Protein AF-0000000072988242 (afdb_homodimer)

pLDDT: mean 78.88, std 23.85, range [18.67, 98.5]

Foldseek 3Di:
DDLVVVCVVLAQLLCNVLFFPLVVLVVLLVVLLVVVVVVVVVVVVVVVVVVVVVPPPDDPPPPPPPVPCPPDPPPPDPDPHCPFPLNVVVVPPDPSVVVSVVSVVVSLVSNLVVLVVLVVVLVVVLVVLVVLLVVLVVVVVVCVVVVHDLQDQPQDVVGDDGFGSLLQVVLSLVQLLLSLVSLVNSVSSLVSRLVSLQVSQVVSCVSNVHRCNVRVNVVSCPRCSNVPCVSVVSNVVSLVSQCVRPVVNDNVVSVVVSDADDPPDDCVVLLVLLVVLLVLLVVLQVLLVVLLPDPVLCVVDVCSVLVVLLLLLQLLVLVLQLLVLVLLVVCVVLVQPVCFQLVPDSRDDDHSSNSSNLSSNLSSLSSVLSSCLSVVVVPPVPHSLCSSVVSVVVVCCQLVPCDPPPPNVVSVVVVVLVVCLLVQLQFQDASNNLLVLVLVLLSLSSQLSNQSVVQCVVVPNPPCVPRPPSLQDQSRLVRSLSSLVSNLSNLVSVCVLQVDCVSVLVNVLSVLVSVLSNLSSVCSNDPDPVSVVVNVVSLVVSLVSVLCCLACQQLVFQDPPEPQPRGHPDDSDDNVLVVVLSVLLSCLSVCVVVVVVPDPDDPSVSSSVNSNSSSVNSSSSSNRNSVVVSVVSSVVSPSTDRRQNDDQFFQALPPDDPPDPPPDDDDDDPDDDDDDPSPHRNSPASPDDPSCPPSPPDPDPPPPPDPDRSRPPGRPVNSVVSVVVSVVVVVVVVVVVVVVVVVVPPVDDPDDD/DDLVVVCVVLAQLLCNVLFFPLVVLVVLLVVLLVVVVVVVVVVVVVVVVVVVVVPPPDDPPPPPPPVPCPPDPPPPDPDDDDPFPLNVVVVPPDPSVVVSVVSVVVSLVSNLVVLVVLVVVLVVVLVVLVVLLVVLVVVVVVCVVVVPDLQDQPQDVVGDDGFGSLLQVVLSLVQLLLSLVSLVNSVSSLVSRLVSLQVSQVVSCVSNVHRCNVRVNVVSCPRCSNVPCVSVVSNVVSLVSQCVRPVVNDNVVSVVVSDADDPPDDCVVLLVLLVVLLVLLVVLQVLLVVLLPDPVLCVVDVCSVLVVLLLLLQLLVLVLQLLVLVLLVVCVVLVQPVCFQLVPDSRDDDHSSNSSNLSSNLSSLSSVLSSCLSVVVVPPVPHSLCSSVVSVVVVCCQLVPCDPPPPNVVSVVVVVLVVCLLVQLQFQDASNNLLVLVLVLLSLSSQLSNQSVVQCVVVPNPPCVPRVPSLQDQSNLVRSLSSLVSNLSNLVSVCVLQVDCVSVLVNVLSVLVSVLSNLSSVCSNDPDPVSVVVNVVSLVVNLVSVLCCLACQQLVFQDPPEPQPRGHPDDSDDNVLVVVLSVLLSCLSVCVVVVVVPDPDDPSVSSSVNSNSSSVNSSSSSNRNSVVVSNVSSVVSPSTDRRQNDDQFFQDPPPDDPPDPPPPVDDDDPDDDDDDPSPHRNSPASDDDPSCPPSPPDPDPPPPPDPDRSPPPGRPVNSVVSVVVSVVVVVVVVVVVVVVVVVVPVVDDPDDD

Structure (mmCIF, N/CA/C/O backbone):
data_AF-0000000072988242-model_v1
#
loop_
_entity.id
_entity.type
_entity.pdbx_description
1 polymer 'Uncharacterized protein'
#
loop_
_atom_site.group_PDB
_atom_site.id
_atom_site.type_symbol
_atom_site.label_atom_id
_atom_site.label_alt_id
_atom_site.label_comp_id
_atom_site.label_asym_id
_atom_site.label_entity_id
_atom_site.label_seq_id
_atom_site.pdbx_PDB_ins_code
_atom_site.Cartn_x
_atom_site.Cartn_y
_atom_site.Cartn_z
_atom_site.occupancy
_atom_site.B_iso_or_equiv
_atom_site.auth_seq_id
_atom_site.auth_comp_id
_atom_site.auth_asym_id
_atom_site.auth_atom_id
_atom_site.pdbx_PDB_model_num
ATOM 1 N N . MET A 1 1 ? 1.608 21.25 -2.795 1 57.22 1 MET A N 1
ATOM 2 C CA . MET A 1 1 ? 0.292 21.047 -3.393 1 57.22 1 MET A CA 1
ATOM 3 C C . MET A 1 1 ? -0.436 22.375 -3.588 1 57.22 1 MET A C 1
ATOM 5 O O . MET A 1 1 ? -0.33 23.266 -2.752 1 57.22 1 MET A O 1
ATOM 9 N N . LYS A 1 2 ? -0.959 22.516 -4.77 1 78.75 2 LYS A N 1
ATOM 10 C CA . LYS A 1 2 ? -1.773 23.688 -5.098 1 78.75 2 LYS A CA 1
ATOM 11 C C . LYS A 1 2 ? -3.023 23.75 -4.227 1 78.75 2 LYS A C 1
ATOM 13 O O . LYS A 1 2 ? -3.586 22.719 -3.863 1 78.75 2 LYS A O 1
ATOM 18 N N . PHE A 1 3 ? -3.381 24.859 -3.732 1 85.25 3 PHE A N 1
ATOM 19 C CA . PHE A 1 3 ? -4.5 25.031 -2.812 1 85.25 3 PHE A CA 1
ATOM 20 C C . PHE A 1 3 ? -5.797 24.547 -3.443 1 85.25 3 PHE A C 1
ATOM 22 O O . PHE A 1 3 ? -6.676 24.031 -2.75 1 85.25 3 PHE A O 1
ATOM 29 N N . SER A 1 4 ? -5.91 24.734 -4.727 1 85.81 4 SER A N 1
ATOM 30 C CA . SER A 1 4 ? -7.125 24.281 -5.387 1 85.81 4 SER A CA 1
ATOM 31 C C . SER A 1 4 ? -7.324 22.781 -5.188 1 85.81 4 SER A C 1
ATOM 33 O O . SER A 1 4 ? -8.438 22.312 -4.926 1 85.81 4 SER A O 1
ATOM 35 N N . LYS A 1 5 ? -6.242 22.062 -5.312 1 83.62 5 LYS A N 1
ATOM 36 C CA . LYS A 1 5 ? -6.309 20.625 -5.109 1 83.62 5 LYS A CA 1
ATOM 37 C C . LYS A 1 5 ? -6.531 20.281 -3.639 1 83.62 5 LYS A C 1
ATOM 39 O O . LYS A 1 5 ? -7.266 19.344 -3.316 1 83.62 5 LYS A O 1
ATOM 44 N N . TYR A 1 6 ? -5.93 21.078 -2.824 1 85.19 6 TYR A N 1
ATOM 45 C CA . TYR A 1 6 ? -6.113 20.891 -1.39 1 85.19 6 TYR A CA 1
ATOM 46 C C . TYR A 1 6 ? -7.566 21.125 -0.994 1 85.19 6 TYR A C 1
ATOM 48 O O . TYR A 1 6 ? -8.148 20.344 -0.234 1 85.19 6 TYR A O 1
ATOM 56 N N . LEU A 1 7 ? -8.156 22.156 -1.538 1 88.5 7 LEU A N 1
ATOM 57 C CA . LEU A 1 7 ? -9.555 22.484 -1.27 1 88.5 7 LEU A CA 1
ATOM 58 C C . LEU A 1 7 ? -10.469 21.359 -1.752 1 88.5 7 LEU A C 1
ATOM 60 O O . LEU A 1 7 ? -11.406 20.984 -1.05 1 88.5 7 LEU A O 1
ATOM 64 N N . GLU A 1 8 ? -10.133 20.875 -2.822 1 84.19 8 GLU A N 1
ATOM 65 C CA . GLU A 1 8 ? -10.938 19.797 -3.381 1 84.19 8 GLU A CA 1
ATOM 66 C C . GLU A 1 8 ? -10.82 18.531 -2.537 1 84.19 8 GLU A C 1
ATOM 68 O O . GLU A 1 8 ? -11.805 17.812 -2.328 1 84.19 8 GLU A O 1
ATOM 73 N N . ASN A 1 9 ? -9.656 18.312 -2.021 1 83.31 9 ASN A N 1
ATOM 74 C CA . ASN A 1 9 ? -9.414 17.094 -1.259 1 83.31 9 ASN A CA 1
ATOM 75 C C . ASN A 1 9 ? -10 17.188 0.149 1 83.31 9 ASN A C 1
ATOM 77 O O . ASN A 1 9 ? -10.445 16.188 0.712 1 83.31 9 ASN A O 1
ATOM 81 N N . GLN A 1 10 ? -10.094 18.375 0.664 1 84.75 10 GLN A N 1
ATOM 82 C CA . GLN A 1 10 ? -10.492 18.531 2.057 1 84.75 10 GLN A CA 1
ATOM 83 C C . GLN A 1 10 ? -11.961 18.938 2.164 1 84.75 10 GLN A C 1
ATOM 85 O O . GLN A 1 10 ? -12.547 18.906 3.25 1 84.75 10 GLN A O 1
ATOM 90 N N . SER A 1 11 ? -12.547 19.266 1.084 1 89.69 11 SER A N 1
ATOM 91 C CA . SER A 1 11 ? -13.938 19.719 1.104 1 89.69 11 SER A CA 1
ATOM 92 C C . SER A 1 11 ? -14.891 18.531 1.247 1 89.69 11 SER A C 1
ATOM 94 O O . SER A 1 11 ? -14.547 17.406 0.884 1 89.69 11 SER A O 1
ATOM 96 N N . VAL A 1 12 ? -15.961 18.812 1.873 1 89.06 12 VAL A N 1
ATOM 97 C CA . VAL A 1 12 ? -17.047 17.828 1.927 1 89.06 12 VAL A CA 1
ATOM 98 C C . VAL A 1 12 ? -17.641 17.656 0.535 1 89.06 12 VAL A C 1
ATOM 100 O O . VAL A 1 12 ? -18.125 18.609 -0.074 1 89.06 12 VAL A O 1
ATOM 103 N N . PRO A 1 13 ? -17.625 16.531 0.07 1 87 13 PRO A N 1
ATOM 104 C CA . PRO A 1 13 ? -18.016 16.312 -1.321 1 87 13 PRO A CA 1
ATOM 105 C C . PRO A 1 13 ? -19.453 16.781 -1.604 1 87 13 PRO A C 1
ATOM 107 O O . PRO A 1 13 ? -19.719 17.328 -2.68 1 87 13 PRO A O 1
ATOM 110 N N . GLU A 1 14 ? -20.297 16.656 -0.698 1 88.69 14 GLU A N 1
ATOM 111 C CA . GLU A 1 14 ? -21.703 17.016 -0.905 1 88.69 14 GLU A CA 1
ATOM 112 C C . GLU A 1 14 ? -21.906 18.516 -0.912 1 88.69 14 GLU A C 1
ATOM 114 O O . GLU A 1 14 ? -22.922 19.016 -1.4 1 88.69 14 GLU A O 1
ATOM 119 N N . TRP A 1 15 ? -20.922 19.25 -0.344 1 90.06 15 TRP A N 1
ATOM 120 C CA . TRP A 1 15 ? -21.031 20.703 -0.226 1 90.06 15 TRP A CA 1
ATOM 121 C C . TRP A 1 15 ? -20.125 21.391 -1.23 1 90.06 15 TRP A C 1
ATOM 123 O O . TRP A 1 15 ? -19.859 22.594 -1.11 1 90.06 15 TRP A O 1
ATOM 133 N N . ARG A 1 16 ? -19.656 20.766 -2.172 1 86.88 16 ARG A N 1
ATOM 134 C CA . ARG A 1 16 ? -18.609 21.266 -3.059 1 86.88 16 ARG A CA 1
ATOM 135 C C . ARG A 1 16 ? -19.047 22.562 -3.738 1 86.88 16 ARG A C 1
ATOM 137 O O . ARG A 1 16 ? -18.25 23.5 -3.867 1 86.88 16 ARG A O 1
ATOM 144 N N . LYS A 1 17 ? -20.328 22.672 -4.098 1 86.38 17 LYS A N 1
ATOM 145 C CA . LYS A 1 17 ? -20.844 23.844 -4.805 1 86.38 17 LYS A CA 1
ATOM 146 C C . LYS A 1 17 ? -20.938 25.047 -3.871 1 86.38 17 LYS A C 1
ATOM 148 O O . LYS A 1 17 ? -20.969 26.188 -4.328 1 86.38 17 LYS A O 1
ATOM 153 N N . ALA A 1 18 ? -20.938 24.75 -2.6 1 91.62 18 ALA A N 1
ATOM 154 C CA . ALA A 1 18 ? -21.125 25.812 -1.631 1 91.62 18 ALA A CA 1
ATOM 155 C C . ALA A 1 18 ? -19.797 26.406 -1.191 1 91.62 18 ALA A C 1
ATOM 157 O O . ALA A 1 18 ? -19.75 27.484 -0.584 1 91.62 18 ALA A O 1
ATOM 158 N N . TYR A 1 19 ? -18.688 25.766 -1.553 1 93.06 19 TYR A N 1
ATOM 159 C CA . TYR A 1 19 ? -17.359 26.281 -1.204 1 93.06 19 TYR A CA 1
ATOM 160 C C . TYR A 1 19 ? -16.938 27.406 -2.137 1 93.06 19 TYR A C 1
ATOM 162 O O . TYR A 1 19 ? -17.578 27.625 -3.176 1 93.06 19 TYR A O 1
ATOM 170 N N . ILE A 1 20 ? -15.875 28.047 -1.722 1 92.94 20 ILE A N 1
ATOM 171 C CA . ILE A 1 20 ? -15.32 29.141 -2.518 1 92.94 20 ILE A CA 1
ATOM 172 C C . ILE A 1 20 ? -14.867 28.609 -3.875 1 92.94 20 ILE A C 1
ATOM 174 O O . ILE A 1 20 ? -14.258 27.547 -3.959 1 92.94 20 ILE A O 1
ATOM 178 N N . CYS A 1 21 ? -15.328 29.25 -4.91 1 91.62 21 CYS A N 1
ATOM 179 C CA . CYS A 1 21 ? -14.883 28.875 -6.246 1 91.62 21 CYS A CA 1
ATOM 180 C C . CYS A 1 21 ? -13.484 29.406 -6.527 1 91.62 21 CYS A C 1
ATOM 182 O O . CYS A 1 21 ? -13.312 30.328 -7.332 1 91.62 21 CYS A O 1
ATOM 184 N N . TYR A 1 22 ? -12.531 28.797 -5.977 1 92.19 22 TYR A N 1
ATOM 185 C CA . TYR A 1 22 ? -11.148 29.25 -6.035 1 92.19 22 TYR A CA 1
ATOM 186 C C . TYR A 1 22 ? -10.633 29.25 -7.469 1 92.19 22 TYR A C 1
ATOM 188 O O . TYR A 1 22 ? -9.922 30.172 -7.879 1 92.19 22 TYR A O 1
ATOM 196 N N . LYS A 1 23 ? -11.023 28.312 -8.328 1 88.31 23 LYS A N 1
ATOM 197 C CA . LYS A 1 23 ? -10.594 28.219 -9.719 1 88.31 23 LYS A CA 1
ATOM 198 C C . LYS A 1 23 ? -11.156 29.391 -10.539 1 88.31 23 LYS A C 1
ATOM 200 O O . LYS A 1 23 ? -10.461 29.938 -11.391 1 88.31 23 LYS A O 1
ATOM 205 N N . GLY A 1 24 ? -12.391 29.672 -10.234 1 90.31 24 GLY A N 1
ATOM 206 C CA . GLY A 1 24 ? -13 30.812 -10.906 1 90.31 24 GLY A CA 1
ATOM 207 C C . GLY A 1 24 ? -12.344 32.125 -10.555 1 90.31 24 GLY A C 1
ATOM 208 O O . GLY A 1 24 ? -12.133 32.969 -11.43 1 90.31 24 GLY A O 1
ATOM 209 N N . LEU A 1 25 ? -12.023 32.281 -9.32 1 92.69 25 LEU A N 1
ATOM 210 C CA . LEU A 1 25 ? -11.375 33.5 -8.859 1 92.69 25 LEU A CA 1
ATOM 211 C C . LEU A 1 25 ? -9.961 33.594 -9.414 1 92.69 25 LEU A C 1
ATOM 213 O O . LEU A 1 25 ? -9.492 34.719 -9.719 1 92.69 25 LEU A O 1
ATOM 217 N N . LYS A 1 26 ? -9.297 32.5 -9.562 1 91.62 26 LYS A N 1
ATOM 218 C CA . LYS A 1 26 ? -7.969 32.469 -10.156 1 91.62 26 LYS A CA 1
ATOM 219 C C . LYS A 1 26 ? -8.016 32.906 -11.625 1 91.62 26 LYS A C 1
ATOM 221 O O . LYS A 1 26 ? -7.098 33.562 -12.109 1 91.62 26 LYS A O 1
ATOM 226 N N . ARG A 1 27 ? -9.07 32.562 -12.312 1 91.31 27 ARG A N 1
ATOM 227 C CA . ARG A 1 27 ? -9.258 32.969 -13.695 1 91.31 27 ARG A CA 1
ATOM 228 C C . ARG A 1 27 ? -9.453 34.5 -13.781 1 91.31 27 ARG A C 1
ATOM 230 O O . ARG A 1 27 ? -8.922 35.156 -14.688 1 91.31 27 ARG A O 1
ATOM 237 N N . ASP A 1 28 ? -10.188 34.969 -12.867 1 92.12 28 ASP A N 1
ATOM 238 C CA . ASP A 1 28 ? -10.391 36.406 -12.812 1 92.12 28 ASP A CA 1
ATOM 239 C C . ASP A 1 28 ? -9.078 37.125 -12.516 1 92.12 28 ASP A C 1
ATOM 241 O O . ASP A 1 28 ? -8.836 38.219 -13.047 1 92.12 28 ASP A O 1
ATOM 245 N N . LEU A 1 29 ? -8.289 36.531 -11.734 1 91.75 29 LEU A N 1
ATOM 246 C CA . LEU A 1 29 ? -7.004 37.125 -11.383 1 91.75 29 LEU A CA 1
ATOM 247 C C . LEU A 1 29 ? -6.066 37.156 -12.586 1 91.75 29 LEU A C 1
ATOM 249 O O . LEU A 1 29 ? -5.258 38.062 -12.734 1 91.75 29 LEU A O 1
ATOM 253 N N . LYS A 1 30 ? -6.164 36.156 -13.414 1 90.94 30 LYS A N 1
ATOM 254 C CA . LYS A 1 30 ? -5.363 36.125 -14.633 1 90.94 30 LYS A CA 1
ATOM 255 C C . LYS A 1 30 ? -5.766 37.25 -15.57 1 90.94 30 LYS A C 1
ATOM 257 O O . LYS A 1 30 ? -4.922 37.812 -16.281 1 90.94 30 LYS A O 1
ATOM 262 N N . ALA A 1 31 ? -7.043 37.562 -15.531 1 89.75 31 ALA A N 1
ATOM 263 C CA . ALA A 1 31 ? -7.516 38.719 -16.312 1 89.75 31 ALA A CA 1
ATOM 264 C C . ALA A 1 31 ? -6.922 40 -15.797 1 89.75 31 ALA A C 1
ATOM 266 O O . ALA A 1 31 ? -6.586 40.906 -16.578 1 89.75 31 ALA A O 1
ATOM 267 N N . VAL A 1 32 ? -6.789 40.094 -14.531 1 88.69 32 VAL A N 1
ATOM 268 C CA . VAL A 1 32 ? -6.176 41.281 -13.914 1 88.69 32 VAL A CA 1
ATOM 269 C C . VAL A 1 32 ? -4.699 41.344 -14.289 1 88.69 32 VAL A C 1
ATOM 271 O O . VAL A 1 32 ? -4.18 42.406 -14.594 1 88.69 32 VAL A O 1
ATOM 274 N N . GLU A 1 33 ? -4.102 40.219 -14.336 1 88.94 33 GLU A N 1
ATOM 275 C CA . GLU A 1 33 ? -2.686 40.156 -14.688 1 88.94 33 GLU A CA 1
ATOM 276 C C . GLU A 1 33 ? -2.457 40.562 -16.141 1 88.94 33 GLU A C 1
ATOM 278 O O . GLU A 1 33 ? -1.506 41.281 -16.453 1 88.94 33 GLU A O 1
ATOM 283 N N . ARG A 1 34 ? -3.33 40.156 -17.016 1 87.31 34 ARG A N 1
ATOM 284 C CA . ARG A 1 34 ? -3.232 40.5 -18.438 1 87.31 34 ARG A CA 1
ATOM 285 C C . ARG A 1 34 ? -3.412 42 -18.656 1 87.31 34 ARG A C 1
ATOM 287 O O . ARG A 1 34 ? -2.717 42.594 -19.484 1 87.31 34 ARG A O 1
ATOM 294 N N . PHE A 1 35 ? -4.32 42.531 -17.984 1 84.88 35 PHE A N 1
ATOM 295 C CA . PHE A 1 35 ? -4.578 43.938 -18.094 1 84.88 35 PHE A CA 1
ATOM 296 C C . PHE A 1 35 ? -3.377 44.75 -17.625 1 84.88 35 PHE A C 1
ATOM 298 O O . PHE A 1 35 ? -2.996 45.75 -18.25 1 84.88 35 PHE A O 1
ATOM 305 N N . ARG A 1 36 ? -2.805 44.406 -16.578 1 81.75 36 ARG A N 1
ATOM 306 C CA . ARG A 1 36 ? -1.639 45.094 -16.047 1 81.75 36 ARG A CA 1
ATOM 307 C C . ARG A 1 36 ? -0.452 45 -17 1 81.75 36 ARG A C 1
ATOM 309 O O . ARG A 1 36 ? 0.237 46 -17.25 1 81.75 36 ARG A O 1
ATOM 316 N N . LYS A 1 37 ? -0.226 43.875 -17.531 1 81.25 37 LYS A N 1
ATOM 317 C CA . LYS A 1 37 ? 0.879 43.656 -18.453 1 81.25 37 LYS A CA 1
ATOM 318 C C . LYS A 1 37 ? 0.671 44.438 -19.75 1 81.25 37 LYS A C 1
ATOM 320 O O . LYS A 1 37 ? 1.627 44.969 -20.312 1 81.25 37 LYS A O 1
ATOM 325 N N . SER A 1 38 ? -0.571 44.562 -20.156 1 80.81 38 SER A N 1
ATOM 326 C CA . SER A 1 38 ? -0.881 45.344 -21.359 1 80.81 38 SER A CA 1
ATOM 327 C C . SER A 1 38 ? -0.641 46.844 -21.125 1 80.81 38 SER A C 1
ATOM 329 O O . SER A 1 38 ? -0.149 47.531 -22.016 1 80.81 38 SER A O 1
ATOM 331 N N . LYS A 1 39 ? -0.926 47.312 -19.984 1 75.31 39 LYS A N 1
ATOM 332 C CA . LYS A 1 39 ? -0.702 48.719 -19.641 1 75.31 39 LYS A CA 1
ATOM 333 C C . LYS A 1 39 ? 0.789 49.031 -19.547 1 75.31 39 LYS A C 1
ATOM 335 O O . LYS A 1 39 ? 1.235 50.094 -19.984 1 75.31 39 LYS A O 1
ATOM 340 N N . GLU A 1 40 ? 1.433 48.094 -18.984 1 74.31 40 GLU A N 1
ATOM 341 C CA . GLU A 1 40 ? 2.877 48.25 -18.859 1 74.31 40 GLU A CA 1
ATOM 342 C C . GLU A 1 40 ? 3.549 48.25 -20.234 1 74.31 40 GLU A C 1
ATOM 344 O O . GLU A 1 40 ? 4.473 49.031 -20.484 1 74.31 40 GLU A O 1
ATOM 349 N N . ARG A 1 41 ? 3.037 47.469 -21.109 1 71 41 ARG A N 1
ATOM 350 C CA . ARG A 1 41 ? 3.576 47.438 -22.469 1 71 41 ARG A CA 1
ATOM 351 C C . ARG A 1 41 ? 3.262 48.719 -23.234 1 71 41 ARG A C 1
ATOM 353 O O . ARG A 1 41 ? 4.113 49.219 -23.953 1 71 41 ARG A O 1
ATOM 360 N N . LYS A 1 42 ? 2.1 49.188 -23.109 1 72.19 42 LYS A N 1
ATOM 361 C CA . LYS A 1 42 ? 1.728 50.438 -23.781 1 72.19 42 LYS A CA 1
ATOM 362 C C . LYS A 1 42 ? 2.551 51.625 -23.25 1 72.19 42 LYS A C 1
ATOM 364 O O . LYS A 1 42 ? 3.004 52.469 -24.031 1 72.19 42 LYS A O 1
ATOM 369 N N . ALA A 1 43 ? 2.791 51.594 -21.938 1 67 43 ALA A N 1
ATOM 370 C CA . ALA A 1 43 ? 3.619 52.656 -21.328 1 67 43 ALA A CA 1
ATOM 371 C C . ALA A 1 43 ? 5.062 52.562 -21.812 1 67 43 ALA A C 1
ATOM 373 O O . ALA A 1 43 ? 5.691 53.562 -22.109 1 67 43 ALA A O 1
ATOM 374 N N . ALA A 1 44 ? 5.508 51.406 -22.047 1 67.94 44 ALA A N 1
ATOM 375 C CA . ALA A 1 44 ? 6.863 51.188 -22.547 1 67.94 44 ALA A CA 1
ATOM 376 C C . ALA A 1 44 ? 6.992 51.594 -24 1 67.94 44 ALA A C 1
ATOM 378 O O . ALA A 1 44 ? 7.992 52.188 -24.406 1 67.94 44 ALA A O 1
ATOM 379 N N . SER A 1 45 ? 5.973 51.406 -24.734 1 70.06 45 SER A N 1
ATOM 380 C CA . SER A 1 45 ? 5.973 51.812 -26.141 1 70.06 45 SER A CA 1
ATOM 381 C C . SER A 1 45 ? 5.918 53.312 -26.297 1 70.06 45 SER A C 1
ATOM 383 O O . SER A 1 45 ? 6.586 53.906 -27.156 1 70.06 45 SER A O 1
ATOM 385 N N . TYR A 1 46 ? 5.207 53.906 -25.422 1 64.81 46 TYR A N 1
ATOM 386 C CA . TYR A 1 46 ? 5.129 55.344 -25.438 1 64.81 46 TYR A CA 1
ATOM 387 C C . TYR A 1 46 ? 6.469 55.969 -25.062 1 64.81 46 TYR A C 1
ATOM 389 O O . TYR A 1 46 ? 6.906 56.938 -25.688 1 64.81 46 TYR A O 1
ATOM 397 N N . LEU A 1 47 ? 7.098 55.344 -24.141 1 63.62 47 LEU A N 1
ATOM 398 C CA . LEU A 1 47 ? 8.406 55.844 -23.703 1 63.62 47 LEU A CA 1
ATOM 399 C C . LEU A 1 47 ? 9.445 55.625 -24.812 1 63.62 47 LEU A C 1
ATOM 401 O O . LEU A 1 47 ? 10.281 56.5 -25.047 1 63.62 47 LEU A O 1
ATOM 405 N N . GLU A 1 48 ? 9.328 54.656 -25.531 1 65.44 48 GLU A N 1
ATOM 406 C CA . GLU A 1 48 ? 10.227 54.406 -26.641 1 65.44 48 GLU A CA 1
ATOM 407 C C . GLU A 1 48 ? 9.984 55.375 -27.797 1 65.44 48 GLU A C 1
ATOM 409 O O . GLU A 1 48 ? 10.938 55.875 -28.391 1 65.44 48 GLU A O 1
ATOM 414 N N . HIS A 1 49 ? 8.805 55.688 -28.094 1 65.12 49 HIS A N 1
ATOM 415 C CA . HIS A 1 49 ? 8.477 56.656 -29.125 1 65.12 49 HIS A CA 1
ATOM 416 C C . HIS A 1 49 ? 8.906 58.062 -28.734 1 65.12 49 HIS A C 1
ATOM 418 O O . HIS A 1 49 ? 9.375 58.844 -29.578 1 65.12 49 HIS A O 1
ATOM 424 N N . TYR A 1 50 ? 8.789 58.344 -27.5 1 55.22 50 TYR A N 1
ATOM 425 C CA . TYR A 1 50 ? 9.203 59.625 -26.984 1 55.22 50 TYR A CA 1
ATOM 426 C C . TYR A 1 50 ? 10.711 59.812 -27.094 1 55.22 50 TYR A C 1
ATOM 428 O O . TYR A 1 50 ? 11.188 60.875 -27.547 1 55.22 50 TYR A O 1
ATOM 436 N N . PHE A 1 51 ? 11.43 58.875 -26.875 1 60.5 51 PHE A N 1
ATOM 437 C CA . PHE A 1 51 ? 12.883 58.969 -26.938 1 60.5 51 PHE A CA 1
ATOM 438 C C . PHE A 1 51 ? 13.359 59 -28.391 1 60.5 51 PHE A C 1
ATOM 440 O O . PHE A 1 51 ? 14.359 59.656 -28.703 1 60.5 51 PHE A O 1
ATOM 447 N N . GLN A 1 52 ? 12.711 58.5 -29.234 1 59.09 52 GLN A N 1
ATOM 448 C CA . GLN A 1 52 ? 13.07 58.562 -30.641 1 59.09 52 GLN A CA 1
ATOM 449 C C . GLN A 1 52 ? 12.766 59.938 -31.234 1 59.09 52 GLN A C 1
ATOM 451 O O . GLN A 1 52 ? 13.516 60.406 -32.094 1 59.09 52 GLN A O 1
ATOM 456 N N . ASN A 1 53 ? 11.75 60.5 -30.875 1 53.94 53 ASN A N 1
ATOM 457 C CA . ASN A 1 53 ? 11.391 61.812 -31.391 1 53.94 53 ASN A CA 1
ATOM 458 C C . ASN A 1 53 ? 12.195 62.938 -30.734 1 53.94 53 ASN A C 1
ATOM 460 O O . ASN A 1 53 ? 12.062 64.125 -31.078 1 53.94 53 ASN A O 1
ATOM 464 N N . LEU A 1 54 ? 12.766 62.688 -29.609 1 49.91 54 LEU A N 1
ATOM 465 C CA . LEU A 1 54 ? 13.625 63.688 -29.031 1 49.91 54 LEU A CA 1
ATOM 466 C C . LEU A 1 54 ? 14.773 64.062 -29.969 1 49.91 54 LEU A C 1
ATOM 468 O O . LEU A 1 54 ? 15.375 65.125 -29.859 1 49.91 54 LEU A O 1
ATOM 472 N N . ASN A 1 55 ? 15.352 63.25 -30.938 1 43.84 55 ASN A N 1
ATOM 473 C CA . ASN A 1 55 ? 16.438 63.688 -31.812 1 43.84 55 ASN A CA 1
ATOM 474 C C . ASN A 1 55 ? 15.945 64.625 -32.906 1 43.84 55 ASN A C 1
ATOM 476 O O . ASN A 1 55 ? 16.719 65.062 -33.75 1 43.84 55 ASN A O 1
ATOM 480 N N . GLN A 1 56 ? 14.766 64.688 -33.344 1 42.75 56 GLN A N 1
ATOM 481 C CA . GLN A 1 56 ? 14.43 65.688 -34.344 1 42.75 56 GLN A CA 1
ATOM 482 C C . GLN A 1 56 ? 14.133 67.062 -33.656 1 42.75 56 GLN A C 1
ATOM 484 O O . GLN A 1 56 ? 13.547 67.062 -32.562 1 42.75 56 GLN A O 1
ATOM 489 N N . PRO A 1 57 ? 14.93 68.312 -34.094 1 38.75 57 PRO A N 1
ATOM 490 C CA . PRO A 1 57 ? 15.016 69.562 -33.438 1 38.75 57 PRO A CA 1
ATOM 491 C C . PRO A 1 57 ? 13.641 70.188 -33.125 1 38.75 57 PRO A C 1
ATOM 493 O O . PRO A 1 57 ? 13.555 71.312 -32.625 1 38.75 57 PRO A O 1
ATOM 496 N N . SER A 1 58 ? 12.594 69.938 -34.031 1 36.91 58 SER A N 1
ATOM 497 C CA . SER A 1 58 ? 11.5 70.938 -34 1 36.91 58 SER A CA 1
ATOM 498 C C . SER A 1 58 ? 10.906 71 -32.594 1 36.91 58 SER A C 1
ATOM 500 O O . SER A 1 58 ? 10.984 70.062 -31.812 1 36.91 58 SER A O 1
ATOM 502 N N . HIS A 1 59 ? 10.398 72.375 -32.156 1 35.5 59 HIS A N 1
ATOM 503 C CA . HIS A 1 59 ? 9.953 73.125 -30.984 1 35.5 59 HIS A CA 1
ATOM 504 C C . HIS A 1 59 ? 8.75 72.438 -30.344 1 35.5 59 HIS A C 1
ATOM 506 O O . HIS A 1 59 ? 8.125 73 -29.438 1 35.5 59 HIS A O 1
ATOM 512 N N . VAL A 1 60 ? 7.984 71.625 -31.078 1 34.28 60 VAL A N 1
ATOM 513 C CA . VAL A 1 60 ? 6.598 71.625 -30.625 1 34.28 60 VAL A CA 1
ATOM 514 C C . VAL A 1 60 ? 6.543 71.188 -29.156 1 34.28 60 VAL A C 1
ATOM 516 O O . VAL A 1 60 ? 7.121 70.188 -28.766 1 34.28 60 VAL A O 1
ATOM 519 N N . PRO A 1 61 ? 6.234 72.312 -28.234 1 31.62 61 PRO A N 1
ATOM 520 C CA . PRO A 1 61 ? 6.09 72.062 -26.797 1 31.62 61 PRO A CA 1
ATOM 521 C C . PRO A 1 61 ? 5.121 70.938 -26.469 1 31.62 61 PRO A C 1
ATOM 523 O O . PRO A 1 61 ? 3.963 71 -26.891 1 31.62 61 PRO A O 1
ATOM 526 N N . PHE A 1 62 ? 5.352 69.812 -26.766 1 30.05 62 PHE A N 1
ATOM 527 C CA . PHE A 1 62 ? 4.387 68.75 -26.469 1 30.05 62 PHE A CA 1
ATOM 528 C C . PHE A 1 62 ? 3.984 68.812 -25 1 30.05 62 PHE A C 1
ATOM 530 O O . PHE A 1 62 ? 4.699 68.25 -24.141 1 30.05 62 PHE A O 1
ATOM 537 N N . ILE A 1 63 ? 3.684 70.125 -24.438 1 28.64 63 ILE A N 1
ATOM 538 C CA . ILE A 1 63 ? 3.139 70.062 -23.078 1 28.64 63 ILE A CA 1
ATOM 539 C C . ILE A 1 63 ? 1.88 69.188 -23.078 1 28.64 63 ILE A C 1
ATOM 541 O O . ILE A 1 63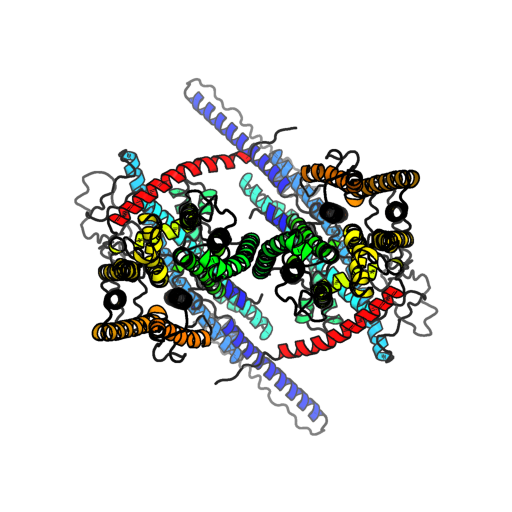 ? 0.814 69.625 -23.516 1 28.64 63 ILE A O 1
ATOM 545 N N . HIS A 1 64 ? 1.661 68.25 -23.906 1 25.28 64 HIS A N 1
ATOM 546 C CA . HIS A 1 64 ? 0.352 67.625 -23.656 1 25.28 64 HIS A CA 1
ATOM 547 C C . HIS A 1 64 ? 0.063 67.562 -22.156 1 25.28 64 HIS A C 1
ATOM 549 O O . HIS A 1 64 ? 0.967 67.25 -21.375 1 25.28 64 HIS A O 1
ATOM 555 N N . HIS A 1 65 ? -1.045 68.312 -21.703 1 26.05 65 HIS A N 1
ATOM 556 C CA . HIS A 1 65 ? -1.914 68.312 -20.531 1 26.05 65 HIS A CA 1
ATOM 557 C C . HIS A 1 65 ? -2.166 66.938 -20.016 1 26.05 65 HIS A C 1
ATOM 559 O O . HIS A 1 65 ? -2.891 66.125 -20.625 1 26.05 65 HIS A O 1
ATOM 565 N N . PHE A 1 66 ? -1.229 66.188 -19.609 1 25.84 66 PHE A N 1
ATOM 566 C CA . PHE A 1 66 ? -1.7 65.188 -18.703 1 25.84 66 PHE A CA 1
ATOM 567 C C . PHE A 1 66 ? -2.623 65.75 -17.641 1 25.84 66 PHE A C 1
ATOM 569 O O . PHE A 1 66 ? -2.182 66.5 -16.781 1 25.84 66 PHE A O 1
ATOM 576 N N . ASP A 1 67 ? -3.828 66.375 -18.078 1 24.72 67 ASP A N 1
ATOM 577 C CA . ASP A 1 67 ? -4.898 66.75 -17.156 1 24.72 67 ASP A CA 1
ATOM 578 C C . ASP A 1 67 ? -5.016 65.75 -16.016 1 24.72 67 ASP A C 1
ATOM 580 O O . ASP A 1 67 ? -5.41 64.562 -16.234 1 24.72 67 ASP A O 1
ATOM 584 N N . GLN A 1 68 ? -4.09 65.688 -15.18 1 27.55 68 GLN A N 1
ATOM 585 C CA . GLN A 1 68 ? -4.273 65.125 -13.844 1 27.55 68 GLN A CA 1
ATOM 586 C C . GLN A 1 68 ? -5.449 65.812 -13.133 1 27.55 68 GLN A C 1
ATOM 588 O O . GLN A 1 68 ? -5.258 66.688 -12.305 1 27.55 68 GLN A O 1
ATOM 593 N N . SER A 1 69 ? -6.5 66.375 -13.852 1 25.95 69 SER A N 1
ATOM 594 C CA . SER A 1 69 ? -7.574 66.938 -13.039 1 25.95 69 SER A CA 1
ATOM 595 C C . SER A 1 69 ? -7.941 66 -11.883 1 25.95 69 SER A C 1
ATOM 597 O O . SER A 1 69 ? -8.547 64.938 -12.094 1 25.95 69 SER A O 1
ATOM 599 N N . THR A 1 70 ? -7.086 65.75 -11.008 1 26.86 70 THR A N 1
ATOM 600 C CA . THR A 1 70 ? -7.48 65.312 -9.688 1 26.86 70 THR A CA 1
ATOM 601 C C . THR A 1 70 ? -8.484 66.25 -9.047 1 26.86 70 THR A C 1
ATOM 603 O O . THR A 1 70 ? -8.117 67.312 -8.57 1 26.86 70 THR A O 1
ATOM 606 N N . SER A 1 71 ? -9.602 66.625 -9.766 1 25.95 71 SER A N 1
ATOM 607 C CA . SER A 1 71 ? -10.609 67.375 -9.039 1 25.95 71 SER A CA 1
ATOM 608 C C . SER A 1 71 ? -10.75 66.938 -7.605 1 25.95 71 SER A C 1
ATOM 610 O O . SER A 1 71 ? -10.672 65.688 -7.348 1 25.95 71 SER A O 1
ATOM 612 N N . ARG A 1 72 ? -10.477 67.812 -6.688 1 28.84 72 ARG A N 1
ATOM 613 C CA . ARG A 1 72 ? -10.703 67.75 -5.246 1 28.84 72 ARG A CA 1
ATOM 614 C C . ARG A 1 72 ? -12.117 67.25 -4.945 1 28.84 72 ARG A C 1
ATOM 616 O O . ARG A 1 72 ? -13.086 67.75 -5.508 1 28.84 72 ARG A O 1
ATOM 623 N N . PRO A 1 73 ? -12.367 66.062 -4.562 1 28.69 73 PRO A N 1
ATOM 624 C CA . PRO A 1 73 ? -13.719 65.688 -4.164 1 28.69 73 PRO A CA 1
ATOM 625 C C . PRO A 1 73 ? -14.406 66.688 -3.303 1 28.69 73 PRO A C 1
ATOM 627 O O . PRO A 1 73 ? -13.75 67.375 -2.518 1 28.69 73 PRO A O 1
ATOM 630 N N . GLY A 1 74 ? -15.352 67.562 -3.873 1 25.12 74 GLY A N 1
ATOM 631 C CA . GLY A 1 74 ? -16.266 68.375 -3.078 1 25.12 74 GLY A CA 1
ATOM 632 C C . GLY A 1 74 ? -16.625 67.75 -1.749 1 25.12 74 GLY A C 1
ATOM 633 O O . GLY A 1 74 ? -16.359 66.562 -1.534 1 25.12 74 GLY A O 1
ATOM 634 N N . SER A 1 75 ? -17.047 68.625 -0.779 1 26.92 75 SER A N 1
ATOM 635 C CA . SER A 1 75 ? -17.453 68.375 0.599 1 26.92 75 SER A CA 1
ATOM 636 C C . SER A 1 75 ? -18.5 67.312 0.674 1 26.92 75 SER A C 1
ATOM 638 O O . SER A 1 75 ? -19.641 67.5 0.25 1 26.92 75 SER A O 1
ATOM 640 N N . LEU A 1 76 ? -18.297 66.188 0.108 1 27.09 76 LEU A N 1
ATOM 641 C CA . LEU A 1 76 ? -19.312 65.188 0.35 1 27.09 76 LEU A CA 1
ATOM 642 C C . LEU A 1 76 ? -19.797 65.25 1.792 1 27.09 76 LEU A C 1
ATOM 644 O O . LEU A 1 76 ? -19 65.25 2.725 1 27.09 76 LEU A O 1
ATOM 648 N N . GLN A 1 77 ? -20.969 65.812 2.021 1 26.36 77 GLN A N 1
ATOM 649 C CA . GLN A 1 77 ? -21.781 65.875 3.227 1 26.36 77 GLN A CA 1
ATOM 650 C C . GLN A 1 77 ? -21.641 64.562 4 1 26.36 77 GLN A C 1
ATOM 652 O O . GLN A 1 77 ? -21.391 63.5 3.408 1 26.36 77 GLN A O 1
ATOM 657 N N . SER A 1 78 ? -21.484 64.625 5.387 1 29.72 78 SER A N 1
ATOM 658 C CA . SER A 1 78 ? -21.188 63.719 6.512 1 29.72 78 SER A CA 1
ATOM 659 C C . SER A 1 78 ? -22.031 62.438 6.457 1 29.72 78 SER A C 1
ATOM 661 O O . SER A 1 78 ? -21.922 61.594 7.328 1 29.72 78 SER A O 1
ATOM 663 N N . ASP A 1 79 ? -23.219 62.594 5.938 1 29.64 79 ASP A N 1
ATOM 664 C CA . ASP A 1 79 ? -24.062 61.562 6.531 1 29.64 79 ASP A CA 1
ATOM 665 C C . ASP A 1 79 ? -23.484 60.156 6.293 1 29.64 79 ASP A C 1
ATOM 667 O O . ASP A 1 79 ? -23.359 59.375 7.227 1 29.64 79 ASP A O 1
ATOM 671 N N . LYS A 1 80 ? -24.125 59.438 5.297 1 37.59 80 LYS A N 1
ATOM 672 C CA . LYS A 1 80 ? -24.016 58 5.203 1 37.59 80 LYS A CA 1
ATOM 673 C C . LYS A 1 80 ? -22.594 57.562 4.82 1 37.59 80 LYS A C 1
ATOM 675 O O . LYS A 1 80 ? -22.203 57.688 3.656 1 37.59 80 LYS A O 1
ATOM 680 N N . MET A 1 81 ? -21.594 57.719 5.637 1 33.34 81 MET A N 1
ATOM 681 C CA . MET A 1 81 ? -20.172 57.781 5.969 1 33.34 81 MET A CA 1
ATOM 682 C C . MET A 1 81 ? -19.391 56.719 5.211 1 33.34 81 MET A C 1
ATOM 684 O O . MET A 1 81 ? -18.344 57.031 4.605 1 33.34 81 MET A O 1
ATOM 688 N N . SER A 1 82 ? -19.078 55.5 5.91 1 35.41 82 SER A N 1
ATOM 689 C CA . SER A 1 82 ? -17.922 54.594 5.852 1 35.41 82 SER A CA 1
ATOM 690 C C . SER A 1 82 ? -17.797 53.938 4.477 1 35.41 82 SER A C 1
ATOM 692 O O . SER A 1 82 ? -18.391 52.875 4.23 1 35.41 82 SER A O 1
ATOM 694 N N . LEU A 1 83 ? -18.047 54.469 3.459 1 43.62 83 LEU A N 1
ATOM 695 C CA . LEU A 1 83 ? -17.547 53.781 2.27 1 43.62 83 LEU A CA 1
ATOM 696 C C . LEU A 1 83 ? -16.141 53.219 2.51 1 43.62 83 LEU A C 1
ATOM 698 O O . LEU A 1 83 ? -15.219 53.969 2.846 1 43.62 83 LEU A O 1
ATOM 702 N N . SER A 1 84 ? -16 51.906 2.834 1 59.22 84 SER A N 1
ATOM 703 C CA . SER A 1 84 ? -14.773 51.188 3.186 1 59.22 84 SER A CA 1
ATOM 704 C C . SER A 1 84 ? -13.617 51.594 2.283 1 59.22 84 SER A C 1
ATOM 706 O O . SER A 1 84 ? -13.836 52.094 1.173 1 59.22 84 SER A O 1
ATOM 708 N N . VAL A 1 85 ? -12.477 52.156 2.811 1 67.06 85 VAL A N 1
ATOM 709 C CA . VAL A 1 85 ? -11.188 52.406 2.176 1 67.06 85 VAL A CA 1
ATOM 710 C C . VAL A 1 85 ? -11.055 51.562 0.918 1 67.06 85 VAL A C 1
ATOM 712 O O . VAL A 1 85 ? -10.57 52.031 -0.113 1 67.06 85 VAL A O 1
ATOM 715 N N . LEU A 1 86 ? -11.727 50.625 0.879 1 77.44 86 LEU A N 1
ATOM 716 C CA . LEU A 1 86 ? -11.617 49.688 -0.248 1 77.44 86 LEU A CA 1
ATOM 717 C C . LEU A 1 86 ? -12.438 50.188 -1.434 1 77.44 86 LEU A C 1
ATOM 719 O O . LEU A 1 86 ? -11.992 50.094 -2.58 1 77.44 86 LEU A O 1
ATOM 723 N N . ASP A 1 87 ? -13.602 50.781 -1.216 1 76.25 87 ASP A N 1
ATOM 724 C CA . ASP A 1 87 ? -14.469 51.281 -2.287 1 76.25 87 ASP A CA 1
ATOM 725 C C . ASP A 1 87 ? -13.852 52.469 -3 1 76.25 87 ASP A C 1
ATOM 727 O O . ASP A 1 87 ? -13.969 52.594 -4.219 1 76.25 87 ASP A O 1
ATOM 731 N N . LYS A 1 88 ? -13.148 53.219 -2.197 1 72.12 88 LYS A N 1
ATOM 732 C CA . LYS A 1 88 ? -12.484 54.375 -2.766 1 72.12 88 LYS A CA 1
ATOM 733 C C . LYS A 1 88 ? -11.336 53.969 -3.686 1 72.12 88 LYS A C 1
ATOM 735 O O . LYS A 1 88 ? -11.172 54.531 -4.766 1 72.12 88 LYS A O 1
ATOM 740 N N . VAL A 1 89 ? -10.688 53 -3.205 1 77.38 89 VAL A N 1
ATOM 741 C CA . VAL A 1 89 ? -9.539 52.531 -3.98 1 77.38 89 VAL A CA 1
ATOM 742 C C . VAL A 1 89 ? -10.016 51.812 -5.23 1 77.38 89 VAL A C 1
ATOM 744 O O . VAL A 1 89 ? -9.422 51.938 -6.301 1 77.38 89 VAL A O 1
ATOM 747 N N . LEU A 1 90 ? -11.133 51.188 -5.172 1 79.69 90 LEU A N 1
ATOM 748 C CA . LEU A 1 90 ? -11.641 50.375 -6.281 1 79.69 90 LEU A CA 1
ATOM 749 C C . LEU A 1 90 ? -12.242 51.281 -7.363 1 79.69 90 LEU A C 1
ATOM 751 O O . LEU A 1 90 ? -12.312 50.875 -8.531 1 79.69 90 LEU A O 1
ATOM 755 N N . TYR A 1 91 ? -12.602 52.438 -6.922 1 73.81 91 TYR A N 1
ATOM 756 C CA . TYR A 1 91 ? -13.133 53.375 -7.887 1 73.81 91 TYR A CA 1
ATOM 757 C C . TYR A 1 91 ? -12.078 53.781 -8.914 1 73.81 91 TYR A C 1
ATOM 759 O O . TYR A 1 91 ? -12.383 53.969 -10.094 1 73.81 91 TYR A O 1
ATOM 767 N N . TYR A 1 92 ? -10.852 53.781 -8.492 1 72.69 92 TYR A N 1
ATOM 768 C CA . TYR A 1 92 ? -9.75 54.156 -9.375 1 72.69 92 TYR A CA 1
ATOM 769 C C . TYR A 1 92 ? -9.086 52.906 -9.977 1 72.69 92 TYR A C 1
ATOM 771 O O . TYR A 1 92 ? -8.195 53.031 -10.82 1 72.69 92 TYR A O 1
ATOM 779 N N . ALA A 1 93 ? -9.617 51.812 -9.594 1 80.38 93 ALA A N 1
ATOM 780 C CA . ALA A 1 93 ? -8.984 50.594 -10.062 1 80.38 93 ALA A CA 1
ATOM 781 C C . ALA A 1 93 ? -9.484 50.188 -11.453 1 80.38 93 ALA A C 1
ATOM 783 O O . ALA A 1 93 ? -10.422 50.812 -11.969 1 80.38 93 ALA A O 1
ATOM 784 N N . SER A 1 94 ? -8.883 49.344 -12.148 1 81.75 94 SER A N 1
ATOM 785 C CA . SER A 1 94 ? -9.227 48.875 -13.484 1 81.75 94 SER A CA 1
ATOM 786 C C . SER A 1 94 ? -10.523 48.094 -13.477 1 81.75 94 SER A C 1
ATOM 788 O O . SER A 1 94 ? -10.969 47.625 -12.422 1 81.75 94 SER A O 1
ATOM 790 N N . SER A 1 95 ? -11.172 48.031 -14.578 1 85.75 95 SER A N 1
ATOM 791 C CA . SER A 1 95 ? -12.422 47.281 -14.719 1 85.75 95 SER A CA 1
ATOM 792 C C . SER A 1 95 ? -12.242 45.812 -14.328 1 85.75 95 SER A C 1
ATOM 794 O O . SER A 1 95 ? -13.133 45.219 -13.734 1 85.75 95 SER A O 1
ATOM 796 N N . SER A 1 96 ? -11.07 45.25 -14.625 1 89.06 96 SER A N 1
ATOM 797 C CA . SER A 1 96 ? -10.789 43.844 -14.289 1 89.06 96 SER A CA 1
ATOM 798 C C . SER A 1 96 ? -10.648 43.656 -12.781 1 89.06 96 SER A C 1
ATOM 800 O O . SER A 1 96 ? -11.07 42.656 -12.234 1 89.06 96 SER A O 1
ATOM 802 N N . GLU A 1 97 ? -10.109 44.594 -12.156 1 89.44 97 GLU A N 1
ATOM 803 C CA . GLU A 1 97 ? -9.984 44.531 -10.703 1 89.44 97 GLU A CA 1
ATOM 804 C C . GLU A 1 97 ? -11.352 44.656 -10.031 1 89.44 97 GLU A C 1
ATOM 806 O O . GLU A 1 97 ? -11.633 43.969 -9.062 1 89.44 97 GLU A O 1
ATOM 811 N N . ARG A 1 98 ? -12.148 45.531 -10.594 1 88.81 98 ARG A N 1
ATOM 812 C CA . ARG A 1 98 ? -13.492 45.688 -10.055 1 88.81 98 ARG A CA 1
ATOM 813 C C . ARG A 1 98 ? -14.312 44.406 -10.219 1 88.81 98 ARG A C 1
ATOM 815 O O . ARG A 1 98 ? -15.062 44.031 -9.32 1 88.81 98 ARG A O 1
ATOM 822 N N . GLN A 1 99 ? -14.117 43.844 -11.305 1 90.12 99 GLN A N 1
ATOM 823 C CA . GLN A 1 99 ? -14.812 42.594 -11.555 1 90.12 99 GLN A CA 1
ATOM 824 C C . GLN A 1 99 ? -14.367 41.5 -10.586 1 90.12 99 GLN A C 1
ATOM 826 O O . GLN A 1 99 ? -15.18 40.688 -10.133 1 90.12 99 GLN A O 1
ATOM 831 N N . PHE A 1 100 ? -13.109 41.5 -10.273 1 92.88 100 PHE A N 1
ATOM 832 C CA . PHE A 1 100 ? -12.57 40.531 -9.32 1 92.88 100 PHE A CA 1
ATOM 833 C C . PHE A 1 100 ? -13.211 40.719 -7.945 1 92.88 100 PHE A C 1
ATOM 835 O O . PHE A 1 100 ? -13.633 39.719 -7.32 1 92.88 100 PHE A O 1
ATOM 842 N N . PHE A 1 101 ? -13.328 41.844 -7.52 1 91.94 101 PHE A N 1
ATOM 843 C CA . PHE A 1 101 ? -13.875 42.094 -6.191 1 91.94 101 PHE A CA 1
ATOM 844 C C . PHE A 1 101 ? -15.383 41.906 -6.176 1 91.94 101 PHE A C 1
ATOM 846 O O . PHE A 1 101 ? -15.953 41.531 -5.152 1 91.94 101 PHE A O 1
ATOM 853 N N . GLU A 1 102 ? -16.016 42.125 -7.297 1 91.25 102 GLU A N 1
ATOM 854 C CA . GLU A 1 102 ? -17.422 41.781 -7.402 1 91.25 102 GLU A CA 1
ATOM 855 C C . GLU A 1 102 ? -17.641 40.281 -7.277 1 91.25 102 GLU A C 1
ATOM 857 O O . GLU A 1 102 ? -18.609 39.844 -6.637 1 91.25 102 GLU A O 1
ATOM 862 N N . SER A 1 103 ? -16.766 39.562 -7.914 1 93.56 103 SER A N 1
ATOM 863 C CA . SER A 1 103 ? -16.828 38.125 -7.809 1 93.56 103 SER A CA 1
ATOM 864 C C . SER A 1 103 ? -16.562 37.656 -6.383 1 93.56 103 SER A C 1
ATOM 866 O O . SER A 1 103 ? -17.172 36.688 -5.914 1 93.56 103 SER A O 1
ATOM 868 N N . LEU A 1 104 ? -15.688 38.281 -5.695 1 93.69 104 LEU A N 1
ATOM 869 C CA . LEU A 1 104 ? -15.398 37.969 -4.305 1 93.69 104 LEU A CA 1
ATOM 870 C C . LEU A 1 104 ? -16.609 38.219 -3.418 1 93.69 104 LEU A C 1
ATOM 872 O O . LEU A 1 104 ? -16.906 37.438 -2.529 1 93.69 104 LEU A O 1
ATOM 876 N N . ASP A 1 105 ? -17.266 39.312 -3.678 1 92.31 105 ASP A N 1
ATOM 877 C CA . ASP A 1 105 ? -18.469 39.625 -2.904 1 92.31 105 ASP A CA 1
ATOM 878 C C . ASP A 1 105 ? -19.578 38.625 -3.139 1 92.31 105 ASP A C 1
ATOM 880 O O . ASP A 1 105 ? -20.297 38.25 -2.209 1 92.31 105 ASP A O 1
ATOM 884 N N . PHE A 1 106 ? -19.641 38.25 -4.348 1 93.12 106 PHE A N 1
ATOM 885 C CA . PHE A 1 106 ? -20.641 37.219 -4.68 1 93.12 106 PHE A CA 1
ATOM 886 C C . PHE A 1 106 ? -20.359 35.938 -3.936 1 93.12 106 PHE A C 1
ATOM 888 O O . PHE A 1 106 ? -21.281 35.312 -3.379 1 93.12 106 PHE A O 1
ATOM 895 N N . GLU A 1 107 ? -19.125 35.531 -3.949 1 94.31 107 GLU A N 1
ATOM 896 C CA . GLU A 1 107 ? -18.734 34.312 -3.246 1 94.31 107 GLU A CA 1
ATOM 897 C C . GLU A 1 107 ? -18.938 34.469 -1.739 1 94.31 107 GLU A C 1
ATOM 899 O O . GLU A 1 107 ? -19.344 33.531 -1.065 1 94.31 107 GLU A O 1
ATOM 904 N N . LEU A 1 108 ? -18.609 35.562 -1.229 1 94.06 108 LEU A N 1
ATOM 905 C CA . LEU A 1 108 ? -18.75 35.812 0.199 1 94.06 108 LEU A CA 1
ATOM 906 C C . LEU A 1 108 ? -20.219 35.719 0.623 1 94.06 108 LEU A C 1
ATOM 908 O O . LEU A 1 108 ? -20.531 35.125 1.664 1 94.06 108 LEU A O 1
ATOM 912 N N . ASP A 1 109 ? -21.094 36.188 -0.183 1 92.31 109 ASP A N 1
ATOM 913 C CA . ASP A 1 109 ? -22.516 36.156 0.11 1 92.31 109 ASP A CA 1
ATOM 914 C C . ASP A 1 109 ? -23.047 34.719 0.023 1 92.31 109 ASP A C 1
ATOM 916 O O . ASP A 1 109 ? -23.859 34.281 0.85 1 92.31 109 ASP A O 1
ATOM 920 N N . LYS A 1 110 ? -22.641 34.094 -0.932 1 94 110 LYS A N 1
ATOM 921 C CA . LYS A 1 110 ? -23.031 32.688 -1.111 1 94 110 LYS A CA 1
ATOM 922 C C . LYS A 1 110 ? -22.625 31.844 0.095 1 94 110 LYS A C 1
ATOM 924 O O . LYS A 1 110 ? -23.438 31.078 0.614 1 94 110 LYS A O 1
ATOM 929 N N . ILE A 1 111 ? -21.391 32.031 0.528 1 94.94 111 ILE A N 1
ATOM 930 C CA . ILE A 1 111 ? -20.844 31.266 1.645 1 94.94 111 ILE A CA 1
ATOM 931 C C . ILE A 1 111 ? -21.578 31.656 2.934 1 94.94 111 ILE A C 1
ATOM 933 O O . ILE A 1 111 ? -21.906 30.781 3.75 1 94.94 111 ILE A O 1
ATOM 937 N N . ALA A 1 112 ? -21.844 32.906 3.121 1 93.31 112 ALA A N 1
ATOM 938 C CA . ALA A 1 112 ? -22.516 33.375 4.316 1 93.31 112 ALA A CA 1
ATOM 939 C C . ALA A 1 112 ? -23.938 32.812 4.402 1 93.31 112 ALA A C 1
ATOM 941 O O . ALA A 1 112 ? -24.391 32.406 5.477 1 93.31 112 ALA A O 1
ATOM 942 N N . LYS A 1 113 ? -24.594 32.781 3.291 1 93.19 113 LYS A N 1
ATOM 943 C CA . LYS A 1 113 ? -25.953 32.281 3.256 1 93.19 113 LYS A CA 1
ATOM 944 C C . LYS A 1 113 ? -25.984 30.781 3.578 1 93.19 113 LYS A C 1
ATOM 946 O O . LYS A 1 113 ? -26.828 30.328 4.359 1 93.19 113 LYS A O 1
ATOM 951 N N . PHE A 1 114 ? -25.141 30.094 3.006 1 94.25 114 PHE A N 1
ATOM 952 C CA . PHE A 1 114 ? -25.078 28.656 3.236 1 94.25 114 PHE A CA 1
ATOM 953 C C . PHE A 1 114 ? -24.734 28.359 4.691 1 94.25 114 PHE A C 1
ATOM 955 O O . PHE A 1 114 ? -25.359 27.484 5.312 1 94.25 114 PHE A O 1
ATOM 962 N N . TYR A 1 115 ? -23.719 29.016 5.164 1 94.38 115 TYR A N 1
ATOM 963 C CA . TYR A 1 115 ? -23.297 28.812 6.547 1 94.38 115 TYR A CA 1
ATOM 964 C C . TYR A 1 115 ? -24.438 29.125 7.512 1 94.38 115 TYR A C 1
ATOM 966 O O . TYR A 1 115 ? -24.672 28.359 8.453 1 94.38 115 TYR A O 1
ATOM 974 N N . ASP A 1 116 ? -25.141 30.156 7.27 1 92.12 116 ASP A N 1
ATOM 975 C CA . ASP A 1 116 ? -26.234 30.562 8.133 1 92.12 116 ASP A CA 1
ATOM 976 C C . ASP A 1 116 ? -27.359 29.531 8.117 1 92.12 116 ASP A C 1
ATOM 978 O O . ASP A 1 116 ? -27.953 29.234 9.156 1 92.12 116 ASP A O 1
ATOM 982 N N . GLU A 1 117 ? -27.594 29.109 6.992 1 92.69 117 GLU A N 1
ATOM 983 C CA . GLU A 1 117 ? -28.625 28.078 6.867 1 92.69 117 GLU A CA 1
ATOM 984 C C . GLU A 1 117 ? -28.25 26.828 7.637 1 92.69 117 GLU A C 1
ATOM 986 O O . GLU A 1 117 ? -29.062 26.266 8.375 1 92.69 117 GLU A O 1
ATOM 991 N N . LYS A 1 118 ? -27.062 26.391 7.473 1 93.06 118 LYS A N 1
ATOM 992 C CA . LYS A 1 118 ? -26.609 25.172 8.125 1 93.06 118 LYS A CA 1
ATOM 993 C C . LYS A 1 118 ? -26.484 25.359 9.633 1 93.06 118 LYS A C 1
ATOM 995 O O . LYS A 1 118 ? -26.75 24.438 10.406 1 93.06 118 LYS A O 1
ATOM 1000 N N . GLU A 1 119 ? -26.062 26.5 10.039 1 93.44 119 GLU A N 1
ATOM 1001 C CA . GLU A 1 119 ? -25.969 26.781 11.469 1 93.44 119 GLU A CA 1
ATOM 1002 C C . GLU A 1 119 ? -27.344 26.812 12.125 1 93.44 119 GLU A C 1
ATOM 1004 O O . GLU A 1 119 ? -27.516 26.344 13.25 1 93.44 119 GLU A O 1
ATOM 1009 N N . THR A 1 120 ? -28.281 27.406 11.445 1 91.38 120 THR A N 1
ATOM 1010 C CA . THR A 1 120 ? -29.641 27.453 11.969 1 91.38 120 THR A CA 1
ATOM 1011 C C . THR A 1 120 ? -30.203 26.031 12.109 1 91.38 120 THR A C 1
ATOM 1013 O O . THR A 1 120 ? -30.844 25.719 13.117 1 91.38 120 THR A O 1
ATOM 1016 N N . ASP A 1 121 ? -29.969 25.328 11.133 1 90.94 121 ASP A N 1
ATOM 1017 C CA . ASP A 1 121 ? -30.375 23.922 11.211 1 90.94 121 ASP A CA 1
ATOM 1018 C C . ASP A 1 121 ? -29.719 23.219 12.383 1 90.94 121 ASP A C 1
ATOM 1020 O O . ASP A 1 121 ? -30.344 22.406 13.062 1 90.94 121 ASP A O 1
ATOM 1024 N N . ALA A 1 122 ? -28.469 23.469 12.602 1 92.75 122 ALA A N 1
ATOM 1025 C CA . ALA A 1 122 ? -27.703 22.844 13.688 1 92.75 122 ALA A CA 1
ATOM 1026 C C . ALA A 1 122 ? -28.25 23.281 15.047 1 92.75 122 ALA A C 1
ATOM 1028 O O . ALA A 1 122 ? -28.312 22.469 15.977 1 92.75 122 ALA A O 1
ATOM 1029 N N . LYS A 1 123 ? -28.656 24.5 15.148 1 92.38 123 LYS A N 1
ATOM 1030 C CA . LYS A 1 123 ? -29.219 25 16.391 1 92.38 123 LYS A CA 1
ATOM 1031 C C . LYS A 1 123 ? -30.547 24.312 16.719 1 92.38 123 LYS A C 1
ATOM 1033 O O . LYS A 1 123 ? -30.781 23.922 17.859 1 92.38 123 LYS A O 1
ATOM 1038 N N . LEU A 1 124 ? -31.312 24.141 15.688 1 89.38 124 LEU A N 1
ATOM 1039 C CA . LEU A 1 124 ? -32.594 23.469 15.867 1 89.38 124 LEU A CA 1
ATOM 1040 C C . LEU A 1 124 ? -32.406 22.016 16.266 1 89.38 124 LEU A C 1
ATOM 1042 O O . LEU A 1 124 ? -33.094 21.5 17.125 1 89.38 124 LEU A O 1
ATOM 1046 N N . LYS A 1 125 ? -31.453 21.438 15.68 1 90.44 125 LYS A N 1
ATOM 1047 C CA . LYS A 1 125 ? -31.188 20.047 15.984 1 90.44 125 LYS A CA 1
ATOM 1048 C C . LYS A 1 125 ? -30.641 19.891 17.406 1 90.44 125 LYS A C 1
ATOM 1050 O O . LYS A 1 125 ? -30.953 18.906 18.094 1 90.44 125 LYS A O 1
ATOM 1055 N N . LEU A 1 126 ? -29.797 20.781 17.797 1 92.69 126 LEU A N 1
ATOM 1056 C CA . LEU A 1 126 ? -29.234 20.719 19.156 1 92.69 126 LEU A CA 1
ATOM 1057 C C . LEU A 1 126 ? -30.344 20.844 20.188 1 92.69 126 LEU A C 1
ATOM 1059 O O . LEU A 1 126 ? -30.344 20.125 21.203 1 92.69 126 LEU A O 1
ATOM 1063 N N . GLU A 1 127 ? -31.281 21.703 19.953 1 89.19 127 GLU A N 1
ATOM 1064 C CA . GLU A 1 127 ? -32.375 21.875 20.875 1 89.19 127 GLU A CA 1
ATOM 1065 C C . GLU A 1 127 ? -33.25 20.625 20.953 1 89.19 127 GLU A C 1
ATOM 1067 O O . GLU A 1 127 ? -33.688 20.234 22.031 1 89.19 127 GLU A O 1
ATOM 1072 N N . ALA A 1 128 ? -33.438 20.078 19.828 1 88.31 128 ALA A N 1
ATOM 1073 C CA . ALA A 1 128 ? -34.188 18.828 19.797 1 88.31 128 ALA A CA 1
ATOM 1074 C C . ALA A 1 128 ? -33.469 17.734 20.547 1 88.31 128 ALA A C 1
ATOM 1076 O O . ALA A 1 128 ? -34.094 16.953 21.281 1 88.31 128 ALA A O 1
ATOM 1077 N N . LEU A 1 129 ? -32.188 17.656 20.391 1 91.25 129 LEU A N 1
ATOM 1078 C CA . LEU A 1 129 ? -31.375 16.625 21.047 1 91.25 129 LEU A CA 1
ATOM 1079 C C . LEU A 1 129 ? -31.359 16.844 22.547 1 91.25 129 LEU A C 1
ATOM 1081 O O . LEU A 1 129 ? -31.406 15.875 23.312 1 91.25 129 LEU A O 1
ATOM 1085 N N . LYS A 1 130 ? -31.312 18.031 22.953 1 88.75 130 LYS A N 1
ATOM 1086 C CA . LYS A 1 130 ? -31.312 18.359 24.375 1 88.75 130 LYS A CA 1
ATOM 1087 C C . LYS A 1 130 ? -32.625 17.922 25.031 1 88.75 130 LYS A C 1
ATOM 1089 O O . LYS A 1 130 ? -32.594 17.328 26.109 1 88.75 130 LYS A O 1
ATOM 1094 N N . THR A 1 131 ? -33.656 18.172 24.328 1 86.5 131 THR A N 1
ATOM 1095 C CA . THR A 1 131 ? -34.969 17.781 24.844 1 86.5 131 THR A CA 1
ATOM 1096 C C . THR A 1 131 ? -35.094 16.266 24.953 1 86.5 131 THR A C 1
ATOM 1098 O O . THR A 1 131 ? -35.594 15.75 25.938 1 86.5 131 THR A O 1
ATOM 1101 N N . GLN A 1 132 ? -34.625 15.703 23.938 1 87.94 132 GLN A N 1
ATOM 1102 C CA . GLN A 1 132 ? -34.688 14.242 23.922 1 87.94 132 GLN A CA 1
ATOM 1103 C C . GLN A 1 132 ? -33.781 13.648 25.016 1 87.94 132 GLN A C 1
ATOM 1105 O O . GLN A 1 132 ? -34.156 12.648 25.641 1 87.94 132 GLN A O 1
ATOM 1110 N N . MET A 1 133 ? -32.688 14.188 25.25 1 87.81 133 MET A N 1
ATOM 1111 C CA . MET A 1 133 ? -31.75 13.695 26.25 1 87.81 133 MET A CA 1
ATOM 1112 C C . MET A 1 133 ? -32.312 13.891 27.656 1 87.81 133 MET A C 1
ATOM 1114 O O . MET A 1 133 ? -32.094 13.047 28.531 1 87.81 133 MET A O 1
ATOM 1118 N N . GLN A 1 134 ? -33.031 14.875 27.828 1 83.44 134 GLN A N 1
ATOM 1119 C CA . GLN A 1 134 ? -33.656 15.109 29.125 1 83.44 134 GLN A CA 1
ATOM 1120 C C . GLN A 1 134 ? -34.75 14.07 29.391 1 83.44 134 GLN A C 1
ATOM 1122 O O . GLN A 1 134 ? -34.906 13.602 30.516 1 83.44 134 GLN A O 1
ATOM 1127 N N . PHE A 1 135 ? -35.406 13.773 28.281 1 81.75 135 PHE A N 1
ATOM 1128 C CA . PHE A 1 135 ? -36.469 12.75 28.406 1 81.75 135 PHE A CA 1
ATOM 1129 C C . PHE A 1 135 ? -35.844 11.414 28.812 1 81.75 135 PHE A C 1
ATOM 1131 O O . PHE A 1 135 ? -36.406 10.727 29.672 1 81.75 135 PHE A O 1
ATOM 1138 N N . ILE A 1 136 ? -34.844 11.125 28.219 1 82.81 136 ILE A N 1
ATOM 1139 C CA . ILE A 1 136 ? -34.188 9.836 28.484 1 82.81 136 ILE A CA 1
ATOM 1140 C C . ILE A 1 136 ? -33.625 9.836 29.906 1 82.81 136 ILE A C 1
ATOM 1142 O O . ILE A 1 136 ? -33.656 8.812 30.594 1 82.81 136 ILE A O 1
ATOM 1146 N N . ALA A 1 137 ? -33.062 10.922 30.312 1 81.06 137 ALA A N 1
ATOM 1147 C CA . ALA A 1 137 ? -32.531 11.023 31.656 1 81.06 137 ALA A CA 1
ATOM 1148 C C . ALA A 1 137 ? -33.625 10.875 32.688 1 81.06 137 ALA A C 1
ATOM 1150 O O . ALA A 1 137 ? -33.438 10.195 33.719 1 81.06 137 ALA A O 1
ATOM 1151 N N . GLU A 1 138 ? -34.75 11.383 32.469 1 79 138 GLU A N 1
ATOM 1152 C CA . GLU A 1 138 ? -35.906 11.289 33.375 1 79 138 GLU A CA 1
ATOM 1153 C C . GLU A 1 138 ? -36.469 9.867 33.406 1 79 138 GLU A C 1
ATOM 1155 O O . GLU A 1 138 ? -36.812 9.359 34.469 1 79 138 GLU A O 1
ATOM 1160 N N . MET A 1 139 ? -36.5 9.375 32.281 1 77.44 139 MET A N 1
ATOM 1161 C CA . MET A 1 139 ? -36.969 8 32.188 1 77.44 139 MET A CA 1
ATOM 1162 C C . MET A 1 139 ? -36.031 7.055 32.938 1 77.44 139 MET A C 1
ATOM 1164 O O . MET A 1 139 ? -36.5 6.117 33.594 1 77.44 139 MET A O 1
ATOM 1168 N N . GLY A 1 140 ? -34.844 7.258 32.75 1 77.44 140 GLY A N 1
ATOM 1169 C CA . GLY A 1 140 ? -33.875 6.445 33.469 1 77.44 140 GLY A CA 1
ATOM 1170 C C . GLY A 1 140 ? -34 6.555 34.969 1 77.44 140 GLY A C 1
ATOM 1171 O O . GLY A 1 140 ? -33.875 5.551 35.688 1 77.44 140 GLY A O 1
ATOM 1172 N N . ARG A 1 141 ? -34.312 7.68 35.438 1 75.5 141 ARG A N 1
ATOM 1173 C CA . ARG A 1 141 ? -34.5 7.906 36.875 1 75.5 141 ARG A CA 1
ATOM 1174 C C . ARG A 1 141 ? -35.75 7.215 37.375 1 75.5 141 ARG A C 1
ATOM 1176 O O . ARG A 1 141 ? -35.781 6.629 38.469 1 75.5 141 ARG A O 1
ATOM 1183 N N . GLN A 1 142 ? -36.75 7.312 36.562 1 74.75 142 GLN A N 1
ATOM 1184 C CA . GLN A 1 142 ? -38 6.672 36.906 1 74.75 142 GLN A CA 1
ATOM 1185 C C . GLN A 1 142 ? -37.844 5.156 37 1 74.75 142 GLN A C 1
ATOM 1187 O O . GLN A 1 142 ? -38.406 4.508 37.875 1 74.75 142 GLN A O 1
ATOM 1192 N N . LEU A 1 143 ? -37.094 4.68 36.062 1 75.88 143 LEU A N 1
ATOM 1193 C CA . LEU A 1 143 ? -36.875 3.24 36.031 1 75.88 143 LEU A CA 1
ATOM 1194 C C . LEU A 1 143 ? -36.094 2.803 37.25 1 75.88 143 LEU A C 1
ATOM 1196 O O . LEU A 1 143 ? -36.344 1.738 37.812 1 75.88 143 LEU A O 1
ATOM 1200 N N . LEU A 1 144 ? -35.156 3.564 37.625 1 69.38 144 LEU A N 1
ATOM 1201 C CA . LEU A 1 144 ? -34.344 3.268 38.812 1 69.38 144 LEU A CA 1
ATOM 1202 C C . LEU A 1 144 ? -35.219 3.316 40.062 1 69.38 144 LEU A C 1
ATOM 1204 O O . LEU A 1 144 ? -35.062 2.5 40.969 1 69.38 144 LEU A O 1
ATOM 1208 N N . ASP A 1 145 ? -36.219 4.16 40.156 1 66.25 145 ASP A N 1
ATOM 1209 C CA . ASP A 1 145 ? -37.062 4.34 41.312 1 66.25 145 ASP A CA 1
ATOM 1210 C C . ASP A 1 145 ? -38.094 3.219 41.406 1 66.25 145 ASP A C 1
ATOM 1212 O O . ASP A 1 145 ? -38.438 2.744 42.5 1 66.25 145 ASP A O 1
ATOM 1216 N N . THR A 1 146 ? -38.625 2.881 40.281 1 65.44 146 THR A N 1
ATOM 1217 C CA . THR A 1 146 ? -39.688 1.884 40.312 1 65.44 146 THR A CA 1
ATOM 1218 C C . THR A 1 146 ? -39.094 0.473 40.25 1 65.44 146 THR A C 1
ATOM 1220 O O . THR A 1 146 ? -39.812 -0.503 40.531 1 65.44 146 THR A O 1
ATOM 1223 N N . GLY A 1 147 ? -37.812 0.299 40.312 1 61.16 147 GLY A N 1
ATOM 1224 C CA . GLY A 1 147 ? -37.188 -1.004 40.281 1 61.16 147 GLY A CA 1
ATOM 1225 C C . GLY A 1 147 ? -37.5 -1.787 39 1 61.16 147 GLY A C 1
ATOM 1226 O O . GLY A 1 147 ? -37.375 -3.014 39 1 61.16 147 GLY A O 1
ATOM 1227 N N . GLN A 1 148 ? -38.188 -1.219 38.094 1 55.44 148 GLN A N 1
ATOM 1228 C CA . GLN A 1 148 ? -38.625 -1.948 36.906 1 55.44 148 GLN A CA 1
ATOM 1229 C C . GLN A 1 148 ? -37.469 -2.123 35.906 1 55.44 148 GLN A C 1
ATOM 1231 O O . GLN A 1 148 ? -36.562 -1.319 35.875 1 55.44 148 GLN A O 1
ATOM 1236 N N . ASP A 1 149 ? -37.438 -3.24 35.281 1 54.09 149 ASP A N 1
ATOM 1237 C CA . ASP A 1 149 ? -36.375 -3.701 34.375 1 54.09 149 ASP A CA 1
ATOM 1238 C C . ASP A 1 149 ? -36.281 -2.781 33.156 1 54.09 149 ASP A C 1
ATOM 1240 O O . ASP A 1 149 ? -37.25 -2.191 32.719 1 54.09 149 ASP A O 1
ATOM 1244 N N . GLN A 1 150 ? -35.125 -2.252 32.875 1 54.28 150 GLN A N 1
ATOM 1245 C CA . GLN A 1 150 ? -34.656 -1.426 31.781 1 54.28 150 GLN A CA 1
ATOM 1246 C C . GLN A 1 150 ? -35.406 -1.752 30.484 1 54.28 150 GLN A C 1
ATOM 1248 O O . GLN A 1 150 ? -35.312 -1 29.5 1 54.28 150 GLN A O 1
ATOM 1253 N N . TYR A 1 151 ? -36.188 -2.941 30.625 1 50.78 151 TYR A N 1
ATOM 1254 C CA . TYR A 1 151 ? -36.844 -3.498 29.469 1 50.78 151 TYR A CA 1
ATOM 1255 C C . TYR A 1 151 ? -38.281 -2.988 29.359 1 50.78 151 TYR A C 1
ATOM 1257 O O . TYR A 1 151 ? -39.031 -3.412 28.484 1 50.78 151 TYR A O 1
ATOM 1265 N N . GLN A 1 152 ? -38.719 -2.215 30.344 1 51 152 GLN A N 1
ATOM 1266 C CA . GLN A 1 152 ? -40.125 -1.841 30.328 1 51 152 GLN A CA 1
ATOM 1267 C C . GLN A 1 152 ? -40.406 -0.831 29.219 1 51 152 GLN A C 1
ATOM 1269 O O . GLN A 1 152 ? -39.656 0.113 29.016 1 51 152 GLN A O 1
ATOM 1274 N N . TRP A 1 153 ? -41.312 -1.277 28.266 1 49.38 153 TRP A N 1
ATOM 1275 C CA . TRP A 1 153 ? -41.875 -0.571 27.125 1 49.38 153 TRP A CA 1
ATOM 1276 C C . TRP A 1 153 ? -42.625 0.692 27.562 1 49.38 153 TRP A C 1
ATOM 1278 O O . TRP A 1 153 ? -43.375 0.666 28.516 1 49.38 153 TRP A O 1
ATOM 1288 N N . PHE A 1 154 ? -42 1.719 27.625 1 48.44 154 PHE A N 1
ATOM 1289 C CA . PHE A 1 154 ? -42.656 2.957 28.031 1 48.44 154 PHE A CA 1
ATOM 1290 C C . PHE A 1 154 ? -43.75 3.35 27.016 1 48.44 154 PHE A C 1
ATOM 1292 O O . PHE A 1 154 ? -43.5 3.291 25.812 1 48.44 154 PHE A O 1
ATOM 1299 N N . LYS A 1 155 ? -44.969 3.125 27.484 1 44.78 155 LYS A N 1
ATOM 1300 C CA . LYS A 1 155 ? -46.156 3.537 26.719 1 44.78 155 LYS A CA 1
ATOM 1301 C C . LYS A 1 155 ? -46.125 5.035 26.438 1 44.78 155 LYS A C 1
ATOM 1303 O O . LYS A 1 155 ? -45.875 5.84 27.328 1 44.78 155 LYS A O 1
ATOM 1308 N N . TYR A 1 156 ? -45.781 5.332 25.266 1 44.34 156 TYR A N 1
ATOM 1309 C CA . TYR A 1 156 ? -46.062 6.73 24.953 1 44.34 156 TYR A CA 1
ATOM 1310 C C . TYR A 1 156 ? -47.5 7.105 25.328 1 44.34 156 TYR A C 1
ATOM 1312 O O . TYR A 1 156 ? -48.375 6.242 25.391 1 44.34 156 TYR A O 1
ATOM 1320 N N . GLN A 1 157 ? -47.75 8.141 25.969 1 36.91 157 GLN A N 1
ATOM 1321 C CA . GLN A 1 157 ? -49.125 8.555 26.297 1 36.91 157 GLN A CA 1
ATOM 1322 C C . GLN A 1 157 ? -50.125 8.102 25.234 1 36.91 157 GLN A C 1
ATOM 1324 O O . GLN A 1 157 ? -51.281 7.797 25.531 1 36.91 157 GLN A O 1
ATOM 1329 N N . ASN A 1 158 ? -49.844 8.523 23.891 1 37.34 158 ASN A N 1
ATOM 1330 C CA . ASN A 1 158 ? -50.938 8.32 22.938 1 37.34 158 ASN A CA 1
ATOM 1331 C C . ASN A 1 158 ? -51 6.871 22.469 1 37.34 158 ASN A C 1
ATOM 1333 O O . ASN A 1 158 ? -51.594 6.586 21.422 1 37.34 158 ASN A O 1
ATOM 1337 N N . GLY A 1 159 ? -50.625 5.844 23.094 1 37.78 159 GLY A N 1
ATOM 1338 C CA . GLY A 1 159 ? -50.875 4.434 22.844 1 37.78 159 GLY A CA 1
ATOM 1339 C C . GLY A 1 159 ? -49.719 3.748 22.125 1 37.78 159 GLY A C 1
ATOM 1340 O O . GLY A 1 159 ? -49.438 2.582 22.391 1 37.78 159 GLY A O 1
ATOM 1341 N N . GLU A 1 160 ? -49.375 3.957 20.719 1 40.22 160 GLU A N 1
ATOM 1342 C CA . GLU A 1 160 ? -48.812 2.998 19.766 1 40.22 160 GLU A CA 1
ATOM 1343 C C . GLU A 1 160 ? -47.344 2.748 20.016 1 40.22 160 GLU A C 1
ATOM 1345 O O . GLU A 1 160 ? -46.875 1.608 19.938 1 40.22 160 GLU A O 1
ATOM 1350 N N . GLN A 1 161 ? -46.375 3.678 19.641 1 47.91 161 GLN A N 1
ATOM 1351 C CA . GLN A 1 161 ? -45.031 3.248 19.312 1 47.91 161 GLN A CA 1
ATOM 1352 C C . GLN A 1 161 ? -44.188 2.99 20.578 1 47.91 161 GLN A C 1
ATOM 1354 O O . GLN A 1 161 ? -44.031 3.883 21.406 1 47.91 161 GLN A O 1
ATOM 1359 N N . ARG A 1 162 ? -44.062 1.792 20.969 1 53.22 162 ARG A N 1
ATOM 1360 C CA . ARG A 1 162 ? -43.375 1.27 22.141 1 53.22 162 ARG A CA 1
ATOM 1361 C C . ARG A 1 162 ? -41.875 1.207 21.891 1 53.22 162 ARG A C 1
ATOM 1363 O O . ARG A 1 162 ? -41.406 0.535 20.969 1 53.22 162 ARG A O 1
ATOM 1370 N N . ILE A 1 163 ? -41 2.348 22.094 1 66 163 ILE A N 1
ATOM 1371 C CA . ILE A 1 163 ? -39.562 2.135 22 1 66 163 ILE A CA 1
ATOM 1372 C C . ILE A 1 163 ? -39 1.855 23.391 1 66 163 ILE A C 1
ATOM 1374 O O . ILE A 1 163 ? -39.406 2.471 24.375 1 66 163 ILE A O 1
ATOM 1378 N N . SER A 1 164 ? -38.219 0.778 23.578 1 72.69 164 SER A N 1
ATOM 1379 C CA . SER A 1 164 ? -37.562 0.459 24.844 1 72.69 164 SER A CA 1
ATOM 1380 C C . SER A 1 164 ? -36.531 1.504 25.219 1 72.69 164 SER A C 1
ATOM 1382 O O . SER A 1 164 ? -36 2.207 24.344 1 72.69 164 SER A O 1
ATOM 1384 N N . TYR A 1 165 ? -36.344 1.696 26.469 1 77 165 TYR A N 1
ATOM 1385 C CA . TYR A 1 165 ? -35.375 2.646 26.984 1 77 165 TYR A CA 1
ATOM 1386 C C . TYR A 1 165 ? -34 2.391 26.391 1 77 165 TYR A C 1
ATOM 1388 O O . TYR A 1 165 ? -33.312 3.326 25.953 1 77 165 TYR A O 1
ATOM 1396 N N . ALA A 1 166 ? -33.656 1.18 26.312 1 76.19 166 ALA A N 1
ATOM 1397 C CA . ALA A 1 166 ? -32.312 0.821 25.828 1 76.19 166 ALA A CA 1
ATOM 1398 C C . ALA A 1 166 ? -32.156 1.191 24.359 1 76.19 166 ALA A C 1
ATOM 1400 O O . ALA A 1 166 ? -31.109 1.708 23.953 1 76.19 166 ALA A O 1
ATOM 1401 N N . VAL A 1 167 ? -33.125 0.951 23.641 1 77.94 167 VAL A N 1
ATOM 1402 C CA . VAL A 1 167 ? -33.094 1.256 22.219 1 77.94 167 VAL A CA 1
ATOM 1403 C C . VAL A 1 167 ? -33.094 2.77 22.016 1 77.94 167 VAL A C 1
ATOM 1405 O O . VAL A 1 167 ? -32.375 3.293 21.172 1 77.94 167 VAL A O 1
ATOM 1408 N N . ALA A 1 168 ? -33.875 3.371 22.781 1 79.62 168 ALA A N 1
ATOM 1409 C CA . ALA A 1 168 ? -33.938 4.828 22.688 1 79.62 168 ALA A CA 1
ATOM 1410 C C . ALA A 1 168 ? -32.594 5.473 23.031 1 79.62 168 ALA A C 1
ATOM 1412 O O . ALA A 1 168 ? -32.156 6.391 22.344 1 79.62 168 ALA A O 1
ATOM 1413 N N . ARG A 1 169 ? -32.062 4.941 24.047 1 84.38 169 ARG A N 1
ATOM 1414 C CA . ARG A 1 169 ? -30.766 5.473 24.484 1 84.38 169 ARG A CA 1
ATOM 1415 C C . ARG A 1 169 ? -29.688 5.23 23.438 1 84.38 169 ARG A C 1
ATOM 1417 O O . ARG A 1 169 ? -28.875 6.117 23.156 1 84.38 169 ARG A O 1
ATOM 1424 N N . SER A 1 170 ? -29.719 4.121 22.859 1 84 170 SER A N 1
ATOM 1425 C CA . SER A 1 170 ? -28.734 3.791 21.828 1 84 170 SER A CA 1
ATOM 1426 C C . SER A 1 170 ? -28.922 4.656 20.594 1 84 170 SER A C 1
ATOM 1428 O O . SER A 1 170 ? -27.938 5.109 19.984 1 84 170 SER A O 1
ATOM 1430 N N . ARG A 1 171 ? -30.078 4.852 20.281 1 84.44 171 ARG A N 1
ATOM 1431 C CA . ARG A 1 171 ? -30.391 5.688 19.125 1 84.44 171 ARG A CA 1
ATOM 1432 C C . ARG A 1 171 ? -29.953 7.129 19.359 1 84.44 171 ARG A C 1
ATOM 1434 O O . ARG A 1 171 ? -29.438 7.785 18.453 1 84.44 171 ARG A O 1
ATOM 1441 N N . LEU A 1 172 ? -30.188 7.543 20.5 1 86.62 172 LEU A N 1
ATOM 1442 C CA . LEU A 1 172 ? -29.797 8.906 20.844 1 86.62 172 LEU A CA 1
ATOM 1443 C C . LEU A 1 172 ? -28.281 9.062 20.859 1 86.62 172 LEU A C 1
ATOM 1445 O O . LEU A 1 172 ? -27.75 10.102 20.453 1 86.62 172 LEU A O 1
ATOM 1449 N N . LYS A 1 173 ? -27.641 8.047 21.328 1 88.06 173 LYS A N 1
ATOM 1450 C CA . LYS A 1 173 ? -26.188 8.055 21.328 1 88.06 173 LYS A CA 1
ATOM 1451 C C . LYS A 1 173 ? -25.641 8.172 19.906 1 88.06 173 LYS A C 1
ATOM 1453 O O . LYS A 1 173 ? -24.75 8.969 19.641 1 88.06 173 LYS A O 1
ATOM 1458 N N . LYS A 1 174 ? -26.234 7.492 18.984 1 87.31 174 LYS A N 1
ATOM 1459 C CA . LYS A 1 174 ? -25.828 7.543 17.578 1 87.31 174 LYS A CA 1
ATOM 1460 C C . LYS A 1 174 ? -26.141 8.898 16.969 1 87.31 174 LYS A C 1
ATOM 1462 O O . LYS A 1 174 ? -25.359 9.43 16.188 1 87.31 174 LYS A O 1
ATOM 1467 N N . ALA A 1 175 ? -27.203 9.391 17.375 1 87.69 175 ALA A N 1
ATOM 1468 C CA . ALA A 1 175 ? -27.656 10.664 16.812 1 87.69 175 ALA A CA 1
ATOM 1469 C C . ALA A 1 175 ? -26.734 11.805 17.234 1 87.69 175 ALA A C 1
ATOM 1471 O O . ALA A 1 175 ? -26.375 12.656 16.422 1 87.69 175 ALA A O 1
ATOM 1472 N N . ILE A 1 176 ? -26.375 11.773 18.469 1 89.81 176 ILE A N 1
ATOM 1473 C CA . ILE A 1 176 ? -25.531 12.852 18.984 1 89.81 176 ILE A CA 1
ATOM 1474 C C . ILE A 1 176 ? -24.125 12.742 18.375 1 89.81 176 ILE A C 1
ATOM 1476 O O . ILE A 1 176 ? -23.484 13.758 18.109 1 89.81 176 ILE A O 1
ATOM 1480 N N . THR A 1 177 ? -23.719 11.578 18.188 1 88.62 177 THR A N 1
ATOM 1481 C CA . THR A 1 177 ? -22.406 11.383 17.578 1 88.62 177 THR A CA 1
ATOM 1482 C C . THR A 1 177 ? -22.406 11.891 16.125 1 88.62 177 THR A C 1
ATOM 1484 O O . THR A 1 177 ? -21.453 12.555 15.703 1 88.62 177 THR A O 1
ATOM 1487 N N . GLU A 1 178 ? -23.422 11.609 15.422 1 88.25 178 GLU A N 1
ATOM 1488 C CA . GLU A 1 178 ? -23.531 12.094 14.047 1 88.25 178 GLU A CA 1
ATOM 1489 C C . GLU A 1 178 ? -23.703 13.609 14 1 88.25 178 GLU A C 1
ATOM 1491 O O . GLU A 1 178 ? -23.203 14.266 13.086 1 88.25 178 GLU A O 1
ATOM 1496 N N . TYR A 1 179 ? -24.422 14.094 14.984 1 91 179 TYR A N 1
ATOM 1497 C CA . TYR A 1 179 ? -24.594 15.539 15.094 1 91 179 TYR A CA 1
ATOM 1498 C C . TYR A 1 179 ? -23.25 16.234 15.328 1 91 179 TYR A C 1
ATOM 1500 O O . TYR A 1 179 ? -22.953 17.234 14.68 1 91 179 TYR A O 1
ATOM 1508 N N . TYR A 1 180 ? -22.5 15.641 16.203 1 91.75 180 TYR A N 1
ATOM 1509 C CA . TYR A 1 180 ? -21.188 16.203 16.469 1 91.75 180 TYR A CA 1
ATOM 1510 C C . TYR A 1 180 ? -20.312 16.172 15.219 1 91.75 180 TYR A C 1
ATOM 1512 O O . TYR A 1 180 ? -19.578 17.125 14.953 1 91.75 180 TYR A O 1
ATOM 1520 N N . ARG A 1 181 ? -20.391 15.164 14.516 1 89.19 181 ARG A N 1
ATOM 1521 C CA . ARG A 1 181 ? -19.656 15.055 13.266 1 89.19 181 ARG A CA 1
ATOM 1522 C C . ARG A 1 181 ? -20.078 16.141 12.281 1 89.19 181 ARG A C 1
ATOM 1524 O O . ARG A 1 181 ? -19.25 16.703 11.578 1 89.19 181 ARG A O 1
ATOM 1531 N N . SER A 1 182 ? -21.328 16.406 12.234 1 90.62 182 SER A N 1
ATOM 1532 C CA . SER A 1 182 ? -21.859 17.453 11.352 1 90.62 182 SER A CA 1
ATOM 1533 C C . SER A 1 182 ? -21.297 18.812 11.727 1 90.62 182 SER A C 1
ATOM 1535 O O . SER A 1 182 ? -21.031 19.641 10.844 1 90.62 182 SER A O 1
ATOM 1537 N N . LEU A 1 183 ? -21.156 19.031 13.008 1 93 183 LEU A N 1
ATOM 1538 C CA . LEU A 1 183 ? -20.547 20.281 13.461 1 93 183 LEU A CA 1
ATOM 1539 C C . LEU A 1 183 ? -19.094 20.375 13.023 1 93 183 LEU A C 1
ATOM 1541 O O . LEU A 1 183 ? -18.609 21.469 12.68 1 93 183 LEU A O 1
ATOM 1545 N N . GLY A 1 184 ? -18.516 19.234 13.031 1 90.44 184 GLY A N 1
ATOM 1546 C CA . GLY A 1 184 ? -17.141 19.203 12.547 1 90.44 184 GLY A CA 1
ATOM 1547 C C . GLY A 1 184 ? -17.016 19.562 11.078 1 90.44 184 GLY A C 1
ATOM 1548 O O . GLY A 1 184 ? -16.078 20.266 10.688 1 90.44 184 GLY A O 1
ATOM 1549 N N . PHE A 1 185 ? -17.938 19.156 10.297 1 91.69 185 PHE A N 1
ATOM 1550 C CA . PHE A 1 185 ? -17.969 19.5 8.875 1 91.69 185 PHE A CA 1
ATOM 1551 C C . PHE A 1 185 ? -18.156 21 8.695 1 91.69 185 PHE A C 1
ATOM 1553 O O . PHE A 1 185 ? -17.5 21.609 7.848 1 91.69 185 PHE A O 1
ATOM 1560 N N . LEU A 1 186 ? -19 21.5 9.461 1 93 186 LEU A N 1
ATOM 1561 C CA . LEU A 1 186 ? -19.281 22.938 9.359 1 93 186 LEU A CA 1
ATOM 1562 C C . LEU A 1 186 ? -18.062 23.75 9.773 1 93 186 LEU A C 1
ATOM 1564 O O . LEU A 1 186 ? -17.781 24.797 9.172 1 93 186 LEU A O 1
ATOM 1568 N N . LYS A 1 187 ? -17.406 23.281 10.773 1 93 187 LYS A N 1
ATOM 1569 C CA . LYS A 1 187 ? -16.188 23.969 11.203 1 93 187 LYS A CA 1
ATOM 1570 C C . LYS A 1 187 ? -15.117 23.922 10.117 1 93 187 LYS A C 1
ATOM 1572 O O . LYS A 1 187 ? -14.469 24.938 9.844 1 93 187 LYS A O 1
ATOM 1577 N N . SER A 1 188 ? -14.977 22.781 9.57 1 91.62 188 SER A N 1
ATOM 1578 C CA . SER A 1 188 ? -14.031 22.656 8.469 1 91.62 188 SER A CA 1
ATOM 1579 C C . SER A 1 188 ? -14.43 23.531 7.293 1 91.62 188 SER A C 1
ATOM 1581 O O . SER A 1 188 ? -13.562 24.094 6.613 1 91.62 188 SER A O 1
ATOM 1583 N N . TYR A 1 189 ? -15.727 23.641 7.016 1 94.19 189 TYR A N 1
ATOM 1584 C CA . TYR A 1 189 ? -16.234 24.516 5.965 1 94.19 189 TYR A CA 1
ATOM 1585 C C . TYR A 1 189 ? -15.844 25.969 6.211 1 94.19 189 TYR A C 1
ATOM 1587 O O . TYR A 1 189 ? -15.406 26.656 5.293 1 94.19 189 TYR A O 1
ATOM 1595 N N . GLN A 1 190 ? -15.922 26.344 7.422 1 93.88 190 GLN A N 1
ATOM 1596 C CA . GLN A 1 190 ? -15.57 27.703 7.828 1 93.88 190 GLN A CA 1
ATOM 1597 C C . GLN A 1 190 ? -14.07 27.953 7.641 1 93.88 190 GLN A C 1
ATOM 1599 O O . GLN A 1 190 ? -13.68 28.938 7.02 1 93.88 190 GLN A O 1
ATOM 1604 N N . GLU A 1 191 ? -13.312 27.062 8.125 1 92.88 191 GLU A N 1
ATOM 1605 C CA . GLU A 1 191 ? -11.859 27.219 8.094 1 92.88 191 GLU A CA 1
ATOM 1606 C C . GLU A 1 191 ? -11.336 27.188 6.66 1 92.88 191 GLU A C 1
ATOM 1608 O O . GLU A 1 191 ? -10.469 27.984 6.297 1 92.88 191 GLU A O 1
ATOM 1613 N N . LEU A 1 192 ? -11.852 26.328 5.883 1 93.94 192 LEU A N 1
ATOM 1614 C CA . LEU A 1 192 ? -11.375 26.172 4.516 1 93.94 192 LEU A CA 1
ATOM 1615 C C . LEU A 1 192 ? -11.734 27.391 3.67 1 93.94 192 LEU A C 1
ATOM 1617 O O . LEU A 1 192 ? -10.93 27.859 2.859 1 93.94 192 LEU A O 1
ATOM 1621 N N . ASN A 1 193 ? -12.898 27.844 3.848 1 93.81 193 ASN A N 1
ATOM 1622 C CA . ASN A 1 193 ? -13.305 29.016 3.092 1 93.81 193 ASN A CA 1
ATOM 1623 C C . ASN A 1 193 ? -12.523 30.25 3.518 1 93.81 193 ASN A C 1
ATOM 1625 O O . ASN A 1 193 ? -12.141 31.062 2.678 1 93.81 193 ASN A O 1
ATOM 1629 N N . GLU A 1 194 ? -12.32 30.406 4.809 1 93.88 194 GLU A N 1
ATOM 1630 C CA . GLU A 1 194 ? -11.516 31.531 5.285 1 93.88 194 GLU A CA 1
ATOM 1631 C C . GLU A 1 194 ? -10.102 31.469 4.711 1 93.88 194 GLU A C 1
ATOM 1633 O O . GLU A 1 194 ? -9.578 32.5 4.246 1 93.88 194 GLU A O 1
ATOM 1638 N N . THR A 1 195 ? -9.57 30.281 4.773 1 93.62 195 THR A N 1
ATOM 1639 C CA . THR A 1 195 ? -8.234 30.094 4.215 1 93.62 195 THR A CA 1
ATOM 1640 C C . THR A 1 195 ? -8.234 30.375 2.713 1 93.62 195 THR A C 1
ATOM 1642 O O . THR A 1 195 ? -7.258 30.891 2.174 1 93.62 195 THR A O 1
ATOM 1645 N N . GLY A 1 196 ? -9.297 30.016 2.037 1 93.69 196 GLY A N 1
ATOM 1646 C CA . GLY A 1 196 ? -9.414 30.297 0.616 1 93.69 196 GLY A CA 1
ATOM 1647 C C . GLY A 1 196 ? -9.383 31.781 0.297 1 93.69 196 GLY A C 1
ATOM 1648 O O . GLY A 1 196 ? -8.695 32.219 -0.633 1 93.69 196 GLY A O 1
ATOM 1649 N N . PHE A 1 197 ? -10.055 32.562 1.096 1 93.94 197 PHE A N 1
ATOM 1650 C CA . PHE A 1 197 ? -10.062 34.031 0.916 1 93.94 197 PHE A CA 1
ATOM 1651 C C . PHE A 1 197 ? -8.68 34.594 1.176 1 93.94 197 PHE A C 1
ATOM 1653 O O . PHE A 1 197 ? -8.211 35.469 0.423 1 93.94 197 PHE A O 1
ATOM 1660 N N . ARG A 1 198 ? -8.07 34.094 2.184 1 92.44 198 ARG A N 1
ATOM 1661 C CA . ARG A 1 198 ? -6.734 34.594 2.525 1 92.44 198 ARG A CA 1
ATOM 1662 C C . ARG A 1 198 ? -5.742 34.281 1.406 1 92.44 198 ARG A C 1
ATOM 1664 O O . ARG A 1 198 ? -4.934 35.156 1.045 1 92.44 198 ARG A O 1
ATOM 1671 N N . LYS A 1 199 ? -5.836 33.125 0.912 1 93.19 199 LYS A N 1
ATOM 1672 C CA . LYS A 1 199 ? -4.879 32.719 -0.102 1 93.19 199 LYS A CA 1
ATOM 1673 C C . LYS A 1 199 ? -5.117 33.406 -1.427 1 93.19 199 LYS A C 1
ATOM 1675 O O . LYS A 1 199 ? -4.168 33.844 -2.098 1 93.19 199 LYS A O 1
ATOM 1680 N N . ILE A 1 200 ? -6.383 33.594 -1.803 1 92.94 200 ILE A N 1
ATOM 1681 C CA . ILE A 1 200 ? -6.688 34.219 -3.082 1 92.94 200 ILE A CA 1
ATOM 1682 C C . ILE A 1 200 ? -6.359 35.719 -3.016 1 92.94 200 ILE A C 1
ATOM 1684 O O . ILE A 1 200 ? -5.914 36.312 -4.004 1 92.94 200 ILE A O 1
ATOM 1688 N N . LEU A 1 201 ? -6.504 36.344 -1.869 1 92.81 201 LEU A N 1
ATOM 1689 C CA . LEU A 1 201 ? -6.199 37.75 -1.694 1 92.81 201 LEU A CA 1
ATOM 1690 C C . LEU A 1 201 ? -4.691 37.969 -1.65 1 92.81 201 LEU A C 1
ATOM 1692 O O . LEU A 1 201 ? -4.199 39 -2.146 1 92.81 201 LEU A O 1
ATOM 1696 N N . LYS A 1 202 ? -4.027 37.062 -1.036 1 91 202 LYS A N 1
ATOM 1697 C CA . LYS A 1 202 ? -2.568 37.125 -1.066 1 91 202 LYS A CA 1
ATOM 1698 C C . LYS A 1 202 ? -2.045 37.062 -2.498 1 91 202 LYS A C 1
ATOM 1700 O O . LYS A 1 202 ? -1.094 37.75 -2.852 1 91 202 LYS A O 1
ATOM 1705 N N . LYS A 1 203 ? -2.68 36.281 -3.324 1 91 203 LYS A N 1
ATOM 1706 C CA . LYS A 1 203 ? -2.305 36.188 -4.73 1 91 203 LYS A CA 1
ATOM 1707 C C . LYS A 1 203 ? -2.637 37.438 -5.492 1 91 203 LYS A C 1
ATOM 1709 O O . LYS A 1 203 ? -1.924 37.812 -6.426 1 91 203 LYS A O 1
ATOM 1714 N N . PHE A 1 204 ? -3.709 38.031 -5.148 1 91.62 204 PHE A N 1
ATOM 1715 C CA . PHE A 1 204 ? -4.094 39.281 -5.75 1 91.62 204 PHE A CA 1
ATOM 1716 C C . PHE A 1 204 ? -3.055 40.375 -5.457 1 91.62 204 PHE A C 1
ATOM 1718 O O . PHE A 1 204 ? -2.672 41.125 -6.348 1 91.62 204 PHE A O 1
ATOM 1725 N N . ASP A 1 205 ? -2.609 40.375 -4.191 1 90.5 205 ASP A N 1
ATOM 1726 C CA . ASP A 1 205 ? -1.607 41.375 -3.805 1 90.5 205 ASP A CA 1
ATOM 1727 C C . ASP A 1 205 ? -0.339 41.219 -4.641 1 90.5 205 ASP A C 1
ATOM 1729 O O . ASP A 1 205 ? 0.277 42.219 -5.02 1 90.5 205 ASP A O 1
ATOM 1733 N N . LYS A 1 206 ? -0.042 40.031 -4.922 1 86.06 206 LYS A N 1
ATOM 1734 C CA . LYS A 1 206 ? 1.169 39.75 -5.691 1 86.06 206 LYS A CA 1
ATOM 1735 C C . LYS A 1 206 ? 0.993 40.156 -7.156 1 86.06 206 LYS A C 1
ATOM 1737 O O . LYS A 1 206 ? 1.908 40.688 -7.77 1 86.06 206 LYS A O 1
ATOM 1742 N N . VAL A 1 207 ? -0.139 39.938 -7.691 1 86.88 207 VAL A N 1
ATOM 1743 C CA . VAL A 1 207 ? -0.398 40.156 -9.109 1 86.88 207 VAL A CA 1
ATOM 1744 C C . VAL A 1 207 ? -0.718 41.625 -9.367 1 86.88 207 VAL A C 1
ATOM 1746 O O . VAL A 1 207 ? -0.259 42.188 -10.359 1 86.88 207 VAL A O 1
ATOM 1749 N N . ALA A 1 208 ? -1.528 42.219 -8.562 1 84.06 208 ALA A N 1
ATOM 1750 C CA . ALA A 1 208 ? -1.987 43.594 -8.766 1 84.06 208 ALA A CA 1
ATOM 1751 C C . ALA A 1 208 ? -0.934 44.594 -8.305 1 84.06 208 ALA A C 1
ATOM 1753 O O . ALA A 1 208 ? -0.924 45.75 -8.75 1 84.06 208 ALA A O 1
ATOM 1754 N N . GLY A 1 209 ? -0.035 44.25 -7.391 1 78.38 209 GLY A N 1
ATOM 1755 C CA . GLY A 1 209 ? 1.044 45.125 -6.961 1 78.38 209 GLY A CA 1
ATOM 1756 C C . GLY A 1 209 ? 0.654 46.062 -5.812 1 78.38 209 GLY A C 1
ATOM 1757 O O . GLY A 1 209 ? 1.383 47 -5.484 1 78.38 209 GLY A O 1
ATOM 1758 N N . TRP A 1 210 ? -0.658 46 -5.438 1 78.38 210 TRP A N 1
ATOM 1759 C CA . TRP A 1 210 ? -1.061 46.75 -4.254 1 78.38 210 TRP A CA 1
ATOM 1760 C C . TRP A 1 210 ? -1.765 45.844 -3.248 1 78.38 210 TRP A C 1
ATOM 1762 O O . TRP A 1 210 ? -2.287 44.812 -3.611 1 78.38 210 TRP A O 1
ATOM 1772 N N . LYS A 1 211 ? -1.704 46.188 -1.972 1 83.25 211 LYS A N 1
ATOM 1773 C CA . LYS A 1 211 ? -2.158 45.344 -0.877 1 83.25 211 LYS A CA 1
ATOM 1774 C C . LYS A 1 211 ? -3.633 45.594 -0.566 1 83.25 211 LYS A C 1
ATOM 1776 O O . LYS A 1 211 ? -3.969 46.5 0.2 1 83.25 211 LYS A O 1
ATOM 1781 N N . ALA A 1 212 ? -4.473 44.812 -1.075 1 87.12 212 ALA A N 1
ATOM 1782 C CA . ALA A 1 212 ? -5.906 44.875 -0.793 1 87.12 212 ALA A CA 1
ATOM 1783 C C . ALA A 1 212 ? -6.301 43.812 0.238 1 87.12 212 ALA A C 1
ATOM 1785 O O . ALA A 1 212 ? -7.379 43.875 0.826 1 87.12 212 ALA A O 1
ATOM 1786 N N . SER A 1 213 ? -5.414 42.906 0.542 1 89.19 213 SER A N 1
ATOM 1787 C CA . SER A 1 213 ? -5.711 41.75 1.354 1 89.19 213 SER A CA 1
ATOM 1788 C C . SER A 1 213 ? -6.16 42.125 2.758 1 89.19 213 SER A C 1
ATOM 1790 O O . SER A 1 213 ? -7.215 41.719 3.225 1 89.19 213 SER A O 1
ATOM 1792 N N . PRO A 1 214 ? -5.445 43.062 3.445 1 86.5 214 PRO A N 1
ATOM 1793 C CA . PRO A 1 214 ? -5.895 43.406 4.801 1 86.5 214 PRO A CA 1
ATOM 1794 C C . PRO A 1 214 ? -7.234 44.125 4.812 1 86.5 214 PRO A C 1
ATOM 1796 O O . PRO A 1 214 ? -8.031 43.969 5.734 1 86.5 214 PRO A O 1
ATOM 1799 N N . LEU A 1 215 ? -7.496 44.906 3.777 1 85.38 215 LEU A N 1
ATOM 1800 C CA . LEU A 1 215 ? -8.734 45.688 3.705 1 85.38 215 LEU A CA 1
ATOM 1801 C C . LEU A 1 215 ? -9.93 44.75 3.479 1 85.38 215 LEU A C 1
ATOM 1803 O O . LEU A 1 215 ? -10.961 44.906 4.152 1 85.38 215 LEU A O 1
ATOM 1807 N N . TYR A 1 216 ? -9.742 43.906 2.592 1 90.69 216 TYR A N 1
ATOM 1808 C CA . TYR A 1 216 ? -10.867 43.031 2.289 1 90.69 216 TYR A CA 1
ATOM 1809 C C . TYR A 1 216 ? -11.031 41.969 3.357 1 90.69 216 TYR A C 1
ATOM 1811 O O . TYR A 1 216 ? -12.148 41.5 3.631 1 90.69 216 TYR A O 1
ATOM 1819 N N . MET A 1 217 ? -9.992 41.531 3.916 1 90.94 217 MET A N 1
ATOM 1820 C CA . MET A 1 217 ? -10.094 40.5 4.969 1 90.94 217 MET A CA 1
ATOM 1821 C C . MET A 1 217 ? -10.844 41.062 6.176 1 90.94 217 MET A C 1
ATOM 1823 O O . MET A 1 217 ? -11.508 40.312 6.895 1 90.94 217 MET A O 1
ATOM 1827 N N . LYS A 1 218 ? -10.766 42.25 6.41 1 87.06 218 LYS A N 1
ATOM 1828 C CA . LYS A 1 218 ? -11.547 42.875 7.473 1 87.06 218 LYS A CA 1
ATOM 1829 C C . LYS A 1 218 ? -13.047 42.75 7.195 1 87.06 218 LYS A C 1
ATOM 1831 O O . LYS A 1 218 ? -13.844 42.594 8.125 1 87.06 218 LYS A O 1
ATOM 1836 N N . VAL A 1 219 ? -13.32 42.844 5.895 1 88.06 219 VAL A N 1
ATOM 1837 C CA . VAL A 1 219 ? -14.711 42.688 5.492 1 88.06 219 VAL A CA 1
ATOM 1838 C C . VAL A 1 219 ? -15.148 41.219 5.75 1 88.06 219 VAL A C 1
ATOM 1840 O O . VAL A 1 219 ? -16.234 41 6.273 1 88.06 219 VAL A O 1
ATOM 1843 N N . VAL A 1 220 ? -14.297 40.344 5.395 1 91.62 220 VAL A N 1
ATOM 1844 C CA . VAL A 1 220 ? -14.586 38.938 5.59 1 91.62 220 VAL A CA 1
ATOM 1845 C C . VAL A 1 220 ? -14.742 38.656 7.078 1 91.62 220 VAL A C 1
ATOM 1847 O O . VAL A 1 220 ? -15.672 37.938 7.48 1 91.62 220 VAL A O 1
ATOM 1850 N N . GLU A 1 221 ? -13.875 39.156 7.902 1 89.88 221 GLU A N 1
ATOM 1851 C CA . GLU A 1 221 ? -13.852 38.906 9.336 1 89.88 221 GLU A CA 1
ATOM 1852 C C . GLU A 1 221 ? -15.039 39.531 10.039 1 89.88 221 GLU A C 1
ATOM 1854 O O . GLU A 1 221 ? -15.406 39.125 11.148 1 89.88 221 GLU A O 1
ATOM 1859 N N . SER A 1 222 ? -15.641 40.469 9.406 1 87.5 222 SER A N 1
ATOM 1860 C CA . SER A 1 222 ? -16.797 41.156 10 1 87.5 222 SER A CA 1
ATOM 1861 C C . SER A 1 222 ? -18.062 40.344 9.789 1 87.5 222 SER A C 1
ATOM 1863 O O . SER A 1 222 ? -19.078 40.562 10.477 1 87.5 222 SER A O 1
ATOM 1865 N N . HIS A 1 223 ? -18 39.438 8.922 1 90.62 223 HIS A N 1
ATOM 1866 C CA . HIS A 1 223 ? -19.172 38.594 8.688 1 90.62 223 HIS A CA 1
ATOM 1867 C C . HIS A 1 223 ? -19.391 37.625 9.852 1 90.62 223 HIS A C 1
ATOM 1869 O O . HIS A 1 223 ? -18.438 37.188 10.492 1 90.62 223 HIS A O 1
ATOM 1875 N N . TYR A 1 224 ? -20.594 37.25 10.039 1 88.56 224 TYR A N 1
ATOM 1876 C CA . TYR A 1 224 ? -21.031 36.406 11.156 1 88.56 224 TYR A CA 1
ATOM 1877 C C . TYR A 1 224 ? -20.375 35.031 11.109 1 88.56 224 TYR A C 1
ATOM 1879 O O . TYR A 1 224 ? -19.969 34.5 12.148 1 88.56 224 TYR A O 1
ATOM 1887 N N . TRP A 1 225 ? -20.203 34.5 9.938 1 89.69 225 TRP A N 1
ATOM 1888 C CA . TRP A 1 225 ? -19.75 33.125 9.82 1 89.69 225 TRP A CA 1
ATOM 1889 C C . TRP A 1 225 ? -18.281 33 10.211 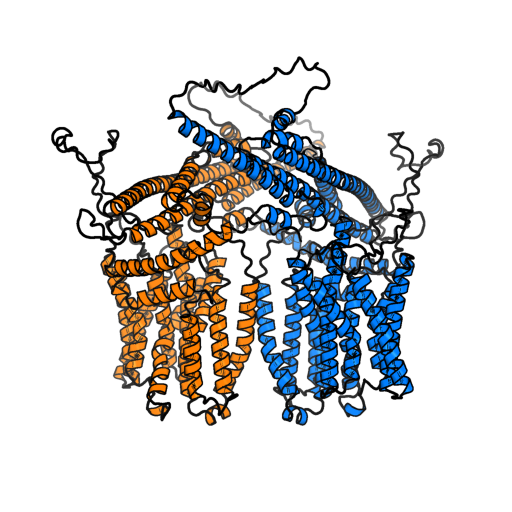1 89.69 225 TRP A C 1
ATOM 1891 O O . TRP A 1 225 ? -17.797 31.891 10.523 1 89.69 225 TRP A O 1
ATOM 1901 N N . VAL A 1 226 ? -17.578 34.062 10.227 1 89.56 226 VAL A N 1
ATOM 1902 C CA . VAL A 1 226 ? -16.172 34.031 10.609 1 89.56 226 VAL A CA 1
ATOM 1903 C C . VAL A 1 226 ? -16.016 34.406 12.078 1 89.56 226 VAL A C 1
ATOM 1905 O O . VAL A 1 226 ? -15.242 33.781 12.812 1 89.56 226 VAL A O 1
ATOM 1908 N N . ASN A 1 227 ? -16.75 35.281 12.578 1 86.38 227 ASN A N 1
ATOM 1909 C CA . ASN A 1 227 ? -16.547 35.875 13.898 1 86.38 227 ASN A CA 1
ATOM 1910 C C . ASN A 1 227 ? -17.391 35.188 14.961 1 86.38 227 ASN A C 1
ATOM 1912 O O . ASN A 1 227 ? -17.109 35.312 16.156 1 86.38 227 ASN A O 1
ATOM 1916 N N . SER A 1 228 ? -18.375 34.5 14.531 1 87.12 228 SER A N 1
ATOM 1917 C CA . SER A 1 228 ? -19.266 33.906 15.516 1 87.12 228 SER A CA 1
ATOM 1918 C C . SER A 1 228 ? -18.609 32.719 16.234 1 87.12 228 SER A C 1
ATOM 1920 O O . SER A 1 228 ? -17.859 31.969 15.625 1 87.12 228 SER A O 1
ATOM 1922 N N . ASN A 1 229 ? -18.812 32.656 17.547 1 90.12 229 ASN A N 1
ATOM 1923 C CA . ASN A 1 229 ? -18.312 31.547 18.344 1 90.12 229 ASN A CA 1
ATOM 1924 C C . ASN A 1 229 ? -19.438 30.562 18.703 1 90.12 229 ASN A C 1
ATOM 1926 O O . ASN A 1 229 ? -19.266 29.719 19.578 1 90.12 229 ASN A O 1
ATOM 1930 N N . ASP A 1 230 ? -20.516 30.734 18 1 91.25 230 ASP A N 1
ATOM 1931 C CA . ASP A 1 230 ? -21.672 29.891 18.281 1 91.25 230 ASP A CA 1
ATOM 1932 C C . ASP A 1 230 ? -21.375 28.438 17.953 1 91.25 230 ASP A C 1
ATOM 1934 O O . ASP A 1 230 ? -21.812 27.531 18.672 1 91.25 230 ASP A O 1
ATOM 1938 N N . LEU A 1 231 ? -20.703 28.266 16.906 1 94 231 LEU A N 1
ATOM 1939 C CA . LEU A 1 231 ? -20.359 26.906 16.5 1 94 231 LEU A CA 1
ATOM 1940 C C . LEU A 1 231 ? -19.5 26.219 17.562 1 94 231 LEU A C 1
ATOM 1942 O O . LEU A 1 231 ? -19.75 25.062 17.906 1 94 231 LEU A O 1
ATOM 1946 N N . ASN A 1 232 ? -18.562 26.906 18.078 1 92.62 232 ASN A N 1
ATOM 1947 C CA . ASN A 1 232 ? -17.703 26.359 19.125 1 92.62 232 ASN A CA 1
ATOM 1948 C C . ASN A 1 232 ? -18.5 26.094 20.406 1 92.62 232 ASN A C 1
ATOM 1950 O O . ASN A 1 232 ? -18.25 25.094 21.109 1 92.62 232 ASN A O 1
ATOM 1954 N N . ARG A 1 233 ? -19.359 26.906 20.641 1 91.75 233 ARG A N 1
ATOM 1955 C CA . ARG A 1 233 ? -20.203 26.719 21.812 1 91.75 233 ARG A CA 1
ATOM 1956 C C . ARG A 1 233 ? -21.078 25.484 21.672 1 91.75 233 ARG A C 1
ATOM 1958 O O . ARG A 1 233 ? -21.219 24.703 22.609 1 91.75 233 ARG A O 1
ATOM 1965 N N . MET A 1 234 ? -21.672 25.391 20.531 1 94.81 234 MET A N 1
ATOM 1966 C CA . MET A 1 234 ? -22.5 24.219 20.266 1 94.81 234 MET A CA 1
ATOM 1967 C C . MET A 1 234 ? -21.672 22.938 20.375 1 94.81 234 MET A C 1
ATOM 1969 O O . MET A 1 234 ? -22.141 21.938 20.906 1 94.81 234 MET A O 1
ATOM 1973 N N . MET A 1 235 ? -20.484 22.984 19.875 1 94.25 235 MET A N 1
ATOM 1974 C CA . MET A 1 235 ? -19.609 21.812 19.953 1 94.25 235 MET A CA 1
ATOM 1975 C C . MET A 1 235 ? -19.266 21.469 21.406 1 94.25 235 MET A C 1
ATOM 1977 O O . MET A 1 235 ? -19.328 20.312 21.797 1 94.25 235 MET A O 1
ATOM 1981 N N . HIS A 1 236 ? -19 22.469 22.156 1 92.38 236 HIS A N 1
ATOM 1982 C CA . HIS A 1 236 ? -18.672 22.266 23.562 1 92.38 236 HIS A CA 1
ATOM 1983 C C . HIS A 1 236 ? -19.891 21.75 24.344 1 92.38 236 HIS A C 1
ATOM 1985 O O . HIS A 1 236 ? -19.75 20.875 25.203 1 92.38 236 HIS A O 1
ATOM 1991 N N . GLU A 1 237 ? -20.969 22.312 24 1 92.44 237 GLU A N 1
ATOM 1992 C CA . GLU A 1 237 ? -22.203 21.859 24.656 1 92.44 237 GLU A CA 1
ATOM 1993 C C . GLU A 1 237 ? -22.5 20.406 24.328 1 92.44 237 GLU A C 1
ATOM 1995 O O . GLU A 1 237 ? -22.938 19.641 25.188 1 92.44 237 GLU A O 1
ATOM 2000 N N . THR A 1 238 ? -22.312 20.094 23.141 1 93.5 238 THR A N 1
ATOM 2001 C CA . THR A 1 238 ? -22.531 18.734 22.703 1 93.5 238 THR A CA 1
ATOM 2002 C C . THR A 1 238 ? -21.562 17.781 23.391 1 93.5 238 THR A C 1
ATOM 2004 O O . THR A 1 238 ? -21.953 16.672 23.797 1 93.5 238 THR A O 1
ATOM 2007 N N . GLU A 1 239 ? -20.328 18.156 23.469 1 93.06 239 GLU A N 1
ATOM 2008 C CA . GLU A 1 239 ? -19.344 17.359 24.172 1 93.06 239 GLU A CA 1
ATOM 2009 C C . GLU A 1 239 ? -19.734 17.141 25.625 1 93.06 239 GLU A C 1
ATOM 2011 O O . GLU A 1 239 ? -19.656 16.016 26.141 1 93.06 239 GLU A O 1
ATOM 2016 N N . THR A 1 240 ? -20.219 18.156 26.219 1 90.38 240 THR A N 1
ATOM 2017 C CA . THR A 1 240 ? -20.609 18.094 27.609 1 90.38 240 THR A CA 1
ATOM 2018 C C . THR A 1 240 ? -21.812 17.172 27.781 1 90.38 240 THR A C 1
ATOM 2020 O O . THR A 1 240 ? -21.875 16.375 28.719 1 90.38 240 THR A O 1
ATOM 2023 N N . LEU A 1 241 ? -22.75 17.359 26.938 1 90.12 241 LEU A N 1
ATOM 2024 C CA . LEU A 1 241 ? -23.953 16.516 26.969 1 90.12 241 LEU A CA 1
ATOM 2025 C C . LEU A 1 241 ? -23.578 15.039 26.812 1 90.12 241 LEU A C 1
ATOM 2027 O O . LEU A 1 241 ? -24.078 14.188 27.562 1 90.12 241 LEU A O 1
ATOM 2031 N N . TYR A 1 242 ? -22.734 14.758 25.906 1 91.56 242 TYR A N 1
ATOM 2032 C CA . TYR A 1 242 ? -22.328 13.383 25.641 1 91.56 242 TYR A CA 1
ATOM 2033 C C . TYR A 1 242 ? -21.531 12.812 26.812 1 91.56 242 TYR A C 1
ATOM 2035 O O . TYR A 1 242 ? -21.766 11.664 27.219 1 91.56 242 TYR A O 1
ATOM 2043 N N . ILE A 1 243 ? -20.594 13.523 27.375 1 90.69 243 ILE A N 1
ATOM 2044 C CA . ILE A 1 243 ? -19.734 13.07 28.469 1 90.69 243 ILE A CA 1
ATOM 2045 C C . ILE A 1 243 ? -20.562 12.805 29.719 1 90.69 243 ILE A C 1
ATOM 2047 O O . ILE A 1 243 ? -20.359 11.805 30.406 1 90.69 243 ILE A O 1
ATOM 2051 N N . ASN A 1 244 ? -21.547 13.578 29.922 1 85.56 244 ASN A N 1
ATOM 2052 C CA . ASN A 1 244 ? -22.375 13.445 31.125 1 85.56 244 ASN A CA 1
ATOM 2053 C C . ASN A 1 244 ? -23.359 12.281 31 1 85.56 244 ASN A C 1
ATOM 2055 O O . ASN A 1 244 ? -23.547 11.531 31.969 1 85.56 244 ASN A O 1
ATOM 2059 N N . GLU A 1 245 ? -23.875 12.141 29.906 1 85 245 GLU A N 1
ATOM 2060 C CA . GLU A 1 245 ? -24.953 11.164 29.75 1 85 245 GLU A CA 1
ATOM 2061 C C . GLU A 1 245 ? -24.391 9.789 29.375 1 85 245 GLU A C 1
ATOM 2063 O O . GLU A 1 245 ? -24.906 8.766 29.828 1 85 245 GLU A O 1
ATOM 2068 N N . PHE A 1 246 ? -23.328 9.766 28.547 1 87.31 246 PHE A N 1
ATOM 2069 C CA . PHE A 1 246 ? -22.938 8.484 27.969 1 87.31 246 PHE A CA 1
ATOM 2070 C C . PHE A 1 246 ? -21.562 8.062 28.469 1 87.31 246 PHE A C 1
ATOM 2072 O O . PHE A 1 246 ? -21.141 6.922 28.25 1 87.31 246 PHE A O 1
ATOM 2079 N N . ALA A 1 247 ? -20.797 8.953 29.031 1 87.81 247 ALA A N 1
ATOM 2080 C CA . ALA A 1 247 ? -19.453 8.594 29.5 1 87.81 247 ALA A CA 1
ATOM 2081 C C . ALA A 1 247 ? -19.328 8.797 31 1 87.81 247 ALA A C 1
ATOM 2083 O O . ALA A 1 247 ? -18.219 8.859 31.531 1 87.81 247 ALA A O 1
ATOM 2084 N N . ASP A 1 248 ? -20.328 8.945 31.75 1 83.56 248 ASP A N 1
ATOM 2085 C CA . ASP A 1 248 ? -20.359 9.055 33.219 1 83.56 248 ASP A CA 1
ATOM 2086 C C . ASP A 1 248 ? -19.391 10.125 33.688 1 83.56 248 ASP A C 1
ATOM 2088 O O . ASP A 1 248 ? -18.672 9.914 34.688 1 83.56 248 ASP A O 1
ATOM 2092 N N . GLY A 1 249 ? -19.141 11.086 32.812 1 82.5 249 GLY A N 1
ATOM 2093 C CA . GLY A 1 249 ? -18.328 12.203 33.219 1 82.5 249 GLY A CA 1
ATOM 2094 C C . GLY A 1 249 ? -16.859 12.047 32.844 1 82.5 249 GLY A C 1
ATOM 2095 O O . GLY A 1 249 ? -16.062 12.961 33.062 1 82.5 249 GLY A O 1
ATOM 2096 N N . HIS A 1 250 ? -16.547 10.945 32.281 1 84.25 250 HIS A N 1
ATOM 2097 C CA . HIS A 1 250 ? -15.172 10.742 31.875 1 84.25 250 HIS A CA 1
ATOM 2098 C C . HIS A 1 250 ? -14.898 11.398 30.516 1 84.25 250 HIS A C 1
ATOM 2100 O O . HIS A 1 250 ? -15.312 10.883 29.484 1 84.25 250 HIS A O 1
ATOM 2106 N N . ARG A 1 251 ? -14.219 12.383 30.484 1 83.12 251 ARG A N 1
ATOM 2107 C CA . ARG A 1 251 ? -14.016 13.211 29.297 1 83.12 251 ARG A CA 1
ATOM 2108 C C . ARG A 1 251 ? -13.227 12.461 28.234 1 83.12 251 ARG A C 1
ATOM 2110 O O . ARG A 1 251 ? -13.578 12.492 27.047 1 83.12 251 ARG A O 1
ATOM 2117 N N . ARG A 1 252 ? -12.156 11.836 28.641 1 80.44 252 ARG A N 1
ATOM 2118 C CA . ARG A 1 252 ? -11.297 11.156 27.672 1 80.44 252 ARG A CA 1
ATOM 2119 C C . ARG A 1 252 ? -12.055 10.055 26.938 1 80.44 252 ARG A C 1
ATOM 2121 O O . ARG A 1 252 ? -11.961 9.922 25.719 1 80.44 252 ARG A O 1
ATOM 2128 N N . ARG A 1 253 ? -12.719 9.422 27.703 1 82.44 253 ARG A N 1
ATOM 2129 C CA . ARG A 1 253 ? -13.5 8.336 27.125 1 82.44 253 ARG A CA 1
ATOM 2130 C C . ARG A 1 253 ? -14.586 8.867 26.203 1 82.44 253 ARG A C 1
ATOM 2132 O O . ARG A 1 253 ? -14.82 8.312 25.125 1 82.44 253 ARG A O 1
ATOM 2139 N N . GLY A 1 254 ? -15.203 9.883 26.641 1 85.56 254 GLY A N 1
ATOM 2140 C CA . GLY A 1 254 ? -16.266 10.477 25.844 1 85.56 254 GLY A CA 1
ATOM 2141 C C . GLY A 1 254 ? -15.758 11.07 24.547 1 85.56 254 GLY A C 1
ATOM 2142 O O . GLY A 1 254 ? -16.344 10.828 23.484 1 85.56 254 GLY A O 1
ATOM 2143 N N . MET A 1 255 ? -14.625 11.664 24.641 1 86.19 255 MET A N 1
ATOM 2144 C CA . MET A 1 255 ? -14.086 12.328 23.453 1 86.19 255 MET A CA 1
ATOM 2145 C C . MET A 1 255 ? -13.562 11.305 22.453 1 86.19 255 MET A C 1
ATOM 2147 O O . MET A 1 255 ? -13.656 11.516 21.25 1 86.19 255 MET A O 1
ATOM 2151 N N . SER A 1 256 ? -12.992 10.266 22.906 1 81.62 256 SER A N 1
ATOM 2152 C CA . SER A 1 256 ? -12.477 9.234 22.016 1 81.62 256 SER A CA 1
ATOM 2153 C C . SER A 1 256 ? -13.594 8.602 21.203 1 81.62 256 SER A C 1
ATOM 2155 O O . SER A 1 256 ? -13.375 8.195 20.062 1 81.62 256 SER A O 1
ATOM 2157 N N . LYS A 1 257 ? -14.703 8.641 21.812 1 80.94 257 LYS A N 1
ATOM 2158 C CA . LYS A 1 257 ? -15.844 8.047 21.109 1 80.94 257 LYS A CA 1
ATOM 2159 C C . LYS A 1 257 ? -16.516 9.062 20.188 1 80.94 257 LYS A C 1
ATOM 2161 O O . LYS A 1 257 ? -17.062 8.688 19.156 1 80.94 257 LYS A O 1
ATOM 2166 N N . LEU A 1 258 ? -16.422 10.258 20.625 1 84.12 258 LEU A N 1
ATOM 2167 C CA . LEU A 1 258 ? -17.094 11.312 19.859 1 84.12 258 LEU A CA 1
ATOM 2168 C C . LEU A 1 258 ? -16.281 11.695 18.641 1 84.12 258 LEU A C 1
ATOM 2170 O O . LEU A 1 258 ? -16.859 11.984 17.578 1 84.12 258 LEU A O 1
ATOM 2174 N N . ARG A 1 259 ? -14.977 11.617 18.781 1 78.69 259 ARG A N 1
ATOM 2175 C CA . ARG A 1 259 ? -14.125 12.023 17.672 1 78.69 259 ARG A CA 1
ATOM 2176 C C . ARG A 1 259 ? -13.914 10.867 16.688 1 78.69 259 ARG A C 1
ATOM 2178 O O . ARG A 1 259 ? -13.773 9.711 17.109 1 78.69 259 ARG A O 1
ATOM 2185 N N . ALA A 1 260 ? -14.07 11.211 15.367 1 70.31 260 ALA A N 1
ATOM 2186 C CA . ALA A 1 260 ? -13.805 10.203 14.344 1 70.31 260 ALA A CA 1
ATOM 2187 C C . ALA A 1 260 ? -12.32 9.844 14.305 1 70.31 260 ALA A C 1
ATOM 2189 O O . ALA A 1 260 ? -11.461 10.711 14.469 1 70.31 260 ALA A O 1
ATOM 2190 N N . PRO A 1 261 ? -12.016 8.547 14.352 1 64.69 261 PRO A N 1
ATOM 2191 C CA . PRO A 1 261 ? -10.609 8.141 14.312 1 64.69 261 PRO A CA 1
ATOM 2192 C C . PRO A 1 261 ? -9.859 8.688 13.102 1 64.69 261 PRO A C 1
ATOM 2194 O O . PRO A 1 261 ? -10.461 8.859 12.031 1 64.69 261 PRO A O 1
ATOM 2197 N N . GLU A 1 262 ? -8.664 9.219 13.312 1 62.91 262 GLU A N 1
ATOM 2198 C CA . GLU A 1 262 ? -7.844 9.758 12.234 1 62.91 262 GLU A CA 1
ATOM 2199 C C . GLU A 1 262 ? -7.438 8.656 11.25 1 62.91 262 GLU A C 1
ATOM 2201 O O . GLU A 1 262 ? -7.145 7.531 11.656 1 62.91 262 GLU A O 1
ATOM 2206 N N . PRO A 1 263 ? -7.688 8.977 9.914 1 60.28 263 PRO A N 1
ATOM 2207 C CA . PRO A 1 263 ? -7.441 7.98 8.875 1 60.28 263 PRO A CA 1
ATOM 2208 C C . PRO A 1 263 ? -5.961 7.641 8.719 1 60.28 263 PRO A C 1
ATOM 2210 O O . PRO A 1 263 ? -5.574 6.957 7.766 1 60.28 263 PRO A O 1
ATOM 2213 N N . ASN A 1 264 ? -4.996 7.938 9.586 1 61.69 264 ASN A N 1
ATOM 2214 C CA . ASN A 1 264 ? -3.602 7.82 9.18 1 61.69 264 ASN A CA 1
ATOM 2215 C C . ASN A 1 264 ? -3.143 6.367 9.148 1 61.69 264 ASN A C 1
ATOM 2217 O O . ASN A 1 264 ? -1.985 6.07 9.453 1 61.69 264 ASN A O 1
ATOM 2221 N N . LYS A 1 265 ? -4.098 5.488 8.531 1 69.56 265 LYS A N 1
ATOM 2222 C CA . LYS A 1 265 ? -3.607 4.113 8.57 1 69.56 265 LYS A CA 1
ATOM 2223 C C . LYS A 1 265 ? -2.895 3.744 7.277 1 69.56 265 LYS A C 1
ATOM 2225 O O . LYS A 1 265 ? -3.248 4.238 6.203 1 69.56 265 LYS A O 1
ATOM 2230 N N . ASN A 1 266 ? -1.68 3.146 7.402 1 81.12 266 ASN A N 1
ATOM 2231 C CA . ASN A 1 266 ? -0.924 2.527 6.316 1 81.12 266 ASN A CA 1
ATOM 2232 C C . ASN A 1 266 ? -1.515 1.178 5.922 1 81.12 266 ASN A C 1
ATOM 2234 O O . ASN A 1 266 ? -1.689 0.3 6.77 1 81.12 266 ASN A O 1
ATOM 2238 N N . TYR A 1 267 ? -2.047 1.044 4.602 1 89.12 267 TYR A N 1
ATOM 2239 C CA . TYR A 1 267 ? -2.699 -0.178 4.145 1 89.12 267 TYR A CA 1
ATOM 2240 C C . TYR A 1 267 ? -1.781 -0.974 3.225 1 89.12 267 TYR A C 1
ATOM 2242 O O . TYR A 1 267 ? -2.244 -1.831 2.467 1 89.12 267 TYR A O 1
ATOM 2250 N N . ASN A 1 268 ? -0.458 -0.705 3.307 1 90.06 268 ASN A N 1
ATOM 2251 C CA . ASN A 1 268 ? 0.489 -1.376 2.422 1 90.06 268 ASN A CA 1
ATOM 2252 C C . ASN A 1 268 ? 0.576 -2.869 2.723 1 90.06 268 ASN A C 1
ATOM 2254 O O . ASN A 1 268 ? 0.669 -3.688 1.807 1 90.06 268 ASN A O 1
ATOM 2258 N N . SER A 1 269 ? 0.551 -3.227 3.963 1 91.94 269 SER A N 1
ATOM 2259 C CA . SER A 1 269 ? 0.641 -4.637 4.324 1 91.94 269 SER A CA 1
ATOM 2260 C C . SER A 1 269 ? -0.572 -5.414 3.822 1 91.94 269 SER A C 1
ATOM 2262 O O . SER A 1 269 ? -0.433 -6.516 3.285 1 91.94 269 SER A O 1
ATOM 2264 N N . THR A 1 270 ? -1.725 -4.836 3.969 1 94 270 THR A N 1
ATOM 2265 C CA . THR A 1 270 ? -2.949 -5.469 3.496 1 94 270 THR A CA 1
ATOM 2266 C C . THR A 1 270 ? -2.951 -5.578 1.974 1 94 270 THR A C 1
ATOM 2268 O O . THR A 1 270 ? -3.322 -6.613 1.42 1 94 270 THR A O 1
ATOM 2271 N N . THR A 1 271 ? -2.531 -4.559 1.349 1 95.31 271 THR A N 1
ATOM 2272 C CA . THR A 1 271 ? -2.475 -4.551 -0.109 1 95.31 271 THR A CA 1
ATOM 2273 C C . THR A 1 271 ? -1.492 -5.602 -0.617 1 95.31 271 THR A C 1
ATOM 2275 O O . THR A 1 271 ? -1.739 -6.25 -1.635 1 95.31 271 THR A O 1
ATOM 2278 N N . LEU A 1 272 ? -0.409 -5.777 0.084 1 95.94 272 LEU A N 1
ATOM 2279 C CA . LEU A 1 272 ? 0.563 -6.809 -0.271 1 95.94 272 LEU A CA 1
ATOM 2280 C C . LEU A 1 272 ? -0.051 -8.195 -0.157 1 95.94 272 LEU A C 1
ATOM 2282 O O . LEU A 1 272 ? 0.129 -9.039 -1.044 1 95.94 272 LEU A O 1
ATOM 2286 N N . ARG A 1 273 ? -0.748 -8.461 0.888 1 96.88 273 ARG A N 1
ATOM 2287 C CA . ARG A 1 273 ? -1.38 -9.766 1.082 1 96.88 273 ARG A CA 1
ATOM 2288 C C . ARG A 1 273 ? -2.4 -10.047 -0.015 1 96.88 273 ARG A C 1
ATOM 2290 O O . ARG A 1 273 ? -2.469 -11.164 -0.536 1 96.88 273 ARG A O 1
ATOM 2297 N N . VAL A 1 274 ? -3.164 -9.023 -0.324 1 97.62 274 VAL A N 1
ATOM 2298 C CA . VAL A 1 274 ? -4.145 -9.172 -1.396 1 97.62 274 VAL A CA 1
ATOM 2299 C C . VAL A 1 274 ? -3.434 -9.539 -2.699 1 97.62 274 VAL A C 1
ATOM 2301 O O . VAL A 1 274 ? -3.863 -10.445 -3.416 1 97.62 274 VAL A O 1
ATOM 2304 N N . GLY A 1 275 ? -2.33 -8.852 -2.92 1 97.69 275 GLY A N 1
ATOM 2305 C CA . GLY A 1 275 ? -1.577 -9.141 -4.129 1 97.69 275 GLY A CA 1
ATOM 2306 C C . GLY A 1 275 ? -1.03 -10.555 -4.164 1 97.69 275 GLY A C 1
ATOM 2307 O O . GLY A 1 275 ? -1.14 -11.242 -5.18 1 97.69 275 GLY A O 1
ATOM 2308 N N . ILE A 1 276 ? -0.479 -11.031 -3.104 1 97.75 276 ILE A N 1
ATOM 2309 C CA . ILE A 1 276 ? 0.099 -12.367 -3.029 1 97.75 276 ILE A CA 1
ATOM 2310 C C . ILE A 1 276 ? -0.997 -13.414 -3.213 1 97.75 276 ILE A C 1
ATOM 2312 O O . ILE A 1 276 ? -0.83 -14.375 -3.973 1 97.75 276 ILE A O 1
ATOM 2316 N N . LEU A 1 277 ? -2.113 -13.188 -2.572 1 98.12 277 LEU A N 1
ATOM 2317 C CA . LEU A 1 277 ? -3.227 -14.133 -2.658 1 98.12 277 LEU A CA 1
ATOM 2318 C C . LEU A 1 277 ? -3.756 -14.219 -4.086 1 98.12 277 LEU A C 1
ATOM 2320 O O . LEU A 1 277 ? -3.941 -15.312 -4.617 1 98.12 277 LEU A O 1
ATOM 2324 N N . LEU A 1 278 ? -3.945 -13.117 -4.703 1 97.81 278 LEU A N 1
ATOM 2325 C CA . LEU A 1 278 ? -4.43 -13.094 -6.082 1 97.81 278 LEU A CA 1
ATOM 2326 C C . LEU A 1 278 ? -3.398 -13.703 -7.027 1 97.81 278 LEU A C 1
ATOM 2328 O O . LEU A 1 278 ? -3.756 -14.422 -7.965 1 97.81 278 LEU A O 1
ATOM 2332 N N . GLY A 1 279 ? -2.115 -13.375 -6.734 1 97.81 279 GLY A N 1
ATOM 2333 C CA . GLY A 1 279 ? -1.057 -13.922 -7.566 1 97.81 279 GLY A CA 1
ATOM 2334 C C . GLY A 1 279 ? -0.998 -15.438 -7.539 1 97.81 279 GLY A C 1
ATOM 2335 O O . GLY A 1 279 ? -0.878 -16.078 -8.586 1 97.81 279 GLY A O 1
ATOM 2336 N N . ILE A 1 280 ? -1.14 -16.016 -6.391 1 97.69 280 ILE A N 1
ATOM 2337 C CA . ILE A 1 280 ? -1.104 -17.469 -6.254 1 97.69 280 ILE A CA 1
ATOM 2338 C C . ILE A 1 280 ? -2.314 -18.094 -6.953 1 97.69 280 ILE A C 1
ATOM 2340 O O . ILE A 1 280 ? -2.219 -19.172 -7.535 1 97.69 280 ILE A O 1
ATOM 2344 N N . THR A 1 281 ? -3.42 -17.344 -6.957 1 97.75 281 THR A N 1
ATOM 2345 C CA . THR A 1 281 ? -4.695 -17.844 -7.461 1 97.75 281 THR A CA 1
ATOM 2346 C C . THR A 1 281 ? -4.668 -17.953 -8.984 1 97.75 281 THR A C 1
ATOM 2348 O O . THR A 1 281 ? -5.266 -18.859 -9.562 1 97.75 281 THR A O 1
ATOM 2351 N N . ILE A 1 282 ? -3.938 -17.156 -9.641 1 95.88 282 ILE A N 1
ATOM 2352 C CA . ILE A 1 282 ? -3.98 -17.078 -11.102 1 95.88 282 ILE A CA 1
ATOM 2353 C C . ILE A 1 282 ? -3.451 -18.359 -11.711 1 95.88 282 ILE A C 1
ATOM 2355 O O . ILE A 1 282 ? -4.16 -19.031 -12.469 1 95.88 282 ILE A O 1
ATOM 2359 N N . PRO A 1 283 ? -2.264 -18.859 -11.352 1 94.44 283 PRO A N 1
ATOM 2360 C CA . PRO A 1 283 ? -1.798 -20.109 -11.945 1 94.44 283 PRO A CA 1
ATOM 2361 C C . PRO A 1 283 ? -2.629 -21.312 -11.508 1 94.44 283 PRO A C 1
ATOM 2363 O O . PRO A 1 283 ? -2.834 -22.234 -12.289 1 94.44 283 PRO A O 1
ATOM 2366 N N . LEU A 1 284 ? -3.123 -21.266 -10.312 1 95.19 284 LEU A N 1
ATOM 2367 C CA . LEU A 1 284 ? -3.955 -22.359 -9.836 1 95.19 284 LEU A CA 1
ATOM 2368 C C . LEU A 1 284 ? -5.262 -22.438 -10.625 1 95.19 284 LEU A C 1
ATOM 2370 O O . LEU A 1 284 ? -5.707 -23.531 -10.992 1 95.19 284 LEU A O 1
ATOM 2374 N N . PHE A 1 285 ? -5.82 -21.328 -10.875 1 96 285 PHE A N 1
ATOM 2375 C CA . PHE A 1 285 ? -7.062 -21.266 -11.633 1 96 285 PHE A CA 1
ATOM 2376 C C . PHE A 1 285 ? -6.848 -21.719 -13.07 1 96 285 PHE A C 1
ATOM 2378 O O . PHE A 1 285 ? -7.66 -22.469 -13.609 1 96 285 PHE A O 1
ATOM 2385 N N . ILE A 1 286 ? -5.73 -21.297 -13.625 1 92.88 286 ILE A N 1
ATOM 2386 C CA . ILE A 1 286 ? -5.414 -21.672 -15 1 92.88 286 ILE A CA 1
ATOM 2387 C C . ILE A 1 286 ? -5.195 -23.188 -15.086 1 92.88 286 ILE A C 1
ATOM 2389 O O . ILE A 1 286 ? -5.73 -23.844 -15.977 1 92.88 286 ILE A O 1
ATOM 2393 N N . GLN A 1 287 ? -4.516 -23.75 -14.133 1 92.25 287 GLN A N 1
ATOM 2394 C CA . GLN A 1 287 ? -4.234 -25.172 -14.133 1 92.25 287 GLN A CA 1
ATOM 2395 C C . GLN A 1 287 ? -5.504 -25.984 -13.875 1 92.25 287 GLN A C 1
ATOM 2397 O O . GLN A 1 287 ? -5.723 -27.016 -14.508 1 92.25 287 GLN A O 1
ATOM 2402 N N . ALA A 1 288 ? -6.309 -25.453 -12.977 1 94.25 288 ALA A N 1
ATOM 2403 C CA . ALA A 1 288 ? -7.562 -26.156 -12.688 1 94.25 288 ALA A CA 1
ATOM 2404 C C . ALA A 1 288 ? -8.484 -26.141 -13.906 1 94.25 288 ALA A C 1
ATOM 2406 O O . ALA A 1 288 ? -9.117 -27.141 -14.227 1 94.25 288 ALA A O 1
ATOM 2407 N N . SER A 1 289 ? -8.547 -25.047 -14.617 1 91.81 289 SER A N 1
ATOM 2408 C CA . SER A 1 289 ? -9.367 -24.938 -15.812 1 91.81 289 SER A CA 1
ATOM 2409 C C . SER A 1 289 ? -8.844 -25.844 -16.938 1 91.81 289 SER A C 1
ATOM 2411 O O . SER A 1 289 ? -9.617 -26.453 -17.656 1 91.81 289 SER A O 1
ATOM 2413 N N . TYR A 1 290 ? -7.527 -25.953 -16.969 1 91 290 TYR A N 1
ATOM 2414 C CA . TYR A 1 290 ? -6.914 -26.828 -17.969 1 91 290 TYR A CA 1
ATOM 2415 C C . TYR A 1 290 ? -7.258 -28.281 -17.688 1 91 290 TYR A C 1
ATOM 2417 O O . TYR A 1 290 ? -7.629 -29.031 -18.609 1 91 290 TYR A O 1
ATOM 2425 N N . LEU A 1 291 ? -7.199 -28.656 -16.469 1 92.94 291 LEU A N 1
ATOM 2426 C CA . LEU A 1 291 ? -7.5 -30.031 -16.078 1 92.94 291 LEU A CA 1
ATOM 2427 C C . LEU A 1 291 ? -8.977 -30.344 -16.297 1 92.94 291 LEU A C 1
ATOM 2429 O O . LEU A 1 291 ? -9.328 -31.469 -16.656 1 92.94 291 LEU A O 1
ATOM 2433 N N . ALA A 1 292 ? -9.805 -29.344 -16.125 1 91.38 292 ALA A N 1
ATOM 2434 C CA . ALA A 1 292 ? -11.242 -29.516 -16.297 1 91.38 292 ALA A CA 1
ATOM 2435 C C . ALA A 1 292 ? -11.594 -29.766 -17.766 1 91.38 292 ALA A C 1
ATOM 2437 O O . ALA A 1 292 ? -12.586 -30.422 -18.062 1 91.38 292 ALA A O 1
ATOM 2438 N N . MET A 1 293 ? -10.719 -29.328 -18.656 1 89.31 293 MET A N 1
ATOM 2439 C CA . MET A 1 293 ? -10.992 -29.453 -20.078 1 89.31 293 MET A CA 1
ATOM 2440 C C . MET A 1 293 ? -10.203 -30.594 -20.688 1 89.31 293 MET A C 1
ATOM 2442 O O . MET A 1 293 ? -10.406 -30.953 -21.844 1 89.31 293 MET A O 1
ATOM 2446 N N . ASP A 1 294 ? -9.344 -31.203 -19.922 1 90.75 294 ASP A N 1
ATOM 2447 C CA . ASP A 1 294 ? -8.508 -32.312 -20.406 1 90.75 294 ASP A CA 1
ATOM 2448 C C . ASP A 1 294 ? -9.32 -33.594 -20.578 1 90.75 294 ASP A C 1
ATOM 2450 O O . ASP A 1 294 ? -9.977 -34.031 -19.641 1 90.75 294 ASP A O 1
ATOM 2454 N N . PRO A 1 295 ? -9.266 -34.219 -21.734 1 91.31 295 PRO A N 1
ATOM 2455 C CA . PRO A 1 295 ? -10.031 -35.438 -22 1 91.31 295 PRO A CA 1
ATOM 2456 C C . PRO A 1 295 ? -9.641 -36.594 -21.078 1 91.31 295 PRO A C 1
ATOM 2458 O O . PRO A 1 295 ? -10.492 -37.406 -20.688 1 91.31 295 PRO A O 1
ATOM 2461 N N . GLN A 1 296 ? -8.383 -36.562 -20.703 1 92.12 296 GLN A N 1
ATOM 2462 C CA . GLN A 1 296 ? -7.938 -37.656 -19.828 1 92.12 296 GLN A CA 1
ATOM 2463 C C . GLN A 1 296 ? -8.57 -37.531 -18.438 1 92.12 296 GLN A C 1
ATOM 2465 O O . GLN A 1 296 ? -8.969 -38.531 -17.844 1 92.12 296 GLN A O 1
ATOM 2470 N N . THR A 1 297 ? -8.711 -36.312 -18 1 92.62 297 THR A N 1
ATOM 2471 C CA . THR A 1 297 ? -9.328 -36.062 -16.703 1 92.62 297 THR A CA 1
ATOM 2472 C C . THR A 1 297 ? -10.828 -36.375 -16.75 1 92.62 297 THR A C 1
ATOM 2474 O O . THR A 1 297 ? -11.383 -36.906 -15.805 1 92.62 297 THR A O 1
ATOM 2477 N N . ILE A 1 298 ? -11.492 -36.125 -17.859 1 90.12 298 ILE A N 1
ATOM 2478 C CA . ILE A 1 298 ? -12.922 -36.344 -18.047 1 90.12 298 ILE A CA 1
ATOM 2479 C C . ILE A 1 298 ? -13.227 -37.844 -17.969 1 90.12 298 ILE A C 1
ATOM 2481 O O . ILE A 1 298 ? -14.25 -38.25 -17.406 1 90.12 298 ILE A O 1
ATOM 2485 N N . ILE A 1 299 ? -12.266 -38.625 -18.5 1 91.81 299 ILE A N 1
ATOM 2486 C CA . ILE A 1 299 ? -12.445 -40.062 -18.5 1 91.81 299 ILE A CA 1
ATOM 2487 C C . ILE A 1 299 ? -12.234 -40.594 -17.078 1 91.81 299 ILE A C 1
ATOM 2489 O O . ILE A 1 299 ? -12.969 -41.469 -16.625 1 91.81 299 ILE A O 1
ATOM 2493 N N . GLN A 1 300 ? -11.336 -40 -16.359 1 92.19 300 GLN A N 1
ATOM 2494 C CA . GLN A 1 300 ? -10.969 -40.5 -15.047 1 92.19 300 GLN A CA 1
ATOM 2495 C C . GLN A 1 300 ? -12 -40.094 -13.992 1 92.19 300 GLN A C 1
ATOM 2497 O O . GLN A 1 300 ? -12.195 -40.812 -13 1 92.19 300 GLN A O 1
ATOM 2502 N N . LEU A 1 301 ? -12.617 -38.969 -14.234 1 92.75 301 LEU A N 1
ATOM 2503 C CA . LEU A 1 301 ? -13.609 -38.438 -13.297 1 92.75 301 LEU A CA 1
ATOM 2504 C C . LEU A 1 301 ? -14.984 -38.344 -13.953 1 92.75 301 LEU A C 1
ATOM 2506 O O . LEU A 1 301 ? -15.328 -37.312 -14.539 1 92.75 301 LEU A O 1
ATOM 2510 N N . PRO A 1 302 ? -15.773 -39.312 -13.773 1 88.75 302 PRO A N 1
ATOM 2511 C CA . PRO A 1 302 ? -17.062 -39.344 -14.477 1 88.75 302 PRO A CA 1
ATOM 2512 C C . PRO A 1 302 ? -18.016 -38.25 -14.055 1 88.75 302 PRO A C 1
ATOM 2514 O O . PRO A 1 302 ? -18.859 -37.812 -14.836 1 88.75 302 PRO A O 1
ATOM 2517 N N . ASN A 1 303 ? -17.922 -37.719 -12.82 1 91.31 303 ASN A N 1
ATOM 2518 C CA . ASN A 1 303 ? -18.828 -36.688 -12.32 1 91.31 303 ASN A CA 1
ATOM 2519 C C . ASN A 1 303 ? -18.219 -35.312 -12.43 1 91.31 303 ASN A C 1
ATOM 2521 O O . ASN A 1 303 ? -18.656 -34.375 -11.758 1 91.31 303 ASN A O 1
ATOM 2525 N N . LEU A 1 304 ? -17.219 -35.188 -13.242 1 91.06 304 LEU A N 1
ATOM 2526 C CA . LEU A 1 304 ? -16.484 -33.938 -13.383 1 91.06 304 LEU A CA 1
ATOM 2527 C C . LEU A 1 304 ? -17.422 -32.781 -13.812 1 91.06 304 LEU A C 1
ATOM 2529 O O . LEU A 1 304 ? -17.266 -31.656 -13.367 1 91.06 304 LEU A O 1
ATOM 2533 N N . TYR A 1 305 ? -18.375 -33.125 -14.609 1 87.75 305 TYR A N 1
ATOM 2534 C CA . TYR A 1 305 ? -19.312 -32.125 -15.117 1 87.75 305 TYR A CA 1
ATOM 2535 C C . TYR A 1 305 ? -20.125 -31.5 -13.984 1 87.75 305 TYR A C 1
ATOM 2537 O O . TYR A 1 305 ? -20.219 -30.281 -13.883 1 87.75 305 TYR A O 1
ATOM 2545 N N . ILE A 1 306 ? -20.641 -32.25 -13.172 1 91.12 306 ILE A N 1
ATOM 2546 C CA . ILE A 1 306 ? -21.453 -31.781 -12.055 1 91.12 306 ILE A CA 1
ATOM 2547 C C . ILE A 1 306 ? -20.578 -31.031 -11.07 1 91.12 306 ILE A C 1
ATOM 2549 O O . ILE A 1 306 ? -20.969 -29.984 -10.555 1 91.12 306 ILE A O 1
ATOM 2553 N N . ASN A 1 307 ? -19.359 -31.531 -10.875 1 93.56 307 ASN A N 1
ATOM 2554 C CA . ASN A 1 307 ? -18.422 -30.828 -9.992 1 93.56 307 ASN A CA 1
ATOM 2555 C C . ASN A 1 307 ? -18.109 -29.422 -10.508 1 93.56 307 ASN A C 1
ATOM 2557 O O . ASN A 1 307 ? -18.109 -28.469 -9.727 1 93.56 307 ASN A O 1
ATOM 2561 N N . THR A 1 308 ? -17.891 -29.359 -11.773 1 92.81 308 THR A N 1
ATOM 2562 C CA . THR A 1 308 ? -17.547 -28.062 -12.359 1 92.81 308 THR A CA 1
ATOM 2563 C C . THR A 1 308 ? -18.719 -27.094 -12.211 1 92.81 308 THR A C 1
ATOM 2565 O O . THR A 1 308 ? -18.5 -25.906 -11.961 1 92.81 308 THR A O 1
ATOM 2568 N N . GLN A 1 309 ? -19.938 -27.531 -12.328 1 91.75 309 GLN A N 1
ATOM 2569 C CA . GLN A 1 309 ? -21.109 -26.688 -12.164 1 91.75 309 GLN A CA 1
ATOM 2570 C C . GLN A 1 309 ? -21.234 -26.203 -10.719 1 91.75 309 GLN A C 1
ATOM 2572 O O . GLN A 1 309 ? -21.562 -25.031 -10.477 1 91.75 309 GLN A O 1
ATOM 2577 N N . ILE A 1 310 ? -20.969 -27.094 -9.883 1 95.12 310 ILE A N 1
ATOM 2578 C CA . ILE A 1 310 ? -21.047 -26.734 -8.469 1 95.12 310 ILE A CA 1
ATOM 2579 C C . ILE A 1 310 ? -19.969 -25.703 -8.141 1 95.12 310 ILE A C 1
ATOM 2581 O O . ILE A 1 310 ? -20.234 -24.703 -7.473 1 95.12 310 ILE A O 1
ATOM 2585 N N . TYR A 1 311 ? -18.75 -25.969 -8.594 1 96.75 311 TYR A N 1
ATOM 2586 C CA . TYR A 1 311 ? -17.656 -25.031 -8.344 1 96.75 311 TYR A CA 1
ATOM 2587 C C . TYR A 1 311 ? -17.969 -23.672 -8.953 1 96.75 311 TYR A C 1
ATOM 2589 O O . TYR A 1 311 ? -17.688 -22.625 -8.344 1 96.75 311 TYR A O 1
ATOM 2597 N N . ALA A 1 312 ? -18.531 -23.641 -10.117 1 95.69 312 ALA A N 1
ATOM 2598 C CA . ALA A 1 312 ? -18.891 -22.391 -10.766 1 95.69 312 ALA A CA 1
ATOM 2599 C C . ALA A 1 312 ? -19.938 -21.625 -9.953 1 95.69 312 ALA A C 1
ATOM 2601 O O . ALA A 1 312 ? -19.891 -20.406 -9.867 1 95.69 312 ALA A O 1
ATOM 2602 N N . SER A 1 313 ? -20.859 -22.344 -9.398 1 96.38 313 SER A N 1
ATOM 2603 C CA . SER A 1 313 ? -21.891 -21.75 -8.547 1 96.38 313 SER A CA 1
ATOM 2604 C C . SER A 1 313 ? -21.281 -21.031 -7.359 1 96.38 313 SER A C 1
ATOM 2606 O O . SER A 1 313 ? -21.688 -19.922 -7.02 1 96.38 313 SER A O 1
ATOM 2608 N N . PHE A 1 314 ? -20.234 -21.609 -6.793 1 97.44 314 PHE A N 1
ATOM 2609 C CA . PHE A 1 314 ? -19.578 -21.031 -5.621 1 97.44 314 PHE A CA 1
ATOM 2610 C C . PHE A 1 314 ? -18.625 -19.906 -6.023 1 97.44 314 PHE A C 1
ATOM 2612 O O . PHE A 1 314 ? -18.438 -18.953 -5.281 1 97.44 314 PHE A O 1
ATOM 2619 N N . LEU A 1 315 ? -18.016 -19.938 -7.141 1 97.12 315 LEU A N 1
ATOM 2620 C CA . LEU A 1 315 ? -16.953 -19.031 -7.566 1 97.12 315 LEU A CA 1
ATOM 2621 C C . LEU A 1 315 ? -17.531 -17.703 -8.031 1 97.12 315 LEU A C 1
ATOM 2623 O O . LEU A 1 315 ? -16.922 -16.641 -7.832 1 97.12 315 LEU A O 1
ATOM 2627 N N . LEU A 1 316 ? -18.656 -17.688 -8.594 1 97.44 316 LEU A N 1
ATOM 2628 C CA . LEU A 1 316 ? -19.203 -16.5 -9.227 1 97.44 316 LEU A CA 1
ATOM 2629 C C . LEU A 1 316 ? -19.453 -15.398 -8.195 1 97.44 316 LEU A C 1
ATOM 2631 O O . LEU A 1 316 ? -19.031 -14.258 -8.398 1 97.44 316 LEU A O 1
ATOM 2635 N N . PRO A 1 317 ? -20.109 -15.703 -7.059 1 97.62 317 PRO A N 1
ATOM 2636 C CA . PRO A 1 317 ? -20.281 -14.641 -6.062 1 97.62 317 PRO A CA 1
ATOM 2637 C C . PRO A 1 317 ? -18.953 -14.086 -5.551 1 97.62 317 PRO A C 1
ATOM 2639 O O . PRO A 1 317 ? -18.859 -12.898 -5.238 1 97.62 317 PRO A O 1
ATOM 2642 N N . ILE A 1 318 ? -17.984 -14.938 -5.473 1 98.12 318 ILE A N 1
ATOM 2643 C CA . ILE A 1 318 ? -16.672 -14.516 -4.996 1 98.12 318 ILE A CA 1
ATOM 2644 C C . ILE A 1 318 ? -16.016 -13.578 -6.02 1 98.12 318 ILE A C 1
ATOM 2646 O O . ILE A 1 318 ? -15.516 -12.516 -5.664 1 98.12 318 ILE A O 1
ATOM 2650 N N . LEU A 1 319 ? -16.094 -13.945 -7.242 1 97.88 319 LEU A N 1
ATOM 2651 C CA . LEU A 1 319 ? -15.578 -13.102 -8.312 1 97.88 319 LEU A CA 1
ATOM 2652 C C . LEU A 1 319 ? -16.328 -11.781 -8.375 1 97.88 319 LEU A C 1
ATOM 2654 O O . LEU A 1 319 ? -15.727 -10.734 -8.625 1 97.88 319 LEU A O 1
ATOM 2658 N N . PHE A 1 320 ? -17.594 -11.883 -8.172 1 98.12 320 PHE A N 1
ATOM 2659 C CA . PHE A 1 320 ? -18.438 -10.688 -8.156 1 98.12 320 PHE A CA 1
ATOM 2660 C C . PHE A 1 320 ? -17.984 -9.734 -7.047 1 98.12 320 PHE A C 1
ATOM 2662 O O . PHE A 1 320 ? -17.906 -8.523 -7.254 1 98.12 320 PHE A O 1
ATOM 2669 N N . CYS A 1 321 ? -17.672 -10.281 -5.898 1 97.44 321 CYS A N 1
ATOM 2670 C CA . CYS A 1 321 ? -17.188 -9.477 -4.785 1 97.44 321 CYS A CA 1
ATOM 2671 C C . CYS A 1 321 ? -15.867 -8.805 -5.125 1 97.44 321 CYS A C 1
ATOM 2673 O O . CYS A 1 321 ? -15.617 -7.664 -4.738 1 97.44 321 CYS A O 1
ATOM 2675 N N . LEU A 1 322 ? -15.023 -9.492 -5.773 1 97.56 322 LEU A N 1
ATOM 2676 C CA . LEU A 1 322 ? -13.773 -8.898 -6.211 1 97.56 322 LEU A CA 1
ATOM 2677 C C . LEU A 1 322 ? -14.023 -7.77 -7.207 1 97.56 322 LEU A C 1
ATOM 2679 O O . LEU A 1 322 ? -13.328 -6.746 -7.188 1 97.56 322 LEU A O 1
ATOM 2683 N N . GLY A 1 323 ? -14.992 -7.992 -8.094 1 97.69 323 GLY A N 1
ATOM 2684 C CA . GLY A 1 323 ? -15.398 -6.902 -8.969 1 97.69 323 GLY A CA 1
ATOM 2685 C C . GLY A 1 323 ? -15.93 -5.695 -8.219 1 97.69 323 GLY A C 1
ATOM 2686 O O . GLY A 1 323 ? -15.664 -4.555 -8.609 1 97.69 323 GLY A O 1
ATOM 2687 N N . PHE A 1 324 ? -16.625 -5.973 -7.148 1 97.69 324 PHE A N 1
ATOM 2688 C CA . PHE A 1 324 ? -17.156 -4.898 -6.32 1 97.69 324 PHE A CA 1
ATOM 2689 C C . PHE A 1 324 ? -16.047 -4.09 -5.688 1 97.69 324 PHE A C 1
ATOM 2691 O O . PHE A 1 324 ? -16.188 -2.885 -5.461 1 97.69 324 PHE A O 1
ATOM 2698 N N . SER A 1 325 ? -14.914 -4.711 -5.41 1 97.06 325 SER A N 1
ATOM 2699 C CA . SER A 1 325 ? -13.758 -3.998 -4.887 1 97.06 325 SER A CA 1
ATOM 2700 C C . SER A 1 325 ? -13.273 -2.936 -5.863 1 97.06 325 SER A C 1
ATOM 2702 O O . SER A 1 325 ? -12.82 -1.865 -5.453 1 97.06 325 SER A O 1
ATOM 2704 N N . ILE A 1 326 ? -13.367 -3.197 -7.086 1 96.75 326 ILE A N 1
ATOM 2705 C CA . ILE A 1 326 ? -12.984 -2.223 -8.102 1 96.75 326 ILE A CA 1
ATOM 2706 C C . ILE A 1 326 ? -13.93 -1.025 -8.055 1 96.75 326 ILE A C 1
ATOM 2708 O O . ILE A 1 326 ? -13.5 0.12 -8.219 1 96.75 326 ILE A O 1
ATOM 2712 N N . ASN A 1 327 ? -15.18 -1.271 -7.816 1 98.12 327 ASN A N 1
ATOM 2713 C CA . ASN A 1 327 ? -16.125 -0.175 -7.625 1 98.12 327 ASN A CA 1
ATOM 2714 C C . ASN A 1 327 ? -15.695 0.744 -6.484 1 98.12 327 ASN A C 1
ATOM 2716 O O . ASN A 1 327 ? -15.711 1.968 -6.629 1 98.12 327 ASN A O 1
ATOM 2720 N N . LEU A 1 328 ? -15.312 0.136 -5.418 1 97.31 328 LEU A N 1
ATOM 2721 C CA . LEU A 1 328 ? -14.914 0.91 -4.246 1 97.31 328 LEU A CA 1
ATOM 2722 C C . LEU A 1 328 ? -13.703 1.777 -4.555 1 97.31 328 LEU A C 1
ATOM 2724 O O . LEU A 1 328 ? -13.633 2.936 -4.137 1 97.31 328 LEU A O 1
ATOM 2728 N N . ILE A 1 329 ? -12.773 1.218 -5.27 1 95.75 329 ILE A N 1
ATOM 2729 C CA . ILE A 1 329 ? -11.562 1.946 -5.621 1 95.75 329 ILE A CA 1
ATOM 2730 C C . ILE A 1 329 ? -11.922 3.148 -6.492 1 95.75 329 ILE A C 1
ATOM 2732 O O . ILE A 1 329 ? -11.445 4.262 -6.25 1 95.75 329 ILE A O 1
ATOM 2736 N N . VAL A 1 330 ? -12.781 2.957 -7.438 1 96.5 330 VAL A N 1
ATOM 2737 C CA . VAL A 1 330 ? -13.148 4.02 -8.367 1 96.5 330 VAL A CA 1
ATOM 2738 C C . VAL A 1 330 ? -13.961 5.09 -7.645 1 96.5 330 VAL A C 1
ATOM 2740 O O . VAL A 1 330 ? -13.742 6.285 -7.848 1 96.5 330 VAL A O 1
ATOM 2743 N N . TRP A 1 331 ? -14.891 4.672 -6.809 1 96.5 331 TRP A N 1
ATOM 2744 C CA . TRP A 1 331 ? -15.68 5.629 -6.043 1 96.5 331 TRP A CA 1
ATOM 2745 C C . TRP A 1 331 ? -14.789 6.477 -5.141 1 96.5 331 TRP A C 1
ATOM 2747 O O . TRP A 1 331 ? -14.992 7.684 -5.008 1 96.5 331 TRP A O 1
ATOM 2757 N N . HIS A 1 332 ? -13.797 5.855 -4.594 1 92.56 332 HIS A N 1
ATOM 2758 C CA . HIS A 1 332 ? -12.867 6.598 -3.748 1 92.56 332 HIS A CA 1
ATOM 2759 C C . HIS A 1 332 ? -12.047 7.59 -4.566 1 92.56 332 HIS A C 1
ATOM 2761 O O . HIS A 1 332 ? -11.867 8.742 -4.156 1 92.56 332 HIS A O 1
ATOM 2767 N N . ARG A 1 333 ? -11.578 7.129 -5.629 1 91.12 333 ARG A N 1
ATOM 2768 C CA . ARG A 1 333 ? -10.742 7.965 -6.48 1 91.12 333 ARG A CA 1
ATOM 2769 C C . ARG A 1 333 ? -11.508 9.188 -6.973 1 91.12 333 ARG A C 1
ATOM 2771 O O . ARG A 1 333 ? -10.938 10.281 -7.074 1 91.12 333 ARG A O 1
ATOM 2778 N N . PHE A 1 334 ? -12.766 9.031 -7.254 1 92.69 334 PHE A N 1
ATOM 2779 C CA . PHE A 1 334 ? -13.555 10.133 -7.789 1 92.69 334 PHE A CA 1
ATOM 2780 C C . PHE A 1 334 ? -14.32 10.844 -6.68 1 92.69 334 PHE A C 1
ATOM 2782 O O . PHE A 1 334 ? -15.195 11.672 -6.953 1 92.69 334 PHE A O 1
ATOM 2789 N N . ARG A 1 335 ? -14.102 10.445 -5.422 1 91 335 ARG A N 1
ATOM 2790 C CA . ARG A 1 335 ? -14.625 11.094 -4.227 1 91 335 ARG A CA 1
ATOM 2791 C C . ARG A 1 335 ? -16.141 10.977 -4.156 1 91 335 ARG A C 1
ATOM 2793 O O . ARG A 1 335 ? -16.828 11.953 -3.848 1 91 335 ARG A O 1
ATOM 2800 N N . ILE A 1 336 ? -16.594 9.867 -4.598 1 93.62 336 ILE A N 1
ATOM 2801 C CA . ILE A 1 336 ? -18 9.508 -4.355 1 93.62 336 ILE A CA 1
ATOM 2802 C C . ILE A 1 336 ? -18.141 8.906 -2.955 1 93.62 336 ILE A C 1
ATOM 2804 O O . ILE A 1 336 ? -17.484 7.918 -2.627 1 93.62 336 ILE A O 1
ATOM 2808 N N . ASN A 1 337 ? -18.906 9.484 -2.111 1 91.31 337 ASN A N 1
ATOM 2809 C CA . ASN A 1 337 ? -19 9.094 -0.708 1 91.31 337 ASN A CA 1
ATOM 2810 C C . ASN A 1 337 ? -19.906 7.879 -0.524 1 91.31 337 ASN A C 1
ATOM 2812 O O . ASN A 1 337 ? -21 7.992 0.019 1 91.31 337 ASN A O 1
ATOM 2816 N N . TYR A 1 338 ? -19.375 6.73 -0.889 1 93.56 338 TYR A N 1
ATOM 2817 C CA . TYR A 1 338 ? -20.156 5.504 -0.783 1 93.56 338 TYR A CA 1
ATOM 2818 C C . TYR A 1 338 ? -20.422 5.148 0.676 1 93.56 338 TYR A C 1
ATOM 2820 O O . TYR A 1 338 ? -21.406 4.461 0.987 1 93.56 338 TYR A O 1
ATOM 2828 N N . LYS A 1 339 ? -19.641 5.621 1.607 1 90.25 339 LYS A N 1
ATOM 2829 C CA . LYS A 1 339 ? -19.828 5.328 3.027 1 90.25 339 LYS A CA 1
ATOM 2830 C C . LYS A 1 339 ? -21.109 5.953 3.557 1 90.25 339 LYS A C 1
ATOM 2832 O O . LYS A 1 339 ? -21.812 5.348 4.371 1 90.25 339 LYS A O 1
ATOM 2837 N N . LEU A 1 340 ? -21.328 7.129 3.111 1 88.75 340 LEU A N 1
ATOM 2838 C CA . LEU A 1 340 ? -22.562 7.805 3.502 1 88.75 340 LEU A CA 1
ATOM 2839 C C . LEU A 1 340 ? -23.781 7.152 2.84 1 88.75 340 LEU A C 1
ATOM 2841 O O . LEU A 1 340 ? -24.797 6.941 3.486 1 88.75 340 LEU A O 1
ATOM 2845 N N . ILE A 1 341 ? -23.609 6.805 1.576 1 91.44 341 ILE A N 1
ATOM 2846 C CA . ILE A 1 341 ? -24.719 6.281 0.791 1 91.44 341 ILE A CA 1
ATOM 2847 C C . ILE A 1 341 ? -25.156 4.934 1.354 1 91.44 341 ILE A C 1
ATOM 2849 O O . ILE A 1 341 ? -26.359 4.668 1.48 1 91.44 341 ILE A O 1
ATOM 2853 N N . PHE A 1 342 ? -24.188 4.148 1.741 1 91.75 342 PHE A N 1
ATOM 2854 C CA . PHE A 1 342 ? -24.5 2.844 2.307 1 91.75 342 PHE A CA 1
ATOM 2855 C C . PHE A 1 342 ? -24.734 2.947 3.809 1 91.75 342 PHE A C 1
ATOM 2857 O O . PHE A 1 342 ? -25 1.943 4.469 1 91.75 342 PHE A O 1
ATOM 2864 N N . GLU A 1 343 ? -24.594 4.176 4.328 1 86.94 343 GLU A N 1
ATOM 2865 C CA . GLU A 1 343 ? -24.797 4.453 5.75 1 86.94 343 GLU A CA 1
ATOM 2866 C C . GLU A 1 343 ? -23.906 3.568 6.621 1 86.94 343 GLU A C 1
ATOM 2868 O O . GLU A 1 343 ? -24.391 2.949 7.574 1 86.94 343 GLU A O 1
ATOM 2873 N N . LEU A 1 344 ? -22.703 3.498 6.25 1 87.88 344 LEU A N 1
ATOM 2874 C CA . LEU A 1 344 ? -21.75 2.723 7.031 1 87.88 344 LEU A CA 1
ATOM 2875 C C . LEU A 1 344 ? -21.359 3.461 8.305 1 87.88 344 LEU A C 1
ATOM 2877 O O . LEU A 1 344 ? -21.469 4.688 8.383 1 87.88 344 LEU A O 1
ATOM 2881 N N . ASN A 1 345 ? -20.984 2.699 9.266 1 82.25 345 ASN A N 1
ATOM 2882 C CA . ASN A 1 345 ? -20.484 3.307 10.5 1 82.25 345 ASN A CA 1
ATOM 2883 C C . ASN A 1 345 ? -19.172 4.051 10.266 1 82.25 345 ASN A C 1
ATOM 2885 O O . ASN A 1 345 ? -18.203 3.463 9.789 1 82.25 345 ASN A O 1
ATOM 2889 N N . SER A 1 346 ? -19.203 5.25 10.531 1 77.75 346 SER A N 1
ATOM 2890 C CA . SER A 1 346 ? -18.047 6.098 10.266 1 77.75 346 SER A CA 1
ATOM 2891 C C . SER A 1 346 ? -16.844 5.688 11.117 1 77.75 346 SER A C 1
ATOM 2893 O O . SER A 1 346 ? -15.703 5.969 10.758 1 77.75 346 SER A O 1
ATOM 2895 N N . ARG A 1 347 ? -17.078 5.035 12.117 1 77.38 347 ARG A N 1
ATOM 2896 C CA . ARG A 1 347 ? -16 4.703 13.039 1 77.38 347 ARG A CA 1
ATOM 2897 C C . ARG A 1 347 ? -15.461 3.301 12.773 1 77.38 347 ARG A C 1
ATOM 2899 O O . ARG A 1 347 ? -14.32 2.992 13.117 1 77.38 347 ARG A O 1
ATOM 2906 N N . ASP A 1 348 ? -16.312 2.512 12.242 1 80.5 348 ASP A N 1
ATOM 2907 C CA . ASP A 1 348 ? -15.914 1.136 11.961 1 80.5 348 ASP A CA 1
ATOM 2908 C C . ASP A 1 348 ? -16.359 0.709 10.562 1 80.5 348 ASP A C 1
ATOM 2910 O O . ASP A 1 348 ? -17.484 0.251 10.367 1 80.5 348 ASP A O 1
ATOM 2914 N N . ASN A 1 349 ? -15.562 0.953 9.672 1 86.06 349 ASN A N 1
ATOM 2915 C CA . ASN A 1 349 ? -15.836 0.529 8.305 1 86.06 349 ASN A CA 1
ATOM 2916 C C . ASN A 1 349 ? -14.57 0.067 7.594 1 86.06 349 ASN A C 1
ATOM 2918 O O . ASN A 1 349 ? -13.461 0.456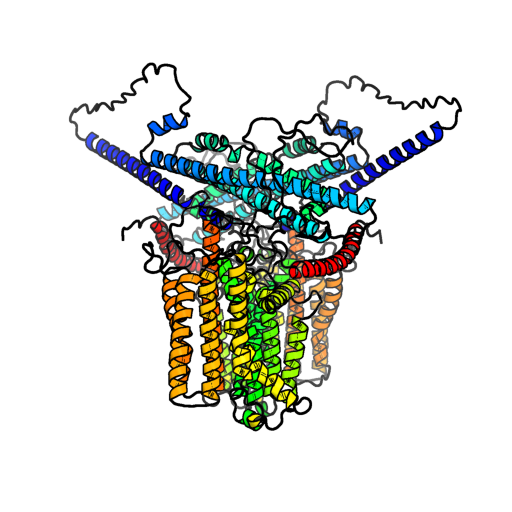 7.973 1 86.06 349 ASN A O 1
ATOM 2922 N N . LEU A 1 350 ? -14.758 -0.756 6.699 1 89 350 LEU A N 1
ATOM 2923 C CA . LEU A 1 350 ? -13.641 -1.277 5.922 1 89 350 LEU A CA 1
ATOM 2924 C C . LEU A 1 350 ? -13.156 -0.249 4.906 1 89 350 LEU A C 1
ATOM 2926 O O . LEU A 1 350 ? -13.969 0.392 4.23 1 89 350 LEU A O 1
ATOM 2930 N N . ASP A 1 351 ? -11.828 -0.108 4.898 1 90.19 351 ASP A N 1
ATOM 2931 C CA . ASP A 1 351 ? -11.258 0.722 3.842 1 90.19 351 ASP A CA 1
ATOM 2932 C C . ASP A 1 351 ? -11.305 0.007 2.494 1 90.19 351 ASP A C 1
ATOM 2934 O O . ASP A 1 351 ? -11.406 -1.221 2.439 1 90.19 351 ASP A O 1
ATOM 2938 N N . TYR A 1 352 ? -11.328 0.747 1.411 1 92 352 TYR A N 1
ATOM 2939 C CA . TYR A 1 352 ? -11.438 0.162 0.078 1 92 352 TYR A CA 1
ATOM 2940 C C . TYR A 1 352 ? -10.25 -0.748 -0.214 1 92 352 TYR A C 1
ATOM 2942 O O . TYR A 1 352 ? -10.352 -1.663 -1.035 1 92 352 TYR A O 1
ATOM 2950 N N . HIS A 1 353 ? -9.102 -0.612 0.474 1 91.12 353 HIS A N 1
ATOM 2951 C CA . HIS A 1 353 ? -7.938 -1.47 0.291 1 91.12 353 HIS A CA 1
ATOM 2952 C C . HIS A 1 353 ? -8.141 -2.826 0.956 1 91.12 353 HIS A C 1
ATOM 2954 O O . HIS A 1 353 ? -7.555 -3.826 0.532 1 91.12 353 HIS A O 1
ATOM 2960 N N . GLN A 1 354 ? -8.938 -2.824 1.946 1 93.62 354 GLN A N 1
ATOM 2961 C CA . GLN A 1 354 ? -9.094 -4.02 2.771 1 93.62 354 GLN A CA 1
ATOM 2962 C C . GLN A 1 354 ? -10.172 -4.938 2.213 1 93.62 354 GLN A C 1
ATOM 2964 O O . GLN A 1 354 ? -10.172 -6.141 2.482 1 93.62 354 GLN A O 1
ATOM 2969 N N . PHE A 1 355 ? -11.133 -4.41 1.507 1 96.06 355 PHE A N 1
ATOM 2970 C CA . PHE A 1 355 ? -12.312 -5.156 1.092 1 96.06 355 PHE A CA 1
ATOM 2971 C C . PHE A 1 355 ? -11.922 -6.379 0.268 1 96.06 355 PHE A C 1
ATOM 2973 O O . PHE A 1 355 ? -12.5 -7.457 0.433 1 96.06 355 PHE A O 1
ATOM 2980 N N . ALA A 1 356 ? -10.891 -6.258 -0.536 1 96.88 356 ALA A N 1
ATOM 2981 C CA . ALA A 1 356 ? -10.523 -7.305 -1.488 1 96.88 356 ALA A CA 1
ATOM 2982 C C . ALA A 1 356 ? -9.859 -8.484 -0.782 1 96.88 356 ALA A C 1
ATOM 2984 O O . ALA A 1 356 ? -9.711 -9.562 -1.364 1 96.88 356 ALA A O 1
ATOM 2985 N N . GLU A 1 357 ? -9.461 -8.344 0.439 1 97.06 357 GLU A N 1
ATOM 2986 C CA . GLU A 1 357 ? -8.672 -9.367 1.12 1 97.06 357 GLU A CA 1
ATOM 2987 C C . GLU A 1 357 ? -9.492 -10.633 1.351 1 97.06 357 GLU A C 1
ATOM 2989 O O . GLU A 1 357 ? -9.055 -11.734 1.008 1 97.06 357 GLU A O 1
ATOM 2994 N N . LEU A 1 358 ? -10.688 -10.484 1.89 1 97.31 358 LEU A N 1
ATOM 2995 C CA . LEU A 1 358 ? -11.508 -11.656 2.197 1 97.31 358 LEU A CA 1
ATOM 2996 C C . LEU A 1 358 ? -11.914 -12.383 0.921 1 97.31 358 LEU A C 1
ATOM 2998 O O . LEU A 1 358 ? -11.75 -13.602 0.814 1 97.31 358 LEU A O 1
ATOM 3002 N N . PRO A 1 359 ? -12.484 -11.688 -0.1 1 97.75 359 PRO A N 1
ATOM 3003 C CA . PRO A 1 359 ? -12.805 -12.398 -1.338 1 97.75 359 PRO A CA 1
ATOM 3004 C C . PRO A 1 359 ? -11.586 -13.07 -1.967 1 97.75 359 PRO A C 1
ATOM 3006 O O . PRO A 1 359 ? -11.719 -14.133 -2.584 1 97.75 359 PRO A O 1
ATOM 3009 N N . SER A 1 360 ? -10.414 -12.492 -1.852 1 98.25 360 SER A N 1
ATOM 3010 C CA . SER A 1 360 ? -9.203 -13.102 -2.396 1 98.25 360 SER A CA 1
ATOM 3011 C C . SER A 1 360 ? -8.867 -14.398 -1.661 1 98.25 360 SER A C 1
ATOM 3013 O O . SER A 1 360 ? -8.43 -15.375 -2.277 1 98.25 360 SER A O 1
ATOM 3015 N N . ILE A 1 361 ? -9.023 -14.414 -0.374 1 98.19 361 ILE A N 1
ATOM 3016 C CA . ILE A 1 361 ? -8.789 -15.617 0.415 1 98.19 361 ILE A CA 1
ATOM 3017 C C . ILE A 1 361 ? -9.766 -16.719 -0.01 1 98.19 361 ILE A C 1
ATOM 3019 O O . ILE A 1 361 ? -9.367 -17.859 -0.241 1 98.19 361 ILE A O 1
ATOM 3023 N N . LEU A 1 362 ? -11.023 -16.344 -0.139 1 98.5 362 LEU A N 1
ATOM 3024 C CA . LEU A 1 362 ? -12.047 -17.312 -0.532 1 98.5 362 LEU A CA 1
ATOM 3025 C C . LEU A 1 362 ? -11.781 -17.844 -1.931 1 98.5 362 LEU A C 1
ATOM 3027 O O . LEU A 1 362 ? -11.977 -19.031 -2.189 1 98.5 362 LEU A O 1
ATOM 3031 N N . LEU A 1 363 ? -11.352 -16.953 -2.797 1 98.44 363 LEU A N 1
ATOM 3032 C CA . LEU A 1 363 ? -11.047 -17.375 -4.16 1 98.44 363 LEU A CA 1
ATOM 3033 C C . LEU A 1 363 ? -9.867 -18.344 -4.184 1 98.44 363 LEU A C 1
ATOM 3035 O O . LEU A 1 363 ? -9.898 -19.344 -4.898 1 98.44 363 LEU A O 1
ATOM 3039 N N . LEU A 1 364 ? -8.828 -18.031 -3.42 1 98.31 364 LEU A N 1
ATOM 3040 C CA . LEU A 1 364 ? -7.66 -18.906 -3.352 1 98.31 364 LEU A CA 1
ATOM 3041 C C . LEU A 1 364 ? -8.031 -20.281 -2.832 1 98.31 364 LEU A C 1
ATOM 3043 O O . LEU A 1 364 ? -7.641 -21.297 -3.414 1 98.31 364 LEU A O 1
ATOM 3047 N N . ILE A 1 365 ? -8.797 -20.312 -1.791 1 98.25 365 ILE A N 1
ATOM 3048 C CA . ILE A 1 365 ? -9.219 -21.578 -1.204 1 98.25 365 ILE A CA 1
ATOM 3049 C C . ILE A 1 365 ? -10.023 -22.391 -2.229 1 98.25 365 ILE A C 1
ATOM 3051 O O . ILE A 1 365 ? -9.805 -23.594 -2.395 1 98.25 365 ILE A O 1
ATOM 3055 N N . SER A 1 366 ? -10.945 -21.734 -2.928 1 98.31 366 SER A N 1
ATOM 3056 C CA . SER A 1 366 ? -11.773 -22.391 -3.932 1 98.31 366 SER A CA 1
ATOM 3057 C C . SER A 1 366 ? -10.922 -22.969 -5.055 1 98.31 366 SER A C 1
ATOM 3059 O O . SER A 1 366 ? -11.109 -24.125 -5.453 1 98.31 366 SER A O 1
ATOM 3061 N N . CYS A 1 367 ? -9.953 -22.219 -5.492 1 97.44 367 CYS A N 1
ATOM 3062 C CA . CYS A 1 367 ? -9.109 -22.672 -6.59 1 97.44 367 CYS A CA 1
ATOM 3063 C C . CYS A 1 367 ? -8.172 -23.781 -6.133 1 97.44 367 CYS A C 1
ATOM 3065 O O . CYS A 1 367 ? -7.867 -24.703 -6.895 1 97.44 367 CYS A O 1
ATOM 3067 N N . CYS A 1 368 ? -7.691 -23.719 -4.902 1 96.62 368 CYS A N 1
ATOM 3068 C CA . CYS A 1 368 ? -6.859 -24.781 -4.352 1 96.62 368 CYS A CA 1
ATOM 3069 C C . CYS A 1 368 ? -7.621 -26.109 -4.293 1 96.62 368 CYS A C 1
ATOM 3071 O O . CYS A 1 368 ? -7.113 -27.141 -4.727 1 96.62 368 CYS A O 1
ATOM 3073 N N . ILE A 1 369 ? -8.867 -26.094 -3.848 1 97.44 369 ILE A N 1
ATOM 3074 C CA . ILE A 1 369 ? -9.68 -27.297 -3.717 1 97.44 369 ILE A CA 1
ATOM 3075 C C . ILE A 1 369 ? -10.016 -27.844 -5.102 1 97.44 369 ILE A C 1
ATOM 3077 O O . ILE A 1 369 ? -9.945 -29.047 -5.324 1 97.44 369 ILE A O 1
ATOM 3081 N N . MET A 1 370 ? -10.359 -26.984 -6.023 1 96.75 370 MET A N 1
ATOM 3082 C CA . MET A 1 370 ? -10.625 -27.391 -7.398 1 96.75 370 MET A CA 1
ATOM 3083 C C . MET A 1 370 ? -9.406 -28.094 -8.008 1 96.75 370 MET A C 1
ATOM 3085 O O . MET A 1 370 ? -9.531 -29.141 -8.633 1 96.75 370 MET A O 1
ATOM 3089 N N . TYR A 1 371 ? -8.234 -27.5 -7.758 1 95.38 371 TYR A N 1
ATOM 3090 C CA . TYR A 1 371 ? -7.004 -28.062 -8.297 1 95.38 371 TYR A CA 1
ATOM 3091 C C . TYR A 1 371 ? -6.715 -29.422 -7.695 1 95.38 371 TYR A C 1
ATOM 3093 O O . TYR A 1 371 ? -6.375 -30.375 -8.414 1 95.38 371 TYR A O 1
ATOM 3101 N N . ILE A 1 372 ? -6.898 -29.562 -6.434 1 95.38 372 ILE A N 1
ATOM 3102 C CA . ILE A 1 372 ? -6.645 -30.828 -5.762 1 95.38 372 ILE A CA 1
ATOM 3103 C C . ILE A 1 372 ? -7.625 -31.891 -6.266 1 95.38 372 ILE A C 1
ATOM 3105 O O . ILE A 1 372 ? -7.246 -33.031 -6.492 1 95.38 372 ILE A O 1
ATOM 3109 N N . ASP A 1 373 ? -8.867 -31.5 -6.492 1 96.31 373 ASP A N 1
ATOM 3110 C CA . ASP A 1 373 ? -9.914 -32.406 -6.973 1 96.31 373 ASP A CA 1
ATOM 3111 C C . ASP A 1 373 ? -9.609 -32.875 -8.391 1 96.31 373 ASP A C 1
ATOM 3113 O O . ASP A 1 373 ? -9.484 -34.094 -8.625 1 96.31 373 ASP A O 1
ATOM 3117 N N . PHE A 1 374 ? -9.312 -31.969 -9.234 1 95.44 374 PHE A N 1
ATOM 3118 C CA . PHE A 1 374 ? -9.156 -32.281 -10.641 1 95.44 374 PHE A CA 1
ATOM 3119 C C . PHE A 1 374 ? -7.824 -33 -10.898 1 95.44 374 PHE A C 1
ATOM 3121 O O . PHE A 1 374 ? -7.703 -33.781 -11.828 1 95.44 374 PHE A O 1
ATOM 3128 N N . SER A 1 375 ? -6.762 -32.688 -10.094 1 91.75 375 SER A N 1
ATOM 3129 C CA . SER A 1 375 ? -5.461 -33.344 -10.258 1 91.75 375 SER A CA 1
ATOM 3130 C C . SER A 1 375 ? -5.438 -34.719 -9.586 1 91.75 375 SER A C 1
ATOM 3132 O O . SER A 1 375 ? -4.5 -35.5 -9.789 1 91.75 375 SER A O 1
ATOM 3134 N N . GLN A 1 376 ? -6.469 -35 -8.836 1 92.88 376 GLN A N 1
ATOM 3135 C CA . GLN A 1 376 ? -6.578 -36.281 -8.141 1 92.88 376 GLN A CA 1
ATOM 3136 C C . GLN A 1 376 ? -5.348 -36.531 -7.273 1 92.88 376 GLN A C 1
ATOM 3138 O O . GLN A 1 376 ? -4.824 -37.656 -7.25 1 92.88 376 GLN A O 1
ATOM 3143 N N . LEU A 1 377 ? -4.789 -35.5 -6.684 1 86.5 377 LEU A N 1
ATOM 3144 C CA . LEU A 1 377 ? -3.578 -35.562 -5.875 1 86.5 377 LEU A CA 1
ATOM 3145 C C . LEU A 1 377 ? -3.771 -36.5 -4.684 1 86.5 377 LEU A C 1
ATOM 3147 O O . LEU A 1 377 ? -2.846 -37.188 -4.289 1 86.5 377 LEU A O 1
ATOM 3151 N N . THR A 1 378 ? -4.977 -36.531 -4.137 1 88.5 378 THR A N 1
ATOM 3152 C CA . THR A 1 378 ? -5.219 -37.312 -2.922 1 88.5 378 THR A CA 1
ATOM 3153 C C . THR A 1 378 ? -6.062 -38.531 -3.225 1 88.5 378 THR A C 1
ATOM 3155 O O . THR A 1 378 ? -6.57 -39.188 -2.309 1 88.5 378 THR A O 1
ATOM 3158 N N . ALA A 1 379 ? -6.27 -38.812 -4.52 1 84.94 379 ALA A N 1
ATOM 3159 C CA . ALA A 1 379 ? -7.016 -40.031 -4.895 1 84.94 379 ALA A CA 1
ATOM 3160 C C . ALA A 1 379 ? -6.23 -41.281 -4.547 1 84.94 379 ALA A C 1
ATOM 3162 O O . ALA A 1 379 ? -5.008 -41.312 -4.699 1 84.94 379 ALA A O 1
ATOM 3163 N N . PRO A 1 380 ? -6.84 -42.25 -3.93 1 87.38 380 PRO A N 1
ATOM 3164 C CA . PRO A 1 380 ? -8.266 -42.5 -3.727 1 87.38 380 PRO A CA 1
ATOM 3165 C C . PRO A 1 380 ? -8.727 -42.219 -2.305 1 87.38 380 PRO A C 1
ATOM 3167 O O . PRO A 1 380 ? -9.883 -42.469 -1.964 1 87.38 380 PRO A O 1
ATOM 3170 N N . THR A 1 381 ? -7.734 -41.688 -1.515 1 91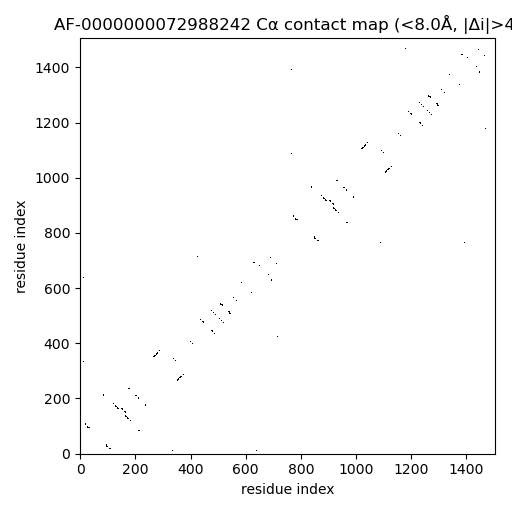.44 381 THR A N 1
ATOM 3171 C CA . THR A 1 381 ? -8.062 -41.438 -0.114 1 91.44 381 THR A CA 1
ATOM 3172 C C . THR A 1 381 ? -9.281 -40.531 0.006 1 91.44 381 THR A C 1
ATOM 3174 O O . THR A 1 381 ? -10.227 -40.844 0.733 1 91.44 381 THR A O 1
ATOM 3177 N N . ILE A 1 382 ? -9.305 -39.5 -0.723 1 94.81 382 ILE A N 1
ATOM 3178 C CA . ILE A 1 382 ? -10.453 -38.594 -0.767 1 94.81 382 ILE A CA 1
ATOM 3179 C C . ILE A 1 382 ? -11.023 -38.562 -2.18 1 94.81 382 ILE A C 1
ATOM 3181 O O . ILE A 1 382 ? -10.383 -38.062 -3.109 1 94.81 382 ILE A O 1
ATOM 3185 N N . PRO A 1 383 ? -12.203 -39.188 -2.252 1 93.44 383 PRO A N 1
ATOM 3186 C CA . PRO A 1 383 ? -12.797 -39.188 -3.59 1 93.44 383 PRO A CA 1
ATOM 3187 C C . PRO A 1 383 ? -13.219 -37.812 -4.074 1 93.44 383 PRO A C 1
ATOM 3189 O O . PRO A 1 383 ? -13.422 -36.906 -3.262 1 93.44 383 PRO A O 1
ATOM 3192 N N . SER A 1 384 ? -13.305 -37.562 -5.316 1 95 384 SER A N 1
ATOM 3193 C CA . SER A 1 384 ? -13.648 -36.312 -5.961 1 95 384 SER A CA 1
ATOM 3194 C C . SER A 1 384 ? -15.008 -35.812 -5.488 1 95 384 SER A C 1
ATOM 3196 O O . SER A 1 384 ? -15.227 -34.594 -5.395 1 95 384 SER A O 1
ATOM 3198 N N . GLU A 1 385 ? -15.914 -36.656 -5.109 1 94.06 385 GLU A N 1
ATOM 3199 C CA . GLU A 1 385 ? -17.297 -36.344 -4.73 1 94.06 385 GLU A CA 1
ATOM 3200 C C . GLU A 1 385 ? -17.344 -35.625 -3.396 1 94.06 385 GLU A C 1
ATOM 3202 O O . GLU A 1 385 ? -18.344 -34.969 -3.078 1 94.06 385 GLU A O 1
ATOM 3207 N N . LEU A 1 386 ? -16.281 -35.688 -2.68 1 95.94 386 LEU A N 1
ATOM 3208 C CA . LEU A 1 386 ? -16.297 -35.062 -1.349 1 95.94 386 LEU A CA 1
ATOM 3209 C C . LEU A 1 386 ? -15.781 -33.656 -1.395 1 95.94 386 LEU A C 1
ATOM 3211 O O . LEU A 1 386 ? -16.016 -32.875 -0.465 1 95.94 386 LEU A O 1
ATOM 3215 N N . TYR A 1 387 ? -15.086 -33.219 -2.393 1 96.56 387 TYR A N 1
ATOM 3216 C CA . TYR A 1 387 ? -14.398 -31.938 -2.438 1 96.56 387 TYR A CA 1
ATOM 3217 C C . TYR A 1 387 ? -15.398 -30.797 -2.496 1 96.56 387 TYR A C 1
ATOM 3219 O O . TYR A 1 387 ? -15.211 -29.766 -1.833 1 96.56 387 TYR A O 1
ATOM 3227 N N . PRO A 1 388 ? -16.484 -30.875 -3.264 1 96.88 388 PRO A N 1
ATOM 3228 C CA . PRO A 1 388 ? -17.453 -29.781 -3.209 1 96.88 388 PRO A CA 1
ATOM 3229 C C . PRO A 1 388 ? -18.031 -29.562 -1.809 1 96.88 388 PRO A C 1
ATOM 3231 O O . PRO A 1 388 ? -18.266 -28.438 -1.399 1 96.88 388 PRO A O 1
ATOM 3234 N N . LEU A 1 389 ? -18.234 -30.641 -1.17 1 97.06 389 LEU A N 1
ATOM 3235 C CA . LEU A 1 389 ? -18.734 -30.547 0.199 1 97.06 389 LEU A CA 1
ATOM 3236 C C . LEU A 1 389 ? -17.688 -29.891 1.104 1 97.06 389 LEU A C 1
ATOM 3238 O O . LEU A 1 389 ? -18.031 -29.047 1.937 1 97.06 389 LEU A O 1
ATOM 3242 N N . ILE A 1 390 ? -16.438 -30.297 0.971 1 97.56 390 ILE A N 1
ATOM 3243 C CA . ILE A 1 390 ? -15.352 -29.703 1.747 1 97.56 390 ILE A CA 1
ATOM 3244 C C . ILE A 1 390 ? -15.289 -28.203 1.488 1 97.56 390 ILE A C 1
ATOM 3246 O O . ILE A 1 390 ? -15.156 -27.406 2.424 1 97.56 390 ILE A O 1
ATOM 3250 N N . LEU A 1 391 ? -15.367 -27.844 0.244 1 98 391 LEU A N 1
ATOM 3251 C CA . LEU A 1 391 ? -15.336 -26.438 -0.119 1 98 391 LEU A CA 1
ATOM 3252 C C . LEU A 1 391 ? -16.484 -25.672 0.535 1 98 391 LEU A C 1
ATOM 3254 O O . LEU A 1 391 ? -16.281 -24.609 1.124 1 98 391 LEU A O 1
ATOM 3258 N N . PHE A 1 392 ? -17.672 -26.219 0.449 1 97.5 392 PHE A N 1
ATOM 3259 C CA . PHE A 1 392 ? -18.859 -25.609 1.025 1 97.5 392 PHE A CA 1
ATOM 3260 C C . PHE A 1 392 ? -18.672 -25.375 2.521 1 97.5 392 PHE A C 1
ATOM 3262 O O . PHE A 1 392 ? -18.969 -24.297 3.033 1 97.5 392 PHE A O 1
ATOM 3269 N N . ILE A 1 393 ? -18.188 -26.359 3.191 1 97.69 393 ILE A N 1
ATOM 3270 C CA . ILE A 1 393 ? -18.031 -26.297 4.641 1 97.69 393 ILE A CA 1
ATOM 3271 C C . ILE A 1 393 ? -17 -25.234 4.996 1 97.69 393 ILE A C 1
ATOM 3273 O O . ILE A 1 393 ? -17.203 -24.453 5.922 1 97.69 393 ILE A O 1
ATOM 3277 N N . ILE A 1 394 ? -15.898 -25.172 4.27 1 97.94 394 ILE A N 1
ATOM 3278 C CA . ILE A 1 394 ? -14.844 -24.203 4.555 1 97.94 394 ILE A CA 1
ATOM 3279 C C . ILE A 1 394 ? -15.352 -22.781 4.312 1 97.94 394 ILE A C 1
ATOM 3281 O O . ILE A 1 394 ? -15.141 -21.891 5.137 1 97.94 394 ILE A O 1
ATOM 3285 N N . LEU A 1 395 ? -16.031 -22.562 3.195 1 97.75 395 LEU A N 1
ATOM 3286 C CA . LEU A 1 395 ? -16.562 -21.234 2.879 1 97.75 395 LEU A CA 1
ATOM 3287 C C . LEU A 1 395 ? -17.578 -20.797 3.926 1 97.75 395 LEU A C 1
ATOM 3289 O O . LEU A 1 395 ? -17.547 -19.656 4.383 1 97.75 395 LEU A O 1
ATOM 3293 N N . ALA A 1 396 ? -18.453 -21.734 4.305 1 96.75 396 ALA A N 1
ATOM 3294 C CA . ALA A 1 396 ? -19.469 -21.422 5.312 1 96.75 396 ALA A CA 1
ATOM 3295 C C . ALA A 1 396 ? -18.828 -21.125 6.664 1 96.75 396 ALA A C 1
ATOM 3297 O O . ALA A 1 396 ? -19.25 -20.219 7.371 1 96.75 396 ALA A O 1
ATOM 3298 N N . ALA A 1 397 ? -17.812 -21.875 6.992 1 97.19 397 ALA A N 1
ATOM 3299 C CA . ALA A 1 397 ? -17.125 -21.672 8.258 1 97.19 397 ALA A CA 1
ATOM 3300 C C . ALA A 1 397 ? -16.469 -20.297 8.328 1 97.19 397 ALA A C 1
ATOM 3302 O O . ALA A 1 397 ? -16.5 -19.641 9.367 1 97.19 397 ALA A O 1
ATOM 3303 N N . ILE A 1 398 ? -15.938 -19.828 7.25 1 97.19 398 ILE A N 1
ATOM 3304 C CA . ILE A 1 398 ? -15.273 -18.531 7.219 1 97.19 398 ILE A CA 1
ATOM 3305 C C . ILE A 1 398 ? -16.312 -17.406 7.277 1 97.19 398 ILE A C 1
ATOM 3307 O O . ILE A 1 398 ? -16.172 -16.469 8.062 1 97.19 398 ILE A O 1
ATOM 3311 N N . MET A 1 399 ? -17.375 -17.484 6.566 1 96.44 399 MET A N 1
ATOM 3312 C CA . MET A 1 399 ? -18.359 -16.422 6.461 1 96.44 399 MET A CA 1
ATOM 3313 C C . MET A 1 399 ? -19.203 -16.328 7.738 1 96.44 399 MET A C 1
ATOM 3315 O O . MET A 1 399 ? -19.641 -15.234 8.117 1 96.44 399 MET A O 1
ATOM 3319 N N . LEU A 1 400 ? -19.359 -17.469 8.43 1 95.62 400 LEU A N 1
ATOM 3320 C CA . LEU A 1 400 ? -20.219 -17.484 9.609 1 95.62 400 LEU A CA 1
ATOM 3321 C C . LEU A 1 400 ? -19.391 -17.531 10.883 1 95.62 400 LEU A C 1
ATOM 3323 O O . LEU A 1 400 ? -19.922 -17.703 11.984 1 95.62 400 LEU A O 1
ATOM 3327 N N . CYS A 1 401 ? -18.078 -17.359 10.766 1 94.5 401 CYS A N 1
ATOM 3328 C CA . CYS A 1 401 ? -17.188 -17.406 11.922 1 94.5 401 CYS A CA 1
ATOM 3329 C C . CYS A 1 401 ? -17.531 -16.297 12.914 1 94.5 401 CYS A C 1
ATOM 3331 O O . CYS A 1 401 ? -17.531 -15.117 12.562 1 94.5 401 CYS A O 1
ATOM 3333 N N . PRO A 1 402 ? -17.766 -16.562 14.188 1 92.38 402 PRO A N 1
ATOM 3334 C CA . PRO A 1 402 ? -18.188 -15.57 15.172 1 92.38 402 PRO A CA 1
ATOM 3335 C C . PRO A 1 402 ? -17.016 -14.82 15.797 1 92.38 402 PRO A C 1
ATOM 3337 O O . PRO A 1 402 ? -17.219 -13.805 16.469 1 92.38 402 PRO A O 1
ATOM 3340 N N . PHE A 1 403 ? -15.781 -15.273 15.461 1 92.69 403 PHE A N 1
ATOM 3341 C CA . PHE A 1 403 ? -14.609 -14.656 16.062 1 92.69 403 PHE A CA 1
ATOM 3342 C C . PHE A 1 403 ? -14.18 -13.43 15.258 1 92.69 403 PHE A C 1
ATOM 3344 O O . PHE A 1 403 ? -14.531 -13.289 14.086 1 92.69 403 PHE A O 1
ATOM 3351 N N . ASN A 1 404 ? -13.555 -12.508 15.945 1 91.12 404 ASN A N 1
ATOM 3352 C CA . ASN A 1 404 ? -13.133 -11.266 15.32 1 91.12 404 ASN A CA 1
ATOM 3353 C C . ASN A 1 404 ? -11.945 -11.484 14.383 1 91.12 404 ASN A C 1
ATOM 3355 O O . ASN A 1 404 ? -10.867 -10.93 14.594 1 91.12 404 ASN A O 1
ATOM 3359 N N . VAL A 1 405 ? -12.211 -12.43 13.523 1 92.44 405 VAL A N 1
ATOM 3360 C CA . VAL A 1 405 ? -11.25 -12.695 12.461 1 92.44 405 VAL A CA 1
ATOM 3361 C C . VAL A 1 405 ? -11.906 -12.477 11.094 1 92.44 405 VAL A C 1
ATOM 3363 O O . VAL A 1 405 ? -13.133 -12.547 10.977 1 92.44 405 VAL A O 1
ATOM 3366 N N . PHE A 1 406 ? -11.211 -12.039 10.125 1 93.56 406 PHE A N 1
ATOM 3367 C CA . PHE A 1 406 ? -11.672 -11.875 8.758 1 93.56 406 PHE A CA 1
ATOM 3368 C C . PHE A 1 406 ? -12.734 -10.781 8.672 1 93.56 406 PHE A C 1
ATOM 3370 O O . PHE A 1 406 ? -13.781 -10.969 8.047 1 93.56 406 PHE A O 1
ATOM 3377 N N . TYR A 1 407 ? -12.555 -9.781 9.367 1 93.75 407 TYR A N 1
ATOM 3378 C CA . TYR A 1 407 ? -13.398 -8.594 9.273 1 93.75 407 TYR A CA 1
ATOM 3379 C C . TYR A 1 407 ? -14.828 -8.906 9.688 1 93.75 407 TYR A C 1
ATOM 3381 O O . TYR A 1 407 ? -15.758 -8.734 8.898 1 93.75 407 TYR A O 1
ATOM 3389 N N . LEU A 1 408 ? -15.023 -9.273 10.852 1 93.69 408 LEU A N 1
ATOM 3390 C CA . LEU A 1 408 ? -16.297 -9.711 11.422 1 93.69 408 LEU A CA 1
ATOM 3391 C C . LEU A 1 408 ? -17.375 -8.656 11.203 1 93.69 408 LEU A C 1
ATOM 3393 O O . LEU A 1 408 ? -18.516 -8.992 10.852 1 93.69 408 LEU A O 1
ATOM 3397 N N . SER A 1 409 ? -17.047 -7.387 11.391 1 91.25 409 SER A N 1
ATOM 3398 C CA . SER A 1 409 ? -18.031 -6.324 11.25 1 91.25 409 SER A CA 1
ATOM 3399 C C . SER A 1 409 ? -18.609 -6.277 9.844 1 91.25 409 SER A C 1
ATOM 3401 O O . SER A 1 409 ? -19.812 -6.098 9.664 1 91.25 409 SER A O 1
ATOM 3403 N N . ALA A 1 410 ? -17.781 -6.484 8.867 1 93.5 410 ALA A N 1
ATOM 3404 C CA . ALA A 1 410 ? -18.234 -6.469 7.48 1 93.5 410 ALA A CA 1
ATOM 3405 C C . ALA A 1 410 ? -19.078 -7.707 7.164 1 93.5 410 ALA A C 1
ATOM 3407 O O . ALA A 1 410 ? -20.078 -7.621 6.457 1 93.5 410 ALA A O 1
ATOM 3408 N N . ARG A 1 411 ? -18.672 -8.859 7.664 1 95 411 ARG A N 1
ATOM 3409 C CA . ARG A 1 411 ? -19.438 -10.086 7.453 1 95 411 ARG A CA 1
ATOM 3410 C C . ARG A 1 411 ? -20.812 -9.992 8.102 1 95 411 ARG A C 1
ATOM 3412 O O . ARG A 1 411 ? -21.812 -10.422 7.52 1 95 411 ARG A O 1
ATOM 3419 N N . ARG A 1 412 ? -20.797 -9.391 9.227 1 93.12 412 ARG A N 1
ATOM 3420 C CA . ARG A 1 412 ? -22.078 -9.211 9.922 1 93.12 412 ARG A CA 1
ATOM 3421 C C . ARG A 1 412 ? -22.984 -8.25 9.156 1 93.12 412 ARG A C 1
ATOM 3423 O O . ARG A 1 412 ? -24.188 -8.461 9.07 1 93.12 412 ARG A O 1
ATOM 3430 N N . TRP A 1 413 ? -22.375 -7.176 8.68 1 93.19 413 TRP A N 1
ATOM 3431 C CA . TRP A 1 413 ? -23.141 -6.23 7.871 1 93.19 413 TRP A CA 1
ATOM 3432 C C . TRP A 1 413 ? -23.812 -6.934 6.695 1 93.19 413 TRP A C 1
ATOM 3434 O O . TRP A 1 413 ? -24.984 -6.715 6.422 1 93.19 413 TRP A O 1
ATOM 3444 N N . LEU A 1 414 ? -23.141 -7.828 6.008 1 94.94 414 LEU A N 1
ATOM 3445 C CA . LEU A 1 414 ? -23.672 -8.562 4.863 1 94.94 414 LEU A CA 1
ATOM 3446 C C . LEU A 1 414 ? -24.75 -9.547 5.309 1 94.94 414 LEU A C 1
ATOM 3448 O O . LEU A 1 414 ? -25.797 -9.656 4.672 1 94.94 414 LEU A O 1
ATOM 3452 N N . GLY A 1 415 ? -24.469 -10.258 6.438 1 94.62 415 GLY A N 1
ATOM 3453 C CA . GLY A 1 415 ? -25.438 -11.211 6.957 1 94.62 415 GLY A CA 1
ATOM 3454 C C . GLY A 1 415 ? -26.766 -10.562 7.344 1 94.62 415 GLY A C 1
ATOM 3455 O O . GLY A 1 415 ? -27.828 -11.078 7.016 1 94.62 415 GLY A O 1
ATOM 3456 N N . ILE A 1 416 ? -26.703 -9.438 7.941 1 92.69 416 ILE A N 1
ATOM 3457 C CA . ILE A 1 416 ? -27.891 -8.711 8.359 1 92.69 416 ILE A CA 1
ATOM 3458 C C . ILE A 1 416 ? -28.656 -8.211 7.129 1 92.69 416 ILE A C 1
ATOM 3460 O O . ILE A 1 416 ? -29.875 -8.328 7.059 1 92.69 416 ILE A O 1
ATOM 3464 N N . THR A 1 417 ? -27.938 -7.73 6.211 1 94.56 417 THR A N 1
ATOM 3465 C CA . THR A 1 417 ? -28.562 -7.234 4.988 1 94.56 417 THR A CA 1
ATOM 3466 C C . THR A 1 417 ? -29.281 -8.359 4.254 1 94.56 417 THR A C 1
ATOM 3468 O O . THR A 1 417 ? -30.422 -8.195 3.809 1 94.56 417 THR A O 1
ATOM 3471 N N . LEU A 1 418 ? -28.672 -9.484 4.18 1 96 418 LEU A N 1
ATOM 3472 C CA . LEU A 1 418 ? -29.297 -10.625 3.525 1 96 418 LEU A CA 1
ATOM 3473 C C . LEU A 1 418 ? -30.531 -11.086 4.293 1 96 418 LEU A C 1
ATOM 3475 O O . LEU A 1 418 ? -31.531 -11.445 3.689 1 96 418 LEU A O 1
ATOM 3479 N N . GLY A 1 419 ? -30.375 -11.055 5.617 1 94.94 419 GLY A N 1
ATOM 3480 C CA . GLY A 1 419 ? -31.547 -11.375 6.43 1 94.94 419 GLY A CA 1
ATOM 3481 C C . GLY A 1 419 ? -32.688 -10.43 6.211 1 94.94 419 GLY A C 1
ATOM 3482 O O . GLY A 1 419 ? -33.844 -10.859 6.094 1 94.94 419 GLY A O 1
ATOM 3483 N N . ARG A 1 420 ? -32.406 -9.18 6.027 1 93.44 420 ARG A N 1
ATOM 3484 C CA . ARG A 1 420 ? -33.406 -8.164 5.777 1 93.44 420 ARG A CA 1
ATOM 3485 C C . ARG A 1 420 ? -34.031 -8.344 4.398 1 93.44 420 ARG A C 1
ATOM 3487 O O . ARG A 1 420 ? -35.219 -8.062 4.211 1 93.44 420 ARG A O 1
ATOM 3494 N N . ILE A 1 421 ? -33.312 -8.836 3.486 1 96.06 421 ILE A N 1
ATOM 3495 C CA . ILE A 1 421 ? -33.812 -9.062 2.135 1 96.06 421 ILE A CA 1
ATOM 3496 C C . ILE A 1 421 ? -34.75 -10.258 2.129 1 96.06 421 ILE A C 1
ATOM 3498 O O . ILE A 1 421 ? -35.844 -10.211 1.514 1 96.06 421 ILE A O 1
ATOM 3502 N N . ILE A 1 422 ? -34.375 -11.281 2.865 1 95.06 422 ILE A N 1
ATOM 3503 C CA . ILE A 1 422 ? -35.219 -12.477 2.936 1 95.06 422 ILE A CA 1
ATOM 3504 C C . ILE A 1 422 ? -36.562 -12.141 3.604 1 95.06 422 ILE A C 1
ATOM 3506 O O . ILE A 1 422 ? -37.594 -12.641 3.193 1 95.06 422 ILE A O 1
ATOM 3510 N N . LEU A 1 423 ? -36.438 -11.141 4.504 1 93.69 423 LEU A N 1
ATOM 3511 C CA . LEU A 1 423 ? -37.656 -10.711 5.203 1 93.69 423 LEU A CA 1
ATOM 3512 C C . LEU A 1 423 ? -38.062 -9.32 4.746 1 93.69 423 LEU A C 1
ATOM 3514 O O . LEU A 1 423 ? -38.406 -8.461 5.566 1 93.69 423 LEU A O 1
ATOM 3518 N N . SER A 1 424 ? -38.062 -8.977 3.543 1 88.44 424 SER A N 1
ATOM 3519 C CA . SER A 1 424 ? -38.188 -7.656 2.934 1 88.44 424 SER A CA 1
ATOM 3520 C C . SER A 1 424 ? -39.531 -7.023 3.281 1 88.44 424 SER A C 1
ATOM 3522 O O . SER A 1 424 ? -39.625 -5.801 3.416 1 88.44 424 SER A O 1
ATOM 3524 N N . TYR A 1 425 ? -40.625 -7.707 3.398 1 87.56 425 TYR A N 1
ATOM 3525 C CA . TYR A 1 425 ? -41.906 -7.094 3.645 1 87.56 425 TYR A CA 1
ATOM 3526 C C . TYR A 1 425 ? -42.062 -6.672 5.102 1 87.56 425 TYR A C 1
ATOM 3528 O O . TYR A 1 425 ? -42.781 -5.73 5.418 1 87.56 425 TYR A O 1
ATOM 3536 N N . CYS A 1 426 ? -41.188 -7.137 5.914 1 87.62 426 CYS A N 1
ATOM 3537 C CA . CYS A 1 426 ? -41.344 -6.953 7.352 1 87.62 426 CYS A CA 1
ATOM 3538 C C . CYS A 1 426 ? -40.594 -5.719 7.828 1 87.62 426 CYS A C 1
ATOM 3540 O O . CYS A 1 426 ? -40.875 -5.195 8.906 1 87.62 426 CYS A O 1
ATOM 3542 N N . PHE A 1 427 ? -39.688 -5.199 7.062 1 83.56 427 PHE A N 1
ATOM 3543 C CA . PHE A 1 427 ? -38.875 -4.074 7.48 1 83.56 427 PHE A CA 1
ATOM 3544 C C . PHE A 1 427 ? -38.906 -2.951 6.453 1 83.56 427 PHE A C 1
ATOM 3546 O O . PHE A 1 427 ? -39.125 -3.199 5.262 1 83.56 427 PHE A O 1
ATOM 3553 N N . PRO A 1 428 ? -38.781 -1.718 6.984 1 86.06 428 PRO A N 1
ATOM 3554 C CA . PRO A 1 428 ? -38.594 -0.655 5.996 1 86.06 428 PRO A CA 1
ATOM 3555 C C . PRO A 1 428 ? -37.344 -0.837 5.164 1 86.06 428 PRO A C 1
ATOM 3557 O O . PRO A 1 428 ? -36.312 -1.29 5.688 1 86.06 428 PRO A O 1
ATOM 3560 N N . VAL A 1 429 ? -37.469 -0.497 3.973 1 91.06 429 VAL A N 1
ATOM 3561 C CA . VAL A 1 429 ? -36.375 -0.797 3.037 1 91.06 429 VAL A CA 1
ATOM 3562 C C . VAL A 1 429 ? -35.344 0.338 3.047 1 91.06 429 VAL A C 1
ATOM 3564 O O . VAL A 1 429 ? -35.719 1.51 2.922 1 91.06 429 VAL A O 1
ATOM 3567 N N . GLU A 1 430 ? -34.156 -0.007 3.281 1 89.19 430 GLU A N 1
ATOM 3568 C CA . GLU A 1 430 ? -33.031 0.932 3.225 1 89.19 430 GLU A CA 1
ATOM 3569 C C . GLU A 1 430 ? -32.281 0.82 1.898 1 89.19 430 GLU A C 1
ATOM 3571 O O . GLU A 1 430 ? -32.469 -0.138 1.147 1 89.19 430 GLU A O 1
ATOM 3576 N N . PHE A 1 431 ? -31.453 1.765 1.577 1 90.69 431 PHE A N 1
ATOM 3577 C CA . PHE A 1 431 ? -30.703 1.773 0.326 1 90.69 431 PHE A CA 1
ATOM 3578 C C . PHE A 1 431 ? -29.844 0.521 0.201 1 90.69 431 PHE A C 1
ATOM 3580 O O . PHE A 1 431 ? -29.781 -0.088 -0.868 1 90.69 431 PHE A O 1
ATOM 3587 N N . ARG A 1 432 ? -29.203 0.159 1.267 1 91.88 432 ARG A N 1
ATOM 3588 C CA . ARG A 1 432 ? -28.344 -1.017 1.231 1 91.88 432 ARG A CA 1
ATOM 3589 C C . ARG A 1 432 ? -29.141 -2.27 0.875 1 91.88 432 ARG A C 1
ATOM 3591 O O . ARG A 1 432 ? -28.641 -3.15 0.173 1 91.88 432 ARG A O 1
ATOM 3598 N N . ASP A 1 433 ? -30.438 -2.381 1.293 1 93.94 433 ASP A N 1
ATOM 3599 C CA . ASP A 1 433 ? -31.266 -3.559 1.061 1 93.94 433 ASP A CA 1
ATOM 3600 C C . ASP A 1 433 ? -31.594 -3.719 -0.424 1 93.94 433 ASP A C 1
ATOM 3602 O O . ASP A 1 433 ? -31.375 -4.789 -0.997 1 93.94 433 ASP A O 1
ATOM 3606 N N . PHE A 1 434 ? -32.062 -2.646 -0.935 1 93.19 434 PHE A N 1
ATOM 3607 C CA . PHE A 1 434 ? -32.5 -2.834 -2.322 1 93.19 434 PHE A CA 1
ATOM 3608 C C . PHE A 1 434 ? -31.266 -2.902 -3.238 1 93.19 434 PHE A C 1
ATOM 3610 O O . PHE A 1 434 ? -31.297 -3.574 -4.273 1 93.19 434 PHE A O 1
ATOM 3617 N N . PHE A 1 435 ? -30.141 -2.191 -2.924 1 95.94 435 PHE A N 1
ATOM 3618 C CA . PHE A 1 435 ? -28.922 -2.258 -3.729 1 95.94 435 PHE A CA 1
ATOM 3619 C C . PHE A 1 435 ? -28.375 -3.68 -3.764 1 95.94 435 PHE A C 1
ATOM 3621 O O . PHE A 1 435 ? -28.078 -4.211 -4.836 1 95.94 435 PHE A O 1
ATOM 3628 N N . VAL A 1 436 ? -28.25 -4.336 -2.619 1 97.06 436 VAL A N 1
ATOM 3629 C CA . VAL A 1 436 ? -27.734 -5.695 -2.537 1 97.06 436 VAL A CA 1
ATOM 3630 C C . VAL A 1 436 ? -28.719 -6.664 -3.188 1 97.06 436 VAL A C 1
ATOM 3632 O O . VAL A 1 436 ? -28.312 -7.645 -3.818 1 97.06 436 VAL A O 1
ATOM 3635 N N . ALA A 1 437 ? -29.984 -6.387 -3.002 1 97.31 437 ALA A N 1
ATOM 3636 C CA . ALA A 1 437 ? -30.984 -7.215 -3.676 1 97.31 437 ALA A CA 1
ATOM 3637 C C . ALA A 1 437 ? -30.828 -7.141 -5.191 1 97.31 437 ALA A C 1
ATOM 3639 O O . ALA A 1 437 ? -31 -8.141 -5.891 1 97.31 437 ALA A O 1
ATOM 3640 N N . ASP A 1 438 ? -30.547 -5.992 -5.656 1 96.81 438 ASP A N 1
ATOM 3641 C CA . ASP A 1 438 ? -30.266 -5.84 -7.082 1 96.81 438 ASP A CA 1
ATOM 3642 C C . ASP A 1 438 ? -29.031 -6.625 -7.492 1 96.81 438 ASP A C 1
ATOM 3644 O O . ASP A 1 438 ? -28.969 -7.18 -8.594 1 96.81 438 ASP A O 1
ATOM 3648 N N . GLU A 1 439 ? -28.016 -6.637 -6.625 1 97.75 439 GLU A N 1
ATOM 3649 C CA . GLU A 1 439 ? -26.828 -7.441 -6.902 1 97.75 439 GLU A CA 1
ATOM 3650 C C . GLU A 1 439 ? -27.172 -8.93 -6.988 1 97.75 439 GLU A C 1
ATOM 3652 O O . GLU A 1 439 ? -26.609 -9.648 -7.812 1 97.75 439 GLU A O 1
ATOM 3657 N N . LEU A 1 440 ? -28.078 -9.336 -6.133 1 97.75 440 LEU A N 1
ATOM 3658 C CA . LEU A 1 440 ? -28.469 -10.734 -6.117 1 97.75 440 LEU A CA 1
ATOM 3659 C C . LEU A 1 440 ? -29.156 -11.125 -7.422 1 97.75 440 LEU A C 1
ATOM 3661 O O . LEU A 1 440 ? -29.062 -12.273 -7.863 1 97.75 440 LEU A O 1
ATOM 3665 N N . ASN A 1 441 ? -29.844 -10.172 -8.086 1 97.25 441 ASN A N 1
ATOM 3666 C CA . ASN A 1 441 ? -30.469 -10.438 -9.383 1 97.25 441 ASN A CA 1
ATOM 3667 C C . ASN A 1 441 ? -29.438 -10.867 -10.414 1 97.25 441 ASN A C 1
ATOM 3669 O O . ASN A 1 441 ? -29.734 -11.695 -11.281 1 97.25 441 ASN A O 1
ATOM 3673 N N . SER A 1 442 ? -28.266 -10.352 -10.297 1 97.12 442 SER A N 1
ATOM 3674 C CA . SER A 1 442 ? -27.203 -10.695 -11.234 1 97.12 442 SER A CA 1
ATOM 3675 C C . SER A 1 442 ? -26.484 -11.977 -10.812 1 97.12 442 SER A C 1
ATOM 3677 O O . SER A 1 442 ? -25.641 -12.484 -11.539 1 97.12 442 SER A O 1
ATOM 3679 N N . LEU A 1 443 ? -26.797 -12.508 -9.664 1 97.44 443 LEU A N 1
ATOM 3680 C CA . LEU A 1 443 ? -26.219 -13.758 -9.18 1 97.44 443 LEU A CA 1
ATOM 3681 C C . LEU A 1 443 ? -27.25 -14.883 -9.234 1 97.44 443 LEU A C 1
ATOM 3683 O O . LEU A 1 443 ? -27.141 -15.875 -8.508 1 97.44 443 LEU A O 1
ATOM 3687 N N . SER A 1 444 ? -28.266 -14.734 -10.086 1 95.88 444 SER A N 1
ATOM 3688 C CA . SER A 1 444 ? -29.312 -15.742 -10.234 1 95.88 444 SER A CA 1
ATOM 3689 C C . SER A 1 444 ? -28.734 -17.078 -10.664 1 95.88 444 SER A C 1
ATOM 3691 O O . SER A 1 444 ? -29.234 -18.141 -10.25 1 95.88 444 SER A O 1
ATOM 3693 N N . TYR A 1 445 ? -27.688 -17.031 -11.477 1 94.75 445 TYR A N 1
ATOM 3694 C CA . TYR A 1 445 ? -27.016 -18.25 -11.914 1 94.75 445 TYR A CA 1
ATOM 3695 C C . TYR A 1 445 ? -26.531 -19.062 -10.719 1 94.75 445 TYR A C 1
ATOM 3697 O O . TYR A 1 445 ? -26.797 -20.266 -10.633 1 94.75 445 TYR A O 1
ATOM 3705 N N . SER A 1 446 ? -25.875 -18.391 -9.812 1 96.81 446 SER A N 1
ATOM 3706 C CA . SER A 1 446 ? -25.344 -19.078 -8.641 1 96.81 446 SER A CA 1
ATOM 3707 C C . SER A 1 446 ? -26.453 -19.594 -7.738 1 96.81 446 SER A C 1
ATOM 3709 O O . SER A 1 446 ? -26.328 -20.656 -7.137 1 96.81 446 SER A O 1
ATOM 3711 N N . ILE A 1 447 ? -27.531 -18.922 -7.703 1 96.69 447 ILE A N 1
ATOM 3712 C CA . ILE A 1 447 ? -28.641 -19.281 -6.812 1 96.69 447 ILE A CA 1
ATOM 3713 C C . ILE A 1 447 ? -29.328 -20.547 -7.316 1 96.69 447 ILE A C 1
ATOM 3715 O O . ILE A 1 447 ? -29.578 -21.469 -6.543 1 96.69 447 ILE A O 1
ATOM 3719 N N . TRP A 1 448 ? -29.578 -20.641 -8.617 1 95.06 448 TRP A N 1
ATOM 3720 C CA . TRP A 1 448 ? -30.297 -21.828 -9.055 1 95.06 448 TRP A CA 1
ATOM 3721 C C . TRP A 1 448 ? -29.359 -23.016 -9.25 1 95.06 448 TRP A C 1
ATOM 3723 O O . TRP A 1 448 ? -29.75 -24.172 -9.039 1 95.06 448 TRP A O 1
ATOM 3733 N N . THR A 1 449 ? -28.078 -22.797 -9.586 1 95.06 449 THR A N 1
ATOM 3734 C CA . THR A 1 449 ? -27.141 -23.891 -9.82 1 95.06 449 THR A CA 1
ATOM 3735 C C . THR A 1 449 ? -26.719 -24.531 -8.508 1 95.06 449 THR A C 1
ATOM 3737 O O . THR A 1 449 ? -26.141 -25.625 -8.5 1 95.06 449 THR A O 1
ATOM 3740 N N . ILE A 1 450 ? -27 -23.875 -7.406 1 95.06 450 ILE A N 1
ATOM 3741 C CA . ILE A 1 450 ? -26.719 -24.5 -6.113 1 95.06 450 ILE A CA 1
ATOM 3742 C C . ILE A 1 450 ? -27.547 -25.766 -5.945 1 95.06 450 ILE A C 1
ATOM 3744 O O . ILE A 1 450 ? -27.203 -26.625 -5.141 1 95.06 450 ILE A O 1
ATOM 3748 N N . SER A 1 451 ? -28.609 -25.953 -6.773 1 95.19 451 SER A N 1
ATOM 3749 C CA . SER A 1 451 ? -29.469 -27.125 -6.734 1 95.19 451 SER A CA 1
ATOM 3750 C C . SER A 1 451 ? -28.703 -28.391 -7.152 1 95.19 451 SER A C 1
ATOM 3752 O O . SER A 1 451 ? -29.016 -29.484 -6.691 1 95.19 451 SER A O 1
ATOM 3754 N N . TYR A 1 452 ? -27.688 -28.203 -8.023 1 94.44 452 TYR A N 1
ATOM 3755 C CA . TYR A 1 452 ? -26.844 -29.344 -8.391 1 94.44 452 TYR A CA 1
ATOM 3756 C C . TYR A 1 452 ? -26.156 -29.922 -7.16 1 94.44 452 TYR A C 1
ATOM 3758 O O . TYR A 1 452 ? -26.031 -31.141 -7.035 1 94.44 452 TYR A O 1
ATOM 3766 N N . PHE A 1 453 ? -25.703 -29.062 -6.285 1 95.5 453 PHE A N 1
ATOM 3767 C CA . PHE A 1 453 ? -25.016 -29.453 -5.062 1 95.5 453 PHE A CA 1
ATOM 3768 C C . PHE A 1 453 ? -25.922 -30.297 -4.176 1 95.5 453 PHE A C 1
ATOM 3770 O O . PHE A 1 453 ? -25.562 -31.406 -3.785 1 95.5 453 PHE A O 1
ATOM 3777 N N . PHE A 1 454 ? -27.141 -29.859 -3.953 1 94.81 454 PHE A N 1
ATOM 3778 C CA . PHE A 1 454 ? -28.062 -30.562 -3.074 1 94.81 454 PHE A CA 1
ATOM 3779 C C . PHE A 1 454 ? -28.578 -31.844 -3.738 1 94.81 454 PHE A C 1
ATOM 3781 O O . PHE A 1 454 ? -28.75 -32.875 -3.076 1 94.81 454 PHE A O 1
ATOM 3788 N N . CYS A 1 455 ? -28.75 -31.828 -5.051 1 95.06 455 CYS A N 1
ATOM 3789 C CA . CYS A 1 455 ? -29.219 -33 -5.781 1 95.06 455 CYS A CA 1
ATOM 3790 C C . CYS A 1 455 ? -28.156 -34.094 -5.77 1 95.06 455 CYS A C 1
ATOM 3792 O O . CYS A 1 455 ? -28.453 -35.25 -5.52 1 95.06 455 CYS A O 1
ATOM 3794 N N . ALA A 1 456 ? -26.922 -33.719 -6.043 1 95.12 456 ALA A N 1
ATOM 3795 C CA . ALA A 1 456 ? -25.844 -34.688 -6.109 1 95.12 456 ALA A CA 1
ATOM 3796 C C . ALA A 1 456 ? -25.672 -35.438 -4.789 1 95.12 456 ALA A C 1
ATOM 3798 O O . ALA A 1 456 ? -25.531 -36.656 -4.77 1 95.12 456 ALA A O 1
ATOM 3799 N N . TYR A 1 457 ? -25.766 -34.75 -3.729 1 95.38 457 TYR A N 1
ATOM 3800 C CA . TYR A 1 457 ? -25.547 -35.375 -2.432 1 95.38 457 TYR A CA 1
ATOM 3801 C C . TYR A 1 457 ? -26.797 -36.125 -1.977 1 95.38 457 TYR A C 1
ATOM 3803 O O . TYR A 1 457 ? -26.703 -37.125 -1.285 1 95.38 457 TYR A O 1
ATOM 3811 N N . SER A 1 458 ? -27.969 -35.656 -2.389 1 94.44 458 SER A N 1
ATOM 3812 C CA . SER A 1 458 ? -29.203 -36.375 -2.072 1 94.44 458 SER A CA 1
ATOM 3813 C C . SER A 1 458 ? -29.266 -37.719 -2.801 1 94.44 458 SER A C 1
ATOM 3815 O O . SER A 1 458 ? -29.75 -38.688 -2.252 1 94.44 458 SER A O 1
ATOM 3817 N N . LYS A 1 459 ? -28.688 -37.75 -4.016 1 94.06 459 LYS A N 1
ATOM 3818 C CA . LYS A 1 459 ? -28.719 -38.969 -4.824 1 94.06 459 LYS A CA 1
ATOM 3819 C C . LYS A 1 459 ? -27.453 -39.781 -4.617 1 94.06 459 LYS A C 1
ATOM 3821 O O . LYS A 1 459 ? -27.188 -40.719 -5.371 1 94.06 459 LYS A O 1
ATOM 3826 N N . HIS A 1 460 ? -26.594 -39.406 -3.68 1 93.56 460 HIS A N 1
ATOM 3827 C CA . HIS A 1 460 ? -25.375 -40.125 -3.301 1 93.56 460 HIS A CA 1
ATOM 3828 C C . HIS A 1 460 ? -24.453 -40.312 -4.5 1 93.56 460 HIS A C 1
ATOM 3830 O O . HIS A 1 460 ? -23.844 -41.375 -4.668 1 93.56 460 HIS A O 1
ATOM 3836 N N . TRP A 1 461 ? -24.516 -39.312 -5.453 1 92.5 461 TRP A N 1
ATOM 3837 C CA . TRP A 1 461 ? -23.609 -39.188 -6.598 1 92.5 461 TRP A CA 1
ATOM 3838 C C . TRP A 1 461 ? -23.797 -40.375 -7.559 1 92.5 461 TRP A C 1
ATOM 3840 O O . TRP A 1 461 ? -22.844 -40.781 -8.211 1 92.5 461 TRP A O 1
ATOM 3850 N N . SER A 1 462 ? -24.984 -40.906 -7.574 1 90.19 462 SER A N 1
ATOM 3851 C CA . SER A 1 462 ? -25.297 -42 -8.484 1 90.19 462 SER A CA 1
ATOM 3852 C C . SER A 1 462 ? -26.141 -41.531 -9.656 1 90.19 462 SER A C 1
ATOM 3854 O O . SER A 1 462 ? -27.141 -40.844 -9.469 1 90.19 462 SER A O 1
ATOM 3856 N N . ASN A 1 463 ? -25.797 -41.906 -10.891 1 87.81 463 ASN A N 1
ATOM 3857 C CA . ASN A 1 463 ? -26.531 -41.625 -12.117 1 87.81 463 ASN A CA 1
ATOM 3858 C C . ASN A 1 463 ? -26.969 -40.156 -12.188 1 87.81 463 ASN A C 1
ATOM 3860 O O . ASN A 1 463 ? -28.156 -39.875 -12.398 1 87.81 463 ASN A O 1
ATOM 3864 N N . LEU A 1 464 ? -26.062 -39.344 -12.039 1 89.06 464 LEU A N 1
ATOM 3865 C CA . LEU A 1 464 ? -26.375 -37.938 -11.867 1 89.06 464 LEU A CA 1
ATOM 3866 C C . LEU A 1 464 ? -26.812 -37.312 -13.188 1 89.06 464 LEU A C 1
ATOM 3868 O O . LEU A 1 464 ? -27.562 -36.344 -13.203 1 89.06 464 LEU A O 1
ATOM 3872 N N . GLN A 1 465 ? -26.328 -37.844 -14.281 1 82.12 465 GLN A N 1
ATOM 3873 C CA . GLN A 1 465 ? -26.703 -37.281 -15.586 1 82.12 465 GLN A CA 1
ATOM 3874 C C . GLN A 1 465 ? -28.203 -37.375 -15.82 1 82.12 465 GLN A C 1
ATOM 3876 O O . GLN A 1 465 ? -28.797 -36.469 -16.422 1 82.12 465 GLN A O 1
ATOM 3881 N N . VAL A 1 466 ? -28.734 -38.375 -15.227 1 82.62 466 VAL A N 1
ATOM 3882 C CA . VAL A 1 466 ? -30.172 -38.594 -15.422 1 82.62 466 VAL A CA 1
ATOM 3883 C C . VAL A 1 466 ? -30.953 -38 -14.25 1 82.62 466 VAL A C 1
ATOM 3885 O O . VAL A 1 466 ? -31.938 -37.281 -14.445 1 82.62 466 VAL A O 1
ATOM 3888 N N . SER A 1 467 ? -30.484 -38.156 -13.102 1 87.94 467 SER A N 1
ATOM 3889 C CA . SER A 1 467 ? -31.234 -37.781 -11.898 1 87.94 467 SER A CA 1
ATOM 3890 C C . SER A 1 467 ? -31.047 -36.312 -11.547 1 87.94 467 SER A C 1
ATOM 3892 O O . SER A 1 467 ? -31.906 -35.719 -10.914 1 87.94 467 SER A O 1
ATOM 3894 N N . CYS A 1 468 ? -29.969 -35.719 -11.945 1 90.56 468 CYS A N 1
ATOM 3895 C CA . CYS A 1 468 ? -29.688 -34.375 -11.523 1 90.56 468 CYS A CA 1
ATOM 3896 C C . CYS A 1 468 ? -29.531 -33.438 -12.727 1 90.56 468 CYS A C 1
ATOM 3898 O O . CYS A 1 468 ? -28.594 -32.656 -12.805 1 90.56 468 CYS A O 1
ATOM 3900 N N . ASN A 1 469 ? -30.375 -33.562 -13.648 1 88.56 469 ASN A N 1
ATOM 3901 C CA . ASN A 1 469 ? -30.5 -32.594 -14.719 1 88.56 469 ASN A CA 1
ATOM 3902 C C . ASN A 1 469 ? -31.422 -31.438 -14.32 1 88.56 469 ASN A C 1
ATOM 3904 O O . ASN A 1 469 ? -32.562 -31.344 -14.797 1 88.56 469 ASN A O 1
ATOM 3908 N N . MET A 1 470 ? -30.938 -30.547 -13.633 1 88.44 470 MET A N 1
ATOM 3909 C CA . MET A 1 470 ? -31.703 -29.531 -12.914 1 88.44 470 MET A CA 1
ATOM 3910 C C . MET A 1 470 ? -32.406 -28.578 -13.883 1 88.44 470 MET A C 1
ATOM 3912 O O . MET A 1 470 ? -33.406 -27.953 -13.539 1 88.44 470 MET A O 1
ATOM 3916 N N . THR A 1 471 ? -31.891 -28.453 -15.094 1 87.12 471 THR A N 1
ATOM 3917 C CA . THR A 1 471 ? -32.469 -27.547 -16.078 1 87.12 471 THR A CA 1
ATOM 3918 C C . THR A 1 471 ? -33.875 -28.047 -16.516 1 87.12 471 THR A C 1
ATOM 3920 O O . THR A 1 471 ? -34.656 -27.281 -17.062 1 87.12 471 THR A O 1
ATOM 3923 N N . GLN A 1 472 ? -34.125 -29.297 -16.203 1 89.88 472 GLN A N 1
ATOM 3924 C CA . GLN A 1 472 ? -35.375 -29.875 -16.656 1 89.88 472 GLN A CA 1
ATOM 3925 C C . GLN A 1 472 ? -36.406 -29.938 -15.523 1 89.88 472 GLN A C 1
ATOM 3927 O O . GLN A 1 472 ? -37.469 -30.531 -15.68 1 89.88 472 GLN A O 1
ATOM 3932 N N . PHE A 1 473 ? -36.062 -29.281 -14.383 1 91.69 473 PHE A N 1
ATOM 3933 C CA . PHE A 1 473 ? -36.969 -29.266 -13.242 1 91.69 473 PHE A CA 1
ATOM 3934 C C . PHE A 1 473 ? -37.406 -27.844 -12.93 1 91.69 473 PHE A C 1
ATOM 3936 O O . PHE A 1 473 ? -36.688 -26.891 -13.195 1 91.69 473 PHE A O 1
ATOM 3943 N N . TRP A 1 474 ? -38.562 -27.688 -12.305 1 94 474 TRP A N 1
ATOM 3944 C CA . TRP A 1 474 ? -39.156 -26.391 -11.961 1 94 474 TRP A CA 1
ATOM 3945 C C . TRP A 1 474 ? -38.344 -25.703 -10.852 1 94 474 TRP A C 1
ATOM 3947 O O . TRP A 1 474 ? -38.406 -24.484 -10.68 1 94 474 TRP A O 1
ATOM 3957 N N . ILE A 1 475 ? -37.562 -26.422 -10.188 1 94.44 475 ILE A N 1
ATOM 3958 C CA . ILE A 1 475 ? -36.812 -25.859 -9.07 1 94.44 475 ILE A CA 1
ATOM 3959 C C . ILE A 1 475 ? -35.844 -24.812 -9.578 1 94.44 475 ILE A C 1
ATOM 3961 O O . ILE A 1 475 ? -35.594 -23.812 -8.898 1 94.44 475 ILE A O 1
ATOM 3965 N N . SER A 1 476 ? -35.312 -25.047 -10.75 1 94.38 476 SER A N 1
ATOM 3966 C CA . SER A 1 476 ? -34.312 -24.141 -11.305 1 94.38 476 SER A CA 1
ATOM 3967 C C . SER A 1 476 ? -34.906 -22.766 -11.57 1 94.38 476 SER A C 1
ATOM 3969 O O . SER A 1 476 ? -34.438 -21.75 -11.055 1 94.38 476 SER A O 1
ATOM 3971 N N . PRO A 1 477 ? -36.031 -22.625 -12.312 1 96 477 PRO A N 1
ATOM 3972 C CA . PRO A 1 477 ? -36.594 -21.297 -12.539 1 96 477 PRO A CA 1
ATOM 3973 C C . PRO A 1 477 ? -37.188 -20.688 -11.266 1 96 477 PRO A C 1
ATOM 3975 O O . PRO A 1 477 ? -37.188 -19.469 -11.102 1 96 477 PRO A O 1
ATOM 3978 N N . ILE A 1 478 ? -37.625 -21.438 -10.367 1 97.12 478 ILE A N 1
ATOM 3979 C CA . ILE A 1 478 ? -38.156 -20.922 -9.109 1 97.12 478 ILE A CA 1
ATOM 3980 C C . ILE A 1 478 ? -37.062 -20.297 -8.297 1 97.12 478 ILE A C 1
ATOM 3982 O O . ILE A 1 478 ? -37.188 -19.172 -7.801 1 97.12 478 ILE A O 1
ATOM 3986 N N . LEU A 1 479 ? -35.938 -20.984 -8.188 1 97.12 479 LEU A N 1
ATOM 3987 C CA . LEU A 1 479 ? -34.812 -20.438 -7.461 1 97.12 479 LEU A CA 1
ATOM 3988 C C . LEU A 1 479 ? -34.25 -19.203 -8.156 1 97.12 479 LEU A C 1
ATOM 3990 O O . LEU A 1 479 ? -33.875 -18.234 -7.5 1 97.12 479 LEU A O 1
ATOM 3994 N N . ALA A 1 480 ? -34.25 -19.25 -9.461 1 96.94 480 ALA A N 1
ATOM 3995 C CA . ALA A 1 480 ? -33.75 -18.125 -10.242 1 96.94 480 ALA A CA 1
ATOM 3996 C C . ALA A 1 480 ? -34.625 -16.906 -10.07 1 96.94 480 ALA A C 1
ATOM 3998 O O . ALA A 1 480 ? -34.219 -15.773 -10.312 1 96.94 480 ALA A O 1
ATOM 3999 N N . SER A 1 481 ? -35.875 -17.078 -9.672 1 97.69 481 SER A N 1
ATOM 4000 C CA . SER A 1 481 ? -36.844 -15.977 -9.531 1 97.69 481 SER A CA 1
ATOM 4001 C C . SER A 1 481 ? -36.844 -15.422 -8.109 1 97.69 481 SER A C 1
ATOM 4003 O O . SER A 1 481 ? -37.531 -14.43 -7.832 1 97.69 481 SER A O 1
ATOM 4005 N N . LEU A 1 482 ? -36.062 -15.922 -7.266 1 97.38 482 LEU A N 1
ATOM 4006 C CA . LEU A 1 482 ? -36.062 -15.484 -5.875 1 97.38 482 LEU A CA 1
ATOM 4007 C C . LEU A 1 482 ? -35.594 -14.039 -5.754 1 97.38 482 LEU A C 1
ATOM 4009 O O . LEU A 1 482 ? -36.25 -13.219 -5.109 1 97.38 482 LEU A O 1
ATOM 4013 N N . PRO A 1 483 ? -34.469 -13.695 -6.379 1 97.31 483 PRO A N 1
ATOM 4014 C CA . PRO A 1 483 ? -34 -12.312 -6.227 1 97.31 483 PRO A CA 1
ATOM 4015 C C . PRO A 1 483 ? -35.031 -11.289 -6.738 1 97.31 483 PRO A C 1
ATOM 4017 O O . PRO A 1 483 ? -35.375 -10.344 -6.023 1 97.31 483 PRO A O 1
ATOM 4020 N N . PRO A 1 484 ? -35.562 -11.469 -7.949 1 97.75 484 PRO A N 1
ATOM 4021 C CA . PRO A 1 484 ? -36.594 -10.508 -8.367 1 97.75 484 PRO A CA 1
ATOM 4022 C C . PRO A 1 484 ? -37.844 -10.555 -7.492 1 97.75 484 PRO A C 1
ATOM 4024 O O . PRO A 1 484 ? -38.531 -9.547 -7.332 1 97.75 484 PRO A O 1
ATOM 4027 N N . TRP A 1 485 ? -38.125 -11.672 -6.941 1 97.44 485 TRP A N 1
ATOM 4028 C CA . TRP A 1 485 ? -39.219 -11.758 -6.004 1 97.44 485 TRP A CA 1
ATOM 4029 C C . TRP A 1 485 ? -38.969 -10.891 -4.773 1 97.44 485 TRP A C 1
ATOM 4031 O O . TRP A 1 485 ? -39.875 -10.148 -4.34 1 97.44 485 TRP A O 1
ATOM 4041 N N . TRP A 1 486 ? -37.844 -10.961 -4.207 1 97.38 486 TRP A N 1
ATOM 4042 C CA . TRP A 1 486 ? -37.5 -10.133 -3.057 1 97.38 486 TRP A CA 1
ATOM 4043 C C . TRP A 1 486 ? -37.562 -8.648 -3.41 1 97.38 486 TRP A C 1
ATOM 4045 O O . TRP A 1 486 ? -38.031 -7.836 -2.605 1 97.38 486 TRP A O 1
ATOM 4055 N N . ARG A 1 487 ? -37.125 -8.281 -4.602 1 97.25 487 ARG A N 1
ATOM 4056 C CA . ARG A 1 487 ? -37.188 -6.895 -5.035 1 97.25 487 ARG A CA 1
ATOM 4057 C C . ARG A 1 487 ? -38.625 -6.453 -5.219 1 97.25 487 ARG A C 1
ATOM 4059 O O . ARG A 1 487 ? -39 -5.32 -4.891 1 97.25 487 ARG A O 1
ATOM 4066 N N . LEU A 1 488 ? -39.438 -7.383 -5.754 1 97.56 488 LEU A N 1
ATOM 4067 C CA . LEU A 1 488 ? -40.875 -7.09 -5.926 1 97.56 488 LEU A CA 1
ATOM 4068 C C . LEU A 1 488 ? -41.531 -6.785 -4.586 1 97.56 488 LEU A C 1
ATOM 4070 O O . LEU A 1 488 ? -42.219 -5.781 -4.449 1 97.56 488 LEU A O 1
ATOM 4074 N N . VAL A 1 489 ? -41.281 -7.594 -3.635 1 97 489 VAL A N 1
ATOM 4075 C CA . VAL A 1 489 ? -41.844 -7.426 -2.301 1 97 489 VAL A CA 1
ATOM 4076 C C . VAL A 1 489 ? -41.344 -6.121 -1.686 1 97 489 VAL A C 1
ATOM 4078 O O . VAL A 1 489 ? -42.094 -5.402 -1.032 1 97 489 VAL A O 1
ATOM 4081 N N . GLN A 1 490 ? -40.094 -5.824 -1.907 1 96.38 490 GLN A N 1
ATOM 4082 C CA . GLN A 1 490 ? -39.531 -4.574 -1.408 1 96.38 490 GLN A CA 1
ATOM 4083 C C . GLN A 1 490 ? -40.25 -3.367 -2.016 1 96.38 490 GLN A C 1
ATOM 4085 O O . GLN A 1 490 ? -40.5 -2.381 -1.323 1 96.38 490 GLN A O 1
ATOM 4090 N N . CYS A 1 491 ? -40.469 -3.439 -3.312 1 95.88 491 CYS A N 1
ATOM 4091 C CA . CYS A 1 491 ? -41.156 -2.34 -3.99 1 95.88 491 CYS A CA 1
ATOM 4092 C C . CYS A 1 491 ? -42.562 -2.135 -3.432 1 95.88 491 CYS A C 1
ATOM 4094 O O . CYS A 1 491 ? -42.969 -0.999 -3.232 1 95.88 491 CYS A O 1
ATOM 4096 N N . VAL A 1 492 ? -43.219 -3.195 -3.148 1 95.31 492 VAL A N 1
ATOM 4097 C CA . VAL A 1 492 ? -44.562 -3.109 -2.592 1 95.31 492 VAL A CA 1
ATOM 4098 C C . VAL A 1 492 ? -44.5 -2.51 -1.189 1 95.31 492 VAL A C 1
ATOM 4100 O O . VAL A 1 492 ? -45.344 -1.667 -0.833 1 95.31 492 VAL A O 1
ATOM 4103 N N . ARG A 1 493 ? -43.531 -2.883 -0.435 1 94.06 493 ARG A N 1
ATOM 4104 C CA . ARG A 1 493 ? -43.344 -2.34 0.907 1 94.06 493 ARG A CA 1
ATOM 4105 C C . ARG A 1 493 ? -43.062 -0.846 0.856 1 94.06 493 ARG A C 1
ATOM 4107 O O . ARG A 1 493 ? -43.594 -0.072 1.656 1 94.06 493 ARG A O 1
ATOM 4114 N N . ARG A 1 494 ? -42.281 -0.488 -0.099 1 92.75 494 ARG A N 1
ATOM 4115 C CA . ARG A 1 494 ? -41.938 0.924 -0.239 1 92.75 494 ARG A CA 1
ATOM 4116 C C . ARG A 1 494 ? -43.156 1.739 -0.668 1 92.75 494 ARG A C 1
ATOM 4118 O O . ARG A 1 494 ? -43.344 2.883 -0.241 1 92.75 494 ARG A O 1
ATOM 4125 N N . TYR A 1 495 ? -44 1.152 -1.553 1 91.56 495 TYR A N 1
ATOM 4126 C CA . TYR A 1 495 ? -45.219 1.813 -1.96 1 91.56 495 TYR A CA 1
ATOM 4127 C C . TYR A 1 495 ? -46.156 2.006 -0.771 1 91.56 495 TYR A C 1
ATOM 4129 O O . TYR A 1 495 ? -46.812 3.051 -0.642 1 91.56 495 TYR A O 1
ATOM 4137 N N . LYS A 1 496 ? -46.156 1.068 0.074 1 90.94 496 LYS A N 1
ATOM 4138 C CA . LYS A 1 496 ? -47 1.153 1.271 1 90.94 496 LYS A CA 1
ATOM 4139 C C . LYS A 1 496 ? -46.5 2.248 2.211 1 90.94 496 LYS A C 1
ATOM 4141 O O . LYS A 1 496 ? -47.281 2.969 2.812 1 90.94 496 LYS A O 1
ATOM 4146 N N . ASP A 1 497 ? -45.25 2.42 2.281 1 85.5 497 ASP A N 1
ATOM 4147 C CA . ASP A 1 497 ? -44.656 3.389 3.193 1 85.5 497 ASP A CA 1
ATOM 4148 C C . ASP A 1 497 ? -44.719 4.805 2.621 1 85.5 497 ASP A C 1
ATOM 4150 O O . ASP A 1 497 ? -45 5.758 3.35 1 85.5 497 ASP A O 1
ATOM 4154 N N . SER A 1 498 ? -44.562 5.039 1.322 1 85.25 498 SER A N 1
ATOM 4155 C CA . SER A 1 498 ? -44.438 6.383 0.764 1 85.25 498 SER A CA 1
ATOM 4156 C C . SER A 1 498 ? -45.625 6.734 -0.108 1 85.25 498 SER A C 1
ATOM 4158 O O . SER A 1 498 ? -45.844 7.906 -0.409 1 85.25 498 SER A O 1
ATOM 4160 N N . ASN A 1 499 ? -46.344 5.84 -0.604 1 87.94 499 ASN A N 1
ATOM 4161 C CA . ASN A 1 499 ? -47.5 6.008 -1.494 1 87.94 499 ASN A CA 1
ATOM 4162 C C . ASN A 1 499 ? -47.094 6.66 -2.812 1 87.94 499 ASN A C 1
ATOM 4164 O O . ASN A 1 499 ? -47.875 7.383 -3.42 1 87.94 499 ASN A O 1
ATOM 4168 N N . GLU A 1 500 ? -45.906 6.418 -3.15 1 90.06 500 GLU A N 1
ATOM 4169 C CA . GLU A 1 500 ? -45.406 6.938 -4.426 1 90.06 500 GLU A CA 1
ATOM 4170 C C . GLU A 1 500 ? -45.625 5.918 -5.547 1 90.06 500 GLU A C 1
ATOM 4172 O O . GLU A 1 500 ? -45.219 4.754 -5.41 1 90.06 500 GLU A O 1
ATOM 4177 N N . LYS A 1 501 ? -46 6.281 -6.629 1 91.12 501 LYS A N 1
ATOM 4178 C CA . LYS A 1 501 ? -46.344 5.402 -7.734 1 91.12 501 LYS A CA 1
ATOM 4179 C C . LYS A 1 501 ? -45.094 4.824 -8.406 1 91.12 501 LYS A C 1
ATOM 4181 O O . LYS A 1 501 ? -45.188 3.791 -9.078 1 91.12 501 LYS A O 1
ATOM 4186 N N . VAL A 1 502 ? -44.031 5.5 -8.328 1 91.88 502 VAL A N 1
ATOM 4187 C CA . VAL A 1 502 ? -42.812 5.043 -8.969 1 91.88 502 VAL A CA 1
ATOM 4188 C C . VAL A 1 502 ? -42.438 3.643 -8.469 1 91.88 502 VAL A C 1
ATOM 4190 O O . VAL A 1 502 ? -41.906 2.828 -9.211 1 91.88 502 VAL A O 1
ATOM 4193 N N . HIS A 1 503 ? -42.812 3.271 -7.227 1 93.5 503 HIS A N 1
ATOM 4194 C CA . HIS A 1 503 ? -42.531 1.964 -6.652 1 93.5 503 HIS A CA 1
ATOM 4195 C C . HIS A 1 503 ? -43.375 0.877 -7.289 1 93.5 503 HIS A C 1
ATOM 4197 O O . HIS A 1 503 ? -42.938 -0.272 -7.406 1 93.5 503 HIS A O 1
ATOM 4203 N N . LEU A 1 504 ? -44.5 1.288 -7.754 1 94.31 504 LEU A N 1
ATOM 4204 C CA . LEU A 1 504 ? -45.375 0.324 -8.445 1 94.31 504 LEU A CA 1
ATOM 4205 C C . LEU A 1 504 ? -44.812 0.013 -9.836 1 94.31 504 LEU A C 1
ATOM 4207 O O . LEU A 1 504 ? -44.906 -1.13 -10.289 1 94.31 504 LEU A O 1
ATOM 4211 N N . PHE A 1 505 ? -44.312 1.009 -10.484 1 94.31 505 PHE A N 1
ATOM 4212 C CA . PHE A 1 505 ? -43.688 0.777 -11.773 1 94.31 505 PHE A CA 1
ATOM 4213 C C . PHE A 1 505 ? -42.469 -0.123 -11.617 1 94.31 505 PHE A C 1
ATOM 4215 O O . PHE A 1 505 ? -42.219 -0.977 -12.469 1 94.31 505 PHE A O 1
ATOM 4222 N N . ASN A 1 506 ? -41.75 0.145 -10.586 1 95.62 506 ASN A N 1
ATOM 4223 C CA . ASN A 1 506 ? -40.594 -0.71 -10.305 1 95.62 506 ASN A CA 1
ATOM 4224 C C . ASN A 1 506 ? -41.031 -2.145 -10.008 1 95.62 506 ASN A C 1
ATOM 4226 O O . ASN A 1 506 ? -40.375 -3.094 -10.43 1 95.62 506 ASN A O 1
ATOM 4230 N N . ALA A 1 507 ? -42.156 -2.289 -9.328 1 97.06 507 ALA A N 1
ATOM 4231 C CA . ALA A 1 507 ? -42.719 -3.613 -9.055 1 97.06 507 ALA A CA 1
ATOM 4232 C C . ALA A 1 507 ? -43.062 -4.332 -10.352 1 97.06 507 ALA A C 1
ATOM 4234 O O . ALA A 1 507 ? -42.844 -5.535 -10.484 1 97.06 507 ALA A O 1
ATOM 4235 N N . ALA A 1 508 ? -43.594 -3.574 -11.219 1 97.19 508 ALA A N 1
ATOM 4236 C CA . ALA A 1 508 ? -43.969 -4.137 -12.523 1 97.19 508 ALA A CA 1
ATOM 4237 C C . ALA A 1 508 ? -42.719 -4.648 -13.258 1 97.19 508 ALA A C 1
ATOM 4239 O O . ALA A 1 508 ? -42.781 -5.668 -13.945 1 97.19 508 ALA A O 1
ATOM 4240 N N . LYS A 1 509 ? -41.656 -3.965 -13.156 1 97.31 509 LYS A N 1
ATOM 4241 C CA . LYS A 1 509 ? -40.406 -4.379 -13.758 1 97.31 509 LYS A CA 1
ATOM 4242 C C . LYS A 1 509 ? -40 -5.77 -13.281 1 97.31 509 LYS A C 1
ATOM 4244 O O . LYS A 1 509 ? -39.688 -6.641 -14.086 1 97.31 509 LYS A O 1
ATOM 4249 N N . TYR A 1 510 ? -40.094 -6.016 -11.961 1 97.75 510 TYR A N 1
ATOM 4250 C CA . TYR A 1 510 ? -39.656 -7.297 -11.406 1 97.75 510 TYR A CA 1
ATOM 4251 C C . TYR A 1 510 ? -40.688 -8.383 -11.703 1 97.75 510 TYR A C 1
ATOM 4253 O O . TYR A 1 510 ? -40.344 -9.562 -11.836 1 97.75 510 TYR A O 1
ATOM 4261 N N . THR A 1 511 ? -41.938 -7.992 -11.953 1 97.88 511 THR A N 1
ATOM 4262 C CA . THR A 1 511 ? -42.938 -8.953 -12.406 1 97.88 511 THR A CA 1
ATOM 4263 C C . THR A 1 511 ? -42.594 -9.469 -13.805 1 97.88 511 THR A C 1
ATOM 4265 O O . THR A 1 511 ? -42.719 -10.664 -14.078 1 97.88 511 THR A O 1
ATOM 4268 N N . THR A 1 512 ? -42.188 -8.602 -14.625 1 97.81 512 THR A N 1
ATOM 4269 C CA . THR A 1 512 ? -41.781 -9.031 -15.961 1 97.81 512 THR A CA 1
ATOM 4270 C C . THR A 1 512 ? -40.562 -9.945 -15.898 1 97.81 512 THR A C 1
ATOM 4272 O O . THR A 1 512 ? -40.438 -10.891 -16.672 1 97.81 512 THR A O 1
ATOM 4275 N N . SER A 1 513 ? -39.625 -9.664 -14.992 1 97.75 513 SER A N 1
ATOM 4276 C CA . SER A 1 513 ? -38.438 -10.492 -14.836 1 97.75 513 SER A CA 1
ATOM 4277 C C . SER A 1 513 ? -38.812 -11.891 -14.344 1 97.75 513 SER A C 1
ATOM 4279 O O . SER A 1 513 ? -38.25 -12.891 -14.82 1 97.75 513 SER A O 1
ATOM 4281 N N . ILE A 1 514 ? -39.688 -12 -13.406 1 98.25 514 ILE A N 1
ATOM 4282 C CA . ILE A 1 514 ? -40.156 -13.273 -12.875 1 98.25 514 ILE A CA 1
ATOM 4283 C C . ILE A 1 514 ? -40.844 -14.078 -13.977 1 98.25 514 ILE A C 1
ATOM 4285 O O . ILE A 1 514 ? -40.594 -15.266 -14.148 1 98.25 514 ILE A O 1
ATOM 4289 N N . THR A 1 515 ? -41.688 -13.406 -14.75 1 97.94 515 THR A N 1
ATOM 4290 C CA . THR A 1 515 ? -42.406 -14.062 -15.828 1 97.94 515 THR A CA 1
ATOM 4291 C C . THR A 1 515 ? -41.469 -14.602 -16.891 1 97.94 515 THR A C 1
ATOM 4293 O O . THR A 1 515 ? -41.594 -15.742 -17.328 1 97.94 515 THR A O 1
ATOM 4296 N N . ALA A 1 516 ? -40.531 -13.805 -17.266 1 96.94 516 ALA A N 1
ATOM 4297 C CA . ALA A 1 516 ? -39.531 -14.234 -18.25 1 96.94 516 ALA A CA 1
ATOM 4298 C C . ALA A 1 516 ? -38.75 -15.445 -17.75 1 96.94 516 ALA A C 1
ATOM 4300 O O . ALA A 1 516 ? -38.5 -16.375 -18.516 1 96.94 516 ALA A O 1
ATOM 4301 N N . THR A 1 517 ? -38.375 -15.461 -16.469 1 96.69 517 THR A N 1
ATOM 4302 C CA . THR A 1 517 ? -37.625 -16.562 -15.875 1 96.69 517 THR A CA 1
ATOM 4303 C C . THR A 1 517 ? -38.438 -17.828 -15.82 1 96.69 517 THR A C 1
ATOM 4305 O O . THR A 1 517 ? -37.969 -18.922 -16.141 1 96.69 517 THR A O 1
ATOM 4308 N N . LEU A 1 518 ? -39.688 -17.766 -15.508 1 97.25 518 LEU A N 1
ATOM 4309 C CA . LEU A 1 518 ? -40.594 -18.922 -15.422 1 97.25 518 LEU A CA 1
ATOM 4310 C C . LEU A 1 518 ? -40.875 -19.484 -16.812 1 97.25 518 LEU A C 1
ATOM 4312 O O . LEU A 1 518 ? -40.875 -20.703 -17 1 97.25 518 LEU A O 1
ATOM 4316 N N . ILE A 1 519 ? -41.031 -18.641 -17.766 1 97 519 ILE A N 1
ATOM 4317 C CA . ILE A 1 519 ? -41.281 -19.094 -19.125 1 97 519 ILE A CA 1
ATOM 4318 C C . ILE A 1 519 ? -40.031 -19.734 -19.703 1 97 519 ILE A C 1
ATOM 4320 O O . ILE A 1 519 ? -40.094 -20.672 -20.484 1 97 519 ILE A O 1
ATOM 4324 N N . THR A 1 520 ? -38.844 -19.234 -19.328 1 94.31 520 THR A N 1
ATOM 4325 C CA . THR A 1 520 ? -37.625 -19.875 -19.719 1 94.31 520 THR A CA 1
ATOM 4326 C C . THR A 1 520 ? -37.562 -21.328 -19.219 1 94.31 520 THR A C 1
ATOM 4328 O O . THR A 1 520 ? -37.156 -22.234 -19.953 1 94.31 520 THR A O 1
ATOM 4331 N N . GLY A 1 521 ? -37.969 -21.516 -17.953 1 94.38 521 GLY A N 1
ATOM 4332 C CA . GLY A 1 521 ? -38.094 -22.875 -17.438 1 94.38 521 GLY A CA 1
ATOM 4333 C C . GLY A 1 521 ? -39.062 -23.734 -18.203 1 94.38 521 GLY A C 1
ATOM 4334 O O . GLY A 1 521 ? -38.812 -24.891 -18.5 1 94.38 521 GLY A O 1
ATOM 4335 N N . LEU A 1 522 ? -40.156 -23.141 -18.578 1 95.44 522 LEU A N 1
ATOM 4336 C CA . LEU A 1 522 ? -41.219 -23.844 -19.312 1 95.44 522 LEU A CA 1
ATOM 4337 C C . LEU A 1 522 ? -40.688 -24.266 -20.703 1 95.44 522 LEU A C 1
ATOM 4339 O O . LEU A 1 522 ? -40.969 -25.375 -21.156 1 95.44 522 LEU A O 1
ATOM 4343 N N . LYS A 1 523 ? -40.031 -23.453 -21.328 1 93.62 523 LYS A N 1
ATOM 4344 C CA . LYS A 1 523 ? -39.469 -23.734 -22.656 1 93.62 523 LYS A CA 1
ATOM 4345 C C . LYS A 1 523 ? -38.5 -24.906 -22.594 1 93.62 523 LYS A C 1
ATOM 4347 O O . LYS A 1 523 ? -38.469 -25.734 -23.5 1 93.62 523 LYS A O 1
ATOM 4352 N N . ARG A 1 524 ? -37.75 -25.031 -21.547 1 90.56 524 ARG A N 1
ATOM 4353 C CA . ARG A 1 524 ? -36.75 -26.094 -21.391 1 90.56 524 ARG A CA 1
ATOM 4354 C C . ARG A 1 524 ? -37.406 -27.438 -21.125 1 90.56 524 ARG A C 1
ATOM 4356 O O . ARG A 1 524 ? -36.969 -28.469 -21.641 1 90.56 524 ARG A O 1
ATOM 4363 N N . MET A 1 525 ? -38.469 -27.422 -20.422 1 93.19 525 MET A N 1
ATOM 4364 C CA . MET A 1 525 ? -39.156 -28.656 -20.031 1 93.19 525 MET A CA 1
ATOM 4365 C C . MET A 1 525 ? -40.094 -29.125 -21.156 1 93.19 525 MET A C 1
ATOM 4367 O O . MET A 1 525 ? -40.188 -30.328 -21.391 1 93.19 525 MET A O 1
ATOM 4371 N N . HIS A 1 526 ? -40.688 -28.078 -21.781 1 94 526 HIS A N 1
ATOM 4372 C CA . HIS A 1 526 ? -41.625 -28.422 -22.828 1 94 526 HIS A CA 1
ATOM 4373 C C . HIS A 1 526 ? -41.375 -27.578 -24.078 1 94 526 HIS A C 1
ATOM 4375 O O . HIS A 1 526 ? -42.188 -26.688 -24.406 1 94 526 HIS A O 1
ATOM 4381 N N . PRO A 1 527 ? -40.438 -28.078 -24.812 1 91.44 527 PRO A N 1
ATOM 4382 C CA . PRO A 1 527 ? -40.125 -27.281 -26 1 91.44 527 PRO A CA 1
ATOM 4383 C C . PRO A 1 527 ? -41.188 -27.359 -27.078 1 91.44 527 PRO A C 1
ATOM 4385 O O . PRO A 1 527 ? -41.688 -28.438 -27.391 1 91.44 527 PRO A O 1
ATOM 4388 N N . SER A 1 528 ? -41.781 -26.188 -27.484 1 94.69 528 SER A N 1
ATOM 4389 C CA . SER A 1 528 ? -42.719 -26.031 -28.578 1 94.69 528 SER A CA 1
ATOM 4390 C C . SER A 1 528 ? -42.531 -24.688 -29.281 1 94.69 528 SER A C 1
ATOM 4392 O O . SER A 1 528 ? -41.906 -23.797 -28.75 1 94.69 528 SER A O 1
ATOM 4394 N N . ASN A 1 529 ? -43.062 -24.641 -30.484 1 94.38 529 ASN A N 1
ATOM 4395 C CA . ASN A 1 529 ? -42.938 -23.406 -31.25 1 94.38 529 ASN A CA 1
ATOM 4396 C C . ASN A 1 529 ? -43.719 -22.266 -30.594 1 94.38 529 ASN A C 1
ATOM 4398 O O . ASN A 1 529 ? -43.25 -21.125 -30.562 1 94.38 529 ASN A O 1
ATOM 4402 N N . GLY A 1 530 ? -44.781 -22.609 -30.109 1 94.88 530 GLY A N 1
ATOM 4403 C CA . GLY A 1 530 ? -45.594 -21.609 -29.422 1 94.88 530 GLY A CA 1
ATOM 4404 C C . GLY A 1 530 ? -44.938 -21.078 -28.156 1 94.88 530 GLY A C 1
ATOM 4405 O O . GLY A 1 530 ? -44.906 -19.875 -27.922 1 94.88 530 GLY A O 1
ATOM 4406 N N . ILE A 1 531 ? -44.406 -21.969 -27.453 1 95.94 531 ILE A N 1
ATOM 4407 C CA . ILE A 1 531 ? -43.75 -21.578 -26.203 1 95.94 531 ILE A CA 1
ATOM 4408 C C . ILE A 1 531 ? -42.5 -20.781 -26.5 1 95.94 531 ILE A C 1
ATOM 4410 O O . ILE A 1 531 ? -42.156 -19.828 -25.781 1 95.94 531 ILE A O 1
ATOM 4414 N N . SER A 1 532 ? -41.75 -21.125 -27.578 1 94.75 532 SER A N 1
ATOM 4415 C CA . SER A 1 532 ? -40.562 -20.391 -27.969 1 94.75 532 SER A CA 1
ATOM 4416 C C . SER A 1 532 ? -40.906 -18.953 -28.344 1 94.75 532 SER A C 1
ATOM 4418 O O . SER A 1 532 ? -40.156 -18.016 -28.016 1 94.75 532 SER A O 1
ATOM 4420 N N . LEU A 1 533 ? -41.969 -18.812 -29.047 1 95.69 533 LEU A N 1
ATOM 4421 C CA . LEU A 1 533 ? -42.406 -17.469 -29.406 1 95.69 533 LEU A CA 1
ATOM 4422 C C . LEU A 1 533 ? -42.781 -16.672 -28.172 1 95.69 533 LEU A C 1
ATOM 4424 O O . LEU A 1 533 ? -42.469 -15.484 -28.062 1 95.69 533 LEU A O 1
ATOM 4428 N N . LEU A 1 534 ? -43.5 -17.312 -27.266 1 96.56 534 LEU A N 1
ATOM 4429 C CA . LEU A 1 534 ? -43.875 -16.672 -26.016 1 96.56 534 LEU A CA 1
ATOM 4430 C C . LEU A 1 534 ? -42.656 -16.266 -25.219 1 96.56 534 LEU A C 1
ATOM 4432 O O . LEU A 1 534 ? -42.594 -15.195 -24.609 1 96.56 534 LEU A O 1
ATOM 4436 N N . TRP A 1 535 ? -41.688 -17.141 -25.219 1 96.12 535 TRP A N 1
ATOM 4437 C CA . TRP A 1 535 ? -40.438 -16.891 -24.531 1 96.12 535 TRP A CA 1
ATOM 4438 C C . TRP A 1 535 ? -39.719 -15.68 -25.109 1 96.12 535 TRP A C 1
ATOM 4440 O O . TRP A 1 535 ? -39.281 -14.797 -24.375 1 96.12 535 TRP A O 1
ATOM 4450 N N . ILE A 1 536 ? -39.594 -15.523 -26.406 1 96.44 536 ILE A N 1
ATOM 4451 C CA . ILE A 1 536 ? -38.938 -14.414 -27.078 1 96.44 536 ILE A CA 1
ATOM 4452 C C . ILE A 1 536 ? -39.656 -13.109 -26.766 1 96.44 536 ILE A C 1
ATOM 4454 O O . ILE A 1 536 ? -39.031 -12.094 -26.453 1 96.44 536 ILE A O 1
ATOM 4458 N N . MET A 1 537 ? -40.938 -13.164 -26.719 1 97.31 537 MET A N 1
ATOM 4459 C CA . MET A 1 537 ? -41.719 -11.969 -26.453 1 97.31 537 MET A CA 1
ATOM 4460 C C . MET A 1 537 ? -41.531 -11.508 -25.016 1 97.31 537 MET A C 1
ATOM 4462 O O . MET A 1 537 ? -41.344 -10.312 -24.766 1 97.31 537 MET A O 1
ATOM 4466 N N . THR A 1 538 ? -41.656 -12.414 -24.125 1 97.12 538 THR A N 1
ATOM 4467 C CA . THR A 1 538 ? -41.531 -12.055 -22.719 1 97.12 538 THR A CA 1
ATOM 4468 C C . THR A 1 538 ? -40.125 -11.555 -22.406 1 97.12 538 THR A C 1
ATOM 4470 O O . THR A 1 538 ? -39.938 -10.594 -21.656 1 97.12 538 THR A O 1
ATOM 4473 N N . CYS A 1 539 ? -39.125 -12.203 -22.984 1 97 539 CYS A N 1
ATOM 4474 C CA . CYS A 1 539 ? -37.75 -11.766 -22.781 1 97 539 CYS A CA 1
ATOM 4475 C C . CYS A 1 539 ? -37.531 -10.391 -23.391 1 97 539 CYS A C 1
ATOM 4477 O O . CYS A 1 539 ? -36.781 -9.57 -22.828 1 97 539 CYS A O 1
ATOM 4479 N N . PHE A 1 540 ? -38.094 -10.195 -24.5 1 97.5 540 PHE A N 1
ATOM 4480 C CA . PHE A 1 540 ? -37.969 -8.906 -25.172 1 97.5 540 PHE A CA 1
ATOM 4481 C C . PHE A 1 540 ? -38.594 -7.797 -24.328 1 97.5 540 PHE A C 1
ATOM 4483 O O . PHE A 1 540 ? -37.969 -6.746 -24.141 1 97.5 540 PHE A O 1
ATOM 4490 N N . VAL A 1 541 ? -39.75 -8.008 -23.797 1 97.75 541 VAL A N 1
ATOM 4491 C CA . VAL A 1 541 ? -40.406 -7.02 -22.969 1 97.75 541 VAL A CA 1
ATOM 4492 C C . VAL A 1 541 ? -39.594 -6.77 -21.703 1 97.75 541 VAL A C 1
ATOM 4494 O O . VAL A 1 541 ? -39.406 -5.621 -21.312 1 97.75 541 VAL A O 1
ATOM 4497 N N . ASN A 1 542 ? -39.188 -7.805 -21.141 1 97.75 542 ASN A N 1
ATOM 4498 C CA . ASN A 1 542 ? -38.375 -7.676 -19.922 1 97.75 542 ASN A CA 1
ATOM 4499 C C . ASN A 1 542 ? -37.094 -6.891 -20.172 1 97.75 542 ASN A C 1
ATOM 4501 O O . ASN A 1 542 ? -36.781 -5.977 -19.422 1 97.75 542 ASN A O 1
ATOM 4505 N N . SER A 1 543 ? -36.375 -7.203 -21.25 1 97.94 543 SER A N 1
ATOM 4506 C CA . SER A 1 543 ? -35.094 -6.543 -21.562 1 97.94 543 SER A CA 1
ATOM 4507 C C . SER A 1 543 ? -35.312 -5.062 -21.859 1 97.94 543 SER A C 1
ATOM 4509 O O . SER A 1 543 ? -34.531 -4.219 -21.406 1 97.94 543 SER A O 1
ATOM 4511 N N . CYS A 1 544 ? -36.344 -4.758 -22.547 1 97.5 544 CYS A N 1
ATOM 4512 C CA . CYS A 1 544 ? -36.656 -3.359 -22.844 1 97.5 544 CYS A CA 1
ATOM 4513 C C . CYS A 1 544 ? -36.969 -2.582 -21.578 1 97.5 544 CYS A C 1
ATOM 4515 O O . CYS A 1 544 ? -36.469 -1.474 -21.375 1 97.5 544 CYS A O 1
ATOM 4517 N N . TYR A 1 545 ? -37.781 -3.162 -20.781 1 97.25 545 TYR A N 1
ATOM 4518 C CA . TYR A 1 545 ? -38.188 -2.516 -19.531 1 97.25 545 TYR A CA 1
ATOM 4519 C C . TYR A 1 545 ? -37 -2.311 -18.609 1 97.25 545 TYR A C 1
ATOM 4521 O O . TYR A 1 545 ? -36.781 -1.212 -18.094 1 97.25 545 TYR A O 1
ATOM 4529 N N . THR A 1 546 ? -36.25 -3.293 -18.422 1 97.31 546 THR A N 1
ATOM 4530 C CA . THR A 1 546 ? -35.125 -3.221 -17.5 1 97.31 546 THR A CA 1
ATOM 4531 C C . THR A 1 546 ? -34.031 -2.291 -18.031 1 97.31 546 THR A C 1
ATOM 4533 O O . THR A 1 546 ? -33.375 -1.576 -17.281 1 97.31 546 THR A O 1
ATOM 4536 N N . CYS A 1 547 ? -33.812 -2.27 -19.297 1 97.19 547 CYS A N 1
ATOM 4537 C CA . CYS A 1 547 ? -32.844 -1.37 -19.906 1 97.19 547 CYS A CA 1
ATOM 4538 C C . CYS A 1 547 ? -33.25 0.086 -19.688 1 97.19 547 CYS A C 1
ATOM 4540 O O . CYS A 1 547 ? -32.438 0.91 -19.297 1 97.19 547 CYS A O 1
ATOM 4542 N N . THR A 1 548 ? -34.469 0.313 -19.969 1 96.5 548 THR A N 1
ATOM 4543 C CA . THR A 1 548 ? -34.969 1.674 -19.797 1 96.5 548 THR A CA 1
ATOM 4544 C C . THR A 1 548 ? -34.844 2.109 -18.328 1 96.5 548 THR A C 1
ATOM 4546 O O . THR A 1 548 ? -34.469 3.248 -18.047 1 96.5 548 THR A O 1
ATOM 4549 N N . TRP A 1 549 ? -35.156 1.266 -17.484 1 96.38 549 TRP A N 1
ATOM 4550 C CA . TRP A 1 549 ? -35.062 1.577 -16.047 1 96.38 549 TRP A CA 1
ATOM 4551 C C . TRP A 1 549 ? -33.625 1.834 -15.633 1 96.38 549 TRP A C 1
ATOM 4553 O O . TRP A 1 549 ? -33.344 2.77 -14.875 1 96.38 549 TRP A O 1
ATOM 4563 N N . ASP A 1 550 ? -32.688 1.035 -16.062 1 97.19 550 ASP A N 1
ATOM 4564 C CA . ASP A 1 550 ? -31.281 1.209 -15.75 1 97.19 550 ASP A CA 1
ATOM 4565 C C . ASP A 1 550 ? -30.797 2.592 -16.172 1 97.19 550 ASP A C 1
ATOM 4567 O O . ASP A 1 550 ? -30.203 3.32 -15.359 1 97.19 550 ASP A O 1
ATOM 4571 N N . LEU A 1 551 ? -31.125 2.98 -17.344 1 97 551 LEU A N 1
ATOM 4572 C CA . LEU A 1 551 ? -30.531 4.176 -17.938 1 97 551 LEU A CA 1
ATOM 4573 C C . LEU A 1 551 ? -31.25 5.43 -17.453 1 97 551 LEU A C 1
ATOM 4575 O O . LEU A 1 551 ? -30.609 6.395 -17.031 1 97 551 LEU A O 1
ATOM 4579 N N . LYS A 1 552 ? -32.531 5.355 -17.406 1 94.88 552 LYS A N 1
ATOM 4580 C CA . LYS A 1 552 ? -33.312 6.562 -17.109 1 94.88 552 LYS A CA 1
ATOM 4581 C C . LYS A 1 552 ? -33.5 6.738 -15.602 1 94.88 552 LYS A C 1
ATOM 4583 O O . LYS A 1 552 ? -33.406 7.855 -15.086 1 94.88 552 LYS A O 1
ATOM 4588 N N . MET A 1 553 ? -33.75 5.707 -14.938 1 94.19 553 MET A N 1
ATOM 4589 C CA . MET A 1 553 ? -34.094 5.824 -13.523 1 94.19 553 MET A CA 1
ATOM 4590 C C . MET A 1 553 ? -32.875 5.629 -12.648 1 94.19 553 MET A C 1
ATOM 4592 O O . MET A 1 553 ? -32.531 6.52 -11.875 1 94.19 553 MET A O 1
ATOM 4596 N N . ASP A 1 554 ? -32.188 4.555 -12.867 1 95.5 554 ASP A N 1
ATOM 4597 C CA . ASP A 1 554 ? -31.078 4.238 -11.977 1 95.5 554 ASP A CA 1
ATOM 4598 C C . ASP A 1 554 ? -29.875 5.137 -12.258 1 95.5 554 ASP A C 1
ATOM 4600 O O . ASP A 1 554 ? -29.281 5.691 -11.328 1 95.5 554 ASP A O 1
ATOM 4604 N N . TRP A 1 555 ? -29.5 5.324 -13.508 1 96.38 555 TRP A N 1
ATOM 4605 C CA . TRP A 1 555 ? -28.344 6.145 -13.867 1 96.38 555 TRP A CA 1
ATOM 4606 C C . TRP A 1 555 ? -28.734 7.613 -13.969 1 96.38 555 TRP A C 1
ATOM 4608 O O . TRP A 1 555 ? -27.875 8.5 -13.922 1 96.38 555 TRP A O 1
ATOM 4618 N N . GLY A 1 556 ? -30.047 7.918 -14.164 1 94.31 556 GLY A N 1
ATOM 4619 C CA . GLY A 1 556 ? -30.547 9.281 -14.242 1 94.31 556 GLY A CA 1
ATOM 4620 C C . GLY A 1 556 ? -30.172 9.984 -15.531 1 94.31 556 GLY A C 1
ATOM 4621 O O . GLY A 1 556 ? -29.969 11.195 -15.547 1 94.31 556 GLY A O 1
ATOM 4622 N N . LEU A 1 557 ? -30.078 9.242 -16.562 1 95.25 557 LEU A N 1
ATOM 4623 C CA . LEU A 1 557 ? -29.641 9.828 -17.812 1 95.25 557 LEU A CA 1
ATOM 4624 C C . LEU A 1 557 ? -30.828 10.227 -18.688 1 95.25 557 LEU A C 1
ATOM 4626 O O . LEU A 1 557 ? -31.984 10.07 -18.266 1 95.25 557 LEU A O 1
ATOM 4630 N N . PHE A 1 558 ? -30.656 10.891 -19.828 1 93.44 558 PHE A N 1
ATOM 4631 C CA . PHE A 1 558 ? -31.625 11.305 -20.844 1 93.44 558 PHE A CA 1
ATOM 4632 C C . PHE A 1 558 ? -32.5 12.422 -20.312 1 93.44 558 PHE A C 1
ATOM 4634 O O . PHE A 1 558 ? -33.75 12.383 -20.453 1 93.44 558 PHE A O 1
ATOM 4641 N N . VAL A 1 559 ? -31.844 13.281 -19.625 1 89.75 559 VAL A N 1
ATOM 4642 C CA . VAL A 1 559 ? -32.531 14.469 -19.172 1 89.75 559 VAL A CA 1
ATOM 4643 C C . VAL A 1 559 ? -32.688 15.461 -20.312 1 89.75 559 VAL A C 1
ATOM 4645 O O . VAL A 1 559 ? -31.734 15.719 -21.062 1 89.75 559 VAL A O 1
ATOM 4648 N N . SER A 1 560 ? -33.812 15.977 -20.391 1 86 560 SER A N 1
ATOM 4649 C CA . SER A 1 560 ? -34.094 16.891 -21.469 1 86 560 SER A CA 1
ATOM 4650 C C . SER A 1 560 ? -33.406 18.25 -21.25 1 86 560 SER A C 1
ATOM 4652 O O . SER A 1 560 ? -33.344 18.734 -20.125 1 86 560 SER A O 1
ATOM 4654 N N . HIS A 1 561 ? -32.875 18.859 -22.297 1 84.69 561 HIS A N 1
ATOM 4655 C CA . HIS A 1 561 ? -32.312 20.203 -22.297 1 84.69 561 HIS A CA 1
ATOM 4656 C C . HIS A 1 561 ? -31.047 20.266 -21.438 1 84.69 561 HIS A C 1
ATOM 4658 O O . HIS A 1 561 ? -30.828 21.25 -20.703 1 84.69 561 HIS A O 1
ATOM 4664 N N . SER A 1 562 ? -30.406 19.188 -21.406 1 85.06 562 SER A N 1
ATOM 4665 C CA . SER A 1 562 ? -29.156 19.172 -20.656 1 85.06 562 SER A CA 1
ATOM 4666 C C . SER A 1 562 ? -27.984 19.656 -21.516 1 85.06 562 SER A C 1
ATOM 4668 O O . SER A 1 562 ? -28.062 19.625 -22.734 1 85.06 562 SER A O 1
ATOM 4670 N N . LYS A 1 563 ? -26.969 20.172 -20.938 1 88.88 563 LYS A N 1
ATOM 4671 C CA . LYS A 1 563 ? -25.75 20.625 -21.594 1 88.88 563 LYS A CA 1
ATOM 4672 C C . LYS A 1 563 ? -25.031 19.469 -22.266 1 88.88 563 LYS A C 1
ATOM 4674 O O . LYS A 1 563 ? -24.359 19.656 -23.281 1 88.88 563 LYS A O 1
ATOM 4679 N N . ASN A 1 564 ? -25.188 18.297 -21.734 1 91 564 ASN A N 1
ATOM 4680 C CA . ASN A 1 564 ? -24.609 17.078 -22.297 1 91 564 ASN A CA 1
ATOM 4681 C C . ASN A 1 564 ? -25.641 16.281 -23.094 1 91 564 ASN A C 1
ATOM 4683 O O . ASN A 1 564 ? -26.688 15.906 -22.547 1 91 564 ASN A O 1
ATOM 4687 N N . THR A 1 565 ? -25.328 16.031 -24.266 1 92.19 565 THR A N 1
ATOM 4688 C CA . THR A 1 565 ? -26.281 15.367 -25.141 1 92.19 565 THR A CA 1
ATOM 4689 C C . THR A 1 565 ? -26.656 13.992 -24.609 1 92.19 565 THR A C 1
ATOM 4691 O O . THR A 1 565 ? -25.781 13.148 -24.375 1 92.19 565 THR A O 1
ATOM 4694 N N . LEU A 1 566 ? -27.938 13.734 -24.328 1 92.56 566 LEU A N 1
ATOM 4695 C CA . LEU A 1 566 ? -28.547 12.461 -23.922 1 92.56 566 LEU A CA 1
ATOM 4696 C C . LEU A 1 566 ? -28.062 12.039 -22.547 1 92.56 566 LEU A C 1
ATOM 4698 O O . LEU A 1 566 ? -28.156 10.867 -22.188 1 92.56 566 LEU A O 1
ATOM 4702 N N . LEU A 1 567 ? -27.422 12.883 -21.812 1 95.56 567 LEU A N 1
ATOM 4703 C CA . LEU A 1 567 ? -26.969 12.602 -20.453 1 95.56 567 LEU A CA 1
ATOM 4704 C C . LEU A 1 567 ? -27.594 13.562 -19.453 1 95.56 567 LEU A C 1
ATOM 4706 O O . LEU A 1 567 ? -28.812 13.812 -19.5 1 95.56 567 LEU A O 1
ATOM 4710 N N . ARG A 1 568 ? -26.922 14 -18.438 1 92.56 568 ARG A N 1
ATOM 4711 C CA . ARG A 1 568 ? -27.406 14.984 -17.469 1 92.56 568 ARG A CA 1
ATOM 4712 C C . ARG A 1 568 ? -26.391 16.109 -17.297 1 92.56 568 ARG A C 1
ATOM 4714 O O . ARG A 1 568 ? -25.297 16.062 -17.844 1 92.56 568 ARG A O 1
ATOM 4721 N N . ASP A 1 569 ? -26.688 17.062 -16.594 1 89.25 569 ASP A N 1
ATOM 4722 C CA . ASP A 1 569 ? -25.891 18.266 -16.5 1 89.25 569 ASP A CA 1
ATOM 4723 C C . ASP A 1 569 ? -24.641 18.031 -15.641 1 89.25 569 ASP A C 1
ATOM 4725 O O . ASP A 1 569 ? -23.531 18.422 -16.016 1 89.25 569 ASP A O 1
ATOM 4729 N N . GLU A 1 570 ? -24.891 17.375 -14.523 1 89.38 570 GLU A N 1
ATOM 4730 C CA . GLU A 1 570 ? -23.766 17.156 -13.625 1 89.38 570 GLU A CA 1
ATOM 4731 C C . GLU A 1 570 ? -23.203 15.742 -13.781 1 89.38 570 GLU A C 1
ATOM 4733 O O . GLU A 1 570 ? -23.938 14.758 -13.641 1 89.38 570 GLU A O 1
ATOM 4738 N N . LEU A 1 571 ? -21.922 15.672 -14.164 1 93 571 LEU A N 1
ATOM 4739 C CA . LEU A 1 571 ? -21.25 14.391 -14.344 1 93 571 LEU A CA 1
ATOM 4740 C C . LEU A 1 571 ? -20 14.32 -13.484 1 93 571 LEU A C 1
ATOM 4742 O O . LEU A 1 571 ? -19.25 15.297 -13.383 1 93 571 LEU A O 1
ATOM 4746 N N . VAL A 1 572 ? -19.766 13.203 -12.875 1 92.69 572 VAL A N 1
ATOM 4747 C CA . VAL A 1 572 ? -18.547 12.992 -12.102 1 92.69 572 VAL A CA 1
ATOM 4748 C C . VAL A 1 572 ? -17.469 12.367 -12.984 1 92.69 572 VAL A C 1
ATOM 4750 O O . VAL A 1 572 ? -16.297 12.766 -12.922 1 92.69 572 VAL A O 1
ATOM 4753 N N . PHE A 1 573 ? -17.875 11.414 -13.836 1 95.19 573 PHE A N 1
ATOM 4754 C CA . PHE A 1 573 ? -16.953 10.742 -14.734 1 95.19 573 PHE A CA 1
ATOM 4755 C C . PHE A 1 573 ? -16.844 11.492 -16.062 1 95.19 573 PHE A C 1
ATOM 4757 O O . PHE A 1 573 ? -17.625 12.406 -16.328 1 95.19 573 PHE A O 1
ATOM 4764 N N . ASN A 1 574 ? -15.883 11.062 -16.891 1 94.75 574 ASN A N 1
ATOM 4765 C CA . ASN A 1 574 ? -15.75 11.648 -18.234 1 94.75 574 ASN A CA 1
ATOM 4766 C C . ASN A 1 574 ? -16.938 11.297 -19.109 1 94.75 574 ASN A C 1
ATOM 4768 O O . ASN A 1 574 ? -17.516 10.211 -19 1 94.75 574 ASN A O 1
ATOM 4772 N N . ARG A 1 575 ? -17.312 12.117 -20.047 1 94.31 575 ARG A N 1
ATOM 4773 C CA . ARG A 1 575 ? -18.484 11.961 -20.891 1 94.31 575 ARG A CA 1
ATOM 4774 C C . ARG A 1 575 ? -18.422 10.672 -21.703 1 94.31 575 ARG A C 1
ATOM 4776 O O . ARG A 1 575 ? -19.422 10 -21.891 1 94.31 575 ARG A O 1
ATOM 4783 N N . TRP A 1 576 ? -17.281 10.336 -22.062 1 94.94 576 TRP A N 1
ATOM 4784 C CA . TRP A 1 576 ? -17.109 9.18 -22.938 1 94.94 576 TRP A CA 1
ATOM 4785 C C . TRP A 1 576 ? -17.375 7.883 -22.172 1 94.94 576 TRP A C 1
ATOM 4787 O O . TRP A 1 576 ? -17.781 6.879 -22.766 1 94.94 576 TRP A O 1
ATOM 4797 N N . THR A 1 577 ? -17.078 7.895 -20.875 1 96.69 577 THR A N 1
ATOM 4798 C CA . THR A 1 577 ? -17.359 6.711 -20.078 1 96.69 577 THR A CA 1
ATOM 4799 C C . THR A 1 577 ? -18.844 6.344 -20.125 1 96.69 577 THR A C 1
ATOM 4801 O O . THR A 1 577 ? -19.188 5.164 -20.188 1 96.69 577 THR A O 1
ATOM 4804 N N . TYR A 1 578 ? -19.688 7.336 -20.234 1 97 578 TYR A N 1
ATOM 4805 C CA . TYR A 1 578 ? -21.141 7.109 -20.297 1 97 578 TYR A CA 1
ATOM 4806 C C . TYR A 1 578 ? -21.547 6.602 -21.672 1 97 578 TYR A C 1
ATOM 4808 O O . TYR A 1 578 ? -22.312 5.652 -21.797 1 97 578 TYR A O 1
ATOM 4816 N N . TYR A 1 579 ? -20.984 7.176 -22.719 1 96.69 579 TYR A N 1
ATOM 4817 C CA . TYR A 1 579 ? -21.344 6.812 -24.078 1 96.69 579 TYR A CA 1
ATOM 4818 C C . TYR A 1 579 ? -20.906 5.391 -24.406 1 96.69 579 TYR A C 1
ATOM 4820 O O . TYR A 1 579 ? -21.531 4.711 -25.219 1 96.69 579 TYR A O 1
ATOM 4828 N N . VAL A 1 580 ? -19.906 4.938 -23.719 1 97.69 580 VAL A N 1
ATOM 4829 C CA . VAL A 1 580 ? -19.438 3.57 -23.922 1 97.69 580 VAL A CA 1
ATOM 4830 C C . VAL A 1 580 ? -20.234 2.609 -23.062 1 97.69 580 VAL A C 1
ATOM 4832 O O . VAL A 1 580 ? -20.578 1.505 -23.484 1 97.69 580 VAL A O 1
ATOM 4835 N N . ALA A 1 581 ? -20.578 2.994 -21.906 1 98.06 581 ALA A N 1
ATOM 4836 C CA . ALA A 1 581 ? -21.266 2.135 -20.953 1 98.06 581 ALA A CA 1
ATOM 4837 C C . ALA A 1 581 ? -22.703 1.868 -21.391 1 98.06 581 ALA A C 1
ATOM 4839 O O . ALA A 1 581 ? -23.234 0.771 -21.188 1 98.06 581 ALA A O 1
ATOM 4840 N N . ILE A 1 582 ? -23.375 2.775 -22.047 1 98 582 ILE A N 1
ATOM 4841 C CA . ILE A 1 582 ? -24.781 2.686 -22.406 1 98 582 ILE A CA 1
ATOM 4842 C C . ILE A 1 582 ? -24.984 1.544 -23.406 1 98 582 ILE A C 1
ATOM 4844 O O . ILE A 1 582 ? -25.75 0.613 -23.141 1 98 582 ILE A O 1
ATOM 4848 N N . PRO A 1 583 ? -24.281 1.53 -24.547 1 97.62 583 PRO A N 1
ATOM 4849 C CA . PRO A 1 583 ? -24.484 0.42 -25.469 1 97.62 583 PRO A CA 1
ATOM 4850 C C . PRO A 1 583 ? -24.094 -0.931 -24.875 1 97.62 583 PRO A C 1
ATOM 4852 O O . PRO A 1 583 ? -24.719 -1.95 -25.188 1 97.62 583 PRO A O 1
ATOM 4855 N N . ILE A 1 584 ? -23.141 -0.968 -24.062 1 98.06 584 ILE A N 1
ATOM 4856 C CA . ILE A 1 584 ? -22.719 -2.221 -23.438 1 98.06 584 ILE A CA 1
ATOM 4857 C C . ILE A 1 584 ? -23.828 -2.758 -22.547 1 98.06 584 ILE A C 1
ATOM 4859 O O . ILE A 1 584 ? -24.125 -3.955 -22.578 1 98.06 584 ILE A O 1
ATOM 4863 N N . ASN A 1 585 ? -24.438 -1.894 -21.797 1 98 585 ASN A N 1
ATOM 4864 C CA . ASN A 1 585 ? -25.531 -2.299 -20.922 1 98 585 ASN A CA 1
ATOM 4865 C C . ASN A 1 585 ? -26.703 -2.84 -21.734 1 98 585 ASN A C 1
ATOM 4867 O O . ASN A 1 585 ? -27.312 -3.855 -21.375 1 98 585 ASN A O 1
ATOM 4871 N N . ILE A 1 586 ? -27 -2.229 -22.859 1 97.62 586 ILE A N 1
ATOM 4872 C CA . ILE A 1 586 ? -28.109 -2.648 -23.719 1 97.62 586 ILE A CA 1
ATOM 4873 C C . ILE A 1 586 ? -27.797 -4.016 -24.328 1 97.62 586 ILE A C 1
ATOM 4875 O O . ILE A 1 586 ? -28.625 -4.93 -24.266 1 97.62 586 ILE A O 1
ATOM 4879 N N . LEU A 1 587 ? -26.609 -4.164 -24.781 1 97.19 587 LEU A N 1
ATOM 4880 C CA . LEU A 1 587 ? -26.203 -5.418 -25.406 1 97.19 587 LEU A CA 1
ATOM 4881 C C . LEU A 1 587 ? -26.234 -6.566 -24.406 1 97.19 587 LEU A C 1
ATOM 4883 O O . LEU A 1 587 ? -26.703 -7.664 -24.734 1 97.19 587 LEU A O 1
ATOM 4887 N N . LEU A 1 588 ? -25.859 -6.285 -23.219 1 97.06 588 LEU A N 1
ATOM 4888 C CA . LEU A 1 588 ? -25.766 -7.344 -22.219 1 97.06 588 LEU A CA 1
ATOM 4889 C C . LEU A 1 588 ? -27.156 -7.695 -21.672 1 97.06 588 LEU A C 1
ATOM 4891 O O . LEU A 1 588 ? -27.391 -8.828 -21.266 1 97.06 588 LEU A O 1
ATOM 4895 N N . ARG A 1 589 ? -28.094 -6.758 -21.672 1 96.94 589 ARG A N 1
ATOM 4896 C CA . ARG A 1 589 ? -29.469 -7.051 -21.281 1 96.94 589 ARG A CA 1
ATOM 4897 C C . ARG A 1 589 ? -30.141 -7.961 -22.297 1 96.94 589 ARG A C 1
ATOM 4899 O O . ARG A 1 589 ? -31.062 -8.711 -21.969 1 96.94 589 ARG A O 1
ATOM 4906 N N . PHE A 1 590 ? -29.625 -7.965 -23.531 1 96 590 PHE A N 1
ATOM 4907 C CA . PHE A 1 590 ? -30.156 -8.82 -24.594 1 96 590 PHE A CA 1
ATOM 4908 C C . PHE A 1 590 ? -29.266 -10.031 -24.812 1 96 590 PHE A C 1
ATOM 4910 O O . PHE A 1 590 ? -29.25 -10.617 -25.891 1 96 590 PHE A O 1
ATOM 4917 N N . SER A 1 591 ? -28.531 -10.398 -23.781 1 92.62 591 SER A N 1
ATOM 4918 C CA . SER A 1 591 ? -27.578 -11.492 -23.906 1 92.62 591 SER A CA 1
ATOM 4919 C C . SER A 1 591 ? -28.297 -12.82 -24.141 1 92.62 591 SER A C 1
ATOM 4921 O O . SER A 1 591 ? -27.688 -13.781 -24.625 1 92.62 591 SER A O 1
ATOM 4923 N N . TRP A 1 592 ? -29.641 -12.945 -23.844 1 90.12 592 TRP A N 1
ATOM 4924 C CA . TRP A 1 592 ? -30.406 -14.172 -24.047 1 90.12 592 TRP A CA 1
ATOM 4925 C C . TRP A 1 592 ? -30.516 -14.508 -25.531 1 90.12 592 TRP A C 1
ATOM 4927 O O . TRP A 1 592 ? -30.734 -15.664 -25.906 1 90.12 592 TRP A O 1
ATOM 4937 N N . ILE A 1 593 ? -30.234 -13.539 -26.375 1 91.06 593 ILE A N 1
ATOM 4938 C CA . ILE A 1 593 ? -30.281 -13.742 -27.812 1 91.06 593 ILE A CA 1
ATOM 4939 C C . ILE A 1 593 ? -29.125 -14.648 -28.234 1 91.06 593 ILE A C 1
ATOM 4941 O O . ILE A 1 593 ? -29.25 -15.414 -29.203 1 91.06 593 ILE A O 1
ATOM 4945 N N . LEU A 1 594 ? -28.047 -14.602 -27.469 1 88.06 594 LEU A N 1
ATOM 4946 C CA . LEU A 1 594 ? -26.891 -15.445 -27.766 1 88.06 594 LEU A CA 1
ATOM 4947 C C . LEU A 1 594 ? -27.25 -16.922 -27.609 1 88.06 594 LEU A C 1
ATOM 4949 O O . LEU A 1 594 ? -26.625 -17.781 -28.234 1 88.06 594 LEU A O 1
ATOM 4953 N N . GLY A 1 595 ? -28.266 -17.219 -26.797 1 82.44 595 GLY A N 1
ATOM 4954 C CA . GLY A 1 595 ? -28.719 -18.578 -26.609 1 82.44 595 GLY A CA 1
ATOM 4955 C C . GLY A 1 595 ? -29.453 -19.141 -27.828 1 82.44 595 GLY A C 1
ATOM 4956 O O . GLY A 1 595 ? -29.516 -20.359 -28.016 1 82.44 595 GLY A O 1
ATOM 4957 N N . ILE A 1 596 ? -29.953 -18.25 -28.578 1 83.12 596 ILE A N 1
ATOM 4958 C CA . ILE A 1 596 ? -30.656 -18.656 -29.781 1 83.12 596 ILE A CA 1
ATOM 4959 C C . ILE A 1 596 ? -29.656 -18.922 -30.906 1 83.12 596 ILE A C 1
ATOM 4961 O O . ILE A 1 596 ? -29.859 -19.812 -31.734 1 83.12 596 ILE A O 1
ATOM 4965 N N . CYS A 1 597 ? -28.484 -18.172 -30.625 1 78.5 597 CYS A N 1
ATOM 4966 C CA . CYS A 1 597 ? -27.453 -18.312 -31.656 1 78.5 597 CYS A CA 1
ATOM 4967 C C . CYS A 1 597 ? -26.641 -19.594 -31.453 1 78.5 597 CYS A C 1
ATOM 4969 O O . CYS A 1 597 ? -26.422 -20 -30.312 1 78.5 597 CYS A O 1
ATOM 4971 N N . ARG A 1 598 ? -26.703 -20.562 -32.281 1 70.69 598 ARG A N 1
ATOM 4972 C CA . ARG A 1 598 ? -26.031 -21.844 -32.219 1 70.69 598 ARG A CA 1
ATOM 4973 C C . ARG A 1 598 ? -24.516 -21.672 -32.156 1 70.69 598 ARG A C 1
ATOM 4975 O O . ARG A 1 598 ? -23.828 -21.812 -33.188 1 70.69 598 ARG A O 1
ATOM 4982 N N . LEU A 1 599 ? -24 -21.156 -30.891 1 72 599 LEU A N 1
ATOM 4983 C CA . LEU A 1 599 ? -22.562 -21.031 -30.734 1 72 599 LEU A CA 1
ATOM 4984 C C . LEU A 1 599 ? -21.922 -22.391 -30.438 1 72 599 LEU A C 1
ATOM 4986 O O . LEU A 1 599 ? -22.562 -23.266 -29.844 1 72 599 LEU A O 1
ATOM 4990 N N . HIS A 1 600 ? -20.859 -22.75 -31.016 1 75.88 600 HIS A N 1
ATOM 4991 C CA . HIS A 1 600 ? -20.125 -24.016 -30.891 1 75.88 600 HIS A CA 1
ATOM 4992 C C . HIS A 1 600 ? -19.469 -24.156 -29.531 1 75.88 600 HIS A C 1
ATOM 4994 O O . HIS A 1 600 ? -18.25 -24.219 -29.422 1 75.88 600 HIS A O 1
ATOM 5000 N N . MET A 1 601 ? -20.219 -23.953 -28.453 1 77.19 601 MET A N 1
ATOM 5001 C CA . MET A 1 601 ? -19.688 -24.125 -27.094 1 77.19 601 MET A CA 1
ATOM 5002 C C . MET A 1 601 ? -20.594 -25.047 -26.281 1 77.19 601 MET A C 1
ATOM 5004 O O . MET A 1 601 ? -21.766 -25.219 -26.609 1 77.19 601 MET A O 1
ATOM 5008 N N . THR A 1 602 ? -19.906 -25.75 -25.391 1 77 602 THR A N 1
ATOM 5009 C CA . THR A 1 602 ? -20.688 -26.594 -24.5 1 77 602 THR A CA 1
ATOM 5010 C C . THR A 1 602 ? -21.688 -25.766 -23.703 1 77 602 THR A C 1
ATOM 5012 O O . THR A 1 602 ? -21.453 -24.594 -23.438 1 77 602 THR A O 1
ATOM 5015 N N . SER A 1 603 ? -22.875 -26.234 -23.5 1 77.25 603 SER A N 1
ATOM 5016 C CA . SER A 1 603 ? -23.969 -25.562 -22.812 1 77.25 603 SER A CA 1
ATOM 5017 C C . SER A 1 603 ? -23.516 -25.047 -21.453 1 77.25 603 SER A C 1
ATOM 5019 O O . SER A 1 603 ? -23.938 -23.969 -21 1 77.25 603 SER A O 1
ATOM 5021 N N . GLN A 1 604 ? -22.594 -25.703 -20.828 1 78.12 604 GLN A N 1
ATOM 5022 C CA . GLN A 1 604 ? -22.141 -25.312 -19.5 1 78.12 604 GLN A CA 1
ATOM 5023 C C . GLN A 1 604 ? -21.266 -24.062 -19.578 1 78.12 604 GLN A C 1
ATOM 5025 O O . GLN A 1 604 ? -21.453 -23.125 -18.797 1 78.12 604 GLN A O 1
ATOM 5030 N N . LEU A 1 605 ? -20.312 -24.172 -20.469 1 82.31 605 LEU A N 1
ATOM 5031 C CA . LEU A 1 605 ? -19.406 -23.031 -20.641 1 82.31 605 LEU A CA 1
ATOM 5032 C C . LEU A 1 605 ? -20.188 -21.781 -21.047 1 82.31 605 LEU A C 1
ATOM 5034 O O . LEU A 1 605 ? -19.875 -20.672 -20.594 1 82.31 605 LEU A O 1
ATOM 5038 N N . PHE A 1 606 ? -21.156 -22.078 -21.812 1 86.19 606 PHE A N 1
ATOM 5039 C CA . PHE A 1 606 ? -21.984 -20.953 -22.281 1 86.19 606 PHE A CA 1
ATOM 5040 C C . PHE A 1 606 ? -22.719 -20.312 -21.125 1 86.19 606 PHE A C 1
ATOM 5042 O O . PHE A 1 606 ? -22.766 -19.094 -21 1 86.19 606 PHE A O 1
ATOM 5049 N N . SER A 1 607 ? -23.312 -21.109 -20.281 1 88.38 607 SER A N 1
ATOM 5050 C CA . SER A 1 607 ? -24.078 -20.594 -19.141 1 88.38 607 SER A CA 1
ATOM 5051 C C . SER A 1 607 ? -23.172 -19.812 -18.188 1 88.38 607 SER A C 1
ATOM 5053 O O . SER A 1 607 ? -23.578 -18.766 -17.672 1 88.38 607 SER A O 1
ATOM 5055 N N . VAL A 1 608 ? -21.953 -20.297 -18.016 1 90.19 608 VAL A N 1
ATOM 5056 C CA . VAL A 1 608 ? -21.016 -19.625 -17.125 1 90.19 608 VAL A CA 1
ATOM 5057 C C . VAL A 1 608 ? -20.578 -18.297 -17.734 1 90.19 608 VAL A C 1
ATOM 5059 O O . VAL A 1 608 ? -20.453 -17.297 -17.031 1 90.19 608 VAL A O 1
ATOM 5062 N N . LEU A 1 609 ? -20.391 -18.297 -18.969 1 91.44 609 LEU A N 1
ATOM 5063 C CA . LEU A 1 609 ? -19.969 -17.078 -19.656 1 91.44 609 LEU A CA 1
ATOM 5064 C C . LEU A 1 609 ? -21.047 -16.016 -19.578 1 91.44 609 LEU A C 1
ATOM 5066 O O . LEU A 1 609 ? -20.75 -14.844 -19.312 1 91.44 609 LEU A O 1
ATOM 5070 N N . ILE A 1 610 ? -22.281 -16.406 -19.766 1 92.56 610 ILE A N 1
ATOM 5071 C CA . ILE A 1 610 ? -23.391 -15.469 -19.688 1 92.56 610 ILE A CA 1
ATOM 5072 C C . ILE A 1 610 ? -23.5 -14.922 -18.266 1 92.56 610 ILE A C 1
ATOM 5074 O O . ILE A 1 610 ? -23.766 -13.734 -18.062 1 92.56 610 ILE A O 1
ATOM 5078 N N . ALA A 1 611 ? -23.297 -15.812 -17.344 1 95.81 611 ALA A N 1
ATOM 5079 C CA . ALA A 1 611 ? -23.344 -15.398 -15.938 1 95.81 611 ALA A CA 1
ATOM 5080 C C . ALA A 1 611 ? -22.234 -14.391 -15.633 1 95.81 611 ALA A C 1
ATOM 5082 O O . ALA A 1 611 ? -22.453 -13.422 -14.906 1 95.81 611 ALA A O 1
ATOM 5083 N N . LEU A 1 612 ? -21.062 -14.609 -16.188 1 96.06 612 LEU A N 1
ATOM 5084 C CA . LEU A 1 612 ? -19.938 -13.703 -15.992 1 96.06 612 LEU A CA 1
ATOM 5085 C C . LEU A 1 612 ? -20.219 -12.344 -16.641 1 96.06 612 LEU A C 1
ATOM 5087 O O . LEU A 1 612 ? -19.875 -11.305 -16.078 1 96.06 612 LEU A O 1
ATOM 5091 N N . LEU A 1 613 ? -20.797 -12.367 -17.75 1 96.44 613 LEU A N 1
ATOM 5092 C CA . LEU A 1 613 ? -21.141 -11.125 -18.453 1 96.44 613 LEU A CA 1
ATOM 5093 C C . LEU A 1 613 ? -22.203 -10.344 -17.672 1 96.44 613 LEU A C 1
ATOM 5095 O O . LEU A 1 613 ? -22.156 -9.117 -17.609 1 96.44 613 LEU A O 1
ATOM 5099 N N . GLU A 1 614 ? -23.109 -11.047 -17.125 1 96.88 614 GLU A N 1
ATOM 5100 C CA . GLU A 1 614 ? -24.125 -10.406 -16.281 1 96.88 614 GLU A CA 1
ATOM 5101 C C . GLU A 1 614 ? -23.484 -9.766 -15.055 1 96.88 614 GLU A C 1
ATOM 5103 O O . GLU A 1 614 ? -23.859 -8.664 -14.656 1 96.88 614 GLU A O 1
ATOM 5108 N N . ALA A 1 615 ? -22.594 -10.5 -14.492 1 97.44 615 ALA A N 1
ATOM 5109 C CA . ALA A 1 615 ? -21.875 -9.953 -13.344 1 97.44 615 ALA A CA 1
ATOM 5110 C C . ALA A 1 615 ? -21.125 -8.672 -13.734 1 97.44 615 ALA A C 1
ATOM 5112 O O . ALA A 1 615 ? -21.141 -7.688 -13 1 97.44 615 ALA A O 1
ATOM 5113 N N . TYR A 1 616 ? -20.516 -8.688 -14.875 1 97.75 616 TYR A N 1
ATOM 5114 C CA . TYR A 1 616 ? -19.828 -7.504 -15.375 1 97.75 616 TYR A CA 1
ATOM 5115 C C . TYR A 1 616 ? -20.797 -6.352 -15.57 1 97.75 616 TYR A C 1
ATOM 5117 O O . TYR A 1 616 ? -20.5 -5.211 -15.195 1 97.75 616 TYR A O 1
ATOM 5125 N N . ARG A 1 617 ? -21.844 -6.633 -16.172 1 98 617 ARG A N 1
ATOM 5126 C CA . ARG A 1 617 ? -22.875 -5.613 -16.391 1 98 617 ARG A CA 1
ATOM 5127 C C . ARG A 1 617 ? -23.266 -4.945 -15.078 1 98 617 ARG A C 1
ATOM 5129 O O . ARG A 1 617 ? -23.391 -3.721 -15.016 1 98 617 ARG A O 1
ATOM 5136 N N . ARG A 1 618 ? -23.422 -5.73 -14.086 1 98.12 618 ARG A N 1
ATOM 5137 C CA . ARG A 1 618 ? -23.828 -5.207 -12.789 1 98.12 618 ARG A CA 1
ATOM 5138 C C . ARG A 1 618 ? -22.719 -4.363 -12.164 1 98.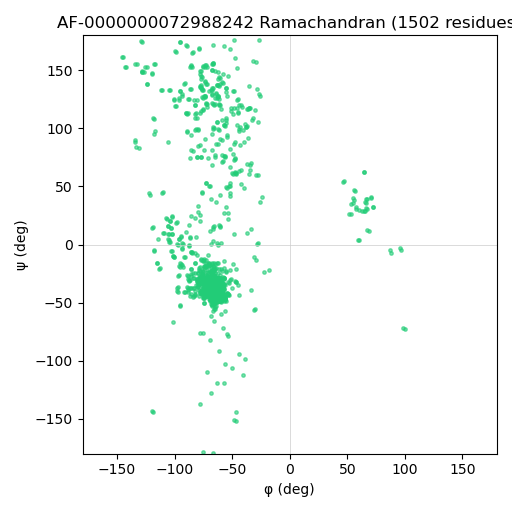12 618 ARG A C 1
ATOM 5140 O O . ARG A 1 618 ? -22.984 -3.33 -11.547 1 98.12 618 ARG A O 1
ATOM 5147 N N . ILE A 1 619 ? -21.547 -4.773 -12.312 1 98.25 619 ILE A N 1
ATOM 5148 C CA . ILE A 1 619 ? -20.422 -3.99 -11.812 1 98.25 619 ILE A CA 1
ATOM 5149 C C . ILE A 1 619 ? -20.406 -2.619 -12.484 1 98.25 619 ILE A C 1
ATOM 5151 O O . ILE A 1 619 ? -20.188 -1.6 -11.828 1 98.25 619 ILE A O 1
ATOM 5155 N N . GLN A 1 620 ? -20.641 -2.615 -13.758 1 98.25 620 GLN A N 1
ATOM 5156 C CA . GLN A 1 620 ? -20.734 -1.358 -14.492 1 98.25 620 GLN A CA 1
ATOM 5157 C C . GLN A 1 620 ? -21.906 -0.518 -13.992 1 98.25 620 GLN A C 1
ATOM 5159 O O . GLN A 1 620 ? -21.781 0.694 -13.805 1 98.25 620 GLN A O 1
ATOM 5164 N N . TRP A 1 621 ? -23.016 -1.17 -13.773 1 98.12 621 TRP A N 1
ATOM 5165 C CA . TRP A 1 621 ? -24.219 -0.519 -13.258 1 98.12 621 TRP A CA 1
ATOM 5166 C C . TRP A 1 621 ? -23.938 0.163 -11.922 1 98.12 621 TRP A C 1
ATOM 5168 O O . TRP A 1 621 ? -24.391 1.289 -11.688 1 98.12 621 TRP A O 1
ATOM 5178 N N . ASN A 1 622 ? -23.156 -0.447 -11.102 1 98.25 622 ASN A N 1
ATOM 5179 C CA . ASN A 1 622 ? -22.844 0.065 -9.766 1 98.25 622 ASN A CA 1
ATOM 5180 C C . ASN A 1 622 ? -22.172 1.432 -9.836 1 98.25 622 ASN A C 1
ATOM 5182 O O . ASN A 1 622 ? -22.438 2.303 -9.008 1 98.25 622 ASN A O 1
ATOM 5186 N N . PHE A 1 623 ? -21.312 1.638 -10.828 1 97.94 623 PHE A N 1
ATOM 5187 C CA . PHE A 1 623 ? -20.578 2.895 -10.945 1 97.94 623 PHE A CA 1
ATOM 5188 C C . PHE A 1 623 ? -21.547 4.07 -11.07 1 97.94 623 PHE A C 1
ATOM 5190 O O . PHE A 1 623 ? -21.453 5.043 -10.312 1 97.94 623 PHE A O 1
ATOM 5197 N N . PHE A 1 624 ? -22.453 3.906 -11.898 1 97.5 624 PHE A N 1
ATOM 5198 C CA . PHE A 1 624 ? -23.297 5.043 -12.273 1 97.5 624 PHE A CA 1
ATOM 5199 C C . PHE A 1 624 ? -24.469 5.18 -11.32 1 97.5 624 PHE A C 1
ATOM 5201 O O . PHE A 1 624 ? -24.953 6.289 -11.062 1 97.5 624 PHE A O 1
ATOM 5208 N N . ARG A 1 625 ? -24.922 4.055 -10.797 1 97 625 ARG A N 1
ATOM 5209 C CA . ARG A 1 625 ? -26 4.113 -9.828 1 97 625 ARG A CA 1
ATOM 5210 C C . ARG A 1 625 ? -25.578 4.867 -8.57 1 97 625 ARG A C 1
ATOM 5212 O O . ARG A 1 625 ? -26.328 5.703 -8.062 1 97 625 ARG A O 1
ATOM 5219 N N . LEU A 1 626 ? -24.438 4.57 -8.07 1 96.62 626 LEU A N 1
ATOM 5220 C CA . LEU A 1 626 ? -23.953 5.246 -6.867 1 96.62 626 LEU A CA 1
ATOM 5221 C C . LEU A 1 626 ? -23.609 6.699 -7.16 1 96.62 626 LEU A C 1
ATOM 5223 O O . LEU A 1 626 ? -23.766 7.57 -6.301 1 96.62 626 LEU A O 1
ATOM 5227 N N . GLU A 1 627 ? -23.047 6.938 -8.336 1 96 627 GLU A N 1
ATOM 5228 C CA . GLU A 1 627 ? -22.781 8.32 -8.734 1 96 627 GLU A CA 1
ATOM 5229 C C . GLU A 1 627 ? -24.062 9.156 -8.695 1 96 627 GLU A C 1
ATOM 5231 O O . GLU A 1 627 ? -24.047 10.289 -8.203 1 96 627 GLU A O 1
ATOM 5236 N N . ASN A 1 628 ? -25.109 8.57 -9.289 1 94.62 628 ASN A N 1
ATOM 5237 C CA . ASN A 1 628 ? -26.391 9.266 -9.32 1 94.62 628 ASN A CA 1
ATOM 5238 C C . ASN A 1 628 ? -26.875 9.578 -7.91 1 94.62 628 ASN A C 1
ATOM 5240 O O . ASN A 1 628 ? -27.375 10.672 -7.648 1 94.62 628 ASN A O 1
ATOM 5244 N N . GLU A 1 629 ? -26.703 8.633 -7.051 1 92.75 629 GLU A N 1
ATOM 5245 C CA . GLU A 1 629 ? -27.094 8.844 -5.66 1 92.75 629 GLU A CA 1
ATOM 5246 C C . GLU A 1 629 ? -26.234 9.914 -4.996 1 92.75 629 GLU A C 1
ATOM 5248 O O . GLU A 1 629 ? -26.734 10.734 -4.223 1 92.75 629 GLU A O 1
ATOM 5253 N N . HIS A 1 630 ? -25.016 9.891 -5.266 1 92.5 630 HIS A N 1
ATOM 5254 C CA . HIS A 1 630 ? -24.094 10.891 -4.738 1 92.5 630 HIS A CA 1
ATOM 5255 C C . HIS A 1 630 ? -24.469 12.289 -5.207 1 92.5 630 HIS A C 1
ATOM 5257 O O . HIS A 1 630 ? -24.5 13.234 -4.406 1 92.5 630 HIS A O 1
ATOM 5263 N N . LEU A 1 631 ? -24.797 12.445 -6.441 1 91.31 631 LEU A N 1
ATOM 5264 C CA . LEU A 1 631 ? -25.172 13.742 -7 1 91.31 631 LEU A CA 1
ATOM 5265 C C . LEU A 1 631 ? -26.484 14.234 -6.398 1 91.31 631 LEU A C 1
ATOM 5267 O O . LEU A 1 631 ? -26.672 15.438 -6.199 1 91.31 631 LEU A O 1
ATOM 5271 N N . ASN A 1 632 ? -27.344 13.32 -6.188 1 88.44 632 ASN A N 1
ATOM 5272 C CA . ASN A 1 632 ? -28.578 13.688 -5.508 1 88.44 632 ASN A CA 1
ATOM 5273 C C . ASN A 1 632 ? -28.312 14.211 -4.102 1 88.44 632 ASN A C 1
ATOM 5275 O O . ASN A 1 632 ? -28.938 15.18 -3.67 1 88.44 632 ASN A O 1
ATOM 5279 N N . ASN A 1 633 ? -27.422 13.586 -3.412 1 86.62 633 ASN A N 1
ATOM 5280 C CA . ASN A 1 633 ? -27.031 14.062 -2.09 1 86.62 633 ASN A CA 1
ATOM 5281 C C . ASN A 1 633 ? -26.375 15.438 -2.162 1 86.62 633 ASN A C 1
ATOM 5283 O O . ASN A 1 633 ? -26.594 16.281 -1.286 1 86.62 633 ASN A O 1
ATOM 5287 N N . CYS A 1 634 ? -25.609 15.586 -3.135 1 86.75 634 CYS A N 1
ATOM 5288 C CA . CYS A 1 634 ? -24.969 16.875 -3.334 1 86.75 634 CYS A CA 1
ATOM 5289 C C . CYS A 1 634 ? -26 17.969 -3.613 1 86.75 634 CYS A C 1
ATOM 5291 O O . CYS A 1 634 ? -25.859 19.094 -3.139 1 86.75 634 CYS A O 1
ATOM 5293 N N . GLY A 1 635 ? -26.969 17.641 -4.422 1 80.62 635 GLY A N 1
ATOM 5294 C CA . GLY A 1 635 ? -28.016 18.609 -4.727 1 80.62 635 GLY A CA 1
ATOM 5295 C C . GLY A 1 635 ? -28.797 19.062 -3.502 1 80.62 635 GLY A C 1
ATOM 5296 O O . GLY A 1 635 ? -29.172 20.234 -3.395 1 80.62 635 GLY A O 1
ATOM 5297 N N . GLN A 1 636 ? -28.859 18.172 -2.539 1 79 636 GLN A N 1
ATOM 5298 C CA . GLN A 1 636 ? -29.594 18.5 -1.318 1 79 636 GLN A CA 1
ATOM 5299 C C . GLN A 1 636 ? -28.641 18.812 -0.173 1 79 636 GLN A C 1
ATOM 5301 O O . GLN A 1 636 ? -29.078 19.031 0.96 1 79 636 GLN A O 1
ATOM 5306 N N . TYR A 1 637 ? -27.359 18.828 -0.408 1 83.25 637 TYR A N 1
ATOM 5307 C CA . TYR A 1 637 ? -26.297 19.141 0.536 1 83.25 637 TYR A CA 1
ATOM 5308 C C . TYR A 1 637 ? -26.375 18.25 1.771 1 83.25 637 TYR A C 1
ATOM 5310 O O . TYR A 1 637 ? -26.234 18.734 2.898 1 83.25 637 TYR A O 1
ATOM 5318 N N . ARG A 1 638 ? -26.703 17.047 1.514 1 81.81 638 ARG A N 1
ATOM 5319 C CA . ARG A 1 638 ? -26.75 16.062 2.586 1 81.81 638 ARG A CA 1
ATOM 5320 C C . ARG A 1 638 ? -25.391 15.398 2.787 1 81.81 638 ARG A C 1
ATOM 5322 O O . ARG A 1 638 ? -24.969 14.586 1.967 1 81.81 638 ARG A O 1
ATOM 5329 N N . ALA A 1 639 ? -24.812 15.664 3.9 1 84.06 639 ALA A N 1
ATOM 5330 C CA . ALA A 1 639 ? -23.453 15.148 4.113 1 84.06 639 ALA A CA 1
ATOM 5331 C C . ALA A 1 639 ? -23.422 14.195 5.305 1 84.06 639 ALA A C 1
ATOM 5333 O O . ALA A 1 639 ? -22.406 13.539 5.543 1 84.06 639 ALA A O 1
ATOM 5334 N N . ILE A 1 640 ? -24.516 14.078 5.992 1 79.56 640 ILE A N 1
ATOM 5335 C CA . ILE A 1 640 ? -24.516 13.25 7.188 1 79.56 640 ILE A CA 1
ATOM 5336 C C . ILE A 1 640 ? -25.734 12.32 7.188 1 79.56 640 ILE A C 1
ATOM 5338 O O . ILE A 1 640 ? -26.734 12.625 6.551 1 79.56 640 ILE A O 1
ATOM 5342 N N . LYS A 1 641 ? -25.438 11.281 7.922 1 78.44 641 LYS A N 1
ATOM 5343 C CA . LYS A 1 641 ? -26.531 10.336 8.102 1 78.44 641 LYS A CA 1
ATOM 5344 C C . LYS A 1 641 ? -27.578 10.883 9.062 1 78.44 641 LYS A C 1
ATOM 5346 O O . LYS A 1 641 ? -27.25 11.398 10.133 1 78.44 641 LYS A O 1
ATOM 5351 N N . GLU A 1 642 ? -28.75 10.883 8.656 1 76.06 642 GLU A N 1
ATOM 5352 C CA . GLU A 1 642 ? -29.828 11.352 9.531 1 76.06 642 GLU A CA 1
ATOM 5353 C C . GLU A 1 642 ? -30.406 10.211 10.359 1 76.06 642 GLU A C 1
ATOM 5355 O O . GLU A 1 642 ? -30.938 9.242 9.812 1 76.06 642 GLU A O 1
ATOM 5360 N N . ILE A 1 643 ? -30.188 10.305 11.625 1 73.12 643 ILE A N 1
ATOM 5361 C CA . ILE A 1 643 ? -30.719 9.312 12.547 1 73.12 643 ILE A CA 1
ATOM 5362 C C . ILE A 1 643 ? -32.031 9.797 13.133 1 73.12 643 ILE A C 1
ATOM 5364 O O . ILE A 1 643 ? -32.125 10.898 13.695 1 73.12 643 ILE A O 1
ATOM 5368 N N . PRO A 1 644 ? -33.062 8.992 12.977 1 73.25 644 PRO A N 1
ATOM 5369 C CA . PRO A 1 644 ? -34.344 9.422 13.539 1 73.25 644 PRO A CA 1
ATOM 5370 C C . PRO A 1 644 ? -34.312 9.477 15.07 1 73.25 644 PRO A C 1
ATOM 5372 O O . PRO A 1 644 ? -33.781 8.562 15.711 1 73.25 644 PRO A O 1
ATOM 5375 N N . LEU A 1 645 ? -34.812 10.492 15.633 1 77.94 645 LEU A N 1
ATOM 5376 C CA . LEU A 1 645 ? -34.875 10.641 17.078 1 77.94 645 LEU A CA 1
ATOM 5377 C C . LEU A 1 645 ? -36 9.805 17.672 1 77.94 645 LEU A C 1
ATOM 5379 O O . LEU A 1 645 ? -37.031 9.602 17.031 1 77.94 645 LEU A O 1
ATOM 5383 N N . PRO A 1 646 ? -35.812 9.297 18.797 1 72.19 646 PRO A N 1
ATOM 5384 C CA . PRO A 1 646 ? -36.75 8.32 19.375 1 72.19 646 PRO A CA 1
ATOM 5385 C C . PRO A 1 646 ? -38.094 8.938 19.734 1 72.19 646 PRO A C 1
ATOM 5387 O O . PRO A 1 646 ? -39.125 8.266 19.641 1 72.19 646 PRO A O 1
ATOM 5390 N N . PHE A 1 647 ? -38.125 10.312 20.266 1 72.25 647 PHE A N 1
ATOM 5391 C CA . PHE A 1 647 ? -39.375 10.859 20.797 1 72.25 647 PHE A CA 1
ATOM 5392 C C . PHE A 1 647 ? -39.906 11.977 19.906 1 72.25 647 PHE A C 1
ATOM 5394 O O . PHE A 1 647 ? -39.125 12.758 19.359 1 72.25 647 PHE A O 1
ATOM 5401 N N . ALA A 1 648 ? -41.188 11.812 19.672 1 62.97 648 ALA A N 1
ATOM 5402 C CA . ALA A 1 648 ? -41.812 12.867 18.875 1 62.97 648 ALA A CA 1
ATOM 5403 C C . ALA A 1 648 ? -42.062 14.102 19.734 1 62.97 648 ALA A C 1
ATOM 5405 O O . ALA A 1 648 ? -42.562 14 20.859 1 62.97 648 ALA A O 1
ATOM 5406 N N . LEU A 1 649 ? -41.562 15.266 19.656 1 53.84 649 LEU A N 1
ATOM 5407 C CA . LEU A 1 649 ? -41.781 16.516 20.391 1 53.84 649 LEU A CA 1
ATOM 5408 C C . LEU A 1 649 ? -43 17.25 19.844 1 53.84 649 LEU A C 1
ATOM 5410 O O . LEU A 1 649 ? -43.125 17.438 18.641 1 53.84 649 LEU A O 1
ATOM 5414 N N . THR A 1 650 ? -44.312 17.078 20.594 1 41.25 650 THR A N 1
ATOM 5415 C CA . THR A 1 650 ? -45.531 17.781 20.203 1 41.25 650 THR A CA 1
ATOM 5416 C C . THR A 1 650 ? -45.469 19.25 20.609 1 41.25 650 THR A C 1
ATOM 5418 O O . THR A 1 650 ? -45.031 19.562 21.719 1 41.25 650 THR A O 1
ATOM 5421 N N . GLU A 1 651 ? -45.625 20.266 19.953 1 36.19 651 GLU A N 1
ATOM 5422 C CA . GLU A 1 651 ? -45.844 21.672 20.297 1 36.19 651 GLU A CA 1
ATOM 5423 C C . GLU A 1 651 ? -47.156 21.859 21.031 1 36.19 651 GLU A C 1
ATOM 5425 O O . GLU A 1 651 ? -48.219 21.516 20.516 1 36.19 651 GLU A O 1
ATOM 5430 N N . THR A 1 652 ? -47.406 21.734 22.516 1 30.92 652 THR A N 1
ATOM 5431 C CA . THR A 1 652 ? -48.625 22.094 23.25 1 30.92 652 THR A CA 1
ATOM 5432 C C . THR A 1 652 ? -49 23.562 22.984 1 30.92 652 THR A C 1
ATOM 5434 O O . THR A 1 652 ? -48.188 24.453 23.203 1 30.92 652 THR A O 1
ATOM 5437 N N . ASN A 1 653 ? -49.969 23.938 22.297 1 30.41 653 ASN A N 1
ATOM 5438 C CA . ASN A 1 653 ? -50.719 25.203 22.344 1 30.41 653 ASN A CA 1
ATOM 5439 C C . ASN A 1 653 ? -51.469 25.359 23.672 1 30.41 653 ASN A C 1
ATOM 5441 O O . ASN A 1 653 ? -52.406 24.578 23.969 1 30.41 653 ASN A O 1
ATOM 5445 N N . GLY A 1 654 ? -50.969 25.688 24.922 1 30.86 654 GLY A N 1
ATOM 5446 C CA . GLY A 1 654 ? -51.594 26.078 26.188 1 30.86 654 GLY A CA 1
ATOM 5447 C C . GLY A 1 654 ? -52.656 27.141 26.016 1 30.86 654 GLY A C 1
ATOM 5448 O O . GLY A 1 654 ? -52.406 28.328 26.172 1 30.86 654 GLY A O 1
ATOM 5449 N N . SER A 1 655 ? -53.688 27.109 25.391 1 30.02 655 SER A N 1
ATOM 5450 C CA . SER A 1 655 ? -54.781 28.031 25.719 1 30.02 655 SER A CA 1
ATOM 5451 C C . SER A 1 655 ? -55.438 27.625 27.031 1 30.02 655 SER A C 1
ATOM 5453 O O . SER A 1 655 ? -56.5 28.172 27.391 1 30.02 655 SER A O 1
ATOM 5455 N N . GLN A 1 656 ? -55.312 26.438 27.766 1 28.72 656 GLN A N 1
ATOM 5456 C CA . GLN A 1 656 ? -56.156 26.375 28.953 1 28.72 656 GLN A CA 1
ATOM 5457 C C . GLN A 1 656 ? -55.594 27.203 30.094 1 28.72 656 GLN A C 1
ATOM 5459 O O . GLN A 1 656 ? -54.375 27.375 30.188 1 28.72 656 GLN A O 1
ATOM 5464 N N . ASP A 1 657 ? -56.438 28.016 30.891 1 28.42 657 ASP A N 1
ATOM 5465 C CA . ASP A 1 657 ? -56.344 28.859 32.094 1 28.42 657 ASP A CA 1
ATOM 5466 C C . ASP A 1 657 ? -55.625 28.141 33.219 1 28.42 657 ASP A C 1
ATOM 5468 O O . ASP A 1 657 ? -55.812 26.938 33.438 1 28.42 657 ASP A O 1
ATOM 5472 N N . PRO A 1 658 ? -54.469 28.594 33.719 1 30.12 658 PRO A N 1
ATOM 5473 C CA . PRO A 1 658 ? -53.625 28 34.75 1 30.12 658 PRO A CA 1
ATOM 5474 C C . PRO A 1 658 ? -54.406 27.656 36.031 1 30.12 658 PRO A C 1
ATOM 5476 O O . PRO A 1 658 ? -53.844 27.219 37.031 1 30.12 658 PRO A O 1
ATOM 5479 N N . LEU A 1 659 ? -55.562 28.297 36.25 1 27.39 659 LEU A N 1
ATOM 5480 C CA . LEU A 1 659 ? -56.094 28.344 37.625 1 27.39 659 LEU A CA 1
ATOM 5481 C C . LEU A 1 659 ? -56.469 26.953 38.125 1 27.39 659 LEU A C 1
ATOM 5483 O O . LEU A 1 659 ? -56.438 26.688 39.312 1 27.39 659 LEU A O 1
ATOM 5487 N N . GLU A 1 660 ? -57.219 26.172 37.406 1 25.98 660 GLU A N 1
ATOM 5488 C CA . GLU A 1 660 ? -57.969 25.219 38.219 1 25.98 660 GLU A CA 1
ATOM 5489 C C . GLU A 1 660 ? -57.094 24.094 38.688 1 25.98 660 GLU A C 1
ATOM 5491 O O . GLU A 1 660 ? -57.406 23.406 39.656 1 25.98 660 GLU A O 1
ATOM 5496 N N . ARG A 1 661 ? -56.125 23.5 37.875 1 26.75 661 ARG A N 1
ATOM 5497 C CA . ARG A 1 661 ? -55.781 22.188 38.406 1 26.75 661 ARG A CA 1
ATOM 5498 C C . ARG A 1 661 ? -54.688 22.297 39.469 1 26.75 661 ARG A C 1
ATOM 5500 O O . ARG A 1 661 ? -53.562 21.875 39.219 1 26.75 661 ARG A O 1
ATOM 5507 N N . ILE A 1 662 ? -54.438 23.453 40.219 1 27.73 662 ILE A N 1
ATOM 5508 C CA . ILE A 1 662 ? -53.344 23.484 41.156 1 27.73 662 ILE A CA 1
ATOM 5509 C C . ILE A 1 662 ? -53.5 22.359 42.188 1 27.73 662 ILE A C 1
ATOM 5511 O O . ILE A 1 662 ? -52.781 22.312 43.188 1 27.73 662 ILE A O 1
ATOM 5515 N N . GLU A 1 663 ? -54.625 21.734 42.312 1 24.59 663 GLU A N 1
ATOM 5516 C CA . GLU A 1 663 ? -54.5 21.062 43.594 1 24.59 663 GLU A CA 1
ATOM 5517 C C . GLU A 1 663 ? -53.312 20.141 43.656 1 24.59 663 GLU A C 1
ATOM 5519 O O . GLU A 1 663 ? -52.688 19.969 44.688 1 24.59 663 GLU A O 1
ATOM 5524 N N . SER A 1 664 ? -53.312 18.984 42.969 1 24.36 664 SER A N 1
ATOM 5525 C CA . SER A 1 664 ? -52.438 17.984 43.531 1 24.36 664 SER A CA 1
ATOM 5526 C C . SER A 1 664 ? -50.969 18.297 43.219 1 24.36 664 SER A C 1
ATOM 5528 O O . SER A 1 664 ? -50.688 19.078 42.312 1 24.36 664 SER A O 1
ATOM 5530 N N . THR A 1 665 ? -49.938 17.562 43.562 1 24.36 665 THR A N 1
ATOM 5531 C CA . THR A 1 665 ? -48.562 17.75 43.969 1 24.36 665 THR A CA 1
ATOM 5532 C C . THR A 1 665 ? -47.75 18.406 42.844 1 24.36 665 THR A C 1
ATOM 5534 O O . THR A 1 665 ? -47.094 19.422 43.031 1 24.36 665 THR A O 1
ATOM 5537 N N . GLN A 1 666 ? -46.625 17.812 42.219 1 24.05 666 GLN A N 1
ATOM 5538 C CA . GLN A 1 666 ? -45.219 18.141 42.219 1 24.05 666 GLN A CA 1
ATOM 5539 C C . GLN A 1 666 ? -44.812 18.859 40.938 1 24.05 666 GLN A C 1
ATOM 5541 O O . GLN A 1 666 ? -44.031 19.797 40.938 1 24.05 666 GLN A O 1
ATOM 5546 N N . PRO A 1 667 ? -44.812 18.266 39.688 1 24 667 PRO A N 1
ATOM 5547 C CA . PRO A 1 667 ? -43.719 18.422 38.75 1 24 667 PRO A CA 1
ATOM 5548 C C . PRO A 1 667 ? -43.781 19.734 37.969 1 24 667 PRO A C 1
ATOM 5550 O O . PRO A 1 667 ? -42.906 20.016 37.156 1 24 667 PRO A O 1
ATOM 5553 N N . ILE A 1 668 ? -44.656 20.844 38.125 1 23.48 668 ILE A N 1
ATOM 5554 C CA . ILE A 1 668 ? -45.281 21.359 36.906 1 23.48 668 ILE A CA 1
ATOM 5555 C C . ILE A 1 668 ? -44.281 22.203 36.125 1 23.48 668 ILE A C 1
ATOM 5557 O O . ILE A 1 668 ? -43.281 22.656 36.688 1 23.48 668 ILE A O 1
ATOM 5561 N N . ALA A 1 669 ? -44.75 23.422 35.562 1 24.28 669 ALA A N 1
ATOM 5562 C CA . ALA A 1 669 ? -44.906 24.172 34.312 1 24.28 669 ALA A CA 1
ATOM 5563 C C . ALA A 1 669 ? -43.875 25.297 34.25 1 24.28 669 ALA A C 1
ATOM 5565 O O . ALA A 1 669 ? -43.812 26.172 35.094 1 24.28 669 ALA A O 1
ATOM 5566 N N . ILE A 1 670 ? -42.625 25.094 33.719 1 23.23 670 ILE A N 1
ATOM 5567 C CA . ILE A 1 670 ? -41.688 26.156 33.438 1 23.23 670 ILE A CA 1
ATOM 5568 C C . ILE A 1 670 ? -42.375 27.281 32.688 1 23.23 670 ILE A C 1
ATOM 5570 O O . ILE A 1 670 ? -42.844 27.094 31.562 1 23.23 670 ILE A O 1
ATOM 5574 N N . SER A 1 671 ? -43.031 28.344 33.156 1 23.2 671 SER A N 1
ATOM 5575 C CA . SER A 1 671 ? -43.969 29.375 32.688 1 23.2 671 SER A CA 1
ATOM 5576 C C . SER A 1 671 ? -43.281 30.297 31.703 1 23.2 671 SER A C 1
ATOM 5578 O O . SER A 1 671 ? -43.938 30.781 30.766 1 23.2 671 SER A O 1
ATOM 5580 N N . ARG A 1 672 ? -42.281 31.078 31.828 1 23.75 672 ARG A N 1
ATOM 5581 C CA . ARG A 1 672 ? -42.312 32.469 31.375 1 23.75 672 ARG A CA 1
ATOM 5582 C C . ARG A 1 672 ? -42.281 32.531 29.844 1 23.75 672 ARG A C 1
ATOM 5584 O O . ARG A 1 672 ? -43.031 33.281 29.234 1 23.75 672 ARG A O 1
ATOM 5591 N N . HIS A 1 673 ? -41.25 32.969 28.891 1 23.25 673 HIS A N 1
ATOM 5592 C CA . HIS A 1 673 ? -41.5 34.219 28.188 1 23.25 673 HIS A CA 1
ATOM 5593 C C . HIS A 1 673 ? -42.625 34.094 27.188 1 23.25 673 HIS A C 1
ATOM 5595 O O . HIS A 1 673 ? -42.781 33.062 26.547 1 23.25 673 HIS A O 1
ATOM 5601 N N . PRO A 1 674 ? -43.688 35.094 27.141 1 23.97 674 PRO A N 1
ATOM 5602 C CA . PRO A 1 674 ? -45.062 35 26.594 1 23.97 674 PRO A CA 1
ATOM 5603 C C . PRO A 1 674 ? -45.062 34.812 25.078 1 23.97 674 PRO A C 1
ATOM 5605 O O . PRO A 1 674 ? -45.906 34.031 24.562 1 23.97 674 PRO A O 1
ATOM 5608 N N . SER A 1 675 ? -44.562 35.906 24.281 1 22.47 675 SER A N 1
ATOM 5609 C CA . SER A 1 675 ? -45.344 36.25 23.078 1 22.47 675 SER A CA 1
ATOM 5610 C C . SER A 1 675 ? -45.281 35.125 22.047 1 22.47 675 SER A C 1
ATOM 5612 O O . SER A 1 675 ? -46 35.156 21.047 1 22.47 675 SER A O 1
ATOM 5614 N N . TYR A 1 676 ? -44.062 34.781 21.656 1 20.89 676 TYR A N 1
ATOM 5615 C CA . TYR A 1 676 ? -44.062 34.125 20.344 1 20.89 676 TYR A CA 1
ATOM 5616 C C . TYR A 1 676 ? -45.156 33.062 20.266 1 20.89 676 TYR A C 1
ATOM 5618 O O . TYR A 1 676 ? -45.469 32.406 21.25 1 20.89 676 TYR A O 1
ATOM 5626 N N . HIS A 1 677 ? -46.125 33.344 19.281 1 22.59 677 HIS A N 1
ATOM 5627 C CA . HIS A 1 677 ? -47.312 32.625 18.859 1 22.59 677 HIS A CA 1
ATOM 5628 C C . HIS A 1 677 ? -47.156 31.109 19.047 1 22.59 677 HIS A C 1
ATOM 5630 O O . HIS A 1 677 ? -46.062 30.562 18.844 1 22.59 677 HIS A O 1
ATOM 5636 N N . THR A 1 678 ? -48.031 30.719 19.922 1 24.38 678 THR A N 1
ATOM 5637 C CA . THR A 1 678 ? -48.25 29.406 20.516 1 24.38 678 THR A CA 1
ATOM 5638 C C . THR A 1 678 ? -48.375 28.344 19.422 1 24.38 678 THR A C 1
ATOM 5640 O O . THR A 1 678 ? -49.406 28.281 18.719 1 24.38 678 THR A O 1
ATOM 5643 N N . VAL A 1 679 ? -47.344 28.375 18.484 1 23.69 679 VAL A N 1
ATOM 5644 C CA . VAL A 1 679 ? -47.438 27.328 17.469 1 23.69 679 VAL A CA 1
ATOM 5645 C C . VAL A 1 679 ? -47.969 26.047 18.109 1 23.69 679 VAL A C 1
ATOM 5647 O O . VAL A 1 679 ? -47.438 25.594 19.125 1 23.69 679 VAL A O 1
ATOM 5650 N N . ARG A 1 680 ? -49.25 25.969 18.031 1 24.53 680 ARG A N 1
ATOM 5651 C CA . ARG A 1 680 ? -50.062 24.812 18.359 1 24.53 680 ARG A CA 1
ATOM 5652 C C . ARG A 1 680 ? -49.281 23.516 18.156 1 24.53 680 ARG A C 1
ATOM 5654 O O . ARG A 1 680 ? -48.75 23.281 17.078 1 24.53 680 ARG A O 1
ATOM 5661 N N . HIS A 1 681 ? -48.906 22.984 19.281 1 24.2 681 HIS A N 1
ATOM 5662 C CA . HIS A 1 681 ? -47.969 21.891 19.516 1 24.2 681 HIS A CA 1
ATOM 5663 C C . HIS A 1 681 ? -48.438 20.609 18.844 1 24.2 681 HIS A C 1
ATOM 5665 O O . HIS A 1 681 ? -48.062 19.5 19.25 1 24.2 681 HIS A O 1
ATOM 5671 N N . SER A 1 682 ? -49.469 20.75 17.828 1 25.02 682 SER A N 1
ATOM 5672 C CA . SER A 1 682 ? -49.781 19.375 17.438 1 25.02 682 SER A CA 1
ATOM 5673 C C . SER A 1 682 ? -48.5 18.578 17.172 1 25.02 682 SER A C 1
ATOM 5675 O O . SER A 1 682 ? -47.781 18.859 16.203 1 25.02 682 SER A O 1
ATOM 5677 N N . TYR A 1 683 ? -47.906 18.297 18.266 1 26.59 683 TYR A N 1
ATOM 5678 C CA . TYR A 1 683 ? -46.562 17.688 18.344 1 26.59 683 TYR A CA 1
ATOM 5679 C C . TYR A 1 683 ? -46.562 16.328 17.656 1 26.59 683 TYR A C 1
ATOM 5681 O O . TYR A 1 683 ? -46.531 15.289 18.328 1 26.59 683 TYR A O 1
ATOM 5689 N N . ASP A 1 684 ? -47.688 16.062 16.797 1 25.64 684 ASP A N 1
ATOM 5690 C CA . ASP A 1 684 ? -47.688 14.656 16.406 1 25.64 684 ASP A CA 1
ATOM 5691 C C . ASP A 1 684 ? -46.281 14.172 16.094 1 25.64 684 ASP A C 1
ATOM 5693 O O . ASP A 1 684 ? -45.812 13.203 16.688 1 25.64 684 ASP A O 1
ATOM 5697 N N . VAL A 1 685 ? -46.219 13.914 14.805 1 28.59 685 VAL A N 1
ATOM 5698 C CA . VAL A 1 685 ? -45.438 12.914 14.102 1 28.59 685 VAL A CA 1
ATOM 5699 C C . VAL A 1 685 ? -43.938 13.25 14.227 1 28.59 685 VAL A C 1
ATOM 5701 O O . VAL A 1 685 ? -43.531 14.406 14.07 1 28.59 685 VAL A O 1
ATOM 5704 N N . GLY A 1 686 ? -43.344 12.531 15.188 1 28.91 686 GLY A N 1
ATOM 5705 C CA . GLY A 1 686 ? -41.906 12.562 15.289 1 28.91 686 GLY A CA 1
ATOM 5706 C C . GLY A 1 686 ? -41.219 12.797 13.953 1 28.91 686 GLY A C 1
ATOM 5707 O O . GLY A 1 686 ? -41.281 11.953 13.062 1 28.91 686 GLY A O 1
ATOM 5708 N N . SER A 1 687 ? -41.531 13.938 13.352 1 30.09 687 SER A N 1
ATOM 5709 C CA . SER A 1 687 ? -41.094 14.328 12.016 1 30.09 687 SER A CA 1
ATOM 5710 C C . SER A 1 687 ? -39.594 14.109 11.844 1 30.09 687 SER A C 1
ATOM 5712 O O . SER A 1 687 ? -39 14.648 10.906 1 30.09 687 SER A O 1
ATOM 5714 N N . PHE A 1 688 ? -39 13.469 12.797 1 31.33 688 PHE A N 1
ATOM 5715 C CA . PHE A 1 688 ? -37.688 13.875 12.305 1 31.33 688 PHE A CA 1
ATOM 5716 C C . PHE A 1 688 ? -37.562 13.625 10.805 1 31.33 688 PHE A C 1
ATOM 5718 O O . PHE A 1 688 ? -38.438 13.008 10.203 1 31.33 688 PHE A O 1
ATOM 5725 N N . TYR A 1 689 ? -36.219 13.352 10.289 1 32.66 689 TYR A N 1
ATOM 5726 C CA . TYR A 1 689 ? -35.562 13.234 8.992 1 32.66 689 TYR A CA 1
ATOM 5727 C C . TYR A 1 689 ? -35.938 11.922 8.312 1 32.66 689 TYR A C 1
ATOM 5729 O O . TYR A 1 689 ? -35.844 10.852 8.922 1 32.66 689 TYR A O 1
ATOM 5737 N N . GLY A 1 690 ? -37.156 11.844 7.617 1 31.64 690 GLY A N 1
ATOM 5738 C CA . GLY A 1 690 ? -37.531 10.789 6.695 1 31.64 690 GLY A CA 1
ATOM 5739 C C . GLY A 1 690 ? -36.375 10.188 5.941 1 31.64 690 GLY A C 1
ATOM 5740 O O . GLY A 1 690 ? -35.406 10.891 5.605 1 31.64 690 GLY A O 1
ATOM 5741 N N . ARG A 1 691 ? -36.062 8.984 6.305 1 38.03 691 ARG A N 1
ATOM 5742 C CA . ARG A 1 691 ? -35.125 8.211 5.5 1 38.03 691 ARG A CA 1
ATOM 5743 C C . ARG A 1 691 ? -35.438 8.336 4.012 1 38.03 691 ARG A C 1
ATOM 5745 O O . ARG A 1 691 ? -36.562 8.133 3.6 1 38.03 691 ARG A O 1
ATOM 5752 N N . ARG A 1 692 ? -34.812 9.203 3.121 1 36.94 692 ARG A N 1
ATOM 5753 C CA . ARG A 1 692 ? -34.938 9.594 1.721 1 36.94 692 ARG A CA 1
ATOM 5754 C C . ARG A 1 692 ? -34.938 8.367 0.809 1 36.94 692 ARG A C 1
ATOM 5756 O O . ARG A 1 692 ? -34 7.57 0.832 1 36.94 692 ARG A O 1
ATOM 5763 N N . ASP A 1 693 ? -36.062 7.75 0.671 1 38.84 693 ASP A N 1
ATOM 5764 C CA . ASP A 1 693 ? -36.188 6.797 -0.429 1 38.84 693 ASP A CA 1
ATOM 5765 C C . ASP A 1 693 ? -35.938 7.477 -1.773 1 38.84 693 ASP A C 1
ATOM 5767 O O . ASP A 1 693 ? -36.719 8.312 -2.211 1 38.84 693 ASP A O 1
ATOM 5771 N N . PHE A 1 694 ? -34.781 7.762 -2.191 1 39.62 694 PHE A N 1
ATOM 5772 C CA . PHE A 1 694 ? -34.281 8.602 -3.271 1 39.62 694 PHE A CA 1
ATOM 5773 C C . PHE A 1 694 ? -34.75 8.086 -4.625 1 39.62 694 PHE A C 1
ATOM 5775 O O . PHE A 1 694 ? -34.375 8.633 -5.664 1 39.62 694 PHE A O 1
ATOM 5782 N N . GLU A 1 695 ? -35.5 6.996 -4.688 1 42.19 695 GLU A N 1
ATOM 5783 C CA . GLU A 1 695 ? -35.844 6.664 -6.066 1 42.19 695 GLU A CA 1
ATOM 5784 C C . GLU A 1 695 ? -36.781 7.699 -6.66 1 42.19 695 GLU A C 1
ATOM 5786 O O . GLU A 1 695 ? -37.188 7.586 -7.816 1 42.19 695 GLU A O 1
ATOM 5791 N N . ASN A 1 696 ? -37.219 8.805 -5.941 1 36.91 696 ASN A N 1
ATOM 5792 C CA . ASN A 1 696 ? -38.312 9.633 -6.434 1 36.91 696 ASN A CA 1
ATOM 5793 C C . ASN A 1 696 ? -37.812 10.734 -7.355 1 36.91 696 ASN A C 1
ATOM 5795 O O . ASN A 1 696 ? -38.5 11.734 -7.566 1 36.91 696 ASN A O 1
ATOM 5799 N N . LYS A 1 697 ? -36.656 10.844 -7.98 1 38.72 697 LYS A N 1
ATOM 5800 C CA . LYS A 1 697 ? -36.375 12.172 -8.508 1 38.72 697 LYS A CA 1
ATOM 5801 C C . LYS A 1 697 ? -37.156 12.422 -9.812 1 38.72 697 LYS A C 1
ATOM 5803 O O . LYS A 1 697 ? -36.531 12.562 -10.875 1 38.72 697 LYS A O 1
ATOM 5808 N N . GLN A 1 698 ? -38.219 11.836 -10.289 1 32.84 698 GLN A N 1
ATOM 5809 C CA . GLN A 1 698 ? -38.562 12.398 -11.586 1 32.84 698 GLN A CA 1
ATOM 5810 C C . GLN A 1 698 ? -38.906 13.883 -11.469 1 32.84 698 GLN A C 1
ATOM 5812 O O . GLN A 1 698 ? -39.375 14.344 -10.43 1 32.84 698 GLN A O 1
ATOM 5817 N N . ASP A 1 699 ? -38.5 14.812 -12.5 1 33.12 699 ASP A N 1
ATOM 5818 C CA . ASP A 1 699 ? -38.594 16.25 -12.758 1 33.12 699 ASP A CA 1
ATOM 5819 C C . ASP A 1 699 ? -40.031 16.734 -12.562 1 33.12 699 ASP A C 1
ATOM 5821 O O . ASP A 1 699 ? -40.375 17.844 -12.992 1 33.12 699 ASP A O 1
ATOM 5825 N N . GLU A 1 700 ? -41.156 16.047 -12.5 1 32.31 700 GLU A N 1
ATOM 5826 C CA . GLU A 1 700 ? -42.375 16.844 -12.617 1 32.31 700 GLU A CA 1
ATOM 5827 C C . GLU A 1 700 ? -42.406 17.969 -11.578 1 32.31 700 GLU A C 1
ATOM 5829 O O . GLU A 1 700 ? -41.875 17.812 -10.477 1 32.31 700 GLU A O 1
ATOM 5834 N N . ASP A 1 701 ? -42.656 19.391 -12.078 1 31.84 701 ASP A N 1
ATOM 5835 C CA . ASP A 1 701 ? -43 20.672 -11.477 1 31.84 701 ASP A CA 1
ATOM 5836 C C . ASP A 1 701 ? -43.812 20.469 -10.195 1 31.84 701 ASP A C 1
ATOM 5838 O O . ASP A 1 701 ? -44.938 20.984 -10.078 1 31.84 701 ASP A O 1
ATOM 5842 N N . MET A 1 702 ? -44.094 19.312 -9.789 1 29.03 702 MET A N 1
ATOM 5843 C CA . MET A 1 702 ? -45.062 19.359 -8.695 1 29.03 702 MET A CA 1
ATOM 5844 C C . MET A 1 702 ? -44.594 20.328 -7.617 1 29.03 702 MET A C 1
ATOM 5846 O O . MET A 1 702 ? -43.406 20.453 -7.336 1 29.03 702 MET A O 1
ATOM 5850 N N . SER A 1 703 ? -45.5 21.5 -7.395 1 27.39 703 SER A N 1
ATOM 5851 C CA . SER A 1 703 ? -45.562 22.469 -6.309 1 27.39 703 SER A CA 1
ATOM 5852 C C . SER A 1 703 ? -45 21.875 -5.016 1 27.39 703 SER A C 1
ATOM 5854 O O . SER A 1 703 ? -45.125 20.672 -4.777 1 27.39 703 SER A O 1
ATOM 5856 N N . ALA A 1 704 ? -44.094 22.547 -4.41 1 29.28 704 ALA A N 1
ATOM 5857 C CA . ALA A 1 704 ? -43.594 22.422 -3.053 1 29.28 704 ALA A CA 1
ATOM 5858 C C . ALA A 1 704 ? -44.688 22 -2.082 1 29.28 704 ALA A C 1
ATOM 5860 O O . ALA A 1 704 ? -45.094 22.781 -1.229 1 29.28 704 ALA A O 1
ATOM 5861 N N . GLY A 1 705 ? -45.906 21.516 -2.594 1 25.84 705 GLY A N 1
ATOM 5862 C CA . GLY A 1 705 ? -46.844 21.328 -1.504 1 25.84 705 GLY A CA 1
ATOM 5863 C C . GLY A 1 705 ? -46.25 20.609 -0.307 1 25.84 705 GLY A C 1
ATOM 5864 O O . GLY A 1 705 ? -45.062 20.312 -0.297 1 25.84 705 GLY A O 1
ATOM 5865 N N . SER A 1 706 ? -47.219 19.828 0.52 1 24.62 706 SER A N 1
ATOM 5866 C CA . SER A 1 706 ? -47.125 19.359 1.898 1 24.62 706 SER A CA 1
ATOM 5867 C C . SER A 1 706 ? -46.062 18.281 2.049 1 24.62 706 SER A C 1
ATOM 5869 O O . SER A 1 706 ? -46.094 17.266 1.35 1 24.62 706 SER A O 1
ATOM 5871 N N . ALA A 1 707 ? -44.812 18.594 2.156 1 27.97 707 ALA A N 1
ATOM 5872 C CA . ALA A 1 707 ? -43.875 17.734 2.867 1 27.97 707 ALA A CA 1
ATOM 5873 C C . ALA A 1 707 ? -44.594 16.859 3.877 1 27.97 707 ALA A C 1
ATOM 5875 O O . ALA A 1 707 ? -44.75 17.219 5.043 1 27.97 707 ALA A O 1
ATOM 5876 N N . SER A 1 708 ? -45.75 16.328 3.498 1 25.36 708 SER A N 1
ATOM 5877 C CA . SER A 1 708 ? -46.531 15.445 4.383 1 25.36 708 SER A CA 1
ATOM 5878 C C . SER A 1 708 ? -45.625 14.375 5 1 25.36 708 SER A C 1
ATOM 5880 O O . SER A 1 708 ? -44.562 14.086 4.48 1 25.36 708 SER A O 1
ATOM 5882 N N . ASN A 1 709 ? -46.094 13.711 6.18 1 27.88 709 ASN A N 1
ATOM 5883 C CA . ASN A 1 709 ? -45.75 12.836 7.289 1 27.88 709 ASN A CA 1
ATOM 5884 C C . ASN A 1 709 ? -45.281 11.461 6.797 1 27.88 709 ASN A C 1
ATOM 5886 O O . ASN A 1 709 ? -46.125 10.57 6.574 1 27.88 709 ASN A O 1
ATOM 5890 N N . LEU A 1 710 ? -44.5 11.461 5.812 1 30.94 710 LEU A N 1
ATOM 5891 C CA . LEU A 1 710 ? -44.094 10.094 5.504 1 30.94 710 LEU A CA 1
ATOM 5892 C C . LEU A 1 710 ? -43.656 9.359 6.766 1 30.94 710 LEU A C 1
ATOM 5894 O O . LEU A 1 710 ? -42.594 9.641 7.316 1 30.94 710 LEU A O 1
ATOM 5898 N N . ARG A 1 711 ? -44.656 8.93 7.668 1 31.36 711 ARG A N 1
ATOM 5899 C CA . ARG A 1 711 ? -44.625 8.125 8.883 1 31.36 711 ARG A CA 1
ATOM 5900 C C . ARG A 1 711 ? -44 6.758 8.617 1 31.36 711 ARG A C 1
ATOM 5902 O O . ARG A 1 711 ? -44.531 5.965 7.84 1 31.36 711 ARG A O 1
ATOM 5909 N N . ARG A 1 712 ? -42.812 6.719 8.492 1 35.06 712 ARG A N 1
ATOM 5910 C CA . ARG A 1 712 ? -42.312 5.344 8.5 1 35.06 712 ARG A CA 1
ATOM 5911 C C . ARG A 1 712 ? -42.781 4.605 9.75 1 35.06 712 ARG A C 1
ATOM 5913 O O . ARG A 1 712 ? -42.469 5.027 10.875 1 35.06 712 ARG A O 1
ATOM 5920 N N . LYS A 1 713 ? -43.875 3.898 9.75 1 36.69 713 LYS A N 1
ATOM 5921 C CA . LYS A 1 713 ? -44.344 3.072 10.859 1 36.69 713 LYS A CA 1
ATOM 5922 C C . LYS A 1 713 ? -43.344 1.969 11.18 1 36.69 713 LYS A C 1
ATOM 5924 O O . LYS A 1 713 ? -42.938 1.214 10.289 1 36.69 713 LYS A O 1
ATOM 5929 N N . SER A 1 714 ? -42.5 2.098 12.141 1 43.19 714 SER A N 1
ATOM 5930 C CA . SER A 1 714 ? -41.594 1.051 12.594 1 43.19 714 SER A CA 1
ATOM 5931 C C . SER A 1 714 ? -42.312 -0.292 12.711 1 43.19 714 SER A C 1
ATOM 5933 O O . SER A 1 714 ? -43.469 -0.353 13.117 1 43.19 714 SER A O 1
ATOM 5935 N N . SER A 1 715 ? -41.938 -1.146 11.922 1 47.72 715 SER A N 1
ATOM 5936 C CA . SER A 1 715 ? -42.531 -2.469 12.055 1 47.72 715 SER A CA 1
ATOM 5937 C C . SER A 1 715 ? -42.188 -3.092 13.406 1 47.72 715 SER A C 1
ATOM 5939 O O . SER A 1 715 ? -41.156 -2.76 14.008 1 47.72 715 SER A O 1
ATOM 5941 N N . THR A 1 716 ? -43.188 -3.695 13.984 1 47.25 716 THR A N 1
ATOM 5942 C CA . THR A 1 716 ? -43.031 -4.426 15.242 1 47.25 716 THR A CA 1
ATOM 5943 C C . THR A 1 716 ? -41.812 -5.332 15.219 1 47.25 716 THR A C 1
ATOM 5945 O O . THR A 1 716 ? -41.094 -5.445 16.203 1 47.25 716 THR A O 1
ATOM 5948 N N . ILE A 1 717 ? -41.562 -5.801 14.07 1 51.97 717 ILE A N 1
ATOM 5949 C CA . ILE A 1 717 ? -40.469 -6.758 13.984 1 51.97 717 ILE A CA 1
ATOM 5950 C C . ILE A 1 717 ? -39.125 -6.031 14.117 1 51.97 717 ILE A C 1
ATOM 5952 O O . ILE A 1 717 ? -38.188 -6.535 14.75 1 51.97 717 ILE A O 1
ATOM 5956 N N . GLU A 1 718 ? -39.094 -4.898 13.633 1 53.5 718 GLU A N 1
ATOM 5957 C CA . GLU A 1 718 ? -37.875 -4.121 13.727 1 53.5 718 GLU A CA 1
ATOM 5958 C C . GLU A 1 718 ? -37.531 -3.803 15.188 1 53.5 718 GLU A C 1
ATOM 5960 O O . GLU A 1 718 ? -36.375 -3.836 15.578 1 53.5 718 GLU A O 1
ATOM 5965 N N . ASN A 1 719 ? -38.531 -3.557 15.883 1 51.75 719 ASN A N 1
ATOM 5966 C CA . ASN A 1 719 ? -38.344 -3.26 17.297 1 51.75 719 ASN A CA 1
ATOM 5967 C C . ASN A 1 719 ? -37.906 -4.488 18.078 1 51.75 719 ASN A C 1
ATOM 5969 O O . ASN A 1 719 ? -37.062 -4.383 18.984 1 51.75 719 ASN A O 1
ATOM 5973 N N . ILE A 1 720 ? -38.375 -5.582 17.594 1 51.97 720 ILE A N 1
ATOM 5974 C CA . ILE A 1 720 ? -38 -6.832 18.25 1 51.97 720 ILE A CA 1
ATOM 5975 C C . ILE A 1 720 ? -36.531 -7.145 17.938 1 51.97 720 ILE A C 1
ATOM 5977 O O . ILE A 1 720 ? -35.781 -7.504 18.844 1 51.97 720 ILE A O 1
ATOM 5981 N N . LEU A 1 721 ? -36.219 -6.906 16.781 1 57.72 721 LEU A N 1
ATOM 5982 C CA . LEU A 1 721 ? -34.875 -7.238 16.375 1 57.72 721 LEU A CA 1
ATOM 5983 C C . LEU A 1 721 ? -33.844 -6.27 16.984 1 57.72 721 LEU A C 1
ATOM 5985 O O . LEU A 1 721 ? -32.75 -6.672 17.359 1 57.72 721 LEU A O 1
ATOM 5989 N N . ALA A 1 722 ? -34.25 -5.059 17.047 1 55.78 722 ALA A N 1
ATOM 5990 C CA . ALA A 1 722 ? -33.406 -4.082 17.719 1 55.78 722 ALA A CA 1
ATOM 5991 C C . ALA A 1 722 ? -33.188 -4.453 19.188 1 55.78 722 ALA A C 1
ATOM 5993 O O . ALA A 1 722 ? -32.094 -4.285 19.734 1 55.78 722 ALA A O 1
ATOM 5994 N N . HIS A 1 723 ? -34.219 -5.043 19.734 1 51.75 723 HIS A N 1
ATOM 5995 C CA . HIS A 1 723 ? -34.156 -5.516 21.109 1 51.75 723 HIS A CA 1
ATOM 5996 C C . HIS A 1 723 ? -33.219 -6.703 21.234 1 51.75 723 HIS A C 1
ATOM 5998 O O . HIS A 1 723 ? -32.438 -6.785 22.188 1 51.75 723 HIS A O 1
ATOM 6004 N N . ILE A 1 724 ? -33.219 -7.426 20.219 1 51.97 724 ILE A N 1
ATOM 6005 C CA . ILE A 1 724 ? -32.375 -8.609 20.25 1 51.97 724 ILE A CA 1
ATOM 6006 C C . ILE A 1 724 ? -30.906 -8.195 20.078 1 51.97 724 ILE A C 1
ATOM 6008 O O . ILE A 1 724 ? -30.031 -8.719 20.781 1 51.97 724 ILE A O 1
ATOM 6012 N N . ARG A 1 725 ? -30.688 -7.34 19.25 1 55.09 725 ARG A N 1
ATOM 6013 C CA . ARG A 1 725 ? -29.344 -6.855 19 1 55.09 725 ARG A CA 1
ATOM 6014 C C . ARG A 1 725 ? -28.766 -6.168 20.234 1 55.09 725 ARG A C 1
ATOM 6016 O O . ARG A 1 725 ? -27.594 -6.32 20.547 1 55.09 725 ARG A O 1
ATOM 6023 N N . TYR A 1 726 ? -29.609 -5.406 20.922 1 46.69 726 TYR A N 1
ATOM 6024 C CA . TYR A 1 726 ? -29.188 -4.75 22.156 1 46.69 726 TYR A CA 1
ATOM 6025 C C . TYR A 1 726 ? -28.875 -5.773 23.25 1 46.69 726 TYR A C 1
ATOM 6027 O O . TYR A 1 726 ? -27.922 -5.609 24.016 1 46.69 726 TYR A O 1
ATOM 6035 N N . LEU A 1 727 ? -29.672 -6.742 23.266 1 47.53 727 LEU A N 1
ATOM 6036 C CA . LEU A 1 727 ? -29.422 -7.785 24.25 1 47.53 727 LEU A CA 1
ATOM 6037 C C . LEU A 1 727 ? -28.062 -8.422 24.031 1 47.53 727 LEU A C 1
ATOM 6039 O O . LEU A 1 727 ? -27.359 -8.719 25 1 47.53 727 LEU A O 1
ATOM 6043 N N . LYS A 1 728 ? -27.719 -8.391 22.812 1 48.53 728 LYS A N 1
ATOM 6044 C CA . LYS A 1 728 ? -26.438 -9.031 22.5 1 48.53 728 LYS A CA 1
ATOM 6045 C C . LYS A 1 728 ? -25.281 -8.062 22.703 1 48.53 728 LYS A C 1
ATOM 6047 O O . LYS A 1 728 ? -24.203 -8.469 23.156 1 48.53 728 LYS A O 1
ATOM 6052 N N . GLU A 1 729 ? -25.422 -6.859 22.281 1 49.06 729 GLU A N 1
ATOM 6053 C CA . GLU A 1 729 ? -24.375 -5.867 22.5 1 49.06 729 GLU A CA 1
ATOM 6054 C C . GLU A 1 729 ? -24.172 -5.574 23.984 1 49.06 729 GLU A C 1
ATOM 6056 O O . GLU A 1 729 ? -23.062 -5.277 24.406 1 49.06 729 GLU A O 1
ATOM 6061 N N . SER A 1 730 ? -25.234 -5.52 24.766 1 44.44 730 SER A N 1
ATOM 6062 C CA . SER A 1 730 ? -25.109 -5.371 26.203 1 44.44 730 SER A CA 1
ATOM 6063 C C . SER A 1 730 ? -24.328 -6.527 26.812 1 44.44 730 SER A C 1
ATOM 6065 O O . SER A 1 730 ? -23.594 -6.344 27.797 1 44.44 730 SER A O 1
ATOM 6067 N N . ASP A 1 731 ? -24.453 -7.625 26.203 1 40.91 731 ASP A N 1
ATOM 6068 C CA . ASP A 1 731 ? -23.641 -8.734 26.703 1 40.91 731 ASP A CA 1
ATOM 6069 C C . ASP A 1 731 ? -22.172 -8.539 26.359 1 40.91 731 ASP A C 1
ATOM 6071 O O . ASP A 1 731 ? -21.281 -8.922 27.125 1 40.91 731 ASP A O 1
ATOM 6075 N N . GLN A 1 732 ? -21.906 -7.914 25.203 1 40.28 732 GLN A N 1
ATOM 6076 C CA . GLN A 1 732 ? -20.516 -7.684 24.812 1 40.28 732 GLN A CA 1
ATOM 6077 C C . GLN A 1 732 ? -19.953 -6.465 25.516 1 40.28 732 GLN A C 1
ATOM 6079 O O . GLN A 1 732 ? -18.75 -6.406 25.797 1 40.28 732 GLN A O 1
ATOM 6084 N N . SER A 1 733 ? -20.688 -5.398 25.781 1 38.72 733 SER A N 1
ATOM 6085 C CA . SER A 1 733 ? -20.172 -4.25 26.516 1 38.72 733 SER A CA 1
ATOM 6086 C C . SER A 1 733 ? -19.781 -4.633 27.953 1 38.72 733 SER A C 1
ATOM 6088 O O . SER A 1 733 ? -18.875 -4.051 28.531 1 38.72 733 SER A O 1
ATOM 6090 N N . GLU A 1 734 ? -20.469 -5.559 28.578 1 36.16 734 GLU A N 1
ATOM 6091 C CA . GLU A 1 734 ? -20 -6.016 29.875 1 36.16 734 GLU A CA 1
ATOM 6092 C C . GLU A 1 734 ? -18.609 -6.621 29.797 1 36.16 734 GLU A C 1
ATOM 6094 O O . GLU A 1 734 ? -17.797 -6.473 30.719 1 36.16 734 GLU A O 1
ATOM 6099 N N . ASP A 1 735 ? -18.297 -7.203 28.672 1 36.31 735 ASP A N 1
ATOM 6100 C CA . ASP A 1 735 ? -16.969 -7.781 28.547 1 36.31 735 ASP A CA 1
ATOM 6101 C C . ASP A 1 735 ? -15.93 -6.703 28.234 1 36.31 735 ASP A C 1
ATOM 6103 O O . ASP A 1 735 ? -14.781 -6.805 28.672 1 36.31 735 ASP A O 1
ATOM 6107 N N . GLU A 1 736 ? -16.234 -5.621 27.484 1 36.41 736 GLU A N 1
ATOM 6108 C CA . GLU A 1 736 ? -15.25 -4.578 27.219 1 36.41 736 GLU A CA 1
ATOM 6109 C C . GLU A 1 736 ? -15.039 -3.691 28.438 1 36.41 736 GLU A C 1
ATOM 6111 O O . GLU A 1 736 ? -14 -3.039 28.562 1 36.41 736 GLU A O 1
ATOM 6116 N N . GLU A 1 737 ? -16.031 -3.502 29.312 1 35.25 737 GLU A N 1
ATOM 6117 C CA . GLU A 1 737 ? -15.75 -2.773 30.547 1 35.25 737 GLU A CA 1
ATOM 6118 C C . GLU A 1 737 ? -14.664 -3.463 31.359 1 35.25 737 GLU A C 1
ATOM 6120 O O . GLU A 1 737 ? -13.875 -2.801 32.031 1 35.25 737 GLU A O 1
ATOM 6125 N N . TYR A 1 738 ? -14.625 -4.77 31.328 1 35.16 738 TYR A N 1
ATOM 6126 C CA . TYR A 1 738 ? -13.57 -5.43 32.094 1 35.16 738 TYR A CA 1
ATOM 6127 C C . TYR A 1 738 ? -12.203 -5.156 31.469 1 35.16 738 TYR A C 1
ATOM 6129 O O . TYR A 1 738 ? -11.203 -5.062 32.188 1 35.16 738 TYR A O 1
ATOM 6137 N N . GLU A 1 739 ? -12.102 -5.031 30.141 1 33.59 739 GLU A N 1
ATOM 6138 C CA . GLU A 1 739 ? -10.766 -4.836 29.594 1 33.59 739 GLU A CA 1
ATOM 6139 C C . GLU A 1 739 ? -10.297 -3.393 29.781 1 33.59 739 GLU A C 1
ATOM 6141 O O . GLU A 1 739 ? -9.102 -3.129 29.875 1 33.59 739 GLU A O 1
ATOM 6146 N N . SER A 1 740 ? -11.195 -2.391 29.734 1 34.88 740 SER A N 1
ATOM 6147 C CA . SER A 1 740 ? -10.688 -1.026 29.875 1 34.88 740 SER A CA 1
ATOM 6148 C C . SER A 1 740 ? -10.219 -0.752 31.297 1 34.88 740 SER A C 1
ATOM 6150 O O . SER A 1 740 ? -9.461 0.192 31.531 1 34.88 740 SER A O 1
ATOM 6152 N N . LYS A 1 741 ? -10.703 -1.402 32.375 1 34.81 741 LYS A N 1
ATOM 6153 C CA . LYS A 1 741 ? -10.102 -1.203 33.688 1 34.81 741 LYS A CA 1
ATOM 6154 C C . LYS A 1 741 ? -8.633 -1.622 33.688 1 34.81 741 LYS A C 1
ATOM 6156 O O . LYS A 1 741 ? -7.883 -1.286 34.594 1 34.81 741 LYS A O 1
ATOM 6161 N N . GLU A 1 742 ? -8.234 -2.604 32.75 1 31.41 742 GLU A N 1
ATOM 6162 C CA . GLU A 1 742 ? -6.836 -3.014 32.875 1 31.41 742 GLU A CA 1
ATOM 6163 C C . GLU A 1 742 ? -5.902 -1.929 32.344 1 31.41 742 GLU A C 1
ATOM 6165 O O . GLU A 1 742 ? -4.754 -1.823 32.781 1 31.41 742 GLU A O 1
ATOM 6170 N N . TYR A 1 743 ? -6.266 -1.115 31.297 1 32.25 743 TYR A N 1
ATOM 6171 C CA . TYR A 1 743 ? -5.203 -0.195 30.891 1 32.25 743 TYR A CA 1
ATOM 6172 C C . TYR A 1 743 ? -5.062 0.937 31.906 1 32.25 743 TYR A C 1
ATOM 6174 O O . TYR A 1 743 ? -4.23 1.832 31.734 1 32.25 743 TYR A O 1
ATOM 6182 N N . ASP A 1 744 ? -6.035 1.2 32.75 1 30.73 744 ASP A N 1
ATOM 6183 C CA . ASP A 1 744 ? -5.648 2.254 33.688 1 30.73 744 ASP A CA 1
ATOM 6184 C C . ASP A 1 744 ? -4.441 1.834 34.5 1 30.73 744 ASP A C 1
ATOM 6186 O O . ASP A 1 744 ? -3.906 2.631 35.281 1 30.73 744 ASP A O 1
ATOM 6190 N N . GLY A 1 745 ? -4.219 0.51 34.781 1 28.48 745 GLY A N 1
ATOM 6191 C CA . GLY A 1 745 ? -3.146 0.156 35.688 1 28.48 745 GLY A CA 1
ATOM 6192 C C . GLY A 1 745 ? -1.767 0.481 35.156 1 28.48 745 GLY A C 1
ATOM 6193 O O . GLY A 1 745 ? -0.758 0.199 35.812 1 28.48 745 GLY A O 1
ATOM 6194 N N . ASP A 1 746 ? -1.518 0.536 33.812 1 28 746 ASP A N 1
ATOM 6195 C CA . ASP A 1 746 ? -0.079 0.563 33.594 1 28 746 ASP A CA 1
ATOM 6196 C C . ASP A 1 746 ? 0.537 1.873 34.062 1 28 746 ASP A C 1
ATOM 6198 O O . ASP A 1 746 ? 1.574 2.303 33.562 1 28 746 ASP A O 1
ATOM 6202 N N . ASP A 1 747 ? -0.115 2.719 34.781 1 26.33 747 ASP A N 1
ATOM 6203 C CA . ASP A 1 747 ? 0.728 3.678 35.469 1 26.33 747 ASP A CA 1
ATOM 6204 C C . ASP A 1 747 ? 1.737 2.965 36.375 1 26.33 747 ASP A C 1
ATOM 6206 O O . ASP A 1 747 ? 2.561 3.611 37.031 1 26.33 747 ASP A O 1
ATOM 6210 N N . ASP A 1 748 ? 1.478 1.831 37.094 1 24.39 748 ASP A N 1
ATOM 6211 C CA . ASP A 1 748 ? 2.221 1.583 38.344 1 24.39 748 ASP A CA 1
ATOM 6212 C C . ASP A 1 748 ? 3.686 1.271 38.031 1 24.39 748 ASP A C 1
ATOM 6214 O O . ASP A 1 748 ? 4.574 1.638 38.812 1 24.39 748 ASP A O 1
ATOM 6218 N N . ASP A 1 749 ? 4.09 -0.007 37.656 1 23.36 749 ASP A N 1
ATOM 6219 C CA . ASP A 1 749 ? 5.289 -0.698 38.125 1 23.36 749 ASP A CA 1
ATOM 6220 C C . ASP A 1 749 ? 6.555 0.007 37.625 1 23.36 749 ASP A C 1
ATOM 6222 O O . ASP A 1 749 ? 6.773 0.131 36.438 1 23.36 749 ASP A O 1
ATOM 6226 N N . GLU A 1 750 ? 7.227 0.83 38.5 1 22.92 750 GLU A N 1
ATOM 6227 C CA . GLU A 1 750 ? 8.562 1.081 39.031 1 22.92 750 GLU A CA 1
ATOM 6228 C C . GLU A 1 750 ? 9.367 -0.21 39.156 1 22.92 750 GLU A C 1
ATOM 6230 O O . GLU A 1 750 ? 10.508 -0.201 39.625 1 22.92 750 GLU A O 1
ATOM 6235 N N . ARG A 1 751 ? 9.07 -1.478 39.531 1 21.47 751 ARG A N 1
ATOM 6236 C CA . ARG A 1 751 ? 10.109 -2.088 40.344 1 21.47 751 ARG A CA 1
ATOM 6237 C C . ARG A 1 751 ? 11.469 -1.987 39.688 1 21.47 751 ARG A C 1
ATOM 6239 O O . ARG A 1 751 ? 11.555 -1.821 38.469 1 21.47 751 ARG A O 1
ATOM 6246 N N . ASP A 1 752 ? 12.727 -2.355 40.594 1 21.89 752 ASP A N 1
ATOM 6247 C CA . ASP A 1 752 ? 14.141 -2.434 40.938 1 21.89 752 ASP A CA 1
ATOM 6248 C C . ASP A 1 752 ? 14.938 -3.129 39.844 1 21.89 752 ASP A C 1
ATOM 6250 O O . ASP A 1 752 ? 16 -2.652 39.438 1 21.89 752 ASP A O 1
ATOM 6254 N N . GLN A 1 753 ? 14.797 -4.605 39.812 1 18.67 753 GLN A N 1
ATOM 6255 C CA . GLN A 1 753 ? 15.984 -5.309 39.344 1 18.67 753 GLN A CA 1
ATOM 6256 C C . GLN A 1 753 ? 16.203 -5.086 37.844 1 18.67 753 GLN A C 1
ATOM 6258 O O . GLN A 1 753 ? 15.242 -5.082 37.094 1 18.67 753 GLN A O 1
ATOM 6263 N N . MET B 1 1 ? -2.438 11.43 18.094 1 57.44 1 MET B N 1
ATOM 6264 C CA . MET B 1 1 ? -1.099 10.898 18.344 1 57.44 1 MET B CA 1
ATOM 6265 C C . MET B 1 1 ? -0.431 11.633 19.5 1 57.44 1 MET B C 1
ATOM 6267 O O . MET B 1 1 ? -0.601 12.844 19.656 1 57.44 1 MET B O 1
ATOM 6271 N N . LYS B 1 2 ? 0.109 10.859 20.391 1 78.88 2 LYS B N 1
ATOM 6272 C CA . LYS B 1 2 ? 0.877 11.391 21.516 1 78.88 2 LYS B CA 1
ATOM 6273 C C . LYS B 1 2 ? 2.1 12.164 21.031 1 78.88 2 LYS B C 1
ATOM 6275 O O . LYS B 1 2 ? 2.705 11.805 20.016 1 78.88 2 LYS B O 1
ATOM 6280 N N . PHE B 1 3 ? 2.383 13.273 21.578 1 85.5 3 PHE B N 1
ATOM 6281 C CA . PHE B 1 3 ? 3.471 14.141 21.141 1 85.5 3 PHE B CA 1
ATOM 6282 C C . PHE B 1 3 ? 4.805 13.414 21.203 1 85.5 3 PHE B C 1
ATOM 6284 O O . PHE B 1 3 ? 5.695 13.648 20.391 1 85.5 3 PHE B O 1
ATOM 6291 N N . SER B 1 4 ? 4.93 12.555 22.188 1 85.94 4 SER B N 1
ATOM 6292 C CA . SER B 1 4 ? 6.184 11.812 22.281 1 85.94 4 SER B CA 1
ATOM 6293 C C . SER B 1 4 ? 6.449 11.008 21.016 1 85.94 4 SER B C 1
ATOM 6295 O O . SER B 1 4 ? 7.582 10.977 20.531 1 85.94 4 SER B O 1
ATOM 6297 N N . LYS B 1 5 ? 5.406 10.414 20.516 1 83.62 5 LYS B N 1
ATOM 6298 C CA . LYS B 1 5 ? 5.543 9.648 19.281 1 83.62 5 LYS B CA 1
ATOM 6299 C C . LYS B 1 5 ? 5.754 10.562 18.094 1 83.62 5 LYS B C 1
ATOM 6301 O O . LYS B 1 5 ? 6.527 10.25 17.188 1 83.62 5 LYS B O 1
ATOM 6306 N N . TYR B 1 6 ? 5.082 11.656 18.156 1 85.31 6 TYR B N 1
ATOM 6307 C CA . TYR B 1 6 ? 5.246 12.648 17.094 1 85.31 6 TYR B CA 1
ATOM 6308 C C . TYR B 1 6 ? 6.68 13.172 17.062 1 85.31 6 TYR B C 1
ATOM 6310 O O . TYR B 1 6 ? 7.277 13.281 15.984 1 85.31 6 TYR B O 1
ATOM 6318 N N . LEU B 1 7 ? 7.227 13.453 18.219 1 88.62 7 LEU B N 1
ATOM 6319 C CA . LEU B 1 7 ? 8.602 13.938 18.328 1 88.62 7 LEU B CA 1
ATOM 6320 C C . LEU B 1 7 ? 9.586 12.898 17.812 1 88.62 7 LEU B C 1
ATOM 6322 O O . LEU B 1 7 ? 10.523 13.234 17.094 1 88.62 7 LEU B O 1
ATOM 6326 N N . GLU B 1 8 ? 9.305 11.742 18.125 1 84.38 8 GLU B N 1
ATOM 6327 C CA . GLU B 1 8 ? 10.172 10.664 17.672 1 84.38 8 GLU B CA 1
ATOM 6328 C C . GLU B 1 8 ? 10.102 10.492 16.156 1 84.38 8 GLU B C 1
ATOM 6330 O O . GLU B 1 8 ? 11.125 10.25 15.5 1 84.38 8 GLU B O 1
ATOM 6335 N N . ASN B 1 9 ? 8.945 10.695 15.617 1 83.56 9 ASN B N 1
ATOM 6336 C CA . ASN B 1 9 ? 8.75 10.484 14.188 1 83.56 9 ASN B CA 1
ATOM 6337 C C . ASN B 1 9 ? 9.297 11.648 13.367 1 83.56 9 ASN B C 1
ATOM 6339 O O . ASN B 1 9 ? 9.789 11.461 12.258 1 83.56 9 ASN B O 1
ATOM 6343 N N . GLN B 1 10 ? 9.312 12.805 13.945 1 84.88 10 GLN B N 1
ATOM 6344 C CA . GLN B 1 10 ? 9.68 13.992 13.18 1 84.88 10 GLN B CA 1
ATOM 6345 C C . GLN B 1 10 ? 11.117 14.414 13.461 1 84.88 10 GLN B C 1
ATOM 6347 O O . GLN B 1 10 ? 11.68 15.234 12.742 1 84.88 10 GLN B O 1
ATOM 6352 N N . SER B 1 11 ? 11.711 13.836 14.43 1 89.75 11 SER B N 1
ATOM 6353 C CA . SER B 1 11 ? 13.078 14.211 14.789 1 89.75 11 SER B CA 1
ATOM 6354 C C . SER B 1 11 ? 14.086 13.602 13.82 1 89.75 11 SER B C 1
ATOM 6356 O O . SER B 1 11 ? 13.812 12.586 13.18 1 89.75 11 SER B O 1
ATOM 6358 N N . VAL B 1 12 ? 15.125 14.312 13.656 1 89.25 12 VAL B N 1
ATOM 6359 C CA . VAL B 1 12 ? 16.266 13.781 12.898 1 89.25 12 VAL B CA 1
ATOM 6360 C C . VAL B 1 12 ? 16.891 12.625 13.672 1 89.25 12 VAL B C 1
ATOM 6362 O O . VAL B 1 12 ? 17.344 12.805 14.812 1 89.25 12 VAL B O 1
ATOM 6365 N N . PRO B 1 13 ? 16.938 11.547 13.117 1 87.25 13 PRO B N 1
ATOM 6366 C CA . PRO B 1 13 ? 17.375 10.359 13.859 1 87.25 13 PRO B CA 1
ATOM 6367 C C . PRO B 1 13 ? 18.781 10.523 14.438 1 87.25 13 PRO B C 1
ATOM 6369 O O . PRO B 1 13 ? 19.047 10.07 15.555 1 87.25 13 PRO B O 1
ATOM 6372 N N . GLU B 1 14 ? 19.625 11.18 13.773 1 88.69 14 GLU B N 1
ATOM 6373 C CA . GLU B 1 14 ? 21.016 11.32 14.203 1 88.69 14 GLU B CA 1
ATOM 6374 C C . GLU B 1 14 ? 21.125 12.297 15.375 1 88.69 14 GLU B C 1
ATOM 6376 O O . GLU B 1 14 ? 22.125 12.289 16.094 1 88.69 14 GLU B O 1
ATOM 6381 N N . TRP B 1 15 ? 20.094 13.148 15.539 1 90.19 15 TRP B N 1
ATOM 6382 C CA . TRP B 1 15 ? 20.125 14.172 16.578 1 90.19 15 TRP B CA 1
ATOM 6383 C C . TRP B 1 15 ? 19.203 13.805 17.734 1 90.19 15 TRP B C 1
ATOM 6385 O O . TRP B 1 15 ? 18.875 14.648 18.562 1 90.19 15 TRP B O 1
ATOM 6395 N N . ARG B 1 16 ? 18.797 12.648 17.844 1 86.94 16 ARG B N 1
ATOM 6396 C CA . ARG B 1 16 ? 17.75 12.242 18.781 1 86.94 16 ARG B CA 1
ATOM 6397 C C . ARG B 1 16 ? 18.125 12.578 20.219 1 86.94 16 ARG B C 1
ATOM 6399 O O . ARG B 1 16 ? 17.297 13.047 20.984 1 86.94 16 ARG B O 1
ATOM 6406 N N . LYS B 1 17 ? 19.422 12.438 20.562 1 86.44 17 LYS B N 1
ATOM 6407 C CA . LYS B 1 17 ? 19.875 12.672 21.922 1 86.44 17 LYS B CA 1
ATOM 6408 C C . LYS B 1 17 ? 19.891 14.164 22.25 1 86.44 17 LYS B C 1
ATOM 6410 O O . LYS B 1 17 ? 19.859 14.547 23.422 1 86.44 17 LYS B O 1
ATOM 6415 N N . ALA B 1 18 ? 19.875 14.945 21.203 1 91.69 18 ALA B N 1
ATOM 6416 C CA . ALA B 1 18 ? 20 16.391 21.406 1 91.69 18 ALA B CA 1
ATOM 6417 C C . ALA B 1 18 ? 18.625 17.031 21.547 1 91.69 18 ALA B C 1
ATOM 6419 O O . ALA B 1 18 ? 18.5 18.188 21.969 1 91.69 18 ALA B O 1
ATOM 6420 N N . TYR B 1 19 ? 17.547 16.281 21.25 1 93.19 19 TYR B N 1
ATOM 6421 C CA . TYR B 1 19 ? 16.203 16.812 21.391 1 93.19 19 TYR B CA 1
ATOM 6422 C C . TYR B 1 19 ? 15.742 16.797 22.844 1 93.19 19 TYR B C 1
ATOM 6424 O O . TYR B 1 19 ? 16.391 16.172 23.688 1 93.19 19 TYR B O 1
ATOM 6432 N N . ILE B 1 20 ? 14.641 17.484 23.031 1 93 20 ILE B N 1
ATOM 6433 C CA . ILE B 1 20 ? 14.055 17.547 24.359 1 93 20 ILE B CA 1
ATOM 6434 C C . ILE B 1 20 ? 13.656 16.141 24.812 1 93 20 ILE B C 1
ATOM 6436 O O . ILE B 1 20 ? 13.109 15.359 24.031 1 93 20 ILE B O 1
ATOM 6440 N N . CYS B 1 21 ? 14.102 15.773 25.984 1 91.69 21 CYS B N 1
ATOM 6441 C CA . CYS B 1 21 ? 13.703 14.484 26.547 1 91.69 21 CYS B CA 1
ATOM 6442 C C . CYS B 1 21 ? 12.281 14.547 27.094 1 91.69 21 CYS B C 1
ATOM 6444 O O . CYS B 1 21 ? 12.086 14.523 28.312 1 91.69 21 CYS B O 1
ATOM 6446 N N . TYR B 1 22 ? 11.352 14.539 26.25 1 92.25 22 TYR B N 1
ATOM 6447 C CA . TYR B 1 22 ? 9.945 14.711 26.609 1 92.25 22 TYR B CA 1
ATOM 6448 C C . TYR B 1 22 ? 9.461 13.594 27.516 1 92.25 22 TYR B C 1
ATOM 6450 O O . TYR B 1 22 ? 8.727 13.836 28.469 1 92.25 22 TYR B O 1
ATOM 6458 N N . LYS B 1 23 ? 9.914 12.352 27.359 1 88.31 23 LYS B N 1
ATOM 6459 C CA . LYS B 1 23 ? 9.523 11.203 28.172 1 88.31 23 LYS B CA 1
ATOM 6460 C C . LYS B 1 23 ? 10.039 11.352 29.609 1 88.31 23 LYS B C 1
ATOM 6462 O O . LYS B 1 23 ? 9.336 11.031 30.562 1 88.31 23 LYS B O 1
ATOM 6467 N N . GLY B 1 24 ? 11.258 11.836 29.656 1 90.31 24 GLY B N 1
ATOM 6468 C CA . GLY B 1 24 ? 11.82 12.078 30.969 1 90.31 24 GLY B CA 1
ATOM 6469 C C . GLY B 1 24 ? 11.094 13.164 31.734 1 90.31 24 GLY B C 1
ATOM 6470 O O . GLY B 1 24 ? 10.852 13.023 32.938 1 90.31 24 GLY B O 1
ATOM 6471 N N . LEU B 1 25 ? 10.727 14.18 31.062 1 92.62 25 LEU B N 1
ATOM 6472 C CA . LEU B 1 25 ? 10.008 15.281 31.688 1 92.62 25 LEU B CA 1
ATOM 6473 C C . LEU B 1 25 ? 8.602 14.852 32.094 1 92.62 25 LEU B C 1
ATOM 6475 O O . LEU B 1 25 ? 8.086 15.297 33.125 1 92.62 25 LEU B O 1
ATOM 6479 N N . LYS B 1 26 ? 8.016 14 31.297 1 91.62 26 LYS B N 1
ATOM 6480 C CA . LYS B 1 26 ? 6.695 13.469 31.641 1 91.62 26 LYS B CA 1
ATOM 6481 C C . LYS B 1 26 ? 6.754 12.625 32.906 1 91.62 26 LYS B C 1
ATOM 6483 O O . LYS B 1 26 ? 5.816 12.633 33.719 1 91.62 26 LYS B O 1
ATOM 6488 N N . ARG B 1 27 ? 7.84 11.922 33.125 1 91.31 27 ARG B N 1
ATOM 6489 C CA . ARG B 1 27 ? 8.031 11.148 34.344 1 91.31 27 ARG B CA 1
ATOM 6490 C C . ARG B 1 27 ? 8.148 12.062 35.562 1 91.31 27 ARG B C 1
ATOM 6492 O O . ARG B 1 27 ? 7.605 11.758 36.625 1 91.31 27 ARG B O 1
ATOM 6499 N N . ASP B 1 28 ? 8.836 13.102 35.344 1 92 28 ASP B N 1
ATOM 6500 C CA . ASP B 1 28 ? 8.961 14.078 36.406 1 92 28 ASP B CA 1
ATOM 6501 C C . ASP B 1 28 ? 7.609 14.703 36.75 1 92 28 ASP B C 1
ATOM 6503 O O . ASP B 1 28 ? 7.32 14.984 37.906 1 92 28 ASP B O 1
ATOM 6507 N N . LEU B 1 29 ? 6.836 14.875 35.781 1 91.75 29 LEU B N 1
ATOM 6508 C CA . LEU B 1 29 ? 5.516 15.461 35.969 1 91.75 29 LEU B CA 1
ATOM 6509 C C . LEU B 1 29 ? 4.609 14.508 36.75 1 91.75 29 LEU B C 1
ATOM 6511 O O . LEU B 1 29 ? 3.762 14.945 37.531 1 91.75 29 LEU B O 1
ATOM 6515 N N . LYS B 1 30 ? 4.773 13.227 36.5 1 90.88 30 LYS B N 1
ATOM 6516 C CA . LYS B 1 30 ? 4 12.242 37.25 1 90.88 30 LYS B CA 1
ATOM 6517 C C . LYS B 1 30 ? 4.367 12.266 38.719 1 90.88 30 LYS B C 1
ATOM 6519 O O . LYS B 1 30 ? 3.512 12.031 39.562 1 90.88 30 LYS B O 1
ATOM 6524 N N . ALA B 1 31 ? 5.629 12.57 38.969 1 89.69 31 ALA B N 1
ATOM 6525 C CA . ALA B 1 31 ? 6.062 12.719 40.344 1 89.69 31 ALA B CA 1
ATOM 6526 C C . ALA B 1 31 ? 5.391 13.922 41 1 89.69 31 ALA B C 1
ATOM 6528 O O . ALA B 1 31 ? 5.027 13.875 42.188 1 89.69 31 ALA B O 1
ATOM 6529 N N . VAL B 1 32 ? 5.219 14.945 40.25 1 88.62 32 VAL B N 1
ATOM 6530 C CA . VAL B 1 32 ? 4.539 16.141 40.75 1 88.62 32 VAL B CA 1
ATOM 6531 C C . VAL B 1 32 ? 3.068 15.828 41 1 88.62 32 VAL B C 1
ATOM 6533 O O . VAL B 1 32 ? 2.504 16.25 42.031 1 88.62 32 VAL B O 1
ATOM 6536 N N . GLU B 1 33 ? 2.52 15.055 40.156 1 88.75 33 GLU B N 1
ATOM 6537 C CA . GLU B 1 33 ? 1.118 14.672 40.312 1 88.75 33 GLU B CA 1
ATOM 6538 C C . GLU B 1 33 ? 0.907 13.797 41.531 1 88.75 33 GLU B C 1
ATOM 6540 O O . GLU B 1 33 ? -0.071 13.969 42.25 1 88.75 33 GLU B O 1
ATOM 6545 N N . ARG B 1 34 ? 1.828 12.906 41.844 1 87.25 34 ARG B N 1
ATOM 6546 C CA . ARG B 1 34 ? 1.749 12.031 43 1 87.25 34 ARG B CA 1
ATOM 6547 C C . ARG B 1 34 ? 1.858 12.828 44.281 1 87.25 34 ARG B C 1
ATOM 6549 O O . ARG B 1 34 ? 1.155 12.539 45.25 1 87.25 34 ARG B O 1
ATOM 6556 N N . PHE B 1 35 ? 2.723 13.742 44.281 1 84.69 35 PHE B N 1
ATOM 6557 C CA . PHE B 1 35 ? 2.914 14.578 45.438 1 84.69 35 PHE B CA 1
ATOM 6558 C C . PHE B 1 35 ? 1.663 15.398 45.75 1 84.69 35 PHE B C 1
ATOM 6560 O O . PHE B 1 35 ? 1.248 15.523 46.875 1 84.69 35 PHE B O 1
ATOM 6567 N N . ARG B 1 36 ? 1.081 15.93 44.781 1 81.56 36 ARG B N 1
ATOM 6568 C CA . ARG B 1 36 ? -0.13 16.734 44.938 1 81.56 36 ARG B CA 1
ATOM 6569 C C . ARG B 1 36 ? -1.286 15.875 45.469 1 81.56 36 ARG B C 1
ATOM 6571 O O . ARG B 1 36 ? -2.016 16.281 46.375 1 81.56 36 ARG B O 1
ATOM 6578 N N . LYS B 1 37 ? -1.444 14.742 44.906 1 80.94 37 LYS B N 1
ATOM 6579 C CA . LYS B 1 37 ? -2.516 13.844 45.312 1 80.94 37 LYS B CA 1
ATOM 6580 C C . LYS B 1 37 ? -2.314 13.375 46.75 1 80.94 37 LYS B C 1
ATOM 6582 O O . LYS B 1 37 ? -3.279 13.227 47.5 1 80.94 37 LYS B O 1
ATOM 6587 N N . SER B 1 38 ? -1.072 13.188 47.125 1 81 38 SER B N 1
ATOM 6588 C CA . SER B 1 38 ? -0.771 12.781 48.5 1 81 38 SER B CA 1
ATOM 6589 C C . SER B 1 38 ? -1.09 13.898 49.5 1 81 38 SER B C 1
ATOM 6591 O O . SER B 1 38 ? -1.593 13.641 50.594 1 81 38 SER B O 1
ATOM 6593 N N . LYS B 1 39 ? -0.852 15.102 49.156 1 75 39 LYS B N 1
ATOM 6594 C CA . LYS B 1 39 ? -1.153 16.266 50 1 75 39 LYS B CA 1
ATOM 6595 C C . LYS B 1 39 ? -2.66 16.453 50.125 1 75 39 LYS B C 1
ATOM 6597 O O . LYS B 1 39 ? -3.146 16.781 51.219 1 75 39 LYS B O 1
ATOM 6602 N N . GLU B 1 40 ? -3.277 16.234 49.062 1 74.25 40 GLU B N 1
ATOM 6603 C CA . GLU B 1 40 ? -4.73 16.375 49.062 1 74.25 40 GLU B CA 1
ATOM 6604 C C . GLU B 1 40 ? -5.367 15.273 49.938 1 74.25 40 GLU B C 1
ATOM 6606 O O . GLU B 1 40 ? -6.324 15.531 50.656 1 74.25 40 GLU B O 1
ATOM 6611 N N . ARG B 1 41 ? -4.793 14.148 49.906 1 70.62 41 ARG B N 1
ATOM 6612 C CA . ARG B 1 41 ? -5.297 13.039 50.688 1 70.62 41 ARG B CA 1
ATOM 6613 C C . ARG B 1 41 ? -5.027 13.281 52.188 1 70.62 41 ARG B C 1
ATOM 6615 O O . ARG B 1 41 ? -5.887 13.008 53.031 1 70.62 41 ARG B O 1
ATOM 6622 N N . LYS B 1 42 ? -3.912 13.766 52.5 1 71.94 42 LYS B N 1
ATOM 6623 C CA . LYS B 1 42 ? -3.586 14.07 53.906 1 71.94 42 LYS B CA 1
ATOM 6624 C C . LYS B 1 42 ? -4.48 15.18 54.438 1 71.94 42 LYS B C 1
ATOM 6626 O O . LYS B 1 42 ? -4.953 15.102 55.562 1 71.94 42 LYS B O 1
ATOM 6631 N N . ALA B 1 43 ? -4.742 16.172 53.562 1 67.56 43 ALA B N 1
ATOM 6632 C CA . ALA B 1 43 ? -5.633 17.25 53.969 1 67.56 43 ALA B CA 1
ATOM 6633 C C . ALA B 1 43 ? -7.055 16.75 54.188 1 67.56 43 ALA B C 1
ATOM 6635 O O . ALA B 1 43 ? -7.73 17.141 55.125 1 67.56 43 ALA B O 1
ATOM 6636 N N . ALA B 1 44 ? -7.438 15.836 53.438 1 67.69 44 ALA B N 1
ATOM 6637 C CA . ALA B 1 44 ? -8.766 15.242 53.531 1 67.69 44 ALA B CA 1
ATOM 6638 C C . ALA B 1 44 ? -8.883 14.375 54.781 1 67.69 44 ALA B C 1
ATOM 6640 O O . ALA B 1 44 ? -9.898 14.406 55.5 1 67.69 44 ALA B O 1
ATOM 6641 N N . SER B 1 45 ? -7.844 13.742 55.156 1 69.69 45 SER B N 1
ATOM 6642 C CA . SER B 1 45 ? -7.828 12.922 56.375 1 69.69 45 SER B CA 1
ATOM 6643 C C . SER B 1 45 ? -7.844 13.781 57.625 1 69.69 45 SER B C 1
ATOM 6645 O O . SER B 1 45 ? -8.523 13.445 58.594 1 69.69 45 SER B O 1
ATOM 6647 N N . TYR B 1 46 ? -7.18 14.844 57.531 1 64.69 46 TYR B N 1
ATOM 6648 C CA . TYR B 1 46 ? -7.176 15.766 58.656 1 64.69 46 TYR B CA 1
ATOM 6649 C C . TYR B 1 46 ? -8.555 16.391 58.875 1 64.69 46 TYR B C 1
ATOM 6651 O O . TYR B 1 46 ? -9.023 16.5 60 1 64.69 46 TYR B O 1
ATOM 6659 N N . LEU B 1 47 ? -9.164 16.672 57.781 1 63.5 47 LEU B N 1
ATOM 6660 C CA . LEU B 1 47 ? -10.5 17.25 57.844 1 63.5 47 LEU B CA 1
ATOM 6661 C C . LEU B 1 47 ? -11.508 16.219 58.375 1 63.5 47 LEU B C 1
ATOM 6663 O O . LEU B 1 47 ? -12.383 16.562 59.156 1 63.5 47 LEU B O 1
ATOM 6667 N N . GLU B 1 48 ? -11.344 15.07 58.094 1 64.81 48 GLU B N 1
ATOM 6668 C CA . GLU B 1 48 ? -12.203 14 58.594 1 64.81 48 GLU B CA 1
ATOM 6669 C C . GLU B 1 48 ? -11.977 13.75 60.062 1 64.81 48 GLU B C 1
ATOM 6671 O O . GLU B 1 48 ? -12.938 13.562 60.812 1 64.81 48 GLU B O 1
ATOM 6676 N N . HIS B 1 49 ? -10.82 13.789 60.531 1 64.44 49 HIS B N 1
ATOM 6677 C CA . HIS B 1 49 ? -10.516 13.617 61.938 1 64.44 49 HIS B CA 1
ATOM 6678 C C . HIS B 1 49 ? -11.023 14.805 62.75 1 64.44 49 HIS B C 1
ATOM 6680 O O . HIS B 1 49 ? -11.516 14.625 63.875 1 64.44 49 HIS B O 1
ATOM 6686 N N . TYR B 1 50 ? -10.969 15.914 62.188 1 55.53 50 TYR B N 1
ATOM 6687 C CA . TYR B 1 50 ? -11.453 17.125 62.844 1 55.53 50 TYR B CA 1
ATOM 6688 C C . TYR B 1 50 ? -12.969 17.062 63.031 1 55.53 50 TYR B C 1
ATOM 6690 O O . TYR B 1 50 ? -13.492 17.375 64.125 1 55.53 50 TYR B O 1
ATOM 6698 N N . PHE B 1 51 ? -13.656 16.609 62.125 1 59.97 51 PHE B N 1
ATOM 6699 C CA . PHE B 1 51 ? -15.109 16.547 62.188 1 59.97 51 PHE B CA 1
ATOM 6700 C C . PHE B 1 51 ? -15.555 15.43 63.125 1 59.97 51 PHE B C 1
ATOM 6702 O O . PHE B 1 51 ? -16.578 15.555 63.812 1 59.97 51 PHE B O 1
ATOM 6709 N N . GLN B 1 52 ? -14.867 14.516 63.312 1 58.56 52 GLN B N 1
ATOM 6710 C CA . GLN B 1 52 ? -15.195 13.445 64.25 1 58.56 52 GLN B CA 1
ATOM 6711 C C . GLN B 1 52 ? -14.961 13.875 65.688 1 58.56 52 GLN B C 1
ATOM 6713 O O . GLN B 1 52 ? -15.711 13.5 66.562 1 58.56 52 GLN B O 1
ATOM 6718 N N . ASN B 1 53 ? -14.016 14.609 65.938 1 53.72 53 ASN B N 1
ATOM 6719 C CA . ASN B 1 53 ? -13.734 15.07 67.25 1 53.72 53 ASN B CA 1
ATOM 6720 C C . ASN B 1 53 ? -14.633 16.234 67.688 1 53.72 53 ASN B C 1
ATOM 6722 O O . ASN B 1 53 ? -14.578 16.719 68.812 1 53.72 53 ASN B O 1
ATOM 6726 N N . LEU B 1 54 ? -15.211 16.891 66.75 1 49.34 54 LEU B N 1
ATOM 6727 C CA . LEU B 1 54 ? -16.156 17.938 67.125 1 49.34 54 LEU B CA 1
ATOM 6728 C C . LEU B 1 54 ? -17.328 17.359 67.875 1 49.34 54 LEU B C 1
ATOM 6730 O O . LEU B 1 54 ? -18.016 18.094 68.562 1 49.34 54 LEU B O 1
ATOM 6734 N N . ASN B 1 55 ? -17.859 16.094 67.875 1 43.44 55 ASN B N 1
ATOM 6735 C CA . ASN B 1 55 ? -18.953 15.625 68.75 1 43.44 55 ASN B CA 1
ATOM 6736 C C . ASN B 1 55 ? -18.531 15.445 70.188 1 43.44 55 ASN B C 1
ATOM 6738 O O . ASN B 1 55 ? -19.328 15 71 1 43.44 55 ASN B O 1
ATOM 6742 N N . GLN B 1 56 ? -17.375 15.203 70.562 1 42.56 56 GLN B N 1
ATOM 6743 C CA . GLN B 1 56 ? -17.094 15.148 72 1 42.56 56 GLN B CA 1
ATOM 6744 C C . GLN B 1 56 ? -16.938 16.547 72.562 1 42.56 56 GLN B C 1
ATOM 6746 O O . GLN B 1 56 ? -16.375 17.438 71.938 1 42.56 56 GLN B O 1
ATOM 6751 N N . PRO B 1 57 ? -17.844 16.969 73.75 1 38.34 57 PRO B N 1
ATOM 6752 C CA . PRO B 1 57 ? -18.031 18.297 74.312 1 38.34 57 PRO B CA 1
ATOM 6753 C C . PRO B 1 57 ? -16.719 19.016 74.625 1 38.34 57 PRO B C 1
ATOM 6755 O O . PRO B 1 57 ? -16.719 20.125 75.125 1 38.34 57 PRO B O 1
ATOM 6758 N N . SER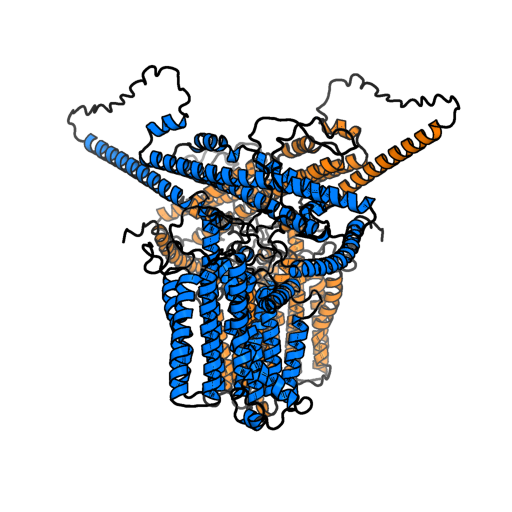 B 1 58 ? -15.656 18.234 75.125 1 36.62 58 SER B N 1
ATOM 6759 C CA . SER B 1 58 ? -14.633 18.969 75.875 1 36.62 58 SER B CA 1
ATOM 6760 C C . SER B 1 58 ? -14.086 20.125 75.062 1 36.62 58 SER B C 1
ATOM 6762 O O . SER B 1 58 ? -14.117 20.094 73.812 1 36.62 58 SER B O 1
ATOM 6764 N N . HIS B 1 59 ? -13.711 21.391 75.812 1 35.31 59 HIS B N 1
ATOM 6765 C CA . HIS B 1 59 ? -13.336 22.781 75.625 1 35.31 59 HIS B CA 1
ATOM 6766 C C . HIS B 1 59 ? -12.109 22.906 74.75 1 35.31 59 HIS B C 1
ATOM 6768 O O . HIS B 1 59 ? -11.547 24 74.625 1 35.31 59 HIS B O 1
ATOM 6774 N N . VAL B 1 60 ? -11.32 21.844 74.625 1 33.66 60 VAL B N 1
ATOM 6775 C CA . VAL B 1 60 ? -9.938 22.25 74.312 1 33.66 60 VAL B CA 1
ATOM 6776 C C . VAL B 1 60 ? -9.891 23.125 73.062 1 33.66 60 VAL B C 1
ATOM 6778 O O . VAL B 1 60 ? -10.422 22.75 72.062 1 33.66 60 VAL B O 1
ATOM 6781 N N . PRO B 1 61 ? -9.672 24.562 73.375 1 31.45 61 PRO B N 1
ATOM 6782 C CA . PRO B 1 61 ? -9.539 25.531 72.25 1 31.45 61 PRO B CA 1
ATOM 6783 C C . PRO B 1 61 ? -8.523 25.109 71.188 1 31.45 61 PRO B C 1
ATOM 6785 O O . PRO B 1 61 ? -7.352 24.875 71.562 1 31.45 61 PRO B O 1
ATOM 6788 N N . PHE B 1 62 ? -8.648 24.125 70.562 1 29.56 62 PHE B N 1
ATOM 6789 C CA . PHE B 1 62 ? -7.617 23.719 69.625 1 29.56 62 PHE B CA 1
ATOM 6790 C C . PHE B 1 62 ? -7.297 24.875 68.688 1 29.56 62 PHE B C 1
ATOM 6792 O O . PHE B 1 62 ? -7.988 25.062 67.688 1 29.56 62 PHE B O 1
ATOM 6799 N N . ILE B 1 63 ? -7.203 26.219 69.25 1 28.52 63 ILE B N 1
ATOM 6800 C CA . ILE B 1 63 ? -6.723 27.203 68.312 1 28.52 63 ILE B CA 1
ATOM 6801 C C . ILE B 1 63 ? -5.375 26.75 67.75 1 28.52 63 ILE B C 1
ATOM 6803 O O . ILE B 1 63 ? -4.352 26.844 68.438 1 28.52 63 ILE B O 1
ATOM 6807 N N . HIS B 1 64 ? -5.047 25.547 67.562 1 24.98 64 HIS B N 1
ATOM 6808 C CA . HIS B 1 64 ? -3.697 25.453 67.062 1 24.98 64 HIS B CA 1
ATOM 6809 C C . HIS B 1 64 ? -3.441 26.547 66 1 24.98 64 HIS B C 1
ATOM 6811 O O . HIS B 1 64 ? -4.344 26.938 65.25 1 24.98 64 HIS B O 1
ATOM 6817 N N . HIS B 1 65 ? -2.422 27.453 66.375 1 25.81 65 HIS B N 1
ATOM 6818 C CA . HIS B 1 65 ? -1.587 28.422 65.625 1 25.81 65 HIS B CA 1
ATOM 6819 C C . HIS B 1 65 ? -1.248 27.938 64.25 1 25.81 65 HIS B C 1
ATOM 6821 O O . HIS B 1 65 ? -0.467 27 64.062 1 25.81 65 HIS B O 1
ATOM 6827 N N . PHE B 1 66 ? -2.154 27.766 63.406 1 25.58 66 PHE B N 1
ATOM 6828 C CA . PHE B 1 66 ? -1.627 27.828 62.031 1 25.58 66 PHE B CA 1
ATOM 6829 C C . PHE B 1 66 ? -0.728 29.031 61.844 1 25.58 66 PHE B C 1
ATOM 6831 O O . PHE B 1 66 ? -1.198 30.172 61.906 1 25.58 66 PHE B O 1
ATOM 6838 N N . ASP B 1 67 ? 0.433 29.125 62.625 1 24.36 67 ASP B N 1
ATOM 6839 C CA . ASP B 1 67 ? 1.489 30.094 62.375 1 24.36 67 ASP B CA 1
ATOM 6840 C C . ASP B 1 67 ? 1.627 30.359 60.875 1 24.36 67 ASP B C 1
ATOM 6842 O O . ASP B 1 67 ? 2.049 29.484 60.125 1 24.36 67 ASP B O 1
ATOM 6846 N N . GLN B 1 68 ? 0.692 31 60.312 1 27.16 68 GLN B N 1
ATOM 6847 C CA . GLN B 1 68 ? 0.894 31.703 59.031 1 27.16 68 GLN B CA 1
ATOM 6848 C C . GLN B 1 68 ? 2.07 32.656 59.125 1 27.16 68 GLN B C 1
ATOM 6850 O O . GLN B 1 68 ? 1.874 33.875 59.25 1 27.16 68 GLN B O 1
ATOM 6855 N N . SER B 1 69 ? 3.07 32.5 60.062 1 25.72 69 SER B N 1
ATOM 6856 C CA . SER B 1 69 ? 4.137 33.5 60.031 1 25.72 69 SER B CA 1
ATOM 6857 C C . SER B 1 69 ? 4.543 33.812 58.594 1 25.72 69 SER B C 1
ATOM 6859 O O . SER B 1 69 ? 5.188 32.969 57.938 1 25.72 69 SER B O 1
ATOM 6861 N N . THR B 1 70 ? 3.695 34.344 57.844 1 26.67 70 THR B N 1
ATOM 6862 C CA . THR B 1 70 ? 4.117 35.094 56.656 1 26.67 70 THR B CA 1
ATOM 6863 C C . THR B 1 70 ? 5.09 36.188 57 1 26.67 70 THR B C 1
ATOM 6865 O O . THR B 1 70 ? 4.684 37.219 57.562 1 26.67 70 THR B O 1
ATOM 6868 N N . SER B 1 71 ? 6.184 35.906 57.781 1 25.48 71 SER B N 1
ATOM 6869 C CA . SER B 1 71 ? 7.156 37 57.969 1 25.48 71 SER B CA 1
ATOM 6870 C C . SER B 1 71 ? 7.293 37.844 56.719 1 25.48 71 SER B C 1
ATOM 6872 O O . SER B 1 71 ? 7.266 37.312 55.594 1 25.48 71 SER B O 1
ATOM 6874 N N . ARG B 1 72 ? 6.941 39.094 56.875 1 28.53 72 ARG B N 1
ATOM 6875 C CA . ARG B 1 72 ? 7.164 40.188 55.906 1 28.53 72 ARG B CA 1
ATOM 6876 C C . ARG B 1 72 ? 8.609 40.188 55.438 1 28.53 72 ARG B C 1
ATOM 6878 O O . ARG B 1 72 ? 9.539 40.062 56.219 1 28.53 72 ARG B O 1
ATOM 6885 N N . PRO B 1 73 ? 8.906 39.875 54.188 1 28.2 73 PRO B N 1
ATOM 6886 C CA . PRO B 1 73 ? 10.281 40 53.688 1 28.2 73 PRO B CA 1
ATOM 6887 C C . PRO B 1 73 ? 10.945 41.312 54.125 1 28.2 73 PRO B C 1
ATOM 6889 O O . PRO B 1 73 ? 10.281 42.344 54.156 1 28.2 73 PRO B O 1
ATOM 6892 N N . GLY B 1 74 ? 11.797 41.344 55.188 1 25.03 74 GLY B N 1
ATOM 6893 C CA . GLY B 1 74 ? 12.703 42.469 55.438 1 25.03 74 GLY B CA 1
ATOM 6894 C C . GLY B 1 74 ? 13.156 43.125 54.156 1 25.03 74 GLY B C 1
ATOM 6895 O O . GLY B 1 74 ? 12.961 42.625 53.062 1 25.03 74 GLY B O 1
ATOM 6896 N N . SER B 1 75 ? 13.594 44.438 54.375 1 26.44 75 SER B N 1
ATOM 6897 C CA . SER B 1 75 ? 14.109 45.375 53.375 1 26.44 75 SER B CA 1
ATOM 6898 C C . SER B 1 75 ? 15.164 44.719 52.469 1 26.44 75 SER B C 1
ATOM 6900 O O . SER B 1 75 ? 16.234 44.344 52.969 1 26.44 75 SER B O 1
ATOM 6902 N N . LEU B 1 76 ? 14.844 43.75 51.75 1 26.36 76 LEU B N 1
ATOM 6903 C CA . LEU B 1 76 ? 15.805 43.281 50.781 1 26.36 76 LEU B CA 1
ATOM 6904 C C . LEU B 1 76 ? 16.516 44.469 50.125 1 26.36 76 LEU B C 1
ATOM 6906 O O . LEU B 1 76 ? 15.883 45.375 49.562 1 26.36 76 LEU B O 1
ATOM 6910 N N . GLN B 1 77 ? 17.594 44.938 50.688 1 25.88 77 GLN B N 1
ATOM 6911 C CA . GLN B 1 77 ? 18.562 45.812 50.062 1 25.88 77 GLN B CA 1
ATOM 6912 C C . GLN B 1 77 ? 18.609 45.594 48.562 1 25.88 77 GLN B C 1
ATOM 6914 O O . GLN B 1 77 ? 18.391 44.5 48.062 1 25.88 77 GLN B O 1
ATOM 6919 N N . SER B 1 78 ? 18.609 46.719 47.719 1 29 78 SER B N 1
ATOM 6920 C CA . SER B 1 78 ? 18.547 47.062 46.281 1 29 78 SER B CA 1
ATOM 6921 C C . SER B 1 78 ? 19.516 46.219 45.469 1 29 78 SER B C 1
ATOM 6923 O O . SER B 1 78 ? 19.641 46.406 44.25 1 29 78 SER B O 1
ATOM 6925 N N . ASP B 1 79 ? 20.578 45.844 46 1 28.48 79 ASP B N 1
ATOM 6926 C CA . ASP B 1 79 ? 21.547 45.656 44.938 1 28.48 79 ASP B CA 1
ATOM 6927 C C . ASP B 1 79 ? 21.016 44.656 43.906 1 28.48 79 ASP B C 1
ATOM 6929 O O . ASP B 1 79 ? 21.031 44.938 42.688 1 28.48 79 ASP B O 1
ATOM 6933 N N . LYS B 1 80 ? 21.688 43.562 43.719 1 33.94 80 LYS B N 1
ATOM 6934 C CA . LYS B 1 80 ? 21.828 42.844 42.469 1 33.94 80 LYS B CA 1
ATOM 6935 C C . LYS B 1 80 ? 20.469 42.25 42.031 1 33.94 80 LYS B C 1
ATOM 6937 O O . LYS B 1 80 ? 19.594 42.031 42.844 1 33.94 80 LYS B O 1
ATOM 6942 N N . MET B 1 81 ? 20.375 41.656 40.719 1 31.41 81 MET B N 1
ATOM 6943 C CA . MET B 1 81 ? 19.406 41.5 39.656 1 31.41 81 MET B CA 1
ATOM 6944 C C . MET B 1 81 ? 18.141 40.812 40.156 1 31.41 81 MET B C 1
ATOM 6946 O O . MET B 1 81 ? 18.156 40.125 41.156 1 31.41 81 MET B O 1
ATOM 6950 N N . SER B 1 82 ? 16.938 40.781 39.188 1 35.03 82 SER B N 1
ATOM 6951 C CA . SER B 1 82 ? 15.609 40.344 38.75 1 35.03 82 SER B CA 1
ATOM 6952 C C . SER B 1 82 ? 15.391 38.875 39.031 1 35.03 82 SER B C 1
ATOM 6954 O O . SER B 1 82 ? 15.812 38 38.25 1 35.03 82 SER B O 1
ATOM 6956 N N . LEU B 1 83 ? 15.586 38.344 40 1 43.94 83 LEU B N 1
ATOM 6957 C CA . LEU B 1 83 ? 15.07 37 40.188 1 43.94 83 LEU B CA 1
ATOM 6958 C C . LEU B 1 83 ? 13.688 36.875 39.562 1 43.94 83 LEU B C 1
ATOM 6960 O O . LEU B 1 83 ? 12.766 37.594 39.906 1 43.94 83 LEU B O 1
ATOM 6964 N N . SER B 1 84 ? 13.555 36.281 38.344 1 60.41 84 SER B N 1
ATOM 6965 C CA . SER B 1 84 ? 12.344 36.094 37.531 1 60.41 84 SER B CA 1
ATOM 6966 C C . SER B 1 84 ? 11.188 35.594 38.406 1 60.41 84 SER B C 1
ATOM 6968 O O . SER B 1 84 ? 11.398 35.062 39.469 1 60.41 84 SER B O 1
ATOM 6970 N N . VAL B 1 85 ? 9.992 36.281 38.438 1 67.44 85 VAL B N 1
ATOM 6971 C CA . VAL B 1 85 ? 8.703 35.906 39.031 1 67.44 85 VAL B CA 1
ATOM 6972 C C . VAL B 1 85 ? 8.625 34.406 39.188 1 67.44 85 VAL B C 1
ATOM 6974 O O . VAL B 1 85 ? 8.141 33.906 40.188 1 67.44 85 VAL B O 1
ATOM 6977 N N . LEU B 1 86 ? 9.312 33.781 38.469 1 77.69 86 LEU B N 1
ATOM 6978 C CA . LEU B 1 86 ? 9.266 32.312 38.5 1 77.69 86 LEU B CA 1
ATOM 6979 C C . LEU B 1 86 ? 10.078 31.766 39.656 1 77.69 86 LEU B C 1
ATOM 6981 O O . LEU B 1 86 ? 9.656 30.812 40.312 1 77.69 86 LEU B O 1
ATOM 6985 N N . ASP B 1 87 ? 11.203 32.375 40.031 1 76.56 87 ASP B N 1
ATOM 6986 C CA . ASP B 1 87 ? 12.062 31.891 41.094 1 76.56 87 ASP B CA 1
ATOM 6987 C C . ASP B 1 87 ? 11.398 32.094 42.469 1 76.56 87 ASP B C 1
ATOM 6989 O O . ASP B 1 87 ? 11.531 31.234 43.344 1 76.56 87 ASP B O 1
ATOM 6993 N N . LYS B 1 88 ? 10.633 33.156 42.5 1 72.06 88 LYS B N 1
ATOM 6994 C CA . LYS B 1 88 ? 9.922 33.438 43.75 1 72.06 88 LYS B CA 1
ATOM 6995 C C . LYS B 1 88 ? 8.82 32.406 44 1 72.06 88 LYS B C 1
ATOM 6997 O O . LYS B 1 88 ? 8.641 31.938 45.125 1 72.06 88 LYS B O 1
ATOM 7002 N N . VAL B 1 89 ? 8.211 32.125 42.906 1 77.5 89 VAL B N 1
ATOM 7003 C CA . VAL B 1 89 ? 7.102 31.172 43.031 1 77.5 89 VAL B CA 1
ATOM 7004 C C . VAL B 1 89 ? 7.637 29.766 43.281 1 77.5 89 VAL B C 1
ATOM 7006 O O . VAL B 1 89 ? 7.055 29.016 44.062 1 77.5 89 VAL B O 1
ATOM 7009 N N . LEU B 1 90 ? 8.781 29.484 42.812 1 79.81 90 LEU B N 1
ATOM 7010 C CA . LEU B 1 90 ? 9.344 28.141 42.938 1 79.81 90 LEU B CA 1
ATOM 7011 C C . LEU B 1 90 ? 9.914 27.906 44.312 1 79.81 90 LEU B C 1
ATOM 7013 O O . LEU B 1 90 ? 10.031 26.766 44.75 1 79.81 90 LEU B O 1
ATOM 7017 N N . TYR B 1 91 ? 10.211 29 44.938 1 73.56 91 TYR B N 1
ATOM 7018 C CA . TYR B 1 91 ? 10.711 28.906 46.281 1 73.56 91 TYR B CA 1
ATOM 7019 C C . TYR B 1 91 ? 9.656 28.312 47.219 1 73.56 91 TYR B C 1
ATOM 7021 O O . TYR B 1 91 ? 9.984 27.547 48.125 1 73.56 91 TYR B O 1
ATOM 7029 N N . TYR B 1 92 ? 8.422 28.562 46.906 1 72.81 92 TYR B N 1
ATOM 7030 C CA . TYR B 1 92 ? 7.328 28.078 47.75 1 72.81 92 TYR B CA 1
ATOM 7031 C C . TYR B 1 92 ? 6.734 26.797 47.188 1 72.81 92 TYR B C 1
ATOM 7033 O O . TYR B 1 92 ? 5.855 26.188 47.781 1 72.81 92 TYR B O 1
ATOM 7041 N N . ALA B 1 93 ? 7.32 26.406 46.094 1 80.31 93 ALA B N 1
ATOM 7042 C CA . ALA B 1 93 ? 6.762 25.234 45.438 1 80.31 93 ALA B CA 1
ATOM 7043 C C . ALA B 1 93 ? 7.312 23.938 46.062 1 80.31 93 ALA B C 1
ATOM 7045 O O . ALA B 1 93 ? 8.234 23.984 46.875 1 80.31 93 ALA B O 1
ATOM 7046 N N . SER B 1 94 ? 6.773 22.828 45.844 1 81.69 94 SER B N 1
ATOM 7047 C CA . SER B 1 94 ? 7.172 21.516 46.344 1 81.69 94 SER B CA 1
ATOM 7048 C C . SER B 1 94 ? 8.508 21.078 45.781 1 81.69 94 SER B C 1
ATOM 7050 O O . SER B 1 94 ? 8.953 21.625 44.75 1 81.69 94 SER B O 1
ATOM 7052 N N . SER B 1 95 ? 9.188 20.219 46.438 1 85.56 95 SER B N 1
ATOM 7053 C CA . SER B 1 95 ? 10.477 19.703 46 1 85.56 95 SER B CA 1
ATOM 7054 C C . SER B 1 95 ? 10.359 19.047 44.625 1 85.56 95 SER B C 1
ATOM 7056 O O . SER B 1 95 ? 11.273 19.156 43.812 1 85.56 95 SER B O 1
ATOM 7058 N N . SER B 1 96 ? 9.219 18.391 44.344 1 89.06 96 SER B N 1
ATOM 7059 C CA . SER B 1 96 ? 9.008 17.75 43.062 1 89.06 96 SER B CA 1
ATOM 7060 C C . SER B 1 96 ? 8.844 18.766 41.938 1 89.06 96 SER B C 1
ATOM 7062 O O . SER B 1 96 ? 9.305 18.562 40.844 1 89.06 96 SER B O 1
ATOM 7064 N N . GLU B 1 97 ? 8.25 19.828 42.25 1 89.5 97 GLU B N 1
ATOM 7065 C CA . GLU B 1 97 ? 8.094 20.891 41.281 1 89.5 97 GLU B CA 1
ATOM 7066 C C . GLU B 1 97 ? 9.43 21.562 40.969 1 89.5 97 GLU B C 1
ATOM 7068 O O . GLU B 1 97 ? 9.734 21.859 39.812 1 89.5 97 GLU B O 1
ATOM 7073 N N . ARG B 1 98 ? 10.203 21.719 42 1 88.88 98 ARG B N 1
ATOM 7074 C CA . ARG B 1 98 ? 11.523 22.297 41.812 1 88.88 98 ARG B CA 1
ATOM 7075 C C . ARG B 1 98 ? 12.406 21.391 40.969 1 88.88 98 ARG B C 1
ATOM 7077 O O . ARG B 1 98 ? 13.156 21.875 40.094 1 88.88 98 ARG B O 1
ATOM 7084 N N . GLN B 1 99 ? 12.266 20.203 41.219 1 90.12 99 GLN B N 1
ATOM 7085 C CA . GLN B 1 99 ? 13.039 19.234 40.438 1 90.12 99 GLN B CA 1
ATOM 7086 C C . GLN B 1 99 ? 12.617 19.266 38.969 1 90.12 99 GLN B C 1
ATOM 7088 O O . GLN B 1 99 ? 13.461 19.125 38.094 1 90.12 99 GLN B O 1
ATOM 7093 N N . PHE B 1 100 ? 11.359 19.422 38.719 1 92.75 100 PHE B N 1
ATOM 7094 C CA . PHE B 1 100 ? 10.844 19.516 37.375 1 92.75 100 PHE B CA 1
ATOM 7095 C C . PHE B 1 100 ? 11.445 20.703 36.656 1 92.75 100 PHE B C 1
ATOM 7097 O O . PHE B 1 100 ? 11.906 20.578 35.5 1 92.75 100 PHE B O 1
ATOM 7104 N N . PHE B 1 101 ? 11.5 21.766 37.25 1 91.94 101 PHE B N 1
ATOM 7105 C CA . PHE B 1 101 ? 12 22.984 36.594 1 91.94 101 PHE B CA 1
ATOM 7106 C C . PHE B 1 101 ? 13.516 22.953 36.5 1 91.94 101 PHE B C 1
ATOM 7108 O O . PHE B 1 101 ? 14.086 23.516 35.562 1 91.94 101 PHE B O 1
ATOM 7115 N N . GLU B 1 102 ? 14.156 22.234 37.375 1 91.25 102 GLU B N 1
ATOM 7116 C CA . GLU B 1 102 ? 15.594 22.016 37.219 1 91.25 102 GLU B CA 1
ATOM 7117 C C . GLU B 1 102 ? 15.891 21.156 36 1 91.25 102 GLU B C 1
ATOM 7119 O O . GLU B 1 102 ? 16.859 21.406 35.281 1 91.25 102 GLU B O 1
ATOM 7124 N N . SER B 1 103 ? 15.062 20.172 35.844 1 93.5 103 SER B N 1
ATOM 7125 C CA . SER B 1 103 ? 15.203 19.312 34.656 1 93.5 103 SER B CA 1
ATOM 7126 C C . SER B 1 103 ? 14.93 20.094 33.375 1 93.5 103 SER B C 1
ATOM 7128 O O . SER B 1 103 ? 15.578 19.875 32.375 1 93.5 103 SER B O 1
ATOM 7130 N N . LEU B 1 104 ? 14.008 21 33.406 1 93.69 104 LEU B N 1
ATOM 7131 C CA . LEU B 1 104 ? 13.695 21.844 32.25 1 93.69 104 LEU B CA 1
ATOM 7132 C C . LEU B 1 104 ? 14.875 22.734 31.906 1 93.69 104 LEU B C 1
ATOM 7134 O O . LEU B 1 104 ? 15.203 22.922 30.734 1 93.69 104 LEU B O 1
ATOM 7138 N N . ASP B 1 105 ? 15.477 23.281 32.938 1 92.31 105 ASP B N 1
ATOM 7139 C CA . ASP B 1 105 ? 16.641 24.141 32.719 1 92.31 105 ASP B CA 1
ATOM 7140 C C . ASP B 1 105 ? 17.797 23.359 32.125 1 92.31 105 ASP B C 1
ATOM 7142 O O . ASP B 1 105 ? 18.531 23.875 31.266 1 92.31 105 ASP B O 1
ATOM 7146 N N . PHE B 1 106 ? 17.906 22.188 32.625 1 93.19 106 PHE B N 1
ATOM 7147 C CA . PHE B 1 106 ? 18.953 21.344 32.094 1 93.19 106 PHE B CA 1
ATOM 7148 C C . PHE B 1 106 ? 18.734 21.062 30.594 1 93.19 106 PHE B C 1
ATOM 7150 O O . PHE B 1 106 ? 19.672 21.141 29.797 1 93.19 106 PHE B O 1
ATOM 7157 N N . GLU B 1 107 ? 17.531 20.734 30.266 1 94.38 107 GLU B N 1
ATOM 7158 C CA . GLU B 1 107 ? 17.188 20.484 28.875 1 94.38 107 GLU B CA 1
ATOM 7159 C C . GLU B 1 107 ? 17.344 21.734 28.031 1 94.38 107 GLU B C 1
ATOM 7161 O O . GLU B 1 107 ? 17.781 21.672 26.875 1 94.38 107 GLU B O 1
ATOM 7166 N N . LEU B 1 108 ? 16.953 22.797 28.531 1 94.12 108 LEU B N 1
ATOM 7167 C CA . LEU B 1 108 ? 17.062 24.062 27.812 1 94.12 108 LEU B CA 1
ATOM 7168 C C . LEU B 1 108 ? 18.516 24.391 27.5 1 94.12 108 LEU B C 1
ATOM 7170 O O . LEU B 1 108 ? 18.828 24.828 26.391 1 94.12 108 LEU B O 1
ATOM 7174 N N . ASP B 1 109 ? 19.375 24.141 28.406 1 92.38 109 ASP B N 1
ATOM 7175 C CA . ASP B 1 109 ? 20.797 24.406 28.219 1 92.38 109 ASP B CA 1
ATOM 7176 C C . ASP B 1 109 ? 21.406 23.438 27.188 1 92.38 109 ASP B C 1
ATOM 7178 O O . ASP B 1 109 ? 22.219 23.844 26.359 1 92.38 109 ASP B O 1
ATOM 7182 N N . LYS B 1 110 ? 21.047 22.297 27.312 1 94 110 LYS B N 1
ATOM 7183 C CA . LYS B 1 110 ? 21.516 21.281 26.375 1 94 110 LYS B CA 1
ATOM 7184 C C . LYS B 1 110 ? 21.125 21.641 24.938 1 94 110 LYS B C 1
ATOM 7186 O O . LYS B 1 110 ? 21.953 21.578 24.031 1 94 110 LYS B O 1
ATOM 7191 N N . ILE B 1 111 ? 19.875 22.031 24.766 1 94.94 111 ILE B N 1
ATOM 7192 C CA . ILE B 1 111 ? 19.359 22.375 23.453 1 94.94 111 ILE B CA 1
ATOM 7193 C C . ILE B 1 111 ? 20.031 23.641 22.938 1 94.94 111 ILE B C 1
ATOM 7195 O O . ILE B 1 111 ? 20.391 23.734 21.766 1 94.94 111 ILE B O 1
ATOM 7199 N N . ALA B 1 112 ? 20.219 24.594 23.781 1 93.38 112 ALA B N 1
ATOM 7200 C CA . ALA B 1 112 ? 20.859 25.859 23.391 1 93.38 112 ALA B CA 1
ATOM 7201 C C . ALA B 1 112 ? 22.297 25.625 22.953 1 93.38 112 ALA B C 1
ATOM 7203 O O . ALA B 1 112 ? 22.734 26.203 21.953 1 93.38 112 ALA B O 1
ATOM 7204 N N . LYS B 1 113 ? 22.969 24.797 23.656 1 93.31 113 LYS B N 1
ATOM 7205 C CA . LYS B 1 113 ? 24.359 24.516 23.328 1 93.31 113 LYS B CA 1
ATOM 7206 C C . LYS B 1 113 ? 24.469 23.797 21.984 1 93.31 113 LYS B C 1
ATOM 7208 O O . LYS B 1 113 ? 25.312 24.156 21.156 1 93.31 113 LYS B O 1
ATOM 7213 N N . PHE B 1 114 ? 23.672 22.875 21.797 1 94.31 114 PHE B N 1
ATOM 7214 C CA . PHE B 1 114 ? 23.672 22.125 20.547 1 94.31 114 PHE B CA 1
ATOM 7215 C C . PHE B 1 114 ? 23.328 23.031 19.375 1 94.31 114 PHE B C 1
ATOM 7217 O O . PHE B 1 114 ? 23.984 22.984 18.328 1 94.31 114 PHE B O 1
ATOM 7224 N N . TYR B 1 115 ? 22.266 23.766 19.547 1 94.44 115 TYR B N 1
ATOM 7225 C CA . TYR B 1 115 ? 21.828 24.672 18.5 1 94.44 115 TYR B CA 1
ATOM 7226 C C . TYR B 1 115 ? 22.922 25.656 18.141 1 94.44 115 TYR B C 1
ATOM 7228 O O . TYR B 1 115 ? 23.188 25.906 16.953 1 94.44 115 TYR B O 1
ATOM 7236 N N . ASP B 1 116 ? 23.562 26.188 19.109 1 92.19 116 ASP B N 1
ATOM 7237 C CA . ASP B 1 116 ? 24.625 27.172 18.891 1 92.19 116 ASP B CA 1
ATOM 7238 C C . ASP B 1 116 ? 25.797 26.547 18.141 1 92.19 116 ASP B C 1
ATOM 7240 O O . ASP B 1 116 ? 26.391 27.188 17.266 1 92.19 116 ASP B O 1
ATOM 7244 N N . GLU B 1 117 ? 26.094 25.422 18.547 1 92.69 117 GLU B N 1
ATOM 7245 C CA . GLU B 1 117 ? 27.172 24.719 17.859 1 92.69 117 GLU B CA 1
ATOM 7246 C C . GLU B 1 117 ? 26.844 24.484 16.391 1 92.69 117 GLU B C 1
ATOM 7248 O O . GLU B 1 117 ? 27.672 24.734 15.516 1 92.69 117 GLU B O 1
ATOM 7253 N N . LYS B 1 118 ? 25.672 24.031 16.141 1 93.06 118 LYS B N 1
ATOM 7254 C CA . LYS B 1 118 ? 25.281 23.719 14.773 1 93.06 118 LYS B CA 1
ATOM 7255 C C . LYS B 1 118 ? 25.109 24.984 13.945 1 93.06 118 LYS B C 1
ATOM 7257 O O . LYS B 1 118 ? 25.422 25 12.75 1 93.06 118 LYS B O 1
ATOM 7262 N N . GLU B 1 119 ? 24.625 26 14.547 1 93.56 119 GLU B N 1
ATOM 7263 C CA . GLU B 1 119 ? 24.469 27.266 13.844 1 93.56 119 GLU B CA 1
ATOM 7264 C C . GLU B 1 119 ? 25.828 27.859 13.484 1 93.56 119 GLU B C 1
ATOM 7266 O O . GLU B 1 119 ? 26 28.422 12.398 1 93.56 119 GLU B O 1
ATOM 7271 N N . THR B 1 120 ? 26.766 27.781 14.398 1 91.31 120 THR B N 1
ATOM 7272 C CA . THR B 1 120 ? 28.109 28.266 14.133 1 91.31 120 THR B CA 1
ATOM 7273 C C . THR B 1 120 ? 28.734 27.516 12.969 1 91.31 120 THR B C 1
ATOM 7275 O O . THR B 1 120 ? 29.375 28.109 12.094 1 91.31 120 THR B O 1
ATOM 7278 N N . ASP B 1 121 ? 28.562 26.281 13.039 1 90.94 121 ASP B N 1
ATOM 7279 C CA . ASP B 1 121 ? 29.047 25.469 11.93 1 90.94 121 ASP B CA 1
ATOM 7280 C C . ASP B 1 121 ? 28.391 25.875 10.609 1 90.94 121 ASP B C 1
ATOM 7282 O O . ASP B 1 121 ? 29.047 25.906 9.57 1 90.94 121 ASP B O 1
ATOM 7286 N N . ALA B 1 122 ? 27.125 26.141 10.641 1 92.81 122 ALA B N 1
ATOM 7287 C CA . ALA B 1 122 ? 26.375 26.531 9.445 1 92.81 122 ALA B CA 1
ATOM 7288 C C . ALA B 1 122 ? 26.859 27.875 8.914 1 92.81 122 ALA B C 1
ATOM 7290 O O . ALA B 1 122 ? 26.953 28.078 7.699 1 92.81 122 ALA B O 1
ATOM 7291 N N . LYS B 1 123 ? 27.203 28.766 9.797 1 92.44 123 LYS B N 1
ATOM 7292 C CA . LYS B 1 123 ? 27.719 30.062 9.391 1 92.44 123 LYS B CA 1
ATOM 7293 C C . LYS B 1 123 ? 29.062 29.938 8.695 1 92.44 123 LYS B C 1
ATOM 7295 O O . LYS B 1 123 ? 29.297 30.578 7.664 1 92.44 123 LYS B O 1
ATOM 7300 N N . LEU B 1 124 ? 29.859 29.078 9.242 1 89.38 124 LEU B N 1
ATOM 7301 C CA . LEU B 1 124 ? 31.172 28.844 8.648 1 89.38 124 LEU B CA 1
ATOM 7302 C C . LEU B 1 124 ? 31.031 28.219 7.27 1 89.38 124 LEU B C 1
ATOM 7304 O O . LEU B 1 124 ? 31.75 28.578 6.34 1 89.38 124 LEU B O 1
ATOM 7308 N N . LYS B 1 125 ? 30.156 27.359 7.18 1 90.38 125 LYS B N 1
ATOM 7309 C CA . LYS B 1 125 ? 29.938 26.672 5.902 1 90.38 125 LYS B CA 1
ATOM 7310 C C . LYS B 1 125 ? 29.375 27.641 4.859 1 90.38 125 LYS B C 1
ATOM 7312 O O . LYS B 1 125 ? 29.734 27.562 3.68 1 90.38 125 LYS B O 1
ATOM 7317 N N . LEU B 1 126 ? 28.469 28.469 5.273 1 92.75 126 LEU B N 1
ATOM 7318 C CA . LEU B 1 126 ? 27.891 29.438 4.352 1 92.75 126 LEU B CA 1
ATOM 7319 C C . LEU B 1 126 ? 28.969 30.375 3.803 1 92.75 126 LEU B C 1
ATOM 7321 O O . LEU B 1 126 ? 28.984 30.688 2.609 1 92.75 126 LEU B O 1
ATOM 7325 N N . GLU B 1 127 ? 29.844 30.781 4.637 1 89.19 127 GLU B N 1
ATOM 7326 C CA . GLU B 1 127 ? 30.938 31.656 4.207 1 89.19 127 GLU B CA 1
ATOM 7327 C C . GLU B 1 127 ? 31.859 30.953 3.215 1 89.19 127 GLU B C 1
ATOM 7329 O O . GLU B 1 127 ? 32.281 31.562 2.234 1 89.19 127 GLU B O 1
ATOM 7334 N N . ALA B 1 128 ? 32.094 29.766 3.531 1 88.25 128 ALA B N 1
ATOM 7335 C CA . ALA B 1 128 ? 32.906 28.969 2.615 1 88.25 128 ALA B CA 1
ATOM 7336 C C . ALA B 1 128 ? 32.219 28.812 1.264 1 88.25 128 ALA B C 1
ATOM 7338 O O . ALA B 1 128 ? 32.875 28.906 0.215 1 88.25 128 ALA B O 1
ATOM 7339 N N . LEU B 1 129 ? 30.969 28.578 1.279 1 91.06 129 LEU B N 1
ATOM 7340 C CA . LEU B 1 129 ? 30.203 28.375 0.054 1 91.06 129 LEU B CA 1
ATOM 7341 C C . LEU B 1 129 ? 30.141 29.672 -0.757 1 91.06 129 LEU B C 1
ATOM 7343 O O . LEU B 1 129 ? 30.219 29.641 -1.987 1 91.06 129 LEU B O 1
ATOM 7347 N N . LYS B 1 130 ? 30.016 30.734 -0.094 1 88.81 130 LYS B N 1
ATOM 7348 C CA . LYS B 1 130 ? 29.969 32.031 -0.761 1 88.81 130 LYS B CA 1
ATOM 7349 C C . LYS B 1 130 ? 31.281 32.312 -1.49 1 88.81 130 LYS B C 1
ATOM 7351 O O . LYS B 1 130 ? 31.266 32.781 -2.639 1 88.81 130 LYS B O 1
ATOM 7356 N N . THR B 1 131 ? 32.312 31.984 -0.814 1 86.44 131 THR B N 1
ATOM 7357 C CA . THR B 1 131 ? 33.656 32.219 -1.401 1 86.44 131 THR B CA 1
ATOM 7358 C C . THR B 1 131 ? 33.844 31.312 -2.627 1 86.44 131 THR B C 1
ATOM 7360 O O . THR B 1 131 ? 34.344 31.781 -3.65 1 86.44 131 THR B O 1
ATOM 7363 N N . GLN B 1 132 ? 33.406 30.156 -2.43 1 87.88 132 GLN B N 1
ATOM 7364 C CA . GLN B 1 132 ? 33.562 29.219 -3.535 1 87.88 132 GLN B CA 1
ATOM 7365 C C . GLN B 1 132 ? 32.656 29.625 -4.715 1 87.88 132 GLN B C 1
ATOM 7367 O O . GLN B 1 132 ? 33.062 29.5 -5.871 1 87.88 132 GLN B O 1
ATOM 7372 N N . MET B 1 133 ? 31.547 30.094 -4.484 1 87.75 133 MET B N 1
ATOM 7373 C CA . MET B 1 133 ? 30.609 30.5 -5.527 1 87.75 133 MET B CA 1
ATOM 7374 C C . MET B 1 133 ? 31.141 31.734 -6.27 1 87.75 133 MET B C 1
ATOM 7376 O O . MET B 1 133 ? 30.953 31.859 -7.48 1 87.75 133 MET B O 1
ATOM 7380 N N . GLN B 1 134 ? 31.781 32.531 -5.598 1 83.44 134 GLN B N 1
ATOM 7381 C CA . GLN B 1 134 ? 32.375 33.688 -6.223 1 83.44 134 GLN B CA 1
ATOM 7382 C C . GLN B 1 134 ? 33.531 33.281 -7.156 1 83.44 134 GLN B C 1
ATOM 7384 O O . GLN B 1 134 ? 33.688 33.875 -8.234 1 83.44 134 GLN B O 1
ATOM 7389 N N . PHE B 1 135 ? 34.219 32.281 -6.66 1 81.62 135 PHE B N 1
ATOM 7390 C CA . PHE B 1 135 ? 35.312 31.781 -7.492 1 81.62 135 PHE B CA 1
ATOM 7391 C C . PHE B 1 135 ? 34.781 31.219 -8.797 1 81.62 135 PHE B C 1
ATOM 7393 O O . PHE B 1 135 ? 35.344 31.469 -9.867 1 81.62 135 PHE B O 1
ATOM 7400 N N . ILE B 1 136 ? 33.781 30.531 -8.664 1 82.69 136 ILE B N 1
ATOM 7401 C CA . ILE B 1 136 ? 33.188 29.891 -9.844 1 82.69 136 ILE B CA 1
ATOM 7402 C C . ILE B 1 136 ? 32.594 30.938 -10.766 1 82.69 136 ILE B C 1
ATOM 7404 O O . ILE B 1 136 ? 32.688 30.812 -11.992 1 82.69 136 ILE B O 1
ATOM 7408 N N . ALA B 1 137 ? 31.969 31.906 -10.203 1 81.06 137 ALA B N 1
ATOM 7409 C CA . ALA B 1 137 ? 31.406 33 -11 1 81.06 137 ALA B CA 1
ATOM 7410 C C . ALA B 1 137 ? 32.5 33.75 -11.758 1 81.06 137 ALA B C 1
ATOM 7412 O O . ALA B 1 137 ? 32.312 34.094 -12.93 1 81.06 137 ALA B O 1
ATOM 7413 N N . GLU B 1 138 ? 33.594 33.938 -11.18 1 79.06 138 GLU B N 1
ATOM 7414 C CA . GLU B 1 138 ? 34.719 34.625 -11.805 1 79.06 138 GLU B CA 1
ATOM 7415 C C . GLU B 1 138 ? 35.344 33.781 -12.898 1 79.06 138 GLU B C 1
ATOM 7417 O O . GLU B 1 138 ? 35.719 34.281 -13.961 1 79.06 138 GLU B O 1
ATOM 7422 N N . MET B 1 139 ? 35.438 32.625 -12.562 1 77.44 139 MET B N 1
ATOM 7423 C CA . MET B 1 139 ? 36 31.688 -13.547 1 77.44 139 MET B CA 1
ATOM 7424 C C . MET B 1 139 ? 35.094 31.609 -14.781 1 77.44 139 MET B C 1
ATOM 7426 O O . MET B 1 139 ? 35.594 31.547 -15.906 1 77.44 139 MET B O 1
ATOM 7430 N N . GLY B 1 140 ? 33.906 31.531 -14.531 1 77.31 140 GLY B N 1
ATOM 7431 C CA . GLY B 1 140 ? 32.938 31.516 -15.641 1 77.31 140 GLY B CA 1
ATOM 7432 C C . GLY B 1 140 ? 33.031 32.75 -16.516 1 77.31 140 GLY B C 1
ATOM 7433 O O . GLY B 1 140 ? 32.969 32.656 -17.75 1 77.31 140 GLY B O 1
ATOM 7434 N N . ARG B 1 141 ? 33.281 33.844 -15.953 1 75.56 141 ARG B N 1
ATOM 7435 C CA . ARG B 1 141 ? 33.438 35.094 -16.688 1 75.56 141 ARG B CA 1
ATOM 7436 C C . ARG B 1 141 ? 34.719 35.094 -17.5 1 75.56 141 ARG B C 1
ATOM 7438 O O . ARG B 1 141 ? 34.719 35.562 -18.656 1 75.56 141 ARG B O 1
ATOM 7445 N N . GLN B 1 142 ? 35.688 34.562 -16.875 1 74.69 142 GLN B N 1
ATOM 7446 C CA . GLN B 1 142 ? 36.969 34.5 -17.562 1 74.69 142 GLN B CA 1
ATOM 7447 C C . GLN B 1 142 ? 36.906 33.594 -18.781 1 74.69 142 GLN B C 1
ATOM 7449 O O . GLN B 1 142 ? 37.5 33.875 -19.828 1 74.69 142 GLN B O 1
ATOM 7454 N N . LEU B 1 143 ? 36.219 32.531 -18.562 1 75.88 143 LEU B N 1
ATOM 7455 C CA . LEU B 1 143 ? 36.062 31.578 -19.656 1 75.88 143 LEU B CA 1
ATOM 7456 C C . LEU B 1 143 ? 35.281 32.219 -20.797 1 75.88 143 LEU B C 1
ATOM 7458 O O . LEU B 1 143 ? 35.594 31.969 -21.969 1 75.88 143 LEU B O 1
ATOM 7462 N N . LEU B 1 144 ? 34.312 32.938 -20.484 1 69.25 144 LEU B N 1
ATOM 7463 C CA . LEU B 1 144 ? 33.5 33.594 -21.516 1 69.25 144 LEU B CA 1
ATOM 7464 C C . LEU B 1 144 ? 34.344 34.625 -22.25 1 69.25 144 LEU B C 1
ATOM 7466 O O . LEU B 1 144 ? 34.219 34.812 -23.469 1 69.25 144 LEU B O 1
ATOM 7470 N N . ASP B 1 145 ? 35.281 35.281 -21.609 1 66.31 145 ASP B N 1
ATOM 7471 C CA . ASP B 1 145 ? 36.094 36.344 -22.188 1 66.31 145 ASP B CA 1
ATOM 7472 C C . ASP B 1 145 ? 37.188 35.719 -23.078 1 66.31 145 ASP B C 1
ATOM 7474 O O . ASP B 1 145 ? 37.531 36.281 -24.125 1 66.31 145 ASP B O 1
ATOM 7478 N N . THR B 1 146 ? 37.75 34.688 -22.609 1 65.44 146 THR B N 1
ATOM 7479 C CA . THR B 1 146 ? 38.875 34.125 -23.344 1 65.44 146 THR B CA 1
ATOM 7480 C C . THR B 1 146 ? 38.375 33.156 -24.422 1 65.44 146 THR B C 1
ATOM 7482 O O . THR B 1 146 ? 39.125 32.781 -25.312 1 65.44 146 THR B O 1
ATOM 7485 N N . GLY B 1 147 ? 37.094 33.031 -24.625 1 61.44 147 GLY B N 1
ATOM 7486 C CA . GLY B 1 147 ? 36.531 32.125 -25.625 1 61.44 147 GLY B CA 1
ATOM 7487 C C . GLY B 1 147 ? 36.906 30.672 -25.406 1 61.44 147 GLY B C 1
ATOM 7488 O O . GLY B 1 147 ? 36.875 29.875 -26.344 1 61.44 147 GLY B O 1
ATOM 7489 N N . GLN B 1 148 ? 37.594 30.375 -24.359 1 55.53 148 GLN B N 1
ATOM 7490 C CA . GLN B 1 148 ? 38.094 29.016 -24.141 1 55.53 148 GLN B CA 1
ATOM 7491 C C . GLN B 1 148 ? 36.969 28.094 -23.672 1 55.53 148 GLN B C 1
ATOM 7493 O O . GLN B 1 148 ? 36 28.531 -23.078 1 55.53 148 GLN B O 1
ATOM 7498 N N . ASP B 1 149 ? 37.031 26.875 -24.125 1 54.25 149 ASP B N 1
ATOM 7499 C CA . ASP B 1 149 ? 36 25.844 -23.922 1 54.25 149 ASP B CA 1
ATOM 7500 C C . ASP B 1 149 ? 35.875 25.484 -22.438 1 54.25 149 ASP B C 1
ATOM 7502 O O . ASP B 1 149 ? 36.844 25.578 -21.688 1 54.25 149 ASP B O 1
ATOM 7506 N N . GLN B 1 150 ? 34.719 25.547 -21.891 1 54.41 150 GLN B N 1
ATOM 7507 C CA . GLN B 1 150 ? 34.188 25.203 -20.562 1 54.41 150 GLN B CA 1
ATOM 7508 C C . GLN B 1 150 ? 35 24.047 -19.969 1 54.41 150 GLN B C 1
ATOM 7510 O O . GLN B 1 150 ? 34.875 23.766 -18.766 1 54.41 150 GLN B O 1
ATOM 7515 N N . TYR B 1 151 ? 35.844 23.406 -20.938 1 51.12 151 TYR B N 1
ATOM 7516 C CA . TYR B 1 151 ? 36.562 22.203 -20.578 1 51.12 151 TYR B CA 1
ATOM 7517 C C . TYR B 1 151 ? 37.969 22.516 -20.094 1 51.12 151 TYR B C 1
ATOM 7519 O O . TYR B 1 151 ? 38.75 21.625 -19.844 1 51.12 151 TYR B O 1
ATOM 7527 N N . GLN B 1 152 ? 38.344 23.812 -20.125 1 51.31 152 GLN B N 1
ATOM 7528 C CA . GLN B 1 152 ? 39.75 24.109 -19.781 1 51.31 152 GLN B CA 1
ATOM 7529 C C . GLN B 1 152 ? 39.969 23.922 -18.281 1 51.31 152 GLN B C 1
ATOM 7531 O O . GLN B 1 152 ? 39.156 24.328 -17.469 1 51.31 152 GLN B O 1
ATOM 7536 N N . TRP B 1 153 ? 40.938 22.969 -17.984 1 49.78 153 TRP B N 1
ATOM 7537 C CA . TRP B 1 153 ? 41.469 22.562 -16.688 1 49.78 153 TRP B CA 1
ATOM 7538 C C . TRP B 1 153 ? 42.125 23.75 -15.984 1 49.78 153 TRP B C 1
ATOM 7540 O O . TRP B 1 153 ? 42.875 24.516 -16.609 1 49.78 153 TRP B O 1
ATOM 7550 N N . PHE B 1 154 ? 41.438 24.438 -15.242 1 48.81 154 PHE B N 1
ATOM 7551 C CA . PHE B 1 154 ? 42.031 25.562 -14.523 1 48.81 154 PHE B CA 1
ATOM 7552 C C . PHE B 1 154 ? 43.094 25.109 -13.547 1 48.81 154 PHE B C 1
ATOM 7554 O O . PHE B 1 154 ? 42.906 24.125 -12.82 1 48.81 154 PHE B O 1
ATOM 7561 N N . LYS B 1 155 ? 44.344 25.375 -13.992 1 45.03 155 LYS B N 1
ATOM 7562 C CA . LYS B 1 155 ? 45.5 25.125 -13.156 1 45.03 155 LYS B CA 1
ATOM 7563 C C . LYS B 1 155 ? 45.406 25.859 -11.82 1 45.03 155 LYS B C 1
ATOM 7565 O O . LYS B 1 155 ? 45.094 27.062 -11.797 1 45.03 155 LYS B O 1
ATOM 7570 N N . TYR B 1 156 ? 45.062 25.141 -10.82 1 44.66 156 TYR B N 1
ATOM 7571 C CA . TYR B 1 156 ? 45.281 25.812 -9.539 1 44.66 156 TYR B CA 1
ATOM 7572 C C . TYR B 1 156 ? 46.688 26.422 -9.469 1 44.66 156 TYR B C 1
ATOM 7574 O O . TYR B 1 156 ? 47.594 25.969 -10.148 1 44.66 156 TYR B O 1
ATOM 7582 N N . GLN B 1 157 ? 46.875 27.594 -9.094 1 37.25 157 GLN B N 1
ATOM 7583 C CA . GLN B 1 157 ? 48.188 28.188 -8.945 1 37.25 157 GLN B CA 1
ATOM 7584 C C . GLN B 1 157 ? 49.219 27.125 -8.555 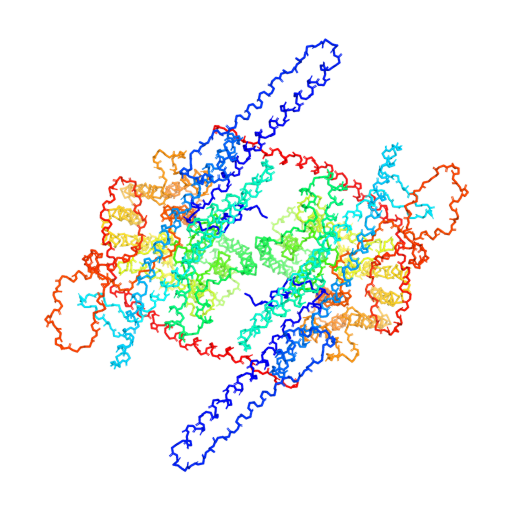1 37.25 157 GLN B C 1
ATOM 7586 O O . GLN B 1 157 ? 50.406 27.234 -8.906 1 37.25 157 GLN B O 1
ATOM 7591 N N . ASN B 1 158 ? 48.938 26.391 -7.398 1 37.72 158 ASN B N 1
ATOM 7592 C CA . ASN B 1 158 ? 50.031 25.594 -6.891 1 37.72 158 ASN B CA 1
ATOM 7593 C C . ASN B 1 158 ? 50.219 24.297 -7.684 1 37.72 158 ASN B C 1
ATOM 7595 O O . ASN B 1 158 ? 50.844 23.344 -7.207 1 37.72 158 ASN B O 1
ATOM 7599 N N . GLY B 1 159 ? 49.875 24.094 -8.898 1 38 159 GLY B N 1
ATOM 7600 C CA . GLY B 1 159 ? 50.219 23 -9.797 1 38 159 GLY B CA 1
ATOM 7601 C C . GLY B 1 159 ? 49.125 21.953 -9.914 1 38 159 GLY B C 1
ATOM 7602 O O . GLY B 1 159 ? 48.906 21.406 -10.992 1 38 159 GLY B O 1
ATOM 7603 N N . GLU B 1 160 ? 48.781 21 -8.883 1 40.94 160 GLU B N 1
ATOM 7604 C CA . GLU B 1 160 ? 48.344 19.625 -9.031 1 40.94 160 GLU B CA 1
ATOM 7605 C C . GLU B 1 160 ? 46.844 19.562 -9.438 1 40.94 160 GLU B C 1
ATOM 7607 O O . GLU B 1 160 ? 46.469 18.766 -10.289 1 40.94 160 GLU B O 1
ATOM 7612 N N . GLN B 1 161 ? 45.844 19.797 -8.5 1 48.22 161 GLN B N 1
ATOM 7613 C CA . GLN B 1 161 ? 44.531 19.172 -8.68 1 48.22 161 GLN B CA 1
ATOM 7614 C C . GLN B 1 161 ? 43.688 19.938 -9.695 1 48.22 161 GLN B C 1
ATOM 7616 O O . GLN B 1 161 ? 43.438 21.125 -9.531 1 48.22 161 GLN B O 1
ATOM 7621 N N . ARG B 1 162 ? 43.625 19.516 -10.891 1 53.88 162 ARG B N 1
ATOM 7622 C CA . ARG B 1 162 ? 42.906 20.062 -12.047 1 53.88 162 ARG B CA 1
ATOM 7623 C C . ARG B 1 162 ? 41.438 19.719 -11.992 1 53.88 162 ARG B C 1
ATOM 7625 O O . ARG B 1 162 ? 41.062 18.547 -11.93 1 53.88 162 ARG B O 1
ATOM 7632 N N . ILE B 1 163 ? 40.531 20.531 -11.266 1 66.06 163 ILE B N 1
ATOM 7633 C CA . ILE B 1 163 ? 39.125 20.234 -11.422 1 66.06 163 ILE B CA 1
ATOM 7634 C C . ILE B 1 163 ? 38.531 21.109 -12.539 1 66.06 163 ILE B C 1
ATOM 7636 O O . ILE B 1 163 ? 38.875 22.281 -12.672 1 66.06 163 ILE B O 1
ATOM 7640 N N . SER B 1 164 ? 37.844 20.531 -13.531 1 72.69 164 SER B N 1
ATOM 7641 C CA . SER B 1 164 ? 37.156 21.266 -14.609 1 72.69 164 SER B CA 1
ATOM 7642 C C . SER B 1 164 ? 36.062 22.156 -14.062 1 72.69 164 SER B C 1
ATOM 7644 O O . SER B 1 164 ? 35.531 21.906 -12.977 1 72.69 164 SER B O 1
ATOM 7646 N N . TYR B 1 165 ? 35.844 23.234 -14.734 1 77.06 165 TYR B N 1
ATOM 7647 C CA . TYR B 1 165 ? 34.812 24.188 -14.359 1 77.06 165 TYR B CA 1
ATOM 7648 C C . TYR B 1 165 ? 33.438 23.484 -14.211 1 77.06 165 TYR B C 1
ATOM 7650 O O . TYR B 1 165 ? 32.719 23.719 -13.234 1 77.06 165 TYR B O 1
ATOM 7658 N N . ALA B 1 166 ? 33.156 22.625 -15.102 1 76.19 166 ALA B N 1
ATOM 7659 C CA . ALA B 1 166 ? 31.875 21.969 -15.102 1 76.19 166 ALA B CA 1
ATOM 7660 C C . ALA B 1 166 ? 31.719 21.062 -13.875 1 76.19 166 ALA B C 1
ATOM 7662 O O . ALA B 1 166 ? 30.656 21.031 -13.25 1 76.19 166 ALA B O 1
ATOM 7663 N N . VAL B 1 167 ? 32.75 20.406 -13.578 1 77.94 167 VAL B N 1
ATOM 7664 C CA . VAL B 1 167 ? 32.688 19.516 -12.43 1 77.94 167 VAL B CA 1
ATOM 7665 C C . VAL B 1 167 ? 32.625 20.328 -11.133 1 77.94 167 VAL B C 1
ATOM 7667 O O . VAL B 1 167 ? 31.891 19.969 -10.211 1 77.94 167 VAL B O 1
ATOM 7670 N N . ALA B 1 168 ? 33.344 21.344 -11.141 1 79.56 168 ALA B N 1
ATOM 7671 C CA . ALA B 1 168 ? 33.344 22.203 -9.961 1 79.56 168 ALA B CA 1
ATOM 7672 C C . ALA B 1 168 ? 31.969 22.812 -9.727 1 79.56 168 ALA B C 1
ATOM 7674 O O . ALA B 1 168 ? 31.484 22.844 -8.594 1 79.56 168 ALA B O 1
ATOM 7675 N N . ARG B 1 169 ? 31.422 23.219 -10.797 1 84.31 169 ARG B N 1
ATOM 7676 C CA . ARG B 1 169 ? 30.109 23.828 -10.711 1 84.31 169 ARG B CA 1
ATOM 7677 C C . ARG B 1 169 ? 29.062 22.812 -10.242 1 84.31 169 ARG B C 1
ATOM 7679 O O . ARG B 1 169 ? 28.203 23.125 -9.414 1 84.31 169 ARG B O 1
ATOM 7686 N N . SER B 1 170 ? 29.172 21.656 -10.727 1 83.88 170 SER B N 1
ATOM 7687 C CA . SER B 1 170 ? 28.234 20.609 -10.344 1 83.88 170 SER B CA 1
ATOM 7688 C C . SER B 1 170 ? 28.391 20.219 -8.883 1 83.88 170 SER B C 1
ATOM 7690 O O . SER B 1 170 ? 27.406 20 -8.172 1 83.88 170 SER B O 1
ATOM 7692 N N . ARG B 1 171 ? 29.547 20.172 -8.5 1 84.38 171 ARG B N 1
ATOM 7693 C CA . ARG B 1 171 ? 29.828 19.828 -7.109 1 84.38 171 ARG B CA 1
ATOM 7694 C C . ARG B 1 171 ? 29.312 20.922 -6.168 1 84.38 171 ARG B C 1
ATOM 7696 O O . ARG B 1 171 ? 28.797 20.609 -5.094 1 84.38 171 ARG B O 1
ATOM 7703 N N . LEU B 1 172 ? 29.5 22.078 -6.582 1 86.56 172 LEU B N 1
ATOM 7704 C CA . LEU B 1 172 ? 29.031 23.188 -5.766 1 86.56 172 LEU B CA 1
ATOM 7705 C C . LEU B 1 172 ? 27.516 23.219 -5.695 1 86.56 172 LEU B C 1
ATOM 7707 O O . LEU B 1 172 ? 26.938 23.547 -4.652 1 86.56 172 LEU B O 1
ATOM 7711 N N . LYS B 1 173 ? 26.922 22.906 -6.801 1 88.06 173 LYS B N 1
ATOM 7712 C CA . LYS B 1 173 ? 25.469 22.828 -6.824 1 88.06 173 LYS B CA 1
ATOM 7713 C C . LYS B 1 173 ? 24.953 21.781 -5.836 1 88.06 173 LYS B C 1
ATOM 7715 O O . LYS B 1 173 ? 24.016 22.047 -5.074 1 88.06 173 LYS B O 1
ATOM 7720 N N . LYS B 1 174 ? 25.594 20.688 -5.754 1 87.38 174 LYS B N 1
ATOM 7721 C CA . LYS B 1 174 ? 25.219 19.625 -4.832 1 87.38 174 LYS B CA 1
ATOM 7722 C C . LYS B 1 174 ? 25.484 20.031 -3.385 1 87.38 174 LYS B C 1
ATOM 7724 O O . LYS B 1 174 ? 24.688 19.734 -2.494 1 87.38 174 LYS B O 1
ATOM 7729 N N . ALA B 1 175 ? 26.5 20.703 -3.24 1 87.81 175 ALA B N 1
ATOM 7730 C CA . ALA B 1 175 ? 26.891 21.109 -1.894 1 87.81 175 ALA B CA 1
ATOM 7731 C C . ALA B 1 175 ? 25.906 22.125 -1.317 1 87.81 175 ALA B C 1
ATOM 7733 O O . ALA B 1 175 ? 25.531 22.031 -0.15 1 87.81 175 ALA B O 1
ATOM 7734 N N . ILE B 1 176 ? 25.516 23.031 -2.135 1 89.81 176 ILE B N 1
ATOM 7735 C CA . ILE B 1 176 ? 24.609 24.078 -1.658 1 89.81 176 ILE B CA 1
ATOM 7736 C C . ILE B 1 176 ? 23.234 23.469 -1.388 1 89.81 176 ILE B C 1
ATOM 7738 O O . ILE B 1 176 ? 22.531 23.891 -0.456 1 89.81 176 ILE B O 1
ATOM 7742 N N . THR B 1 177 ? 22.891 22.562 -2.17 1 88.69 177 THR B N 1
ATOM 7743 C CA . THR B 1 177 ? 21.609 21.891 -1.96 1 88.69 177 THR B CA 1
ATOM 7744 C C . THR B 1 177 ? 21.609 21.125 -0.647 1 88.69 177 THR B C 1
ATOM 7746 O O . THR B 1 177 ? 20.641 21.172 0.109 1 88.69 177 THR B O 1
ATOM 7749 N N . GLU B 1 178 ? 22.656 20.453 -0.383 1 88.38 178 GLU B N 1
ATOM 7750 C CA . GLU B 1 178 ? 22.766 19.703 0.871 1 88.38 178 GLU B CA 1
ATOM 7751 C C . GLU B 1 178 ? 22.859 20.656 2.064 1 88.38 178 GLU B C 1
ATOM 7753 O O . GLU B 1 178 ? 22.344 20.359 3.145 1 88.38 178 GLU B O 1
ATOM 7758 N N . TYR B 1 179 ? 23.531 21.75 1.832 1 91.06 179 TYR B N 1
ATOM 7759 C CA . TYR B 1 179 ? 23.625 22.766 2.875 1 91.06 179 TYR B CA 1
ATOM 7760 C C . TYR B 1 179 ? 22.25 23.328 3.219 1 91.06 179 TYR B C 1
ATOM 7762 O O . TYR B 1 179 ? 21.906 23.469 4.395 1 91.06 179 TYR B O 1
ATOM 7770 N N . TYR B 1 180 ? 21.5 23.562 2.189 1 91.81 180 TYR B N 1
ATOM 7771 C CA . TYR B 1 180 ? 20.156 24.062 2.412 1 91.81 180 TYR B CA 1
ATOM 7772 C C . TYR B 1 180 ? 19.312 23.047 3.174 1 91.81 180 TYR B C 1
ATOM 7774 O O . TYR B 1 180 ? 18.531 23.422 4.062 1 91.81 180 TYR B O 1
ATOM 7782 N N . ARG B 1 181 ? 19.453 21.875 2.848 1 89.31 181 ARG B N 1
ATOM 7783 C CA . ARG B 1 181 ? 18.75 20.797 3.555 1 89.31 181 ARG B CA 1
ATOM 7784 C C . ARG B 1 181 ? 19.141 20.766 5.027 1 89.31 181 ARG B C 1
ATOM 7786 O O . ARG B 1 181 ? 18.297 20.547 5.898 1 89.31 181 ARG B O 1
ATOM 7793 N N . SER B 1 182 ? 20.391 20.969 5.293 1 90.69 182 SER B N 1
ATOM 7794 C CA . SER B 1 182 ? 20.875 20.984 6.668 1 90.69 182 SER B CA 1
ATOM 7795 C C . SER B 1 182 ? 20.234 22.125 7.465 1 90.69 182 SER B C 1
ATOM 7797 O O . SER B 1 182 ? 19.953 21.969 8.656 1 90.69 182 SER B O 1
ATOM 7799 N N . LEU B 1 183 ? 20.047 23.234 6.801 1 93.06 183 LEU B N 1
ATOM 7800 C CA . LEU B 1 183 ? 19.375 24.359 7.453 1 93.06 183 LEU B CA 1
ATOM 7801 C C . LEU B 1 183 ? 17.922 24.016 7.766 1 93.06 183 LEU B C 1
ATOM 7803 O O . LEU B 1 183 ? 17.391 24.422 8.805 1 93.06 183 LEU B O 1
ATOM 7807 N N . GLY B 1 184 ? 17.406 23.266 6.867 1 90.5 184 GLY B N 1
ATOM 7808 C CA . GLY B 1 184 ? 16.047 22.797 7.117 1 90.5 184 GLY B CA 1
ATOM 7809 C C . GLY B 1 184 ? 15.945 21.906 8.336 1 90.5 184 GLY B C 1
ATOM 7810 O O . GLY B 1 184 ? 14.984 22 9.109 1 90.5 184 GLY B O 1
ATOM 7811 N N . PHE B 1 185 ? 16.906 21.078 8.547 1 91.75 185 PHE B N 1
ATOM 7812 C CA . PHE B 1 185 ? 16.938 20.219 9.727 1 91.75 185 PHE B CA 1
ATOM 7813 C C . PHE B 1 185 ? 17.062 21.047 11 1 91.75 185 PHE B C 1
ATOM 7815 O O . PHE B 1 185 ? 16.391 20.766 12 1 91.75 185 PHE B O 1
ATOM 7822 N N . LEU B 1 186 ? 17.859 22 10.914 1 93.06 186 LEU B N 1
ATOM 7823 C CA . LEU B 1 186 ? 18.062 22.859 12.078 1 93.06 186 LEU B CA 1
ATOM 7824 C C . LEU B 1 186 ? 16.797 23.641 12.414 1 93.06 186 LEU B C 1
ATOM 7826 O O . LEU B 1 186 ? 16.469 23.828 13.586 1 93.06 186 LEU B O 1
ATOM 7830 N N . LYS B 1 187 ? 16.141 24.062 11.398 1 92.94 187 LYS B N 1
ATOM 7831 C CA . LYS B 1 187 ? 14.875 24.75 11.602 1 92.94 187 LYS B CA 1
ATOM 7832 C C . LYS B 1 187 ? 13.836 23.844 12.242 1 92.94 187 LYS B C 1
ATOM 7834 O O . LYS B 1 187 ? 13.133 24.25 13.18 1 92.94 187 LYS B O 1
ATOM 7839 N N . SER B 1 188 ? 13.773 22.703 11.711 1 91.62 188 SER B N 1
ATOM 7840 C CA . SER B 1 188 ? 12.859 21.719 12.297 1 91.62 188 SER B CA 1
ATOM 7841 C C . SER B 1 188 ? 13.227 21.406 13.742 1 91.62 188 SER B C 1
ATOM 7843 O O . SER B 1 188 ? 12.352 21.203 14.586 1 91.62 188 SER B O 1
ATOM 7845 N N . TYR B 1 189 ? 14.523 21.328 14.039 1 94.19 189 TYR B N 1
ATOM 7846 C CA . TYR B 1 189 ? 15.016 21.109 15.398 1 94.19 189 TYR B CA 1
ATOM 7847 C C . TYR B 1 189 ? 14.539 22.219 16.328 1 94.19 189 TYR B C 1
ATOM 7849 O O . TYR B 1 189 ? 14.086 21.938 17.453 1 94.19 189 TYR B O 1
ATOM 7857 N N . GLN B 1 190 ? 14.578 23.391 15.844 1 93.94 190 GLN B N 1
ATOM 7858 C CA . GLN B 1 190 ? 14.141 24.547 16.609 1 93.94 190 GLN B CA 1
ATOM 7859 C C . GLN B 1 190 ? 12.641 24.5 16.891 1 93.94 190 GLN B C 1
ATOM 7861 O O . GLN B 1 190 ? 12.211 24.625 18.031 1 93.94 190 GLN B O 1
ATOM 7866 N N . GLU B 1 191 ? 11.914 24.25 15.875 1 92.88 191 GLU B N 1
ATOM 7867 C CA . GLU B 1 191 ? 10.461 24.25 15.977 1 92.88 191 GLU B CA 1
ATOM 7868 C C . GLU B 1 191 ? 9.969 23.109 16.859 1 92.88 191 GLU B C 1
ATOM 7870 O O . GLU B 1 191 ? 9.07 23.312 17.688 1 92.88 191 GLU B O 1
ATOM 7875 N N . LEU B 1 192 ? 10.547 22 16.719 1 93.94 192 LEU B N 1
ATOM 7876 C CA . LEU B 1 192 ? 10.102 20.828 17.469 1 93.94 192 LEU B CA 1
ATOM 7877 C C . LEU B 1 192 ? 10.422 20.984 18.953 1 93.94 192 LEU B C 1
ATOM 7879 O O . LEU B 1 192 ? 9.602 20.625 19.812 1 93.94 192 LEU B O 1
ATOM 7883 N N . ASN B 1 193 ? 11.555 21.453 19.203 1 93.75 193 ASN B N 1
ATOM 7884 C CA . ASN B 1 193 ? 11.922 21.656 20.609 1 93.75 193 ASN B CA 1
ATOM 7885 C C . ASN B 1 193 ? 11.062 22.734 21.266 1 93.75 193 ASN B C 1
ATOM 7887 O O . ASN B 1 193 ? 10.656 22.594 22.422 1 93.75 193 ASN B O 1
ATOM 7891 N N . GLU B 1 194 ? 10.82 23.812 20.531 1 93.88 194 GLU B N 1
ATOM 7892 C CA . GLU B 1 194 ? 9.945 24.859 21.062 1 93.88 194 GLU B CA 1
ATOM 7893 C C . GLU B 1 194 ? 8.555 24.312 21.359 1 93.88 194 GLU B C 1
ATOM 7895 O O . GLU B 1 194 ? 7.984 24.578 22.422 1 93.88 194 GLU B O 1
ATOM 7900 N N . THR B 1 195 ? 8.078 23.562 20.406 1 93.56 195 THR B N 1
ATOM 7901 C CA . THR B 1 195 ? 6.773 22.953 20.578 1 93.56 195 THR B CA 1
ATOM 7902 C C . THR B 1 195 ? 6.789 21.984 21.766 1 93.56 195 THR B C 1
ATOM 7904 O O . THR B 1 195 ? 5.797 21.859 22.484 1 93.56 195 THR B O 1
ATOM 7907 N N . GLY B 1 196 ? 7.875 21.281 21.953 1 93.69 196 GLY B N 1
ATOM 7908 C CA . GLY B 1 196 ? 8.008 20.391 23.094 1 93.69 196 GLY B CA 1
ATOM 7909 C C . GLY B 1 196 ? 7.91 21.094 24.422 1 93.69 196 GLY B C 1
ATOM 7910 O O . GLY B 1 196 ? 7.223 20.625 25.328 1 93.69 196 GLY B O 1
ATOM 7911 N N . PHE B 1 197 ? 8.523 22.25 24.531 1 93.94 197 PHE B N 1
ATOM 7912 C CA . PHE B 1 197 ? 8.461 23.031 25.75 1 93.94 197 PHE B CA 1
ATOM 7913 C C . PHE B 1 197 ? 7.043 23.531 26 1 93.94 197 PHE B C 1
ATOM 7915 O O . PHE B 1 197 ? 6.543 23.484 27.125 1 93.94 197 PHE B O 1
ATOM 7922 N N . ARG B 1 198 ? 6.434 23.953 24.953 1 92.38 198 ARG B N 1
ATOM 7923 C CA . ARG B 1 198 ? 5.07 24.469 25.078 1 92.38 198 ARG B CA 1
ATOM 7924 C C . ARG B 1 198 ? 4.117 23.375 25.531 1 92.38 198 ARG B C 1
ATOM 7926 O O . ARG B 1 198 ? 3.275 23.594 26.406 1 92.38 198 ARG B O 1
ATOM 7933 N N . LYS B 1 199 ? 4.289 22.25 24.969 1 93.06 199 LYS B N 1
ATOM 7934 C CA . LYS B 1 199 ? 3.381 21.141 25.266 1 93.06 199 LYS B CA 1
ATOM 7935 C C . LYS B 1 199 ? 3.611 20.609 26.672 1 93.06 199 LYS B C 1
ATOM 7937 O O . LYS B 1 199 ? 2.658 20.312 27.406 1 93.06 199 LYS B O 1
ATOM 7942 N N . ILE B 1 200 ? 4.875 20.5 27.094 1 92.88 200 ILE B N 1
ATOM 7943 C CA . ILE B 1 200 ? 5.172 19.938 28.406 1 92.88 200 ILE B CA 1
ATOM 7944 C C . ILE B 1 200 ? 4.766 20.922 29.484 1 92.88 200 ILE B C 1
ATOM 7946 O O . ILE B 1 200 ? 4.312 20.531 30.562 1 92.88 200 ILE B O 1
ATOM 7950 N N . LEU B 1 201 ? 4.855 22.203 29.219 1 92.69 201 LEU B N 1
ATOM 7951 C CA . LEU B 1 201 ? 4.473 23.234 30.188 1 92.69 201 LEU B CA 1
ATOM 7952 C C . LEU B 1 201 ? 2.955 23.344 30.297 1 92.69 201 LEU B C 1
ATOM 7954 O O . LEU B 1 201 ? 2.422 23.578 31.375 1 92.69 201 LEU B O 1
ATOM 7958 N N . LYS B 1 202 ? 2.32 23.188 29.188 1 90.81 202 LYS B N 1
ATOM 7959 C CA . LYS B 1 202 ? 0.862 23.141 29.219 1 90.81 202 LYS B CA 1
ATOM 7960 C C . LYS B 1 202 ? 0.372 21.969 30.078 1 90.81 202 LYS B C 1
ATOM 7962 O O . LYS B 1 202 ? -0.604 22.109 30.812 1 90.81 202 LYS B O 1
ATOM 7967 N N . LYS B 1 203 ? 1.067 20.875 30.031 1 90.88 203 LYS B N 1
ATOM 7968 C CA . LYS B 1 203 ? 0.727 19.703 30.844 1 90.88 203 LYS B CA 1
ATOM 7969 C C . LYS B 1 203 ? 1.008 19.969 32.312 1 90.88 203 LYS B C 1
ATOM 7971 O O . LYS B 1 203 ? 0.293 19.469 33.188 1 90.88 203 LYS B O 1
ATOM 7976 N N . PHE B 1 204 ? 2.041 20.641 32.562 1 91.56 204 PHE B N 1
ATOM 7977 C CA . PHE B 1 204 ? 2.373 21.016 33.938 1 91.56 204 PHE B CA 1
ATOM 7978 C C . PHE B 1 204 ? 1.273 21.891 34.531 1 91.56 204 PHE B C 1
ATOM 7980 O O . PHE B 1 204 ? 0.871 21.672 35.688 1 91.56 204 PHE B O 1
ATOM 7987 N N . ASP B 1 205 ? 0.799 22.828 33.719 1 90.25 205 ASP B N 1
ATOM 7988 C CA . ASP B 1 205 ? -0.26 23.719 34.188 1 90.25 205 ASP B CA 1
ATOM 7989 C C . ASP B 1 205 ? -1.501 22.922 34.594 1 90.25 205 ASP B C 1
ATOM 7991 O O . ASP B 1 205 ? -2.162 23.234 35.562 1 90.25 205 ASP B O 1
ATOM 7995 N N . LYS B 1 206 ? -1.726 21.922 33.844 1 85.81 206 LYS B N 1
ATOM 7996 C CA . LYS B 1 206 ? -2.904 21.109 34.094 1 85.81 206 LYS B CA 1
ATOM 7997 C C . LYS B 1 206 ? -2.719 20.25 35.344 1 85.81 206 LYS B C 1
ATOM 7999 O O . LYS B 1 206 ? -3.65 20.094 36.156 1 85.81 206 LYS B O 1
ATOM 8004 N N . VAL B 1 207 ? -1.565 19.766 35.562 1 86.75 207 VAL B N 1
ATOM 8005 C CA . VAL B 1 207 ? -1.286 18.828 36.656 1 86.75 207 VAL B CA 1
ATOM 8006 C C . VAL B 1 207 ? -1.039 19.594 37.938 1 86.75 207 VAL B C 1
ATOM 8008 O O . VAL B 1 207 ? -1.508 19.188 39 1 86.75 207 VAL B O 1
ATOM 8011 N N . ALA B 1 208 ? -0.271 20.625 37.906 1 83.69 208 ALA B N 1
ATOM 8012 C CA . ALA B 1 208 ? 0.122 21.375 39.094 1 83.69 208 ALA B CA 1
ATOM 8013 C C . ALA B 1 208 ? -0.989 22.328 39.531 1 83.69 208 ALA B C 1
ATOM 8015 O O . ALA B 1 208 ? -1.05 22.719 40.719 1 83.69 208 ALA B O 1
ATOM 8016 N N . GLY B 1 209 ? -1.892 22.766 38.656 1 78 209 GLY B N 1
ATOM 8017 C CA . GLY B 1 209 ? -3.023 23.609 39.031 1 78 209 GLY B CA 1
ATOM 8018 C C . GLY B 1 209 ? -2.709 25.094 39 1 78 209 GLY B C 1
ATOM 8019 O O . GLY B 1 209 ? -3.496 25.906 39.469 1 78 209 GLY B O 1
ATOM 8020 N N . TRP B 1 210 ? -1.396 25.406 38.781 1 78.25 210 TRP B N 1
ATOM 8021 C CA . TRP B 1 210 ? -1.06 26.828 38.594 1 78.25 210 TRP B CA 1
ATOM 8022 C C . TRP B 1 210 ? -0.337 27.047 37.281 1 78.25 210 TRP B C 1
ATOM 8024 O O . TRP B 1 210 ? 0.245 26.109 36.719 1 78.25 210 TRP B O 1
ATOM 8034 N N . LYS B 1 211 ? -0.441 28.234 36.688 1 83 211 LYS B N 1
ATOM 8035 C CA . LYS B 1 211 ? 0.03 28.547 35.344 1 83 211 LYS B CA 1
ATOM 8036 C C . LYS B 1 211 ? 1.483 29.016 35.375 1 83 211 LYS B C 1
ATOM 8038 O O . LYS B 1 211 ? 1.759 30.188 35.562 1 83 211 LYS B O 1
ATOM 8043 N N . ALA B 1 212 ? 2.371 28.188 35.125 1 87.06 212 ALA B N 1
ATOM 8044 C CA . ALA B 1 212 ? 3.791 28.5 35.031 1 87.06 212 ALA B CA 1
ATOM 8045 C C . ALA B 1 212 ? 4.215 28.625 33.562 1 87.06 212 ALA B C 1
ATOM 8047 O O . ALA B 1 212 ? 5.281 29.172 33.25 1 87.06 212 ALA B O 1
ATOM 8048 N N . SER B 1 213 ? 3.367 28.234 32.656 1 89.06 213 SER B N 1
ATOM 8049 C CA . SER B 1 213 ? 3.711 28.109 31.25 1 89.06 213 SER B CA 1
ATOM 8050 C C . SER B 1 213 ? 4.105 29.453 30.656 1 89.06 213 SER B C 1
ATOM 8052 O O . SER B 1 213 ? 5.172 29.594 30.062 1 89.06 213 SER B O 1
ATOM 8054 N N . PRO B 1 214 ? 3.328 30.547 30.906 1 86.5 214 PRO B N 1
ATOM 8055 C CA . PRO B 1 214 ? 3.727 31.812 30.297 1 86.5 214 PRO B CA 1
ATOM 8056 C C . PRO B 1 214 ? 5.023 32.375 30.891 1 86.5 214 PRO B C 1
ATOM 8058 O O . PRO B 1 214 ? 5.812 33 30.172 1 86.5 214 PRO B O 1
ATOM 8061 N N . LEU B 1 215 ? 5.273 32.094 32.156 1 85.38 215 LEU B N 1
ATOM 8062 C CA . LEU B 1 215 ? 6.465 32.594 32.812 1 85.38 215 LEU B CA 1
ATOM 8063 C C . LEU B 1 215 ? 7.719 31.891 32.312 1 85.38 215 LEU B C 1
ATOM 8065 O O . LEU B 1 215 ? 8.719 32.531 32 1 85.38 215 LEU B O 1
ATOM 8069 N N . TYR B 1 216 ? 7.598 30.656 32.219 1 90.69 216 TYR B N 1
ATOM 8070 C CA . TYR B 1 216 ? 8.773 29.906 31.781 1 90.69 216 TYR B CA 1
ATOM 8071 C C . TYR B 1 216 ? 8.969 30.047 30.266 1 90.69 216 TYR B C 1
ATOM 8073 O O . TYR B 1 216 ? 10.102 30.031 29.781 1 90.69 216 TYR B O 1
ATOM 8081 N N . MET B 1 217 ? 7.934 30.141 29.547 1 90.94 217 MET B N 1
ATOM 8082 C CA . MET B 1 217 ? 8.07 30.297 28.109 1 90.94 217 MET B CA 1
ATOM 8083 C C . MET B 1 217 ? 8.766 31.609 27.766 1 90.94 217 MET B C 1
ATOM 8085 O O . MET B 1 217 ? 9.445 31.703 26.75 1 90.94 217 MET B O 1
ATOM 8089 N N . LYS B 1 218 ? 8.609 32.562 28.531 1 87.12 218 LYS B N 1
ATOM 8090 C CA . LYS B 1 218 ? 9.344 33.812 28.344 1 87.12 218 LYS B CA 1
ATOM 8091 C C . LYS B 1 218 ? 10.844 33.594 28.469 1 87.12 218 LYS B C 1
ATOM 8093 O O . LYS B 1 218 ? 11.633 34.219 27.766 1 87.12 218 LYS B O 1
ATOM 8098 N N . VAL B 1 219 ? 11.148 32.688 29.391 1 88.12 219 VAL B N 1
ATOM 8099 C CA . VAL B 1 219 ? 12.555 32.312 29.547 1 88.12 219 VAL B CA 1
ATOM 8100 C C . VAL B 1 219 ? 13.055 31.609 28.281 1 88.12 219 VAL B C 1
ATOM 8102 O O . VAL B 1 219 ? 14.141 31.906 27.781 1 88.12 219 VAL B O 1
ATOM 8105 N N . VAL B 1 220 ? 12.258 30.734 27.812 1 91.69 220 VAL B N 1
ATOM 8106 C CA . VAL B 1 220 ? 12.617 29.984 26.625 1 91.69 220 VAL B CA 1
ATOM 8107 C C . VAL B 1 220 ? 12.758 30.953 25.438 1 91.69 220 VAL B C 1
ATOM 8109 O O . VAL B 1 220 ? 13.719 30.859 24.672 1 91.69 220 VAL B O 1
ATOM 8112 N N . GLU B 1 221 ? 11.844 31.859 25.281 1 89.94 221 GLU B N 1
ATOM 8113 C CA . GLU B 1 221 ? 11.805 32.781 24.156 1 89.94 221 GLU B CA 1
ATOM 8114 C C . GLU B 1 221 ? 12.938 33.812 24.234 1 89.94 221 GLU B C 1
ATOM 8116 O O . GLU B 1 221 ? 13.305 34.406 23.219 1 89.94 221 GLU B O 1
ATOM 8121 N N . SER B 1 222 ? 13.508 33.938 25.359 1 87.62 222 SER B N 1
ATOM 8122 C CA . SER B 1 222 ? 14.609 34.875 25.531 1 87.62 222 SER B CA 1
ATOM 8123 C C . SER B 1 222 ? 15.93 34.281 25.078 1 87.62 222 SER B C 1
ATOM 8125 O O . SER B 1 222 ? 16.906 35 24.828 1 87.62 222 SER B O 1
ATOM 8127 N N . HIS B 1 223 ? 15.93 33.031 24.938 1 90.69 223 HIS B N 1
ATOM 8128 C CA . HIS B 1 223 ? 17.141 32.375 24.484 1 90.69 223 HIS B CA 1
ATOM 8129 C C . HIS B 1 223 ? 17.391 32.656 23 1 90.69 223 HIS B C 1
ATOM 8131 O O . HIS B 1 223 ? 16.438 32.812 22.234 1 90.69 223 HIS B O 1
ATOM 8137 N N . TYR B 1 224 ? 18.594 32.594 22.609 1 88.56 224 TYR B N 1
ATOM 8138 C CA . TYR B 1 224 ? 19.062 32.938 21.266 1 88.56 224 TYR B CA 1
ATOM 8139 C C . TYR B 1 224 ? 18.484 32 20.219 1 88.56 224 TYR B C 1
ATOM 8141 O O . TYR B 1 224 ? 18.062 32.438 19.141 1 88.56 224 TYR B O 1
ATOM 8149 N N . TRP B 1 225 ? 18.359 30.766 20.578 1 89.62 225 TRP B N 1
ATOM 8150 C CA . TRP B 1 225 ? 17.984 29.75 19.578 1 89.62 225 TRP B CA 1
ATOM 8151 C C . TRP B 1 225 ? 16.516 29.906 19.188 1 89.62 225 TRP B C 1
ATOM 8153 O O . TRP B 1 225 ? 16.094 29.422 18.141 1 89.62 225 TRP B O 1
ATOM 8163 N N . VAL B 1 226 ? 15.758 30.578 19.984 1 89.62 226 VAL B N 1
ATOM 8164 C CA . VAL B 1 226 ? 14.344 30.766 19.672 1 89.62 226 VAL B CA 1
ATOM 8165 C C . VAL B 1 226 ? 14.141 32.125 19.016 1 89.62 226 VAL B C 1
ATOM 8167 O O . VAL B 1 226 ? 13.383 32.25 18.047 1 89.62 226 VAL B O 1
ATOM 8170 N N . ASN B 1 227 ? 14.812 33.125 19.391 1 86.56 227 ASN B N 1
ATOM 8171 C CA . ASN B 1 227 ? 14.539 34.5 19 1 86.56 227 ASN B CA 1
ATOM 8172 C C . ASN B 1 227 ? 15.398 34.906 17.797 1 86.56 227 ASN B C 1
ATOM 8174 O O . ASN B 1 227 ? 15.086 35.875 17.125 1 86.56 227 ASN B O 1
ATOM 8178 N N . SER B 1 228 ? 16.422 34.188 17.578 1 87.25 228 SER B N 1
ATOM 8179 C CA . SER B 1 228 ? 17.328 34.594 16.516 1 87.25 228 SER B CA 1
ATOM 8180 C C . SER B 1 228 ? 16.719 34.375 15.133 1 87.25 228 SER B C 1
ATOM 8182 O O . SER B 1 228 ? 16.016 33.375 14.922 1 87.25 228 SER B O 1
ATOM 8184 N N . ASN B 1 229 ? 16.906 35.344 14.242 1 90.19 229 ASN B N 1
ATOM 8185 C CA . ASN B 1 229 ? 16.453 35.219 12.859 1 90.19 229 ASN B CA 1
ATOM 8186 C C . ASN B 1 229 ? 17.609 34.906 11.922 1 90.19 229 ASN B C 1
ATOM 8188 O O . ASN B 1 229 ? 17.469 35.031 10.703 1 90.19 229 ASN B O 1
ATOM 8192 N N . ASP B 1 230 ? 18.688 34.531 12.531 1 91.31 230 ASP B N 1
ATOM 8193 C CA . ASP B 1 230 ? 19.891 34.281 11.734 1 91.31 230 ASP B CA 1
ATOM 8194 C C . ASP B 1 230 ? 19.672 33.062 10.82 1 91.31 230 ASP B C 1
ATOM 8196 O O . ASP B 1 230 ? 20.125 33.062 9.68 1 91.31 230 ASP B O 1
ATOM 8200 N N . LEU B 1 231 ? 19.031 32.125 11.352 1 94 231 LEU B N 1
ATOM 8201 C CA . LEU B 1 231 ? 18.766 30.922 10.562 1 94 231 LEU B CA 1
ATOM 8202 C C . LEU B 1 231 ? 17.922 31.25 9.344 1 94 231 LEU B C 1
ATOM 8204 O O . LEU B 1 231 ? 18.219 30.797 8.234 1 94 231 LEU B O 1
ATOM 8208 N N . ASN B 1 232 ? 16.938 32.031 9.5 1 92.75 232 ASN B N 1
ATOM 8209 C CA . ASN B 1 232 ? 16.094 32.469 8.383 1 92.75 232 ASN B CA 1
ATOM 8210 C C . ASN B 1 232 ? 16.859 33.312 7.379 1 92.75 232 ASN B C 1
ATOM 8212 O O . ASN B 1 232 ? 16.656 33.188 6.168 1 92.75 232 ASN B O 1
ATOM 8216 N N . ARG B 1 233 ? 17.672 34.062 7.883 1 91.94 233 ARG B N 1
ATOM 8217 C CA . ARG B 1 233 ? 18.5 34.875 7.012 1 91.94 233 ARG B CA 1
ATOM 8218 C C . ARG B 1 233 ? 19.438 34 6.18 1 91.94 233 ARG B C 1
ATOM 8220 O O . ARG B 1 233 ? 19.609 34.219 4.98 1 91.94 233 ARG B O 1
ATOM 8227 N N . MET B 1 234 ? 20.062 33.094 6.852 1 94.81 234 MET B N 1
ATOM 8228 C CA . MET B 1 234 ? 20.953 32.188 6.145 1 94.81 234 MET B CA 1
ATOM 8229 C C . MET B 1 234 ? 20.188 31.406 5.074 1 94.81 234 MET B C 1
ATOM 8231 O O . MET B 1 234 ? 20.703 31.203 3.975 1 94.81 234 MET B O 1
ATOM 8235 N N . MET B 1 235 ? 19.016 31 5.395 1 94.38 235 MET B N 1
ATOM 8236 C CA . MET B 1 235 ? 18.203 30.266 4.434 1 94.38 235 MET B CA 1
ATOM 8237 C C . MET B 1 235 ? 17.859 31.125 3.232 1 94.38 235 MET B C 1
ATOM 8239 O O . MET B 1 235 ? 17.969 30.688 2.086 1 94.38 235 MET B O 1
ATOM 8243 N N . HIS B 1 236 ? 17.516 32.344 3.502 1 92.5 236 HIS B N 1
ATOM 8244 C CA . HIS B 1 236 ? 17.172 33.281 2.432 1 92.5 236 HIS B CA 1
ATOM 8245 C C . HIS B 1 236 ? 18.391 33.594 1.566 1 92.5 236 HIS B C 1
ATOM 8247 O O . HIS B 1 236 ? 18.281 33.688 0.341 1 92.5 236 HIS B O 1
ATOM 8253 N N . GLU B 1 237 ? 19.453 33.75 2.236 1 92.5 237 GLU B N 1
ATOM 8254 C CA . GLU B 1 237 ? 20.688 34.031 1.513 1 92.5 237 GLU B CA 1
ATOM 8255 C C . GLU B 1 237 ? 21.078 32.844 0.616 1 92.5 237 GLU B C 1
ATOM 8257 O O . GLU B 1 237 ? 21.531 33.062 -0.515 1 92.5 237 GLU B O 1
ATOM 8262 N N . THR B 1 238 ? 20.938 31.75 1.143 1 93.5 238 THR B N 1
ATOM 8263 C CA . THR B 1 238 ? 21.234 30.531 0.377 1 93.5 238 THR B CA 1
ATOM 8264 C C . THR B 1 238 ? 20.297 30.406 -0.821 1 93.5 238 THR B C 1
ATOM 8266 O O . THR B 1 238 ? 20.734 30.031 -1.915 1 93.5 238 THR B O 1
ATOM 8269 N N . GLU B 1 239 ? 19.047 30.656 -0.614 1 93.19 239 GLU B N 1
ATOM 8270 C CA . GLU B 1 239 ? 18.078 30.625 -1.705 1 93.19 239 GLU B CA 1
ATOM 8271 C C . GLU B 1 239 ? 18.438 31.609 -2.801 1 93.19 239 GLU B C 1
ATOM 8273 O O . GLU B 1 239 ? 18.422 31.281 -3.986 1 93.19 239 GLU B O 1
ATOM 8278 N N . THR B 1 240 ? 18.859 32.75 -2.377 1 90.5 240 THR B N 1
ATOM 8279 C CA . THR B 1 240 ? 19.234 33.781 -3.324 1 90.5 240 THR B CA 1
ATOM 8280 C C . THR B 1 240 ? 20.469 33.406 -4.109 1 90.5 240 THR B C 1
ATOM 8282 O O . THR B 1 240 ? 20.547 33.594 -5.32 1 90.5 240 THR B O 1
ATOM 8285 N N . LEU B 1 241 ? 21.422 32.906 -3.393 1 90.12 241 LEU B N 1
ATOM 8286 C CA . LEU B 1 241 ? 22.656 32.469 -4.031 1 90.12 241 LEU B CA 1
ATOM 8287 C C . LEU B 1 241 ? 22.375 31.375 -5.066 1 90.12 241 LEU B C 1
ATOM 8289 O O . LEU B 1 241 ? 22.906 31.422 -6.18 1 90.12 241 LEU B O 1
ATOM 8293 N N . TYR B 1 242 ? 21.562 30.469 -4.715 1 91.62 242 TYR B N 1
ATOM 8294 C CA . TYR B 1 242 ? 21.234 29.359 -5.602 1 91.62 242 TYR B CA 1
ATOM 8295 C C . TYR B 1 242 ? 20.453 29.844 -6.816 1 91.62 242 TYR B C 1
ATOM 8297 O O . TYR B 1 242 ? 20.719 29.422 -7.945 1 91.62 242 TYR B O 1
ATOM 8305 N N . ILE B 1 243 ? 19.453 30.688 -6.668 1 90.75 243 ILE B N 1
ATOM 8306 C CA . ILE B 1 243 ? 18.594 31.188 -7.734 1 90.75 243 ILE B CA 1
ATOM 8307 C C . ILE B 1 243 ? 19.422 32 -8.719 1 90.75 243 ILE B C 1
ATOM 8309 O O . ILE B 1 243 ? 19.266 31.875 -9.938 1 90.75 243 ILE B O 1
ATOM 8313 N N . ASN B 1 244 ? 20.344 32.719 -8.242 1 85.62 244 ASN B N 1
ATOM 8314 C CA . ASN B 1 244 ? 21.156 33.594 -9.094 1 85.62 244 ASN B CA 1
ATOM 8315 C C . ASN B 1 244 ? 22.188 32.812 -9.883 1 85.62 244 ASN B C 1
ATOM 8317 O O . ASN B 1 244 ? 22.406 33.062 -11.07 1 85.62 244 ASN B O 1
ATOM 8321 N N . GLU B 1 245 ? 22.75 31.906 -9.258 1 84.94 245 GLU B N 1
ATOM 8322 C CA . GLU B 1 245 ? 23.875 31.203 -9.875 1 84.94 245 GLU B CA 1
ATOM 8323 C C . GLU B 1 245 ? 23.406 30.016 -10.703 1 84.94 245 GLU B C 1
ATOM 8325 O O . GLU B 1 245 ? 23.969 29.719 -11.758 1 84.94 245 GLU B O 1
ATOM 8330 N N . PHE B 1 246 ? 22.359 29.312 -10.219 1 87.31 246 PHE B N 1
ATOM 8331 C CA . PHE B 1 246 ? 22.047 28.031 -10.844 1 87.31 246 PHE B CA 1
ATOM 8332 C C . PHE B 1 246 ? 20.688 28.078 -11.523 1 87.31 246 PHE B C 1
ATOM 8334 O O . PHE B 1 246 ? 20.328 27.156 -12.258 1 87.31 246 PHE B O 1
ATOM 8341 N N . ALA B 1 247 ? 19.859 29.047 -11.234 1 87.81 247 ALA B N 1
ATOM 8342 C CA . ALA B 1 247 ? 18.531 29.094 -11.844 1 87.81 247 ALA B CA 1
ATOM 8343 C C . ALA B 1 247 ? 18.344 30.375 -12.656 1 87.81 247 ALA B C 1
ATOM 8345 O O . ALA B 1 247 ? 17.219 30.766 -12.969 1 87.81 247 ALA B O 1
ATOM 8346 N N . ASP B 1 248 ? 19.312 31.109 -12.977 1 83.56 248 ASP B N 1
ATOM 8347 C CA . ASP B 1 248 ? 19.312 32.281 -13.828 1 83.56 248 ASP B CA 1
ATOM 8348 C C . ASP B 1 248 ? 18.266 33.312 -13.352 1 83.56 248 ASP B C 1
ATOM 8350 O O . ASP B 1 248 ? 17.547 33.875 -14.156 1 83.56 248 ASP B O 1
ATOM 8354 N N . GLY B 1 249 ? 18 33.219 -12.047 1 82.62 249 GLY B N 1
ATOM 8355 C CA . GLY B 1 249 ? 17.109 34.219 -11.477 1 82.62 249 GLY B CA 1
ATOM 8356 C C . GLY B 1 249 ? 15.672 33.75 -11.383 1 82.62 249 GLY B C 1
ATOM 8357 O O . GLY B 1 249 ? 14.82 34.469 -10.852 1 82.62 249 GLY B O 1
ATOM 8358 N N . HIS B 1 250 ? 15.422 32.625 -11.883 1 84.38 250 HIS B N 1
ATOM 8359 C CA . HIS B 1 250 ? 14.055 32.094 -11.805 1 84.38 250 HIS B CA 1
ATOM 8360 C C . HIS B 1 250 ? 13.789 31.469 -10.438 1 84.38 250 HIS B C 1
ATOM 8362 O O . HIS B 1 250 ? 14.258 30.359 -10.156 1 84.38 250 HIS B O 1
ATOM 8368 N N . ARG B 1 251 ? 13.055 32.031 -9.672 1 83.12 251 ARG B N 1
ATOM 8369 C CA . ARG B 1 251 ? 12.844 31.641 -8.281 1 83.12 251 ARG B CA 1
ATOM 8370 C C . ARG B 1 251 ? 12.117 30.297 -8.195 1 83.12 251 ARG B C 1
ATOM 8372 O O . ARG B 1 251 ? 12.492 29.422 -7.41 1 83.12 251 ARG B O 1
ATOM 8379 N N . ARG B 1 252 ? 11.07 30.156 -8.969 1 80.75 252 ARG B N 1
ATOM 8380 C CA . ARG B 1 252 ? 10.266 28.938 -8.883 1 80.75 252 ARG B CA 1
ATOM 8381 C C . ARG B 1 252 ? 11.102 27.719 -9.25 1 80.75 252 ARG B C 1
ATOM 8383 O O . ARG B 1 252 ? 11.039 26.688 -8.57 1 80.75 252 ARG B O 1
ATOM 8390 N N . ARG B 1 253 ? 11.781 27.938 -10.211 1 82.62 253 ARG B N 1
ATOM 8391 C CA . ARG B 1 253 ? 12.625 26.828 -10.656 1 82.62 253 ARG B CA 1
ATOM 8392 C C . ARG B 1 253 ? 13.711 26.516 -9.633 1 82.62 253 ARG B C 1
ATOM 8394 O O . ARG B 1 253 ? 13.992 25.344 -9.359 1 82.62 253 ARG B O 1
ATOM 8401 N N . GLY B 1 254 ? 14.273 27.547 -9.109 1 85.62 254 GLY B N 1
ATOM 8402 C CA . GLY B 1 254 ? 15.312 27.359 -8.117 1 85.62 254 GLY B CA 1
ATOM 8403 C C . GLY B 1 254 ? 14.812 26.703 -6.84 1 85.62 254 GLY B C 1
ATOM 8404 O O . GLY B 1 254 ? 15.43 25.766 -6.332 1 85.62 254 GLY B O 1
ATOM 8405 N N . MET B 1 255 ? 13.648 27.109 -6.484 1 86.38 255 MET B N 1
ATOM 8406 C CA . MET B 1 255 ? 13.102 26.594 -5.227 1 86.38 255 MET B CA 1
ATOM 8407 C C . MET B 1 255 ? 12.656 25.156 -5.375 1 86.38 255 MET B C 1
ATOM 8409 O O . MET B 1 255 ? 12.781 24.359 -4.438 1 86.38 255 MET B O 1
ATOM 8413 N N . SER B 1 256 ? 12.133 24.812 -6.477 1 81.75 256 SER B N 1
ATOM 8414 C CA . SER B 1 256 ? 11.688 23.438 -6.711 1 81.75 256 SER B CA 1
ATOM 8415 C C . SER B 1 256 ? 12.859 22.453 -6.641 1 81.75 256 SER B C 1
ATOM 8417 O O . SER B 1 256 ? 12.688 21.312 -6.23 1 81.75 256 SER B O 1
ATOM 8419 N N . LYS B 1 257 ? 13.953 23 -6.973 1 81 257 LYS B N 1
ATOM 8420 C CA . LYS B 1 257 ? 15.133 22.141 -6.953 1 81 257 LYS B CA 1
ATOM 8421 C C . LYS B 1 257 ? 15.773 22.125 -5.566 1 81 257 LYS B C 1
ATOM 8423 O O . LYS B 1 257 ? 16.375 21.125 -5.172 1 81 257 LYS B O 1
ATOM 8428 N N . LEU B 1 258 ? 15.609 23.219 -4.938 1 84.12 258 LEU B N 1
ATOM 8429 C CA . LEU B 1 258 ? 16.25 23.344 -3.629 1 84.12 258 LEU B CA 1
ATOM 8430 C C . LEU B 1 258 ? 15.445 22.609 -2.561 1 84.12 258 LEU B C 1
ATOM 8432 O O . LEU B 1 258 ? 16.016 22 -1.649 1 84.12 258 LEU B O 1
ATOM 8436 N N . ARG B 1 259 ? 14.133 22.594 -2.75 1 78.69 259 ARG B N 1
ATOM 8437 C CA . ARG B 1 259 ? 13.289 21.969 -1.744 1 78.69 259 ARG B CA 1
ATOM 8438 C C . ARG B 1 259 ? 13.148 20.469 -2.014 1 78.69 259 ARG B C 1
ATOM 8440 O O . ARG B 1 259 ? 13.062 20.047 -3.168 1 78.69 259 ARG B O 1
ATOM 8447 N N . ALA B 1 260 ? 13.312 19.672 -0.883 1 70.56 260 ALA B N 1
ATOM 8448 C CA . ALA B 1 260 ? 13.117 18.219 -1.006 1 70.56 260 ALA B CA 1
ATOM 8449 C C . ALA B 1 260 ? 11.656 17.891 -1.291 1 70.56 260 ALA B C 1
ATOM 8451 O O . ALA B 1 260 ? 10.75 18.531 -0.751 1 70.56 260 ALA B O 1
ATOM 8452 N N . PRO B 1 261 ? 11.414 17.094 -2.326 1 64.81 261 PRO B N 1
ATOM 8453 C CA . PRO B 1 261 ? 10.031 16.734 -2.648 1 64.81 261 PRO B CA 1
ATOM 8454 C C . PRO B 1 261 ? 9.289 16.109 -1.466 1 64.81 261 PRO B C 1
ATOM 8456 O O . PRO B 1 261 ? 9.906 15.43 -0.634 1 64.81 261 PRO B O 1
ATOM 8459 N N . GLU B 1 262 ? 8.062 16.547 -1.228 1 62.94 262 GLU B N 1
ATOM 8460 C CA . GLU B 1 262 ? 7.246 16.016 -0.141 1 62.94 262 GLU B CA 1
ATOM 8461 C C . GLU B 1 262 ? 6.93 14.539 -0.358 1 62.94 262 GLU B C 1
ATOM 8463 O O . GLU B 1 262 ? 6.688 14.109 -1.488 1 62.94 262 GLU B O 1
ATOM 8468 N N . PRO B 1 263 ? 7.191 13.734 0.757 1 60.28 263 PRO B N 1
ATOM 8469 C CA . PRO B 1 263 ? 7.031 12.281 0.665 1 60.28 263 PRO B CA 1
ATOM 8470 C C . PRO B 1 263 ? 5.578 11.859 0.471 1 60.28 263 PRO B C 1
ATOM 8472 O O . PRO B 1 263 ? 5.262 10.664 0.533 1 60.28 263 PRO B O 1
ATOM 8475 N N . ASN B 1 264 ? 4.562 12.648 0.136 1 61.88 264 ASN B N 1
ATOM 8476 C CA . ASN B 1 264 ? 3.189 12.188 0.283 1 61.88 264 ASN B CA 1
ATOM 8477 C C . ASN B 1 264 ? 2.805 11.211 -0.828 1 61.88 264 ASN B C 1
ATOM 8479 O O . ASN B 1 264 ? 1.66 11.203 -1.283 1 61.88 264 ASN B O 1
ATOM 8483 N N . LYS B 1 265 ? 3.818 10.227 -1.071 1 69.81 265 LYS B N 1
ATOM 8484 C CA . LYS B 1 265 ? 3.398 9.352 -2.166 1 69.81 265 LYS B CA 1
ATOM 8485 C C . LYS B 1 265 ? 2.74 8.086 -1.638 1 69.81 265 LYS B C 1
ATOM 8487 O O . LYS B 1 265 ? 3.094 7.598 -0.562 1 69.81 265 LYS B O 1
ATOM 8492 N N . ASN B 1 266 ? 1.56 7.734 -2.209 1 81.25 266 ASN B N 1
ATOM 8493 C CA . ASN B 1 266 ? 0.867 6.465 -2.008 1 81.25 266 ASN B CA 1
ATOM 8494 C C . ASN B 1 266 ? 1.537 5.332 -2.779 1 81.25 266 ASN B C 1
ATOM 8496 O O . ASN B 1 266 ? 1.745 5.438 -3.99 1 81.25 266 ASN B O 1
ATOM 8500 N N . TYR B 1 267 ? 2.109 4.258 -2.02 1 89.31 267 TYR B N 1
ATOM 8501 C CA . TYR B 1 267 ? 2.832 3.162 -2.652 1 89.31 267 TYR B CA 1
ATOM 8502 C C . TYR B 1 267 ? 1.981 1.897 -2.688 1 89.31 267 TYR B C 1
ATOM 8504 O O . TYR B 1 267 ? 2.506 0.792 -2.842 1 89.31 267 TYR B O 1
ATOM 8512 N N . ASN B 1 268 ? 0.64 2.07 -2.559 1 90.12 268 ASN B N 1
ATOM 8513 C CA . ASN B 1 268 ? -0.246 0.912 -2.521 1 90.12 268 ASN B CA 1
ATOM 8514 C C . ASN B 1 268 ? -0.267 0.179 -3.861 1 90.12 268 ASN B C 1
ATOM 8516 O O . ASN B 1 268 ? -0.296 -1.053 -3.898 1 90.12 268 ASN B O 1
ATOM 8520 N N . SER B 1 269 ? -0.254 0.897 -4.934 1 92.06 269 SER B N 1
ATOM 8521 C CA . SER B 1 269 ? -0.28 0.262 -6.246 1 92.06 269 SER B CA 1
ATOM 8522 C C . SER B 1 269 ? 0.984 -0.555 -6.492 1 92.06 269 SER B C 1
ATOM 8524 O O . SER B 1 269 ? 0.917 -1.68 -6.992 1 92.06 269 SER B O 1
ATOM 8526 N N . THR B 1 270 ? 2.1 -0.009 -6.117 1 94.12 270 THR B N 1
ATOM 8527 C CA . THR B 1 270 ? 3.367 -0.712 -6.273 1 94.12 270 THR B CA 1
ATOM 8528 C C . THR B 1 270 ? 3.414 -1.946 -5.375 1 94.12 270 THR B C 1
ATOM 8530 O O . THR B 1 270 ? 3.852 -3.016 -5.805 1 94.12 270 THR B O 1
ATOM 8533 N N . THR B 1 271 ? 2.955 -1.791 -4.203 1 95.38 271 THR B N 1
ATOM 8534 C CA . THR B 1 271 ? 2.938 -2.906 -3.26 1 95.38 271 THR B CA 1
ATOM 8535 C C . THR B 1 271 ? 2.023 -4.02 -3.762 1 95.38 271 THR B C 1
ATOM 8537 O O . THR B 1 271 ? 2.332 -5.203 -3.6 1 95.38 271 THR B O 1
ATOM 8540 N N . LEU B 1 272 ? 0.931 -3.654 -4.367 1 96 272 LEU B N 1
ATOM 8541 C CA . LEU B 1 272 ? 0.022 -4.637 -4.949 1 96 272 LEU B CA 1
ATOM 8542 C C . LEU B 1 272 ? 0.704 -5.41 -6.074 1 96 272 LEU B C 1
ATOM 8544 O O . LEU B 1 272 ? 0.59 -6.637 -6.148 1 96 272 LEU B O 1
ATOM 8548 N N . ARG B 1 273 ? 1.387 -4.742 -6.934 1 96.94 273 ARG B N 1
ATOM 8549 C CA . ARG B 1 273 ? 2.08 -5.395 -8.039 1 96.94 273 ARG B CA 1
ATOM 8550 C C . ARG B 1 273 ? 3.143 -6.359 -7.527 1 96.94 273 ARG B C 1
ATOM 8552 O O . ARG B 1 273 ? 3.285 -7.469 -8.047 1 96.94 273 ARG B O 1
ATOM 8559 N N . VAL B 1 274 ? 3.859 -5.906 -6.531 1 97.69 274 VAL B N 1
ATOM 8560 C CA . VAL B 1 274 ? 4.871 -6.77 -5.934 1 97.69 274 VAL B CA 1
ATOM 8561 C C . VAL B 1 274 ? 4.215 -8.039 -5.391 1 97.69 274 VAL B C 1
ATOM 8563 O O . VAL B 1 274 ? 4.707 -9.148 -5.613 1 97.69 274 VAL B O 1
ATOM 8566 N N . GLY B 1 275 ? 3.088 -7.824 -4.75 1 97.69 275 GLY B N 1
ATOM 8567 C CA . GLY B 1 275 ? 2.381 -8.977 -4.215 1 97.69 275 GLY B CA 1
ATOM 8568 C C . GLY B 1 275 ? 1.908 -9.938 -5.285 1 97.69 275 GLY B C 1
ATOM 8569 O O . GLY B 1 275 ? 2.08 -11.156 -5.156 1 97.69 275 GLY B O 1
ATOM 8570 N N . ILE B 1 276 ? 1.353 -9.461 -6.344 1 97.81 276 ILE B N 1
ATOM 8571 C CA . ILE B 1 276 ? 0.842 -10.297 -7.43 1 97.81 276 ILE B CA 1
ATOM 8572 C C . ILE B 1 276 ? 1.994 -11.047 -8.086 1 97.81 276 ILE B C 1
ATOM 8574 O O . ILE B 1 276 ? 1.896 -12.25 -8.336 1 97.81 276 ILE B O 1
ATOM 8578 N N . LEU B 1 277 ? 3.086 -10.352 -8.305 1 98.19 277 LEU B N 1
ATOM 8579 C CA . LEU B 1 277 ? 4.246 -10.961 -8.945 1 98.19 277 LEU B CA 1
ATOM 8580 C C . LEU B 1 277 ? 4.816 -12.078 -8.078 1 98.19 277 LEU B C 1
ATOM 8582 O O . LEU B 1 277 ? 5.07 -13.18 -8.57 1 98.19 277 LEU B O 1
ATOM 8586 N N . LEU B 1 278 ? 4.965 -11.836 -6.824 1 97.81 278 LEU B N 1
ATOM 8587 C CA . LEU B 1 278 ? 5.48 -12.859 -5.914 1 97.81 278 LEU B CA 1
ATOM 8588 C C . LEU B 1 278 ? 4.504 -14.023 -5.793 1 97.81 278 LEU B C 1
ATOM 8590 O O . LEU B 1 278 ? 4.918 -15.18 -5.727 1 97.81 278 LEU B O 1
ATOM 8594 N N . GLY B 1 279 ? 3.201 -13.656 -5.762 1 97.88 279 GLY B N 1
ATOM 8595 C CA . GLY B 1 279 ? 2.191 -14.703 -5.672 1 97.88 279 GLY B CA 1
ATOM 8596 C C . GLY B 1 279 ? 2.209 -15.656 -6.852 1 97.88 279 GLY B C 1
ATOM 8597 O O . GLY B 1 279 ? 2.15 -16.875 -6.672 1 97.88 279 GLY B O 1
ATOM 8598 N N . ILE B 1 280 ? 2.348 -15.141 -8.039 1 97.75 280 ILE B N 1
ATOM 8599 C CA . ILE B 1 280 ? 2.383 -15.969 -9.234 1 97.75 280 ILE B CA 1
ATOM 8600 C C . ILE B 1 280 ? 3.639 -16.844 -9.227 1 97.75 280 ILE B C 1
ATOM 8602 O O . ILE B 1 280 ? 3.611 -17.984 -9.688 1 97.75 280 ILE B O 1
ATOM 8606 N N . THR B 1 281 ? 4.707 -16.312 -8.633 1 97.75 281 THR B N 1
ATOM 8607 C CA . THR B 1 281 ? 6.016 -16.953 -8.656 1 97.75 281 THR B CA 1
ATOM 8608 C C . THR B 1 281 ? 6.035 -18.188 -7.758 1 97.75 281 THR B C 1
ATOM 8610 O O . THR B 1 281 ? 6.688 -19.172 -8.07 1 97.75 281 THR B O 1
ATOM 8613 N N . ILE B 1 282 ? 5.285 -18.219 -6.75 1 95.94 282 ILE B N 1
ATOM 8614 C CA . ILE B 1 282 ? 5.359 -19.266 -5.738 1 95.94 282 ILE B CA 1
ATOM 8615 C C . ILE B 1 282 ? 4.91 -20.594 -6.344 1 95.94 282 ILE B C 1
ATOM 8617 O O . ILE B 1 282 ? 5.668 -21.562 -6.352 1 95.94 282 ILE B O 1
ATOM 8621 N N . PRO B 1 283 ? 3.74 -20.688 -6.977 1 94.5 283 PRO B N 1
ATOM 8622 C CA . PRO B 1 283 ? 3.352 -21.984 -7.566 1 94.5 283 PRO B CA 1
ATOM 8623 C C . PRO B 1 283 ? 4.234 -22.375 -8.75 1 94.5 283 PRO B C 1
ATOM 8625 O O . PRO B 1 283 ? 4.508 -23.562 -8.945 1 94.5 283 PRO B O 1
ATOM 8628 N N . LEU B 1 284 ? 4.691 -21.422 -9.469 1 95.19 284 LEU B N 1
ATOM 8629 C CA . LEU B 1 284 ? 5.57 -21.719 -10.602 1 95.19 284 LEU B CA 1
ATOM 8630 C C . LEU B 1 284 ? 6.895 -22.297 -10.117 1 95.19 284 LEU B C 1
ATOM 8632 O O . LEU B 1 284 ? 7.406 -23.25 -10.703 1 95.19 284 LEU B O 1
ATOM 8636 N N . PHE B 1 285 ? 7.41 -21.75 -9.102 1 96.12 285 PHE B N 1
ATOM 8637 C CA . PHE B 1 285 ? 8.672 -22.219 -8.531 1 96.12 285 PHE B CA 1
ATOM 8638 C C . PHE B 1 285 ? 8.508 -23.625 -7.965 1 96.12 285 PHE B C 1
ATOM 8640 O O . PHE B 1 285 ? 9.375 -24.484 -8.172 1 96.12 285 PHE B O 1
ATOM 8647 N N . ILE B 1 286 ? 7.383 -23.844 -7.305 1 93 286 ILE B N 1
ATOM 8648 C CA . ILE B 1 286 ? 7.121 -25.141 -6.715 1 93 286 ILE B CA 1
ATOM 8649 C C . ILE B 1 286 ? 6.977 -26.188 -7.816 1 93 286 ILE B C 1
ATOM 8651 O O . ILE B 1 286 ? 7.57 -27.266 -7.738 1 93 286 ILE B O 1
ATOM 8655 N N . GLN B 1 287 ? 6.301 -25.859 -8.867 1 92.25 287 GLN B N 1
ATOM 8656 C CA . GLN B 1 287 ? 6.094 -26.781 -9.977 1 92.25 287 GLN B CA 1
ATOM 8657 C C . GLN B 1 287 ? 7.395 -27.047 -10.727 1 92.25 287 GLN B C 1
ATOM 8659 O O . GLN B 1 287 ? 7.684 -28.188 -11.102 1 92.25 287 GLN B O 1
ATOM 8664 N N . ALA B 1 288 ? 8.148 -25.984 -10.891 1 94.25 288 ALA B N 1
ATOM 8665 C CA . ALA B 1 288 ? 9.43 -26.141 -11.57 1 94.25 288 ALA B CA 1
ATOM 8666 C C . ALA B 1 288 ? 10.383 -27.016 -10.758 1 94.25 288 ALA B C 1
ATOM 8668 O O . ALA B 1 288 ? 11.07 -27.875 -11.312 1 94.25 288 ALA B O 1
ATOM 8669 N N . SER B 1 289 ? 10.414 -26.859 -9.469 1 91.88 289 SER B N 1
ATOM 8670 C CA . SER B 1 289 ? 11.258 -27.672 -8.594 1 91.88 289 SER B CA 1
ATOM 8671 C C . SER B 1 289 ? 10.805 -29.125 -8.57 1 91.88 289 SER B C 1
ATOM 8673 O O . SER B 1 289 ? 11.633 -30.031 -8.555 1 91.88 289 SER B O 1
ATOM 8675 N N . TYR B 1 290 ? 9.5 -29.297 -8.664 1 91.06 290 TYR B N 1
ATOM 8676 C CA . TYR B 1 290 ? 8.945 -30.641 -8.711 1 91.06 290 TYR B CA 1
ATOM 8677 C C . TYR B 1 290 ? 9.359 -31.359 -9.992 1 91.06 290 TYR B C 1
ATOM 8679 O O . TYR B 1 290 ? 9.797 -32.5 -9.961 1 91.06 290 TYR B O 1
ATOM 8687 N N . LEU B 1 291 ? 9.289 -30.656 -11.062 1 92.94 291 LEU B N 1
ATOM 8688 C CA . LEU B 1 291 ? 9.656 -31.234 -12.359 1 92.94 291 LEU B CA 1
ATOM 8689 C C . LEU B 1 291 ? 11.148 -31.516 -12.422 1 92.94 291 LEU B C 1
ATOM 8691 O O . LEU B 1 291 ? 11.57 -32.5 -13.039 1 92.94 291 LEU B O 1
ATOM 8695 N N . ALA B 1 292 ? 11.93 -30.703 -11.75 1 91.38 292 ALA B N 1
ATOM 8696 C CA . ALA B 1 292 ? 13.375 -30.875 -11.742 1 91.38 292 ALA B CA 1
ATOM 8697 C C . ALA B 1 292 ? 13.781 -32.125 -10.977 1 91.38 292 ALA B C 1
ATOM 8699 O O . ALA B 1 292 ? 14.805 -32.75 -11.266 1 91.38 292 ALA B O 1
ATOM 8700 N N . MET B 1 293 ? 12.906 -32.562 -10.086 1 89.31 293 MET B N 1
ATOM 8701 C CA . MET B 1 293 ? 13.211 -33.719 -9.25 1 89.31 293 MET B CA 1
ATOM 8702 C C . MET B 1 293 ? 12.5 -34.969 -9.758 1 89.31 293 MET B C 1
ATOM 8704 O O . MET B 1 293 ? 12.758 -36.062 -9.281 1 89.31 293 MET B O 1
ATOM 8708 N N . ASP B 1 294 ? 11.664 -34.844 -10.734 1 90.75 294 ASP B N 1
ATOM 8709 C CA . ASP B 1 294 ? 10.898 -35.969 -11.281 1 90.75 294 ASP B CA 1
ATOM 8710 C C . ASP B 1 294 ? 11.789 -36.875 -12.141 1 90.75 294 ASP B C 1
ATOM 8712 O O . ASP B 1 294 ? 12.438 -36.406 -13.078 1 90.75 294 ASP B O 1
ATOM 8716 N N . PRO B 1 295 ? 11.797 -38.156 -11.883 1 91.31 295 PRO B N 1
ATOM 8717 C CA . PRO B 1 295 ? 12.633 -39.094 -12.633 1 91.31 295 PRO B CA 1
ATOM 8718 C C . PRO B 1 295 ? 12.281 -39.156 -14.117 1 91.31 295 PRO B C 1
ATOM 8720 O O . PRO B 1 295 ? 13.156 -39.312 -14.961 1 91.31 295 PRO B O 1
ATOM 8723 N N . GLN B 1 296 ? 11.008 -38.938 -14.367 1 92.12 296 GLN B N 1
ATOM 8724 C CA . GLN B 1 296 ? 10.594 -38.969 -15.766 1 92.12 296 GLN B CA 1
ATOM 8725 C C . GLN B 1 296 ? 11.195 -37.781 -16.547 1 92.12 296 GLN B C 1
ATOM 8727 O O . GLN B 1 296 ? 11.625 -37.969 -17.688 1 92.12 296 GLN B O 1
ATOM 8732 N N . THR B 1 297 ? 11.258 -36.656 -15.891 1 92.62 297 THR B N 1
ATOM 8733 C CA . THR B 1 297 ? 11.836 -35.469 -16.531 1 92.62 297 THR B CA 1
ATOM 8734 C C . THR B 1 297 ? 13.344 -35.625 -16.688 1 92.62 297 THR B C 1
ATOM 8736 O O . THR B 1 297 ? 13.906 -35.219 -17.719 1 92.62 297 THR B O 1
ATOM 8739 N N . ILE B 1 298 ? 14.023 -36.312 -15.789 1 90.19 298 ILE B N 1
ATOM 8740 C CA . ILE B 1 298 ? 15.469 -36.5 -15.805 1 90.19 298 ILE B CA 1
ATOM 8741 C C . ILE B 1 298 ? 15.852 -37.406 -16.984 1 90.19 298 ILE B C 1
ATOM 8743 O O . ILE B 1 298 ? 16.875 -37.188 -17.641 1 90.19 298 ILE B O 1
ATOM 8747 N N . ILE B 1 299 ? 14.945 -38.344 -17.25 1 91.88 299 ILE B N 1
ATOM 8748 C CA . ILE B 1 299 ? 15.195 -39.25 -18.359 1 91.88 299 ILE B CA 1
ATOM 8749 C C . ILE B 1 299 ? 14.977 -38.531 -19.688 1 91.88 299 ILE B C 1
ATOM 8751 O O . ILE B 1 299 ? 15.75 -38.719 -20.625 1 91.88 299 ILE B O 1
ATOM 8755 N N . GLN B 1 300 ? 14.031 -37.656 -19.703 1 92.19 300 GLN B N 1
ATOM 8756 C CA . GLN B 1 300 ? 13.656 -36.969 -20.953 1 92.19 300 GLN B CA 1
ATOM 8757 C C . GLN B 1 300 ? 14.641 -35.875 -21.297 1 92.19 300 GLN B C 1
ATOM 8759 O O . GLN B 1 300 ? 14.852 -35.562 -22.469 1 92.19 300 GLN B O 1
ATOM 8764 N N . LEU B 1 301 ? 15.203 -35.281 -20.266 1 92.81 301 LEU B N 1
ATOM 8765 C CA . LEU B 1 301 ? 16.141 -34.188 -20.438 1 92.81 301 LEU B CA 1
ATOM 8766 C C . LEU B 1 301 ? 17.516 -34.562 -19.906 1 92.81 301 LEU B C 1
ATOM 8768 O O . LEU B 1 301 ? 17.828 -34.312 -18.734 1 92.81 301 LEU B O 1
ATOM 8772 N N . PRO B 1 302 ? 18.359 -34.969 -20.734 1 88.69 302 PRO B N 1
ATOM 8773 C CA . PRO B 1 302 ? 19.656 -35.5 -20.281 1 88.69 302 PRO B CA 1
ATOM 8774 C C . PRO B 1 302 ? 20.547 -34.406 -19.672 1 88.69 302 PRO B C 1
ATOM 8776 O O . PRO B 1 302 ? 21.391 -34.688 -18.828 1 88.69 302 PRO B O 1
ATOM 8779 N N . ASN B 1 303 ? 20.406 -33.125 -20.094 1 91.19 303 ASN B N 1
ATOM 8780 C CA . ASN B 1 303 ? 21.25 -32.031 -19.594 1 91.19 303 ASN B CA 1
ATOM 8781 C C . ASN B 1 303 ? 20.562 -31.25 -18.484 1 91.19 303 ASN B C 1
ATOM 8783 O O . ASN B 1 303 ? 20.938 -30.125 -18.188 1 91.19 303 ASN B O 1
ATOM 8787 N N . LEU B 1 304 ? 19.578 -31.844 -17.875 1 91 304 LEU B N 1
ATOM 8788 C CA . LEU B 1 304 ? 18.781 -31.188 -16.844 1 91 304 LEU B CA 1
ATOM 8789 C C . LEU B 1 304 ? 19.672 -30.75 -15.688 1 91 304 LEU B C 1
ATOM 8791 O O . LEU B 1 304 ? 19.438 -29.672 -15.109 1 91 304 LEU B O 1
ATOM 8795 N N . TYR B 1 305 ? 20.656 -31.516 -15.406 1 87.69 305 TYR B N 1
ATOM 8796 C CA . TYR B 1 305 ? 21.547 -31.219 -14.289 1 87.69 305 TYR B CA 1
ATOM 8797 C C . TYR B 1 305 ? 22.297 -29.906 -14.531 1 87.69 305 TYR B C 1
ATOM 8799 O O . TYR B 1 305 ? 22.344 -29.031 -13.656 1 87.69 305 TYR B O 1
ATOM 8807 N N . ILE B 1 306 ? 22.844 -29.75 -15.609 1 91.12 306 ILE B N 1
ATOM 8808 C CA . ILE B 1 306 ? 23.594 -28.547 -15.945 1 91.12 306 ILE B CA 1
ATOM 8809 C C . ILE B 1 306 ? 22.656 -27.344 -16.031 1 91.12 306 ILE B C 1
ATOM 8811 O O . ILE B 1 306 ? 22.984 -26.25 -15.539 1 91.12 306 ILE B O 1
ATOM 8815 N N . ASN B 1 307 ? 21.453 -27.578 -16.562 1 93.62 307 ASN B N 1
ATOM 8816 C CA . ASN B 1 307 ? 20.469 -26.516 -16.625 1 93.62 307 ASN B CA 1
ATOM 8817 C C . ASN B 1 307 ? 20.094 -26.016 -15.227 1 93.62 307 ASN B C 1
ATOM 8819 O O . ASN B 1 307 ? 20.016 -24.812 -14.992 1 93.62 307 ASN B O 1
ATOM 8823 N N . THR B 1 308 ? 19.891 -26.953 -14.367 1 92.81 308 THR B N 1
ATOM 8824 C CA . THR B 1 308 ? 19.516 -26.578 -13.008 1 92.81 308 THR B CA 1
ATOM 8825 C C . THR B 1 308 ? 20.609 -25.781 -12.32 1 92.81 308 THR B C 1
ATOM 8827 O O . THR B 1 308 ? 20.344 -24.844 -11.578 1 92.81 308 THR B O 1
ATOM 8830 N N . GLN B 1 309 ? 21.875 -26.109 -12.555 1 91.69 309 GLN B N 1
ATOM 8831 C CA . GLN B 1 309 ? 22.984 -25.359 -11.984 1 91.69 309 GLN B CA 1
ATOM 8832 C C . GLN B 1 309 ? 23.047 -23.953 -12.539 1 91.69 309 GLN B C 1
ATOM 8834 O O . GLN B 1 309 ? 23.312 -23 -11.797 1 91.69 309 GLN B O 1
ATOM 8839 N N . ILE B 1 310 ? 22.812 -23.891 -13.773 1 95.12 310 ILE B N 1
ATOM 8840 C CA . ILE B 1 310 ? 22.828 -22.578 -14.406 1 95.12 310 ILE B CA 1
ATOM 8841 C C . ILE B 1 310 ? 21.688 -21.719 -13.859 1 95.12 310 ILE B C 1
ATOM 8843 O O . ILE B 1 310 ? 21.891 -20.562 -13.516 1 95.12 310 ILE B O 1
ATOM 8847 N N . TYR B 1 311 ? 20.5 -22.312 -13.789 1 96.75 311 TYR B N 1
ATOM 8848 C CA . TYR B 1 311 ? 19.359 -21.562 -13.258 1 96.75 311 TYR B CA 1
ATOM 8849 C C . TYR B 1 311 ? 19.609 -21.141 -11.812 1 96.75 311 TYR B C 1
ATOM 8851 O O . TYR B 1 311 ? 19.281 -20.016 -11.422 1 96.75 311 TYR B O 1
ATOM 8859 N N . ALA B 1 312 ? 20.203 -21.984 -11.039 1 95.75 312 ALA B N 1
ATOM 8860 C CA . ALA B 1 312 ? 20.516 -21.656 -9.648 1 95.75 312 ALA B CA 1
ATOM 8861 C C . ALA B 1 312 ? 21.5 -20.484 -9.57 1 95.75 312 ALA B C 1
ATOM 8863 O O . ALA B 1 312 ? 21.391 -19.641 -8.688 1 95.75 312 ALA B O 1
ATOM 8864 N N . SER B 1 313 ? 22.453 -20.484 -10.445 1 96.44 313 SER B N 1
ATOM 8865 C CA . SER B 1 313 ? 23.422 -19.391 -10.523 1 96.44 313 SER B CA 1
ATOM 8866 C C . SER B 1 313 ? 22.75 -18.047 -10.75 1 96.44 313 SER B C 1
ATOM 8868 O O . SER B 1 313 ? 23.109 -17.047 -10.109 1 96.44 313 SER B O 1
ATOM 8870 N N . PHE B 1 314 ? 21.719 -18.031 -11.578 1 97.5 314 PHE B N 1
ATOM 8871 C CA . PHE B 1 314 ? 21 -16.812 -11.906 1 97.5 314 PHE B CA 1
ATOM 8872 C C . PHE B 1 314 ? 20 -16.453 -10.812 1 97.5 314 PHE B C 1
ATOM 8874 O O . PHE B 1 314 ? 19.75 -15.273 -10.555 1 97.5 314 PHE B O 1
ATOM 8881 N N . LEU B 1 315 ? 19.422 -17.359 -10.125 1 97.12 315 LEU B N 1
ATOM 8882 C CA . LEU B 1 315 ? 18.328 -17.156 -9.18 1 97.12 315 LEU B CA 1
ATOM 8883 C C . LEU B 1 315 ? 18.859 -16.625 -7.852 1 97.12 315 LEU B C 1
ATOM 8885 O O . LEU B 1 315 ? 18.188 -15.836 -7.188 1 97.12 315 LEU B O 1
ATOM 8889 N N . LEU B 1 316 ? 19.984 -17 -7.461 1 97.5 316 LEU B N 1
ATOM 8890 C CA . LEU B 1 316 ? 20.484 -16.688 -6.125 1 97.5 316 LEU B CA 1
ATOM 8891 C C . LEU B 1 316 ? 20.641 -15.18 -5.945 1 97.5 316 LEU B C 1
ATOM 8893 O O . LEU B 1 316 ? 20.172 -14.617 -4.957 1 97.5 316 LEU B O 1
ATOM 8897 N N . PRO B 1 317 ? 21.297 -14.469 -6.891 1 97.69 317 PRO B N 1
ATOM 8898 C CA . PRO B 1 317 ? 21.391 -13.016 -6.723 1 97.69 317 PRO B CA 1
ATOM 8899 C C . PRO B 1 317 ? 20.016 -12.336 -6.66 1 97.69 317 PRO B C 1
ATOM 8901 O O . PRO B 1 317 ? 19.859 -11.336 -5.953 1 97.69 317 PRO B O 1
ATOM 8904 N N . ILE B 1 318 ? 19.078 -12.875 -7.383 1 98.12 318 ILE B N 1
ATOM 8905 C CA . ILE B 1 318 ? 17.75 -12.305 -7.395 1 98.12 318 ILE B CA 1
ATOM 8906 C C . ILE B 1 318 ? 17.078 -12.523 -6.039 1 98.12 318 ILE B C 1
ATOM 8908 O O . ILE B 1 318 ? 16.5 -11.586 -5.465 1 98.12 318 ILE B O 1
ATOM 8912 N N . LEU B 1 319 ? 17.203 -13.688 -5.527 1 97.88 319 LEU B N 1
ATOM 8913 C CA . LEU B 1 319 ? 16.656 -13.984 -4.207 1 97.88 319 LEU B CA 1
ATOM 8914 C C . LEU B 1 319 ? 17.344 -13.148 -3.135 1 97.88 319 LEU B C 1
ATOM 8916 O O . LEU B 1 319 ? 16.703 -12.695 -2.186 1 97.88 319 LEU B O 1
ATOM 8920 N N . PHE B 1 320 ? 18.609 -12.992 -3.312 1 98.12 320 PHE B N 1
ATOM 8921 C CA . PHE B 1 320 ? 19.375 -12.164 -2.391 1 98.12 320 PHE B CA 1
ATOM 8922 C C . PHE B 1 320 ? 18.859 -10.734 -2.389 1 98.12 320 PHE B C 1
ATOM 8924 O O . PHE B 1 320 ? 18.719 -10.117 -1.329 1 98.12 320 PHE B O 1
ATOM 8931 N N . CYS B 1 321 ? 18.547 -10.219 -3.557 1 97.5 321 CYS B N 1
ATOM 8932 C CA . CYS B 1 321 ? 18 -8.875 -3.666 1 97.5 321 CYS B CA 1
ATOM 8933 C C . CYS B 1 321 ? 16.641 -8.773 -2.967 1 97.5 321 CYS B C 1
ATOM 8935 O O . CYS B 1 321 ? 16.328 -7.758 -2.35 1 97.5 321 CYS B O 1
ATOM 8937 N N . LEU B 1 322 ? 15.859 -9.758 -3.086 1 97.62 322 LEU B N 1
ATOM 8938 C CA . LEU B 1 322 ? 14.586 -9.773 -2.375 1 97.62 322 LEU B CA 1
ATOM 8939 C C . LEU B 1 322 ? 14.805 -9.805 -0.866 1 97.62 322 LEU B C 1
ATOM 8941 O O . LEU B 1 322 ? 14.062 -9.164 -0.115 1 97.62 322 LEU B O 1
ATOM 8945 N N . GLY B 1 323 ? 15.812 -10.578 -0.453 1 97.75 323 GLY B N 1
ATOM 8946 C CA . GLY B 1 323 ? 16.172 -10.523 0.954 1 97.75 323 GLY B CA 1
ATOM 8947 C C . GLY B 1 323 ? 16.625 -9.148 1.407 1 97.75 323 GLY B C 1
ATOM 8948 O O . GLY B 1 323 ? 16.312 -8.727 2.523 1 97.75 323 GLY B O 1
ATOM 8949 N N . PHE B 1 324 ? 17.312 -8.469 0.535 1 97.75 324 PHE B N 1
ATOM 8950 C CA . PHE B 1 324 ? 17.781 -7.121 0.834 1 97.75 324 PHE B CA 1
ATOM 8951 C C . PHE B 1 324 ? 16.594 -6.172 1.015 1 97.75 324 PHE B C 1
ATOM 8953 O O . PHE B 1 324 ? 16.672 -5.219 1.794 1 97.75 324 PHE B O 1
ATOM 8960 N N . SER B 1 325 ? 15.5 -6.418 0.324 1 97.12 325 SER B N 1
ATOM 8961 C CA . SER B 1 325 ? 14.289 -5.621 0.499 1 97.12 325 SER B CA 1
ATOM 8962 C C . SER B 1 325 ? 13.766 -5.711 1.929 1 97.12 325 SER B C 1
ATOM 8964 O O . SER B 1 325 ? 13.25 -4.734 2.471 1 97.12 325 SER B O 1
ATOM 8966 N N . ILE B 1 326 ? 13.906 -6.809 2.523 1 96.81 326 ILE B N 1
ATOM 8967 C CA . ILE B 1 326 ? 13.492 -6.98 3.912 1 96.81 326 ILE B CA 1
ATOM 8968 C C . ILE B 1 326 ? 14.375 -6.125 4.82 1 96.81 326 ILE B C 1
ATOM 8970 O O . ILE B 1 326 ? 13.891 -5.543 5.793 1 96.81 326 ILE B O 1
ATOM 8974 N N . ASN B 1 327 ? 15.633 -6.039 4.516 1 98.12 327 ASN B N 1
ATOM 8975 C CA . ASN B 1 327 ? 16.516 -5.137 5.254 1 98.12 327 ASN B CA 1
ATOM 8976 C C . ASN B 1 327 ? 16 -3.701 5.215 1 98.12 327 ASN B C 1
ATOM 8978 O O . ASN B 1 327 ? 15.945 -3.027 6.246 1 98.12 327 ASN B O 1
ATOM 8982 N N . LEU B 1 328 ? 15.625 -3.289 4.051 1 97.38 328 LEU B N 1
ATOM 8983 C CA . LEU B 1 328 ? 15.164 -1.917 3.877 1 97.38 328 LEU B CA 1
ATOM 8984 C C . LEU B 1 328 ? 13.906 -1.66 4.711 1 97.38 328 LEU B C 1
ATOM 8986 O O . LEU B 1 328 ? 13.773 -0.601 5.328 1 97.38 328 LEU B O 1
ATOM 8990 N N . ILE B 1 329 ? 13.039 -2.615 4.727 1 95.75 329 ILE B N 1
ATOM 8991 C CA . ILE B 1 329 ? 11.797 -2.482 5.484 1 95.75 329 ILE B CA 1
ATOM 8992 C C . ILE B 1 329 ? 12.117 -2.357 6.973 1 95.75 329 ILE B C 1
ATOM 8994 O O . ILE B 1 329 ? 11.578 -1.481 7.656 1 95.75 329 ILE B O 1
ATOM 8998 N N . VAL B 1 330 ? 13.008 -3.156 7.453 1 96.5 330 VAL B N 1
ATOM 8999 C CA . VAL B 1 330 ? 13.344 -3.168 8.875 1 96.5 330 VAL B CA 1
ATOM 9000 C C . VAL B 1 330 ? 14.078 -1.881 9.242 1 96.5 330 VAL B C 1
ATOM 9002 O O . VAL B 1 330 ? 13.805 -1.279 10.281 1 96.5 330 VAL B O 1
ATOM 9005 N N . TRP B 1 331 ? 15 -1.463 8.406 1 96.56 331 TRP B N 1
ATOM 9006 C CA . TRP B 1 331 ? 15.727 -0.222 8.664 1 96.56 331 TRP B CA 1
ATOM 9007 C C . TRP B 1 331 ? 14.766 0.965 8.711 1 96.56 331 TRP B C 1
ATOM 9009 O O . TRP B 1 331 ? 14.906 1.854 9.547 1 96.56 331 TRP B O 1
ATOM 9019 N N . HIS B 1 332 ? 13.789 0.936 7.855 1 92.56 332 HIS B N 1
ATOM 9020 C CA . HIS B 1 332 ? 12.805 2.012 7.855 1 92.56 332 HIS B CA 1
ATOM 9021 C C . HIS B 1 332 ? 11.961 1.98 9.125 1 92.56 332 HIS B C 1
ATOM 9023 O O . HIS B 1 332 ? 11.711 3.021 9.734 1 92.56 332 HIS B O 1
ATOM 9029 N N . ARG B 1 333 ? 11.547 0.853 9.438 1 91.19 333 ARG B N 1
ATOM 9030 C CA . ARG B 1 333 ? 10.688 0.692 10.609 1 91.19 333 ARG B CA 1
ATOM 9031 C C . ARG B 1 333 ? 11.398 1.144 11.875 1 91.19 333 ARG B C 1
ATOM 9033 O O . ARG B 1 333 ? 10.781 1.734 12.766 1 91.19 333 ARG B O 1
ATOM 9040 N N . PHE B 1 334 ? 12.672 0.887 11.969 1 92.69 334 PHE B N 1
ATOM 9041 C CA . PHE B 1 334 ? 13.422 1.222 13.18 1 92.69 334 PHE B CA 1
ATOM 9042 C C . PHE B 1 334 ? 14.117 2.566 13.023 1 92.69 334 PHE B C 1
ATOM 9044 O O . PHE B 1 334 ? 14.953 2.938 13.859 1 92.69 334 PHE B O 1
ATOM 9051 N N . ARG B 1 335 ? 13.883 3.266 11.906 1 91.06 335 ARG B N 1
ATOM 9052 C CA . ARG B 1 335 ? 14.344 4.625 11.648 1 91.06 335 ARG B CA 1
ATOM 9053 C C . ARG B 1 335 ? 15.859 4.68 11.555 1 91.06 335 ARG B C 1
ATOM 9055 O O . ARG B 1 335 ? 16.5 5.57 12.117 1 91.06 335 ARG B O 1
ATOM 9062 N N . ILE B 1 336 ? 16.391 3.645 10.992 1 93.69 336 ILE B N 1
ATOM 9063 C CA . ILE B 1 336 ? 17.797 3.67 10.602 1 93.69 336 ILE B CA 1
ATOM 9064 C C . ILE B 1 336 ? 17.938 4.363 9.242 1 93.69 336 ILE B C 1
ATOM 9066 O O . ILE B 1 336 ? 17.328 3.943 8.258 1 93.69 336 ILE B O 1
ATOM 9070 N N . ASN B 1 337 ? 18.656 5.422 9.164 1 91.44 337 ASN B N 1
ATOM 9071 C CA . ASN B 1 337 ? 18.734 6.25 7.969 1 91.44 337 ASN B CA 1
ATOM 9072 C C . ASN B 1 337 ? 19.703 5.656 6.941 1 91.44 337 ASN B C 1
ATOM 9074 O O . ASN B 1 337 ? 20.781 6.207 6.707 1 91.44 337 ASN B O 1
ATOM 9078 N N . TYR B 1 338 ? 19.25 4.613 6.289 1 93.56 338 TYR B N 1
ATOM 9079 C CA . TYR B 1 338 ? 20.094 3.949 5.301 1 93.56 338 TYR B CA 1
ATOM 9080 C C . TYR B 1 338 ? 20.344 4.852 4.098 1 93.56 338 TYR B C 1
ATOM 9082 O O . TYR B 1 338 ? 21.344 4.699 3.396 1 93.56 338 TYR B O 1
ATOM 9090 N N . LYS B 1 339 ? 19.516 5.824 3.838 1 90.31 339 LYS B N 1
ATOM 9091 C CA . LYS B 1 339 ? 19.672 6.73 2.705 1 90.31 339 LYS B CA 1
ATOM 9092 C C . LYS B 1 339 ? 20.922 7.609 2.875 1 90.31 339 LYS B C 1
ATOM 9094 O O . LYS B 1 339 ? 21.625 7.879 1.906 1 90.31 339 LYS B O 1
ATOM 9099 N N . LEU B 1 340 ? 21.078 8.039 4.07 1 88.81 340 LEU B N 1
ATOM 9100 C CA . LEU B 1 340 ? 22.266 8.836 4.367 1 88.81 340 LEU B CA 1
ATOM 9101 C C . LEU B 1 340 ? 23.516 7.973 4.328 1 88.81 340 LEU B C 1
ATOM 9103 O O . LEU B 1 340 ? 24.547 8.391 3.777 1 88.81 340 LEU B O 1
ATOM 9107 N N . ILE B 1 341 ? 23.406 6.777 4.867 1 91.38 341 ILE B N 1
ATOM 9108 C CA . ILE B 1 341 ? 24.562 5.898 5.004 1 91.38 341 ILE B CA 1
ATOM 9109 C C . ILE B 1 341 ? 25.062 5.488 3.619 1 91.38 341 ILE B C 1
ATOM 9111 O O . ILE B 1 341 ? 26.266 5.477 3.365 1 91.38 341 ILE B O 1
ATOM 9115 N N . PHE B 1 342 ? 24.109 5.227 2.746 1 91.69 342 PHE B N 1
ATOM 9116 C CA . PHE B 1 342 ? 24.484 4.84 1.392 1 91.69 342 PHE B CA 1
ATOM 9117 C C . PHE B 1 342 ? 24.672 6.066 0.511 1 91.69 342 PHE B C 1
ATOM 9119 O O . PHE B 1 342 ? 24.984 5.941 -0.678 1 91.69 342 PHE B O 1
ATOM 9126 N N . GLU B 1 343 ? 24.453 7.25 1.115 1 86.88 343 GLU B N 1
ATOM 9127 C CA . GLU B 1 343 ? 24.625 8.523 0.42 1 86.88 343 GLU B CA 1
ATOM 9128 C C . GLU B 1 343 ? 23.75 8.578 -0.837 1 86.88 343 GLU B C 1
ATOM 9130 O O . GLU B 1 343 ? 24.234 8.945 -1.912 1 86.88 343 GLU B O 1
ATOM 9135 N N . LEU B 1 344 ? 22.562 8.188 -0.684 1 87.94 344 LEU B N 1
ATOM 9136 C CA . LEU B 1 344 ? 21.625 8.234 -1.8 1 87.94 344 LEU B CA 1
ATOM 9137 C C . LEU B 1 344 ? 21.172 9.672 -2.062 1 87.94 344 LEU B C 1
ATOM 9139 O O . LEU B 1 344 ? 21.234 10.516 -1.167 1 87.94 344 LEU B O 1
ATOM 9143 N N . ASN B 1 345 ? 20.828 9.906 -3.275 1 82.38 345 ASN B N 1
ATOM 9144 C CA . ASN B 1 345 ? 20.266 11.211 -3.611 1 82.38 345 ASN B CA 1
ATOM 9145 C C . ASN B 1 345 ? 18.922 11.438 -2.924 1 82.38 345 ASN B C 1
ATOM 9147 O O . ASN B 1 345 ? 17.984 10.656 -3.098 1 82.38 345 ASN B O 1
ATOM 9151 N N . SER B 1 346 ? 18.891 12.414 -2.184 1 77.88 346 SER B N 1
ATOM 9152 C CA . SER B 1 346 ? 17.688 12.688 -1.39 1 77.88 346 SER B CA 1
ATOM 9153 C C . SER B 1 346 ? 16.5 13.016 -2.279 1 77.88 346 SER B C 1
ATOM 9155 O O . SER B 1 346 ? 15.344 12.867 -1.869 1 77.88 346 SER B O 1
ATOM 9157 N N . ARG B 1 347 ? 16.734 13.391 -3.41 1 77.81 347 ARG B N 1
ATOM 9158 C CA . ARG B 1 347 ? 15.648 13.828 -4.285 1 77.81 347 ARG B CA 1
ATOM 9159 C C . ARG B 1 347 ? 15.188 12.703 -5.203 1 77.81 347 ARG B C 1
ATOM 9161 O O . ARG B 1 347 ? 14.055 12.711 -5.691 1 77.81 347 ARG B O 1
ATOM 9168 N N . ASP B 1 348 ? 16.094 11.828 -5.441 1 80.94 348 ASP B N 1
ATOM 9169 C CA . ASP B 1 348 ? 15.773 10.703 -6.32 1 80.94 348 ASP B CA 1
ATOM 9170 C C . ASP B 1 348 ? 16.266 9.383 -5.734 1 80.94 348 ASP B C 1
ATOM 9172 O O . ASP B 1 348 ? 17.422 9.008 -5.934 1 80.94 348 ASP B O 1
ATOM 9176 N N . ASN B 1 349 ? 15.484 8.812 -5.023 1 86.31 349 ASN B N 1
ATOM 9177 C CA . ASN B 1 349 ? 15.812 7.508 -4.457 1 86.31 349 ASN B CA 1
ATOM 9178 C C . ASN B 1 349 ? 14.586 6.602 -4.395 1 86.31 349 ASN B C 1
ATOM 9180 O O . ASN B 1 349 ? 13.453 7.082 -4.379 1 86.31 349 ASN B O 1
ATOM 9184 N N . LEU B 1 350 ? 14.844 5.398 -4.438 1 89.25 350 LEU B N 1
ATOM 9185 C CA . LEU B 1 350 ? 13.773 4.41 -4.371 1 89.25 350 LEU B CA 1
ATOM 9186 C C . LEU B 1 350 ? 13.258 4.262 -2.941 1 89.25 350 LEU B C 1
ATOM 9188 O O . LEU B 1 350 ? 14.047 4.199 -1.997 1 89.25 350 LEU B O 1
ATOM 9192 N N . ASP B 1 351 ? 11.914 4.273 -2.859 1 90.31 351 ASP B N 1
ATOM 9193 C CA . ASP B 1 351 ? 11.32 3.967 -1.56 1 90.31 351 ASP B CA 1
ATOM 9194 C C . ASP B 1 351 ? 11.438 2.479 -1.241 1 90.31 351 ASP B C 1
ATOM 9196 O O . ASP B 1 351 ? 11.602 1.655 -2.145 1 90.31 351 ASP B O 1
ATOM 9200 N N . TYR B 1 352 ? 11.469 2.127 0.023 1 92.06 352 TYR B N 1
ATOM 9201 C CA . TYR B 1 352 ? 11.633 0.738 0.435 1 92.06 352 TYR B CA 1
ATOM 9202 C C . TYR B 1 352 ? 10.508 -0.131 -0.104 1 92.06 352 TYR B C 1
ATOM 9204 O O . TYR B 1 352 ? 10.672 -1.341 -0.277 1 92.06 352 TYR B O 1
ATOM 9212 N N . HIS B 1 353 ? 9.328 0.419 -0.474 1 91.19 353 HIS B N 1
ATOM 9213 C CA . HIS B 1 353 ? 8.219 -0.332 -1.042 1 91.19 353 HIS B CA 1
ATOM 9214 C C . HIS B 1 353 ? 8.477 -0.683 -2.504 1 91.19 353 HIS B C 1
ATOM 9216 O O . HIS B 1 353 ? 7.953 -1.676 -3.012 1 91.19 353 HIS B O 1
ATOM 9222 N N . GLN B 1 354 ? 9.258 0.116 -3.117 1 93.69 354 GLN B N 1
ATOM 9223 C CA . GLN B 1 354 ? 9.445 -0.008 -4.559 1 93.69 354 GLN B CA 1
ATOM 9224 C C . GLN B 1 354 ? 10.586 -0.97 -4.879 1 93.69 354 GLN B C 1
ATOM 9226 O O . GLN B 1 354 ? 10.641 -1.534 -5.973 1 93.69 354 GLN B O 1
ATOM 9231 N N . PHE B 1 355 ? 11.539 -1.132 -3.992 1 96.12 355 PHE B N 1
ATOM 9232 C CA . PHE B 1 355 ? 12.766 -1.868 -4.27 1 96.12 355 PHE B CA 1
ATOM 9233 C C . PHE B 1 355 ? 12.453 -3.301 -4.684 1 96.12 355 PHE B C 1
ATOM 9235 O O . PHE B 1 355 ? 13.078 -3.836 -5.605 1 96.12 355 PHE B O 1
ATOM 9242 N N . ALA B 1 356 ? 11.438 -3.887 -4.105 1 96.94 356 ALA B N 1
ATOM 9243 C CA . ALA B 1 356 ? 11.148 -5.309 -4.301 1 96.94 356 ALA B CA 1
ATOM 9244 C C . ALA B 1 356 ? 10.531 -5.559 -5.672 1 96.94 356 ALA B C 1
ATOM 9246 O O . ALA B 1 356 ? 10.445 -6.699 -6.125 1 96.94 356 ALA B O 1
ATOM 9247 N N . GLU B 1 357 ? 10.086 -4.547 -6.355 1 97.12 357 GLU B N 1
ATOM 9248 C CA . GLU B 1 357 ? 9.336 -4.723 -7.598 1 97.12 357 GLU B CA 1
ATOM 9249 C C . GLU B 1 357 ? 10.219 -5.32 -8.695 1 97.12 357 GLU B C 1
ATOM 9251 O O . GLU B 1 357 ? 9.844 -6.309 -9.328 1 97.12 357 GLU B O 1
ATOM 9256 N N . LEU B 1 358 ? 11.398 -4.758 -8.898 1 97.38 358 LEU B N 1
ATOM 9257 C CA . LEU B 1 358 ? 12.266 -5.23 -9.977 1 97.38 358 LEU B CA 1
ATOM 9258 C C . LEU B 1 358 ? 12.742 -6.652 -9.695 1 97.38 358 LEU B C 1
ATOM 9260 O O . LEU B 1 358 ? 12.641 -7.527 -10.562 1 97.38 358 LEU B O 1
ATOM 9264 N N . PRO B 1 359 ? 13.297 -6.953 -8.492 1 97.75 359 PRO B N 1
ATOM 9265 C CA . PRO B 1 359 ? 13.688 -8.336 -8.227 1 97.75 359 PRO B CA 1
ATOM 9266 C C . PRO B 1 359 ? 12.531 -9.32 -8.367 1 97.75 359 PRO B C 1
ATOM 9268 O O . PRO B 1 359 ? 12.727 -10.461 -8.781 1 97.75 359 PRO B O 1
ATOM 9271 N N . SER B 1 360 ? 11.312 -8.922 -8.031 1 98.25 360 SER B N 1
ATOM 9272 C CA . SER B 1 360 ? 10.156 -9.797 -8.18 1 98.25 360 SER B CA 1
ATOM 9273 C C . SER B 1 360 ? 9.867 -10.086 -9.648 1 98.25 360 SER B C 1
ATOM 9275 O O . SER B 1 360 ? 9.5 -11.203 -10.008 1 98.25 360 SER B O 1
ATOM 9277 N N . ILE B 1 361 ? 10 -9.094 -10.484 1 98.19 361 ILE B N 1
ATOM 9278 C CA . ILE B 1 361 ? 9.812 -9.281 -11.922 1 98.19 361 ILE B CA 1
ATOM 9279 C C . ILE B 1 361 ? 10.852 -10.258 -12.461 1 98.19 361 ILE B C 1
ATOM 9281 O O . ILE B 1 361 ? 10.523 -11.188 -13.195 1 98.19 361 ILE B O 1
ATOM 9285 N N . LEU B 1 362 ? 12.094 -10.055 -12.062 1 98.5 362 LEU B N 1
ATOM 9286 C CA . LEU B 1 362 ? 13.18 -10.922 -12.516 1 98.5 362 LEU B CA 1
ATOM 9287 C C . LEU B 1 362 ? 12.969 -12.352 -12.039 1 98.5 362 LEU B C 1
ATOM 9289 O O . LEU B 1 362 ? 13.234 -13.305 -12.773 1 98.5 362 LEU B O 1
ATOM 9293 N N . LEU B 1 363 ? 12.508 -12.469 -10.812 1 98.44 363 LEU B N 1
ATOM 9294 C CA . LEU B 1 363 ? 12.258 -13.789 -10.258 1 98.44 363 LEU B CA 1
ATOM 9295 C C . LEU B 1 363 ? 11.133 -14.492 -11.008 1 98.44 363 LEU B C 1
ATOM 9297 O O . LEU B 1 363 ? 11.234 -15.68 -11.32 1 98.44 363 LEU B O 1
ATOM 9301 N N . LEU B 1 364 ? 10.062 -13.758 -11.297 1 98.38 364 LEU B N 1
ATOM 9302 C CA . LEU B 1 364 ? 8.938 -14.32 -12.031 1 98.38 364 LEU B CA 1
ATOM 9303 C C . LEU B 1 364 ? 9.375 -14.797 -13.414 1 98.38 364 LEU B C 1
ATOM 9305 O O . LEU B 1 364 ? 9.047 -15.906 -13.828 1 98.38 364 LEU B O 1
ATOM 9309 N N . ILE B 1 365 ? 10.117 -13.984 -14.094 1 98.25 365 ILE B N 1
ATOM 9310 C CA . ILE B 1 365 ? 10.594 -14.328 -15.43 1 98.25 365 ILE B CA 1
ATOM 9311 C C . ILE B 1 365 ? 11.453 -15.586 -15.359 1 98.25 365 ILE B C 1
ATOM 9313 O O . ILE B 1 365 ? 11.297 -16.5 -16.172 1 98.25 365 ILE B O 1
ATOM 9317 N N . SER B 1 366 ? 12.359 -15.648 -14.383 1 98.31 366 SER B N 1
ATOM 9318 C CA . SER B 1 366 ? 13.242 -16.797 -14.219 1 98.31 366 SER B CA 1
ATOM 9319 C C . SER B 1 366 ? 12.453 -18.078 -13.961 1 98.31 366 SER B C 1
ATOM 9321 O O . SER B 1 366 ? 12.711 -19.109 -14.586 1 98.31 366 SER B O 1
ATOM 9323 N N . CYS B 1 367 ? 11.453 -17.969 -13.133 1 97.44 367 CYS B N 1
ATOM 9324 C CA . CYS B 1 367 ? 10.664 -19.156 -12.797 1 97.44 367 CYS B CA 1
ATOM 9325 C C . CYS B 1 367 ? 9.773 -19.562 -13.961 1 97.44 367 CYS B C 1
ATOM 9327 O O . CYS B 1 367 ? 9.539 -20.75 -14.172 1 97.44 367 CYS B O 1
ATOM 9329 N N . CYS B 1 368 ? 9.258 -18.625 -14.719 1 96.69 368 CYS B N 1
ATOM 9330 C CA . CYS B 1 368 ? 8.469 -18.922 -15.906 1 96.69 368 CYS B CA 1
ATOM 9331 C C . CYS B 1 368 ? 9.297 -19.688 -16.938 1 96.69 368 CYS B C 1
ATOM 9333 O O . CYS B 1 368 ? 8.852 -20.703 -17.453 1 96.69 368 CYS B O 1
ATOM 9335 N N . ILE B 1 369 ? 10.523 -19.266 -17.172 1 97.5 369 ILE B N 1
ATOM 9336 C CA . ILE B 1 369 ? 11.398 -19.906 -18.156 1 97.5 369 ILE B CA 1
ATOM 9337 C C . ILE B 1 369 ? 11.797 -21.297 -17.672 1 97.5 369 ILE B C 1
ATOM 9339 O O . ILE B 1 369 ? 11.797 -22.25 -18.453 1 97.5 369 ILE B O 1
ATOM 9343 N N . MET B 1 370 ? 12.109 -21.438 -16.422 1 96.75 370 MET B N 1
ATOM 9344 C CA . MET B 1 370 ? 12.43 -22.734 -15.852 1 96.75 370 MET B CA 1
ATOM 9345 C C . MET B 1 370 ? 11.266 -23.703 -16.016 1 96.75 370 MET B C 1
ATOM 9347 O O . MET B 1 370 ? 11.461 -24.859 -16.422 1 96.75 370 MET B O 1
ATOM 9351 N N . TYR B 1 371 ? 10.086 -23.203 -15.711 1 95.38 371 TYR B N 1
ATOM 9352 C CA . TYR B 1 371 ? 8.906 -24.047 -15.82 1 95.38 371 TYR B CA 1
ATOM 9353 C C . TYR B 1 371 ? 8.672 -24.484 -17.266 1 95.38 371 TYR B C 1
ATOM 9355 O O . TYR B 1 371 ? 8.398 -25.656 -17.531 1 95.38 371 TYR B O 1
ATOM 9363 N N . ILE B 1 372 ? 8.805 -23.578 -18.188 1 95.62 372 ILE B N 1
ATOM 9364 C CA . ILE B 1 372 ? 8.602 -23.891 -19.594 1 95.62 372 ILE B CA 1
ATOM 9365 C C . ILE B 1 372 ? 9.648 -24.906 -20.062 1 95.62 372 ILE B C 1
ATOM 9367 O O . ILE B 1 372 ? 9.328 -25.844 -20.812 1 95.62 372 ILE B O 1
ATOM 9371 N N . ASP B 1 373 ? 10.875 -24.766 -19.609 1 96.38 373 ASP B N 1
ATOM 9372 C CA . ASP B 1 373 ? 11.969 -25.656 -19.969 1 96.38 373 ASP B CA 1
ATOM 9373 C C . ASP B 1 373 ? 11.727 -27.062 -19.438 1 96.38 373 ASP B C 1
ATOM 9375 O O . ASP B 1 373 ? 11.68 -28.031 -20.203 1 96.38 373 ASP B O 1
ATOM 9379 N N . PHE B 1 374 ? 11.406 -27.141 -18.203 1 95.44 374 PHE B N 1
ATOM 9380 C CA . PHE B 1 374 ? 11.305 -28.438 -17.531 1 95.44 374 PHE B CA 1
ATOM 9381 C C . PHE B 1 374 ? 10.016 -29.141 -17.938 1 95.44 374 PHE B C 1
ATOM 9383 O O . PHE B 1 374 ? 9.953 -30.375 -17.953 1 95.44 374 PHE B O 1
ATOM 9390 N N . SER B 1 375 ? 8.914 -28.391 -18.266 1 91.75 375 SER B N 1
ATOM 9391 C CA . SER B 1 375 ? 7.652 -29 -18.688 1 91.75 375 SER B CA 1
ATOM 9392 C C . SER B 1 375 ? 7.68 -29.359 -20.172 1 91.75 375 SER B C 1
ATOM 9394 O O . SER B 1 375 ? 6.789 -30.062 -20.656 1 91.75 375 SER B O 1
ATOM 9396 N N . GLN B 1 376 ? 8.719 -28.938 -20.844 1 92.81 376 GLN B N 1
ATOM 9397 C CA . GLN B 1 376 ? 8.883 -29.219 -22.266 1 92.81 376 GLN B CA 1
ATOM 9398 C C . GLN B 1 376 ? 7.648 -28.781 -23.047 1 92.81 376 GLN B C 1
ATOM 9400 O O . GLN B 1 376 ? 7.184 -29.516 -23.938 1 92.81 376 GLN B O 1
ATOM 9405 N N . LEU B 1 377 ? 7.004 -27.688 -22.641 1 86.5 377 LEU B N 1
ATOM 9406 C CA . LEU B 1 377 ? 5.781 -27.172 -23.25 1 86.5 377 LEU B CA 1
ATOM 9407 C C . LEU B 1 377 ? 5.996 -26.859 -24.719 1 86.5 377 LEU B C 1
ATOM 9409 O O . LEU B 1 377 ? 5.102 -27.062 -25.547 1 86.5 377 LEU B O 1
ATOM 9413 N N . THR B 1 378 ? 7.199 -26.406 -25.094 1 88.44 378 THR B N 1
ATOM 9414 C CA . THR B 1 378 ? 7.449 -25.969 -26.453 1 88.44 378 THR B CA 1
ATOM 9415 C C . THR B 1 378 ? 8.367 -26.938 -27.188 1 88.44 378 THR B C 1
ATOM 9417 O O . THR B 1 378 ? 8.875 -26.641 -28.266 1 88.44 378 THR B O 1
ATOM 9420 N N . ALA B 1 379 ? 8.617 -28.094 -26.562 1 84.94 379 ALA B N 1
ATOM 9421 C CA . ALA B 1 379 ? 9.438 -29.109 -27.219 1 84.94 379 ALA B CA 1
ATOM 9422 C C . ALA B 1 379 ? 8.719 -29.703 -28.422 1 84.94 379 ALA B C 1
ATOM 9424 O O . ALA B 1 379 ? 7.504 -29.906 -28.391 1 84.94 379 ALA B O 1
ATOM 9425 N N . PRO B 1 380 ? 9.352 -29.812 -29.5 1 87.38 380 PRO B N 1
ATOM 9426 C CA . PRO B 1 380 ? 10.781 -29.75 -29.812 1 87.38 380 PRO B CA 1
ATOM 9427 C C . PRO B 1 380 ? 11.188 -28.453 -30.484 1 87.38 380 PRO B C 1
ATOM 9429 O O . PRO B 1 380 ? 12.352 -28.281 -30.875 1 87.38 380 PRO B O 1
ATOM 9432 N N . THR B 1 381 ? 10.156 -27.547 -30.641 1 91.31 381 THR B N 1
ATOM 9433 C CA . THR B 1 381 ? 10.438 -26.312 -31.344 1 91.31 381 THR B CA 1
ATOM 9434 C C . THR B 1 381 ? 11.602 -25.562 -30.688 1 91.31 381 THR B C 1
ATOM 9436 O O . THR B 1 381 ? 12.539 -25.156 -31.375 1 91.31 381 THR B O 1
ATOM 9439 N N . ILE B 1 382 ? 11.602 -25.453 -29.422 1 94.75 382 ILE B N 1
ATOM 9440 C CA . ILE B 1 382 ? 12.695 -24.844 -28.672 1 94.75 382 ILE B CA 1
ATOM 9441 C C . ILE B 1 382 ? 13.305 -25.875 -27.734 1 94.75 382 ILE B C 1
ATOM 9443 O O . ILE B 1 382 ? 12.664 -26.312 -26.766 1 94.75 382 ILE B O 1
ATOM 9447 N N . PRO B 1 383 ? 14.508 -26.266 -28.141 1 93.44 383 PRO B N 1
ATOM 9448 C CA . PRO B 1 383 ? 15.133 -27.281 -27.281 1 93.44 383 PRO B CA 1
ATOM 9449 C C . PRO B 1 383 ? 15.5 -26.734 -25.906 1 93.44 383 PRO B C 1
ATOM 9451 O O . PRO B 1 383 ? 15.633 -25.531 -25.719 1 93.44 383 PRO B O 1
ATOM 9454 N N . SER B 1 384 ? 15.602 -27.531 -24.906 1 95 384 SER B N 1
ATOM 9455 C CA . SER B 1 384 ? 15.891 -27.188 -23.516 1 95 384 SER B CA 1
ATOM 9456 C C . SER B 1 384 ? 17.203 -26.438 -23.391 1 95 384 SER B C 1
ATOM 9458 O O . SER B 1 384 ? 17.359 -25.578 -22.531 1 95 384 SER B O 1
ATOM 9460 N N . GLU B 1 385 ? 18.156 -26.656 -24.281 1 94 385 GLU B N 1
ATOM 9461 C CA . GLU B 1 385 ? 19.5 -26.094 -24.25 1 94 385 GLU B CA 1
ATOM 9462 C C . GLU B 1 385 ? 19.484 -24.594 -24.547 1 94 385 GLU B C 1
ATOM 9464 O O . GLU B 1 385 ? 20.438 -23.875 -24.219 1 94 385 GLU B O 1
ATOM 9469 N N . LEU B 1 386 ? 18.406 -24.141 -25.078 1 95.94 386 LEU B N 1
ATOM 9470 C CA . LEU B 1 386 ? 18.344 -22.734 -25.469 1 95.94 386 LEU B CA 1
ATOM 9471 C C . LEU B 1 386 ? 17.766 -21.875 -24.359 1 95.94 386 LEU B C 1
ATOM 9473 O O . LEU B 1 386 ? 17.922 -20.656 -24.359 1 95.94 386 LEU B O 1
ATOM 9477 N N . TYR B 1 387 ? 17.078 -22.406 -23.422 1 96.5 387 TYR B N 1
ATOM 9478 C CA . TYR B 1 387 ? 16.328 -21.656 -22.422 1 96.5 387 TYR B CA 1
ATOM 9479 C C . TYR B 1 387 ? 17.266 -20.906 -21.484 1 96.5 387 TYR B C 1
ATOM 9481 O O . TYR B 1 387 ? 17 -19.75 -21.141 1 96.5 387 TYR B O 1
ATOM 9489 N N . PRO B 1 388 ? 18.359 -21.5 -21.031 1 96.94 388 PRO B N 1
ATOM 9490 C CA . PRO B 1 388 ? 19.281 -20.703 -20.203 1 96.94 388 PRO B CA 1
ATOM 9491 C C . PRO B 1 388 ? 19.812 -19.469 -20.938 1 96.94 388 PRO B C 1
ATOM 9493 O O . PRO B 1 388 ? 19.984 -18.406 -20.312 1 96.94 388 PRO B O 1
ATOM 9496 N N . LEU B 1 389 ? 20.047 -19.656 -22.156 1 97.06 389 LEU B N 1
ATOM 9497 C CA . LEU B 1 389 ? 20.5 -18.516 -22.938 1 97.06 389 LEU B CA 1
ATOM 9498 C C . LEU B 1 389 ? 19.406 -17.453 -23.047 1 97.06 389 LEU B C 1
ATOM 9500 O O . LEU B 1 389 ? 19.688 -16.25 -22.938 1 97.06 389 LEU B O 1
ATOM 9504 N N . ILE B 1 390 ? 18.188 -17.875 -23.312 1 97.56 390 ILE B N 1
ATOM 9505 C CA . ILE B 1 390 ? 17.047 -16.969 -23.391 1 97.56 390 ILE B CA 1
ATOM 9506 C C . ILE B 1 390 ? 16.922 -16.203 -22.078 1 97.56 390 ILE B C 1
ATOM 9508 O O . ILE B 1 390 ? 16.719 -14.984 -22.078 1 97.56 390 ILE B O 1
ATOM 9512 N N . LEU B 1 391 ? 17.016 -16.906 -21 1 98 391 LEU B N 1
ATOM 9513 C CA . LEU B 1 391 ? 16.922 -16.281 -19.688 1 98 391 LEU B CA 1
ATOM 9514 C C . LEU B 1 391 ? 18.016 -15.242 -19.5 1 98 391 LEU B C 1
ATOM 9516 O O . LEU B 1 391 ? 17.75 -14.117 -19.078 1 98 391 LEU B O 1
ATOM 9520 N N . PHE B 1 392 ? 19.219 -15.594 -19.844 1 97.5 392 PHE B N 1
ATOM 9521 C CA . PHE B 1 392 ? 20.359 -14.695 -19.719 1 97.5 392 PHE B CA 1
ATOM 9522 C C . PHE B 1 392 ? 20.141 -13.414 -20.5 1 97.5 392 PHE B C 1
ATOM 9524 O O . PHE B 1 392 ? 20.359 -12.312 -20 1 97.5 392 PHE B O 1
ATOM 9531 N N . ILE B 1 393 ? 19.688 -13.562 -21.703 1 97.69 393 ILE B N 1
ATOM 9532 C CA . ILE B 1 393 ? 19.484 -12.43 -22.594 1 97.69 393 ILE B CA 1
ATOM 9533 C C . ILE B 1 393 ? 18.391 -11.523 -22.031 1 97.69 393 ILE B C 1
ATOM 9535 O O . ILE B 1 393 ? 18.531 -10.297 -22.016 1 97.69 393 ILE B O 1
ATOM 9539 N N . ILE B 1 394 ? 17.312 -12.086 -21.516 1 97.94 394 ILE B N 1
ATOM 9540 C CA . ILE B 1 394 ? 16.188 -11.305 -21 1 97.94 394 ILE B CA 1
ATOM 9541 C C . ILE B 1 394 ? 16.641 -10.555 -19.75 1 97.94 394 ILE B C 1
ATOM 9543 O O . ILE B 1 394 ? 16.359 -9.359 -19.594 1 97.94 394 ILE B O 1
ATOM 9547 N N . LEU B 1 395 ? 17.328 -11.227 -18.844 1 97.81 395 LEU B N 1
ATOM 9548 C CA . LEU B 1 395 ? 17.797 -10.594 -17.609 1 97.81 395 LEU B CA 1
ATOM 9549 C C . LEU B 1 395 ? 18.766 -9.461 -17.922 1 97.81 395 LEU B C 1
ATOM 9551 O O . LEU B 1 395 ? 18.672 -8.375 -17.344 1 97.81 395 LEU B O 1
ATOM 9555 N N . ALA B 1 396 ? 19.703 -9.719 -18.859 1 96.75 396 ALA B N 1
ATOM 9556 C CA . ALA B 1 396 ? 20.672 -8.703 -19.25 1 96.75 396 ALA B CA 1
ATOM 9557 C C . ALA B 1 396 ? 19.984 -7.512 -19.906 1 96.75 396 ALA B C 1
ATOM 9559 O O . ALA B 1 396 ? 20.328 -6.359 -19.656 1 96.75 396 ALA B O 1
ATOM 9560 N N . ALA B 1 397 ? 18.984 -7.793 -20.703 1 97.12 397 ALA B N 1
ATOM 9561 C CA . ALA B 1 397 ? 18.25 -6.73 -21.391 1 97.12 397 ALA B CA 1
ATOM 9562 C C . ALA B 1 397 ? 17.531 -5.832 -20.391 1 97.12 397 ALA B C 1
ATOM 9564 O O . ALA B 1 397 ? 17.5 -4.609 -20.562 1 97.12 397 ALA B O 1
ATOM 9565 N N . ILE B 1 398 ? 17 -6.375 -19.344 1 97.19 398 ILE B N 1
ATOM 9566 C CA . ILE B 1 398 ? 16.266 -5.605 -18.344 1 97.19 398 ILE B CA 1
ATOM 9567 C C . ILE B 1 398 ? 17.25 -4.789 -17.516 1 97.19 398 ILE B C 1
ATOM 9569 O O . ILE B 1 398 ? 17.047 -3.59 -17.297 1 97.19 398 ILE B O 1
ATOM 9573 N N . MET B 1 399 ? 18.328 -5.332 -17.094 1 96.44 399 MET B N 1
ATOM 9574 C CA . MET B 1 399 ? 19.266 -4.676 -16.172 1 96.44 399 MET B CA 1
ATOM 9575 C C . MET B 1 399 ? 20.062 -3.596 -16.906 1 96.44 399 MET B C 1
ATOM 9577 O O . MET B 1 399 ? 20.438 -2.588 -16.297 1 96.44 399 MET B O 1
ATOM 9581 N N . LEU B 1 400 ? 20.266 -3.793 -18.219 1 95.62 400 LEU B N 1
ATOM 9582 C CA . LEU B 1 400 ? 21.094 -2.848 -18.969 1 95.62 400 LEU B CA 1
ATOM 9583 C C . LEU B 1 400 ? 20.234 -1.945 -19.844 1 95.62 400 LEU B C 1
ATOM 9585 O O . LEU B 1 400 ? 20.75 -1.188 -20.656 1 95.62 400 LEU B O 1
ATOM 9589 N N . CYS B 1 401 ? 18.922 -1.997 -19.672 1 94.5 401 CYS B N 1
ATOM 9590 C CA . CYS B 1 401 ? 18.016 -1.192 -20.469 1 94.5 401 CYS B CA 1
ATOM 9591 C C . CYS B 1 401 ? 18.266 0.296 -20.266 1 94.5 401 CYS B C 1
ATOM 9593 O O . CYS B 1 401 ? 18.234 0.784 -19.125 1 94.5 401 CYS B O 1
ATOM 9595 N N . PRO B 1 402 ? 18.5 1.12 -21.281 1 92.44 402 PRO B N 1
ATOM 9596 C CA . PRO B 1 402 ? 18.844 2.537 -21.141 1 92.44 402 PRO B CA 1
ATOM 9597 C C . PRO B 1 402 ? 17.609 3.432 -21 1 92.44 402 PRO B C 1
ATOM 9599 O O . PRO B 1 402 ? 17.734 4.609 -20.641 1 92.44 402 PRO B O 1
ATOM 9602 N N . PHE B 1 403 ? 16.406 2.818 -21.172 1 92.69 403 PHE B N 1
ATOM 9603 C CA . PHE B 1 403 ? 15.188 3.609 -21.109 1 92.69 403 PHE B CA 1
ATOM 9604 C C . PHE B 1 403 ? 14.719 3.771 -19.672 1 92.69 403 PHE B C 1
ATOM 9606 O O . PHE B 1 403 ? 15.078 2.977 -18.797 1 92.69 403 PHE B O 1
ATOM 9613 N N . ASN B 1 404 ? 14.031 4.852 -19.422 1 91.25 404 ASN B N 1
ATOM 9614 C CA . ASN B 1 404 ? 13.562 5.152 -18.078 1 91.25 404 ASN B CA 1
ATOM 9615 C C . ASN B 1 404 ? 12.414 4.23 -17.672 1 91.25 404 ASN B C 1
ATOM 9617 O O . ASN B 1 404 ? 11.305 4.699 -17.406 1 91.25 404 ASN B O 1
ATOM 9621 N N . VAL B 1 405 ? 12.742 2.982 -17.828 1 92.38 405 VAL B N 1
ATOM 9622 C CA . VAL B 1 405 ? 11.82 1.947 -17.359 1 92.38 405 VAL B CA 1
ATOM 9623 C C . VAL B 1 405 ? 12.5 1.081 -16.312 1 92.38 405 VAL B C 1
ATOM 9625 O O . VAL B 1 405 ? 13.727 1.015 -16.25 1 92.38 405 VAL B O 1
ATOM 9628 N N . PHE B 1 406 ? 11.805 0.575 -15.367 1 93.56 406 PHE B N 1
ATOM 9629 C CA . PHE B 1 406 ? 12.297 -0.344 -14.344 1 93.56 406 PHE B CA 1
ATOM 9630 C C . PHE B 1 406 ? 13.297 0.349 -13.43 1 93.56 406 PHE B C 1
ATOM 9632 O O . PHE B 1 406 ? 14.367 -0.195 -13.148 1 93.56 406 PHE B O 1
ATOM 9639 N N . TYR B 1 407 ? 13.047 1.513 -13.117 1 93.81 407 TYR B N 1
ATOM 9640 C CA . TYR B 1 407 ? 13.828 2.244 -12.125 1 93.81 407 TYR B CA 1
ATOM 9641 C C . TYR B 1 407 ? 15.266 2.434 -12.602 1 93.81 407 TYR B C 1
ATOM 9643 O O . TYR B 1 407 ? 16.203 1.994 -11.938 1 93.81 407 TYR B O 1
ATOM 9651 N N . LEU B 1 408 ? 15.461 3.1 -13.625 1 93.81 408 LEU B N 1
ATOM 9652 C CA . LEU B 1 408 ? 16.734 3.32 -14.297 1 93.81 408 LEU B CA 1
ATOM 9653 C C . LEU B 1 408 ? 17.766 3.885 -13.328 1 93.81 408 LEU B C 1
ATOM 9655 O O . LEU B 1 408 ? 18.922 3.459 -13.328 1 93.81 408 LEU B O 1
ATOM 9659 N N . SER B 1 409 ? 17.359 4.828 -12.484 1 91.44 409 SER B N 1
ATOM 9660 C CA . SER B 1 409 ? 18.297 5.461 -11.562 1 91.44 409 SER B CA 1
ATOM 9661 C C . SER B 1 409 ? 18.906 4.441 -10.602 1 91.44 409 SER B C 1
ATOM 9663 O O . SER B 1 409 ? 20.109 4.484 -10.32 1 91.44 409 SER B O 1
ATOM 9665 N N . ALA B 1 410 ? 18.125 3.525 -10.148 1 93.62 410 ALA B N 1
ATOM 9666 C CA . ALA B 1 410 ? 18.609 2.498 -9.234 1 93.62 410 ALA B CA 1
ATOM 9667 C C . ALA B 1 410 ? 19.516 1.501 -9.953 1 93.62 410 ALA B C 1
ATOM 9669 O O . ALA B 1 410 ? 20.531 1.07 -9.406 1 93.62 410 ALA B O 1
ATOM 9670 N N . ARG B 1 411 ? 19.172 1.115 -11.156 1 95 411 ARG B N 1
ATOM 9671 C CA . ARG B 1 411 ? 20 0.207 -11.938 1 95 411 ARG B CA 1
ATOM 9672 C C . ARG B 1 411 ? 21.344 0.837 -12.25 1 95 411 ARG B C 1
ATOM 9674 O O . ARG B 1 411 ? 22.391 0.166 -12.188 1 95 411 ARG B O 1
ATOM 9681 N N . ARG B 1 412 ? 21.281 2.09 -12.523 1 93.12 412 ARG B N 1
ATOM 9682 C CA . ARG B 1 412 ? 22.516 2.805 -12.789 1 93.12 412 ARG B CA 1
ATOM 9683 C C . ARG B 1 412 ? 23.391 2.885 -11.547 1 93.12 412 ARG B C 1
ATOM 9685 O O . ARG B 1 412 ? 24.609 2.746 -11.625 1 93.12 412 ARG B O 1
ATOM 9692 N N . TRP B 1 413 ? 22.734 3.186 -10.43 1 93.31 413 TRP B N 1
ATOM 9693 C CA . TRP B 1 413 ? 23.469 3.215 -9.172 1 93.31 413 TRP B CA 1
ATOM 9694 C C . TRP B 1 413 ? 24.203 1.896 -8.93 1 93.31 413 TRP B C 1
ATOM 9696 O O . TRP B 1 413 ? 25.375 1.891 -8.555 1 93.31 413 TRP B O 1
ATOM 9706 N N . LEU B 1 414 ? 23.609 0.759 -9.195 1 94.94 414 LEU B N 1
ATOM 9707 C CA . LEU B 1 414 ? 24.203 -0.558 -9.008 1 94.94 414 LEU B CA 1
ATOM 9708 C C . LEU B 1 414 ? 25.328 -0.795 -10.016 1 94.94 414 LEU B C 1
ATOM 9710 O O . LEU B 1 414 ? 26.391 -1.296 -9.656 1 94.94 414 LEU B O 1
ATOM 9714 N N . GLY B 1 415 ? 25.047 -0.407 -11.289 1 94.69 415 GLY B N 1
ATOM 9715 C CA . GLY B 1 415 ? 26.062 -0.568 -12.328 1 94.69 415 GLY B CA 1
ATOM 9716 C C . GLY B 1 415 ? 27.328 0.21 -12.047 1 94.69 415 GLY B C 1
ATOM 9717 O O . GLY B 1 415 ? 28.438 -0.319 -12.203 1 94.69 415 GLY B O 1
ATOM 9718 N N . ILE B 1 416 ? 27.203 1.392 -11.578 1 92.62 416 ILE B N 1
ATOM 9719 C CA . ILE B 1 416 ? 28.344 2.24 -11.258 1 92.62 416 ILE B CA 1
ATOM 9720 C C . ILE B 1 416 ? 29.094 1.658 -10.062 1 92.62 416 ILE B C 1
ATOM 9722 O O . ILE B 1 416 ? 30.328 1.598 -10.07 1 92.62 416 ILE B O 1
ATOM 9726 N N . THR B 1 417 ? 28.391 1.23 -9.125 1 94.5 417 THR B N 1
ATOM 9727 C CA . THR B 1 417 ? 29.016 0.646 -7.941 1 94.5 417 THR B CA 1
ATOM 9728 C C . THR B 1 417 ? 29.797 -0.602 -8.312 1 94.5 417 THR B C 1
ATOM 9730 O O . THR B 1 417 ? 30.938 -0.776 -7.867 1 94.5 417 THR B O 1
ATOM 9733 N N . LEU B 1 418 ? 29.25 -1.417 -9.141 1 96 418 LEU B N 1
ATOM 9734 C CA . LEU B 1 418 ? 29.953 -2.619 -9.578 1 96 418 LEU B CA 1
ATOM 9735 C C . LEU B 1 418 ? 31.188 -2.262 -10.391 1 96 418 LEU B C 1
ATOM 9737 O O . LEU B 1 418 ? 32.219 -2.902 -10.25 1 96 418 LEU B O 1
ATOM 9741 N N . GLY B 1 419 ? 31 -1.241 -11.227 1 94.94 419 GLY B N 1
ATOM 9742 C CA . GLY B 1 419 ? 32.156 -0.763 -11.961 1 94.94 419 GLY B CA 1
ATOM 9743 C C . GLY B 1 419 ? 33.281 -0.262 -11.062 1 94.94 419 GLY B C 1
ATOM 9744 O O . GLY B 1 419 ? 34.438 -0.567 -11.289 1 94.94 419 GLY B O 1
ATOM 9745 N N . ARG B 1 420 ? 32.906 0.392 -10 1 93.38 420 ARG B N 1
ATOM 9746 C CA . ARG B 1 420 ? 33.875 0.906 -9.039 1 93.38 420 ARG B CA 1
ATOM 9747 C C . ARG B 1 420 ? 34.562 -0.232 -8.273 1 93.38 420 ARG B C 1
ATOM 9749 O O . ARG B 1 420 ? 35.719 -0.135 -7.906 1 93.38 420 ARG B O 1
ATOM 9756 N N . ILE B 1 421 ? 33.875 -1.286 -8.078 1 96.06 421 ILE B N 1
ATOM 9757 C CA . ILE B 1 421 ? 34.406 -2.438 -7.371 1 96.06 421 ILE B CA 1
ATOM 9758 C C . ILE B 1 421 ? 35.406 -3.164 -8.258 1 96.06 421 ILE B C 1
ATOM 9760 O O . ILE B 1 421 ? 36.5 -3.545 -7.797 1 96.06 421 ILE B O 1
ATOM 9764 N N . ILE B 1 422 ? 35.094 -3.279 -9.523 1 95.12 422 ILE B N 1
ATOM 9765 C CA . ILE B 1 422 ? 35.969 -3.949 -10.461 1 95.12 422 ILE B CA 1
ATOM 9766 C C . ILE B 1 422 ? 37.281 -3.152 -10.594 1 95.12 422 ILE B C 1
ATOM 9768 O O . ILE B 1 422 ? 38.344 -3.73 -10.68 1 95.12 422 ILE B O 1
ATOM 9772 N N . LEU B 1 423 ? 37.094 -1.824 -10.422 1 93.62 423 LEU B N 1
ATOM 9773 C CA . LEU B 1 423 ? 38.25 -0.946 -10.508 1 93.62 423 LEU B CA 1
ATOM 9774 C C . LEU B 1 423 ? 38.594 -0.383 -9.141 1 93.62 423 LEU B C 1
ATOM 9776 O O . LEU B 1 423 ? 38.875 0.813 -9.008 1 93.62 423 LEU B O 1
ATOM 9780 N N . SER B 1 424 ? 38.625 -1.088 -8.109 1 88.44 424 SER B N 1
ATOM 9781 C CA . SER B 1 424 ? 38.688 -0.699 -6.703 1 88.44 424 SER B CA 1
ATOM 9782 C C . SER B 1 424 ? 40 0.042 -6.406 1 88.44 424 SER B C 1
ATOM 9784 O O . SER B 1 424 ? 40.031 0.938 -5.559 1 88.44 424 SER B O 1
ATOM 9786 N N . TYR B 1 425 ? 41.125 -0.249 -6.977 1 87.38 425 TYR B N 1
ATOM 9787 C CA . TYR B 1 425 ? 42.375 0.397 -6.637 1 87.38 425 TYR B CA 1
ATOM 9788 C C . TYR B 1 425 ? 42.469 1.791 -7.242 1 87.38 425 TYR B C 1
ATOM 9790 O O . TYR B 1 425 ? 43.125 2.674 -6.703 1 87.38 425 TYR B O 1
ATOM 9798 N N . CYS B 1 426 ? 41.594 2.057 -8.141 1 87.5 426 CYS B N 1
ATOM 9799 C CA . CYS B 1 426 ? 41.719 3.283 -8.922 1 87.5 426 CYS B CA 1
ATOM 9800 C C . CYS B 1 426 ? 40.875 4.398 -8.305 1 87.5 426 CYS B C 1
ATOM 9802 O O . CYS B 1 426 ? 41.094 5.578 -8.594 1 87.5 426 CYS B O 1
ATOM 9804 N N . PHE B 1 427 ? 39.969 4.105 -7.441 1 83.5 427 PHE B N 1
ATOM 9805 C CA . PHE B 1 427 ? 39.094 5.105 -6.875 1 83.5 427 PHE B CA 1
ATOM 9806 C C . PHE B 1 427 ? 39.094 5.039 -5.352 1 83.5 427 PHE B C 1
ATOM 9808 O O . PHE B 1 427 ? 39.344 3.98 -4.77 1 83.5 427 PHE B O 1
ATOM 9815 N N . PRO B 1 428 ? 38.875 6.234 -4.75 1 86.12 428 PRO B N 1
ATOM 9816 C CA . PRO B 1 428 ? 38.656 6.145 -3.303 1 86.12 428 PRO B CA 1
ATOM 9817 C C . PRO B 1 428 ? 37.438 5.324 -2.943 1 86.12 428 PRO B C 1
ATOM 9819 O O . PRO B 1 428 ? 36.406 5.383 -3.65 1 86.12 428 PRO B O 1
ATOM 9822 N N . VAL B 1 429 ? 37.562 4.645 -1.912 1 91.06 429 VAL B N 1
ATOM 9823 C CA . VAL B 1 429 ? 36.531 3.678 -1.568 1 91.06 429 VAL B CA 1
ATOM 9824 C C . VAL B 1 429 ? 35.438 4.355 -0.728 1 91.06 429 VAL B C 1
ATOM 9826 O O . VAL B 1 429 ? 35.75 5.023 0.265 1 91.06 429 VAL B O 1
ATOM 9829 N N . GLU B 1 430 ? 34.25 4.25 -1.176 1 89.19 430 GLU B N 1
ATOM 9830 C CA . GLU B 1 430 ? 33.094 4.75 -0.445 1 89.19 430 GLU B CA 1
ATOM 9831 C C . GLU B 1 430 ? 32.375 3.625 0.302 1 89.19 430 GLU B C 1
ATOM 9833 O O . GLU B 1 430 ? 32.625 2.447 0.055 1 89.19 430 GLU B O 1
ATOM 9838 N N . PHE B 1 431 ? 31.5 3.943 1.21 1 90.75 431 PHE B N 1
ATOM 9839 C CA . PHE B 1 431 ? 30.781 2.951 2.002 1 90.75 431 PHE B CA 1
ATOM 9840 C C . PHE B 1 431 ? 30 2.008 1.101 1 90.75 431 PHE B C 1
ATOM 9842 O O . PHE B 1 431 ? 29.984 0.795 1.318 1 90.75 431 PHE B O 1
ATOM 9849 N N . ARG B 1 432 ? 29.344 2.557 0.13 1 91.88 432 ARG B N 1
ATOM 9850 C CA . ARG B 1 432 ? 28.547 1.729 -0.769 1 91.88 432 ARG B CA 1
ATOM 9851 C C . ARG B 1 432 ? 29.406 0.697 -1.48 1 91.88 432 ARG B C 1
ATOM 9853 O O . ARG B 1 432 ? 28.984 -0.432 -1.715 1 91.88 432 ARG B O 1
ATOM 9860 N N . ASP B 1 433 ? 30.703 1.027 -1.813 1 93.94 433 ASP B N 1
ATOM 9861 C CA . ASP B 1 433 ? 31.594 0.138 -2.545 1 93.94 433 ASP B CA 1
ATOM 9862 C C . ASP B 1 433 ? 31.969 -1.085 -1.707 1 93.94 433 ASP B C 1
ATOM 9864 O O . ASP B 1 433 ? 31.828 -2.221 -2.164 1 93.94 433 ASP B O 1
ATOM 9868 N N . PHE B 1 434 ? 32.406 -0.768 -0.543 1 93.25 434 PHE B N 1
ATOM 9869 C CA . PHE B 1 434 ? 32.875 -1.931 0.212 1 93.25 434 PHE B CA 1
ATOM 9870 C C . PHE B 1 434 ? 31.688 -2.738 0.724 1 93.25 434 PHE B C 1
ATOM 9872 O O . PHE B 1 434 ? 31.781 -3.959 0.877 1 93.25 434 PHE B O 1
ATOM 9879 N N . PHE B 1 435 ? 30.516 -2.096 1.037 1 96.06 435 PHE B N 1
ATOM 9880 C CA . PHE B 1 435 ? 29.328 -2.816 1.473 1 96.06 435 PHE B CA 1
ATOM 9881 C C . PHE B 1 435 ? 28.844 -3.783 0.393 1 96.06 435 PHE B C 1
ATOM 9883 O O . PHE B 1 435 ? 28.609 -4.961 0.67 1 96.06 435 PHE B O 1
ATOM 9890 N N . VAL B 1 436 ? 28.734 -3.348 -0.849 1 97.06 436 VAL B N 1
ATOM 9891 C CA . VAL B 1 436 ? 28.281 -4.188 -1.957 1 97.06 436 VAL B CA 1
ATOM 9892 C C . VAL B 1 436 ? 29.328 -5.254 -2.252 1 97.06 436 VAL B C 1
ATOM 9894 O O . VAL B 1 436 ? 29 -6.387 -2.604 1 97.06 436 VAL B O 1
ATOM 9897 N N . ALA B 1 437 ? 30.578 -4.863 -2.121 1 97.31 437 ALA B N 1
ATOM 9898 C CA . ALA B 1 437 ? 31.625 -5.859 -2.295 1 97.31 437 ALA B CA 1
ATOM 9899 C C . ALA B 1 437 ? 31.5 -6.977 -1.266 1 97.31 437 ALA B C 1
ATOM 9901 O O . ALA B 1 437 ? 31.75 -8.148 -1.573 1 97.31 437 ALA B O 1
ATOM 9902 N N . ASP B 1 438 ? 31.172 -6.609 -0.097 1 96.81 438 ASP B N 1
ATOM 9903 C CA . ASP B 1 438 ? 30.922 -7.617 0.932 1 96.81 438 ASP B CA 1
ATOM 9904 C C . ASP B 1 438 ? 29.734 -8.5 0.563 1 96.81 438 ASP B C 1
ATOM 9906 O O . ASP B 1 438 ? 29.734 -9.703 0.844 1 96.81 438 ASP B O 1
ATOM 9910 N N . GLU B 1 439 ? 28.703 -7.898 -0.036 1 97.75 439 GLU B N 1
ATOM 9911 C CA . GLU B 1 439 ? 27.562 -8.688 -0.502 1 97.75 439 GLU B CA 1
ATOM 9912 C C . GLU B 1 439 ? 28 -9.688 -1.572 1 97.75 439 GLU B C 1
ATOM 9914 O O . GLU B 1 439 ? 27.5 -10.82 -1.61 1 97.75 439 GLU B O 1
ATOM 9919 N N . LEU B 1 440 ? 28.891 -9.25 -2.412 1 97.75 440 LEU B N 1
ATOM 9920 C CA . LEU B 1 440 ? 29.375 -10.109 -3.486 1 97.75 440 LEU B CA 1
ATOM 9921 C C . LEU B 1 440 ? 30.094 -11.328 -2.924 1 97.75 440 LEU B C 1
ATOM 9923 O O . LEU B 1 440 ? 30.078 -12.406 -3.523 1 97.75 440 LEU B O 1
ATOM 9927 N N . ASN B 1 441 ? 30.766 -11.203 -1.745 1 97.25 441 ASN B N 1
ATOM 9928 C CA . ASN B 1 441 ? 31.422 -12.328 -1.103 1 97.25 441 ASN B CA 1
ATOM 9929 C C . ASN B 1 441 ? 30.438 -13.453 -0.794 1 97.25 441 ASN B C 1
ATOM 9931 O O . ASN B 1 441 ? 30.797 -14.633 -0.872 1 97.25 441 ASN B O 1
ATOM 9935 N N . SER B 1 442 ? 29.234 -13.078 -0.511 1 97.19 442 SER B N 1
ATOM 9936 C CA . SER B 1 442 ? 28.219 -14.07 -0.201 1 97.19 442 SER B CA 1
ATOM 9937 C C . SER B 1 442 ? 27.562 -14.602 -1.471 1 97.19 442 SER B C 1
ATOM 9939 O O . SER B 1 442 ? 26.75 -15.531 -1.414 1 97.19 442 SER B O 1
ATOM 9941 N N . LEU B 1 443 ? 27.859 -14.055 -2.596 1 97.5 443 LEU B N 1
ATOM 9942 C CA . LEU B 1 443 ? 27.344 -14.516 -3.877 1 97.5 443 LEU B CA 1
ATOM 9943 C C . LEU B 1 443 ? 28.422 -15.227 -4.68 1 97.5 443 LEU B C 1
ATOM 9945 O O . LEU B 1 443 ? 28.344 -15.32 -5.906 1 97.5 443 LEU B O 1
ATOM 9949 N N . SER B 1 444 ? 29.453 -15.719 -4.016 1 95.88 444 SER B N 1
ATOM 9950 C CA . SER B 1 444 ? 30.562 -16.422 -4.656 1 95.88 444 SER B CA 1
ATOM 9951 C C . SER B 1 444 ? 30.062 -17.641 -5.426 1 95.88 444 SER B C 1
ATOM 9953 O O . SER B 1 444 ? 30.594 -17.984 -6.484 1 95.88 444 SER B O 1
ATOM 9955 N N . TYR B 1 445 ? 29.031 -18.297 -4.875 1 94.81 445 TYR B N 1
ATOM 9956 C CA . TYR B 1 445 ? 28.422 -19.438 -5.543 1 94.81 445 TYR B CA 1
ATOM 9957 C C . TYR B 1 445 ? 27.969 -19.078 -6.949 1 94.81 445 TYR B C 1
ATOM 9959 O O . TYR B 1 445 ? 28.281 -19.781 -7.914 1 94.81 445 TYR B O 1
ATOM 9967 N N . SER B 1 446 ? 27.266 -17.984 -7.043 1 96.88 446 SER B N 1
ATOM 9968 C CA . SER B 1 446 ? 26.734 -17.562 -8.336 1 96.88 446 SER B CA 1
ATOM 9969 C C . SER B 1 446 ? 27.844 -17.141 -9.281 1 96.88 446 SER B C 1
ATOM 9971 O O . SER B 1 446 ? 27.766 -17.375 -10.492 1 96.88 446 SER B O 1
ATOM 9973 N N . ILE B 1 447 ? 28.906 -16.625 -8.758 1 96.81 447 ILE B N 1
ATOM 9974 C CA . ILE B 1 447 ? 30 -16.109 -9.57 1 96.81 447 ILE B CA 1
ATOM 9975 C C . ILE B 1 447 ? 30.766 -17.281 -10.203 1 96.81 447 ILE B C 1
ATOM 9977 O O . ILE B 1 447 ? 31.047 -17.266 -11.398 1 96.81 447 ILE B O 1
ATOM 9981 N N . TRP B 1 448 ? 31.047 -18.328 -9.445 1 95.06 448 TRP B N 1
ATOM 9982 C CA . TRP B 1 448 ? 31.844 -19.391 -10.055 1 95.06 448 TRP B CA 1
ATOM 9983 C C . TRP B 1 448 ? 30.969 -20.344 -10.852 1 95.06 448 TRP B C 1
ATOM 9985 O O . TRP B 1 448 ? 31.406 -20.906 -11.859 1 95.06 448 TRP B O 1
ATOM 9995 N N . THR B 1 449 ? 29.672 -20.531 -10.492 1 95.06 449 THR B N 1
ATOM 9996 C CA . THR B 1 449 ? 28.797 -21.469 -11.203 1 95.06 449 THR B CA 1
ATOM 9997 C C . THR B 1 449 ? 28.375 -20.891 -12.555 1 95.06 449 THR B C 1
ATOM 9999 O O . THR B 1 449 ? 27.875 -21.625 -13.406 1 95.06 449 THR B O 1
ATOM 10002 N N . ILE B 1 450 ? 28.609 -19.625 -12.758 1 95.12 450 ILE B N 1
ATOM 10003 C CA . ILE B 1 450 ? 28.328 -19.047 -14.07 1 95.12 450 ILE B CA 1
ATOM 10004 C C . ILE B 1 450 ? 29.219 -19.688 -15.125 1 95.12 450 ILE B C 1
ATOM 10006 O O . ILE B 1 450 ? 28.906 -19.641 -16.312 1 95.12 450 ILE B O 1
ATOM 10010 N N . SER B 1 451 ? 30.297 -20.391 -14.711 1 95.19 451 SER B N 1
ATOM 10011 C CA . SER B 1 451 ? 31.219 -21.078 -15.617 1 95.19 451 SER B CA 1
ATOM 10012 C C . SER B 1 451 ? 30.531 -22.234 -16.328 1 95.19 451 SER B C 1
ATOM 10014 O O . SER B 1 451 ? 30.891 -22.578 -17.453 1 95.19 451 SER B O 1
ATOM 10016 N N . TYR B 1 452 ? 29.516 -22.844 -15.648 1 94.38 452 TYR B N 1
ATOM 10017 C CA . TYR B 1 452 ? 28.75 -23.891 -16.312 1 94.38 452 TYR B CA 1
ATOM 10018 C C . TYR B 1 452 ? 28.062 -23.359 -17.562 1 94.38 452 TYR B C 1
ATOM 10020 O O . TYR B 1 452 ? 28 -24.047 -18.578 1 94.38 452 TYR B O 1
ATOM 10028 N N . PHE B 1 453 ? 27.562 -22.156 -17.469 1 95.5 453 PHE B N 1
ATOM 10029 C CA . PHE B 1 453 ? 26.859 -21.516 -18.578 1 95.5 453 PHE B CA 1
ATOM 10030 C C . PHE B 1 453 ? 27.781 -21.328 -19.766 1 95.5 453 PHE B C 1
ATOM 10032 O O . PHE B 1 453 ? 27.484 -21.75 -20.875 1 95.5 453 PHE B O 1
ATOM 10039 N N . PHE B 1 454 ? 28.969 -20.812 -19.547 1 94.81 454 PHE B N 1
ATOM 10040 C CA . PHE B 1 454 ? 29.906 -20.547 -20.641 1 94.81 454 PHE B CA 1
ATOM 10041 C C . PHE B 1 454 ? 30.5 -21.844 -21.172 1 94.81 454 PHE B C 1
ATOM 10043 O O . PHE B 1 454 ? 30.719 -21.984 -22.375 1 94.81 454 PHE B O 1
ATOM 10050 N N . CYS B 1 455 ? 30.703 -22.828 -20.297 1 95.06 455 CYS B N 1
ATOM 10051 C CA . CYS B 1 455 ? 31.25 -24.109 -20.719 1 95.06 455 CYS B CA 1
ATOM 10052 C C . CYS B 1 455 ? 30.25 -24.859 -21.594 1 95.06 455 CYS B C 1
ATOM 10054 O O . CYS B 1 455 ? 30.609 -25.406 -22.641 1 95.06 455 CYS B O 1
ATOM 10056 N N . ALA B 1 456 ? 29.016 -24.891 -21.172 1 95.12 456 ALA B N 1
ATOM 10057 C CA . ALA B 1 456 ? 27.984 -25.625 -21.891 1 95.12 456 ALA B CA 1
ATOM 10058 C C . ALA B 1 456 ? 27.828 -25.094 -23.312 1 95.12 456 ALA B C 1
ATOM 10060 O O . ALA B 1 456 ? 27.734 -25.875 -24.266 1 95.12 456 ALA B O 1
ATOM 10061 N N . TYR B 1 457 ? 27.859 -23.844 -23.453 1 95.31 457 TYR B N 1
ATOM 10062 C CA . TYR B 1 457 ? 27.641 -23.266 -24.781 1 95.31 457 TYR B CA 1
ATOM 10063 C C . TYR B 1 457 ? 28.922 -23.328 -25.609 1 95.31 457 TYR B C 1
ATOM 10065 O O . TYR B 1 457 ? 28.859 -23.453 -26.844 1 95.31 457 TYR B O 1
ATOM 10073 N N . SER B 1 458 ? 30.062 -23.281 -24.969 1 94.38 458 SER B N 1
ATOM 10074 C CA . SER B 1 458 ? 31.328 -23.438 -25.688 1 94.38 458 SER B CA 1
ATOM 10075 C C . SER B 1 458 ? 31.484 -24.844 -26.25 1 94.38 458 SER B C 1
ATOM 10077 O O . SER B 1 458 ? 32 -25.031 -27.344 1 94.38 458 SER B O 1
ATOM 10079 N N . LYS B 1 459 ? 30.938 -25.844 -25.5 1 94.06 459 LYS B N 1
ATOM 10080 C CA . LYS B 1 459 ? 31.047 -27.234 -25.922 1 94.06 459 LYS B CA 1
ATOM 10081 C C . LYS B 1 459 ? 29.828 -27.672 -26.719 1 94.06 459 LYS B C 1
ATOM 10083 O O . LYS B 1 459 ? 29.609 -28.859 -26.953 1 94.06 459 LYS B O 1
ATOM 10088 N N . HIS B 1 460 ? 28.922 -26.75 -27.047 1 93.5 460 HIS B N 1
ATOM 10089 C CA . HIS B 1 460 ? 27.734 -26.969 -27.859 1 93.5 460 HIS B CA 1
ATOM 10090 C C . HIS B 1 460 ? 26.859 -28.062 -27.25 1 93.5 460 HIS B C 1
ATOM 10092 O O . HIS B 1 460 ? 26.312 -28.906 -27.969 1 93.5 460 HIS B O 1
ATOM 10098 N N . TRP B 1 461 ? 26.875 -28.156 -25.891 1 92.5 461 TRP B N 1
ATOM 10099 C CA . TRP B 1 461 ? 26.016 -29 -25.078 1 92.5 461 TRP B CA 1
ATOM 10100 C C . TRP B 1 461 ? 26.281 -30.484 -25.359 1 92.5 461 TRP B C 1
ATOM 10102 O O . TRP B 1 461 ? 25.359 -31.297 -25.297 1 92.5 461 TRP B O 1
ATOM 10112 N N . SER B 1 462 ? 27.5 -30.781 -25.75 1 90.19 462 SER B N 1
ATOM 10113 C CA . SER B 1 462 ? 27.891 -32.188 -25.984 1 90.19 462 SER B CA 1
ATOM 10114 C C . SER B 1 462 ? 28.75 -32.719 -24.859 1 90.19 462 SER B C 1
ATOM 10116 O O . SER B 1 462 ? 29.703 -32.062 -24.422 1 90.19 462 SER B O 1
ATOM 10118 N N . ASN B 1 463 ? 28.453 -33.906 -24.344 1 87.88 463 ASN B N 1
ATOM 10119 C CA . ASN B 1 463 ? 29.203 -34.625 -23.328 1 87.88 463 ASN B CA 1
ATOM 10120 C C . ASN B 1 463 ? 29.562 -33.719 -22.156 1 87.88 463 ASN B C 1
ATOM 10122 O O . ASN B 1 463 ? 30.734 -33.625 -21.766 1 87.88 463 ASN B O 1
ATOM 10126 N N . LEU B 1 464 ? 28.609 -33.156 -21.656 1 89.12 464 LEU B N 1
ATOM 10127 C CA . LEU B 1 464 ? 28.828 -32.094 -20.656 1 89.12 464 LEU B CA 1
ATOM 10128 C C . LEU B 1 464 ? 29.266 -32.688 -19.328 1 89.12 464 LEU B C 1
ATOM 10130 O O . LEU B 1 464 ? 29.969 -32.031 -18.562 1 89.12 464 LEU B O 1
ATOM 10134 N N . GLN B 1 465 ? 28.859 -33.875 -19.031 1 82.19 465 GLN B N 1
ATOM 10135 C CA . GLN B 1 465 ? 29.219 -34.5 -17.766 1 82.19 465 GLN B CA 1
ATOM 10136 C C . GLN B 1 465 ? 30.734 -34.656 -17.641 1 82.19 465 GLN B C 1
ATOM 10138 O O . GLN B 1 465 ? 31.297 -34.5 -16.547 1 82.19 465 GLN B O 1
ATOM 10143 N N . VAL B 1 466 ? 31.297 -34.812 -18.781 1 82.94 466 VAL B N 1
ATOM 10144 C CA . VAL B 1 466 ? 32.719 -35.031 -18.781 1 82.94 466 VAL B CA 1
ATOM 10145 C C . VAL B 1 466 ? 33.438 -33.719 -19.062 1 82.94 466 VAL B C 1
ATOM 10147 O O . VAL B 1 466 ? 34.406 -33.375 -18.359 1 82.94 466 VAL B O 1
ATOM 10150 N N . SER B 1 467 ? 32.969 -32.938 -19.922 1 87.94 467 SER B N 1
ATOM 10151 C CA . SER B 1 467 ? 33.656 -31.766 -20.406 1 87.94 467 SER B CA 1
ATOM 10152 C C . SER B 1 467 ? 33.406 -30.562 -19.5 1 87.94 467 SER B C 1
ATOM 10154 O O . SER B 1 467 ? 34.219 -29.641 -19.422 1 87.94 467 SER B O 1
ATOM 10156 N N . CYS B 1 468 ? 32.312 -30.547 -18.828 1 90.62 468 CYS B N 1
ATOM 10157 C CA . CYS B 1 468 ? 31.938 -29.359 -18.062 1 90.62 468 CYS B CA 1
ATOM 10158 C C . CYS B 1 468 ? 31.766 -29.703 -16.578 1 90.62 468 CYS B C 1
ATOM 10160 O O . CYS B 1 468 ? 30.766 -29.312 -15.961 1 90.62 468 CYS B O 1
ATOM 10162 N N . ASN B 1 469 ? 32.625 -30.453 -16.078 1 88.56 469 ASN B N 1
ATOM 10163 C CA . ASN B 1 469 ? 32.75 -30.641 -14.633 1 88.56 469 ASN B CA 1
ATOM 10164 C C . ASN B 1 469 ? 33.594 -29.531 -13.984 1 88.56 469 ASN B C 1
ATOM 10166 O O . ASN B 1 469 ? 34.719 -29.781 -13.57 1 88.56 469 ASN B O 1
ATOM 10170 N N . MET B 1 470 ? 33.031 -28.453 -13.75 1 88.5 470 MET B N 1
ATOM 10171 C CA . MET B 1 470 ? 33.719 -27.203 -13.414 1 88.5 470 MET B CA 1
ATOM 10172 C C . MET B 1 470 ? 34.375 -27.312 -12.047 1 88.5 470 MET B C 1
ATOM 10174 O O . MET B 1 470 ? 35.344 -26.594 -11.773 1 88.5 470 MET B O 1
ATOM 10178 N N . THR B 1 471 ? 33.906 -28.172 -11.172 1 87.06 471 THR B N 1
ATOM 10179 C CA . THR B 1 471 ? 34.469 -28.328 -9.836 1 87.06 471 THR B CA 1
ATOM 10180 C C . THR B 1 471 ? 35.875 -28.906 -9.906 1 87.06 471 THR B C 1
ATOM 10182 O O . THR B 1 471 ? 36.656 -28.781 -8.953 1 87.06 471 THR B O 1
ATOM 10185 N N . GLN B 1 472 ? 36.219 -29.469 -11.047 1 89.81 472 GLN B N 1
ATOM 10186 C CA . GLN B 1 472 ? 37.5 -30.125 -11.172 1 89.81 472 GLN B CA 1
ATOM 10187 C C . GLN B 1 472 ? 38.5 -29.25 -11.922 1 89.81 472 GLN B C 1
ATOM 10189 O O . GLN B 1 472 ? 39.594 -29.688 -12.258 1 89.81 472 GLN B O 1
ATOM 10194 N N . PHE B 1 473 ? 38.094 -27.969 -12.164 1 91.69 473 PHE B N 1
ATOM 10195 C CA . PHE B 1 473 ? 38.969 -27.047 -12.867 1 91.69 473 PHE B CA 1
ATOM 10196 C C . PHE B 1 473 ? 39.344 -25.859 -11.969 1 91.69 473 PHE B C 1
ATOM 10198 O O . PHE B 1 473 ? 38.562 -25.484 -11.086 1 91.69 473 PHE B O 1
ATOM 10205 N N . TRP B 1 474 ? 40.438 -25.219 -12.219 1 93.94 474 TRP B N 1
ATOM 10206 C CA . TRP B 1 474 ? 40.969 -24.094 -11.445 1 93.94 474 TRP B CA 1
ATOM 10207 C C . TRP B 1 474 ? 40.094 -22.859 -11.656 1 93.94 474 TRP B C 1
ATOM 10209 O O . TRP B 1 474 ? 40.125 -21.938 -10.836 1 93.94 474 TRP B O 1
ATOM 10219 N N . ILE B 1 475 ? 39.344 -22.844 -12.656 1 94.44 475 ILE B N 1
ATOM 10220 C CA . ILE B 1 475 ? 38.562 -21.672 -12.969 1 94.44 475 ILE B CA 1
ATOM 10221 C C . ILE B 1 475 ? 37.531 -21.422 -11.859 1 94.44 475 ILE B C 1
ATOM 10223 O O . ILE B 1 475 ? 37.219 -20.281 -11.539 1 94.44 475 ILE B O 1
ATOM 10227 N N . SER B 1 476 ? 37.031 -22.516 -11.289 1 94.38 476 SER B N 1
ATOM 10228 C CA . SER B 1 476 ? 36 -22.391 -10.258 1 94.38 476 SER B CA 1
ATOM 10229 C C . SER B 1 476 ? 36.562 -21.688 -9.016 1 94.38 476 SER B C 1
ATOM 10231 O O . SER B 1 476 ? 36 -20.672 -8.586 1 94.38 476 SER B O 1
ATOM 10233 N N . PRO B 1 477 ? 37.656 -22.109 -8.398 1 96 477 PRO B N 1
ATOM 10234 C CA . PRO B 1 477 ? 38.188 -21.391 -7.23 1 96 477 PRO B CA 1
ATOM 10235 C C . PRO B 1 477 ? 38.719 -20 -7.57 1 96 477 PRO B C 1
ATOM 10237 O O . PRO B 1 477 ? 38.625 -19.094 -6.742 1 96 477 PRO B O 1
ATOM 10240 N N . ILE B 1 478 ? 39.156 -19.781 -8.727 1 97.12 478 ILE B N 1
ATOM 10241 C CA . ILE B 1 478 ? 39.656 -18.469 -9.125 1 97.12 478 ILE B CA 1
ATOM 10242 C C . ILE B 1 478 ? 38.469 -17.484 -9.188 1 97.12 478 ILE B C 1
ATOM 10244 O O . ILE B 1 478 ? 38.562 -16.375 -8.648 1 97.12 478 ILE B O 1
ATOM 10248 N N . LEU B 1 479 ? 37.406 -17.906 -9.812 1 97.12 479 LEU B N 1
ATOM 10249 C CA . LEU B 1 479 ? 36.219 -17.062 -9.891 1 97.12 479 LEU B CA 1
ATOM 10250 C C . LEU B 1 479 ? 35.625 -16.828 -8.508 1 97.12 479 LEU B C 1
ATOM 10252 O O . LEU B 1 479 ? 35.188 -15.727 -8.203 1 97.12 479 LEU B O 1
ATOM 10256 N N . ALA B 1 480 ? 35.656 -17.859 -7.711 1 97 480 ALA B N 1
ATOM 10257 C CA . ALA B 1 480 ? 35.125 -17.75 -6.359 1 97 480 ALA B CA 1
ATOM 10258 C C . ALA B 1 480 ? 35.938 -16.797 -5.512 1 97 480 ALA B C 1
ATOM 10260 O O . ALA B 1 480 ? 35.469 -16.266 -4.504 1 97 480 ALA B O 1
ATOM 10261 N N . SER B 1 481 ? 37.188 -16.516 -5.867 1 97.69 481 SER B N 1
ATOM 10262 C CA . SER B 1 481 ? 38.094 -15.664 -5.098 1 97.69 481 SER B CA 1
ATOM 10263 C C . SER B 1 481 ? 38.031 -14.219 -5.582 1 97.69 481 SER B C 1
ATOM 10265 O O . SER B 1 481 ? 38.656 -13.336 -5 1 97.69 481 SER B O 1
ATOM 10267 N N . LEU B 1 482 ? 37.219 -13.93 -6.527 1 97.38 482 LEU B N 1
ATOM 10268 C CA . LEU B 1 482 ? 37.188 -12.586 -7.09 1 97.38 482 LEU B CA 1
ATOM 10269 C C . LEU B 1 482 ? 36.625 -11.586 -6.07 1 97.38 482 LEU B C 1
ATOM 10271 O O . LEU B 1 482 ? 37.219 -10.539 -5.84 1 97.38 482 LEU B O 1
ATOM 10275 N N . PRO B 1 483 ? 35.5 -11.906 -5.426 1 97.31 483 PRO B N 1
ATOM 10276 C CA . PRO B 1 483 ? 34.969 -10.93 -4.477 1 97.31 483 PRO B CA 1
ATOM 10277 C C . PRO B 1 483 ? 35.938 -10.617 -3.342 1 97.31 483 PRO B C 1
ATOM 10279 O O . PRO B 1 483 ? 36.219 -9.445 -3.068 1 97.31 483 PRO B O 1
ATOM 10282 N N . PRO B 1 484 ? 36.531 -11.633 -2.678 1 97.75 484 PRO B N 1
ATOM 10283 C CA . PRO B 1 484 ? 37.5 -11.281 -1.646 1 97.75 484 PRO B CA 1
ATOM 10284 C C . PRO B 1 484 ? 38.75 -10.578 -2.215 1 97.75 484 PRO B C 1
ATOM 10286 O O . PRO B 1 484 ? 39.375 -9.766 -1.526 1 97.75 484 PRO B O 1
ATOM 10289 N N . TRP B 1 485 ? 39.062 -10.844 -3.418 1 97.44 485 TRP B N 1
ATOM 10290 C CA . TRP B 1 485 ? 40.156 -10.125 -4.062 1 97.44 485 TRP B CA 1
ATOM 10291 C C . TRP B 1 485 ? 39.812 -8.641 -4.188 1 97.44 485 TRP B C 1
ATOM 10293 O O . TRP B 1 485 ? 40.656 -7.789 -3.875 1 97.44 485 TRP B O 1
ATOM 10303 N N . TRP B 1 486 ? 38.688 -8.328 -4.641 1 97.44 486 TRP B N 1
ATOM 10304 C CA . TRP B 1 486 ? 38.25 -6.934 -4.758 1 97.44 486 TRP B CA 1
ATOM 10305 C C . TRP B 1 486 ? 38.25 -6.25 -3.393 1 97.44 486 TRP B C 1
ATOM 10307 O O . TRP B 1 486 ? 38.656 -5.09 -3.273 1 97.44 486 TRP B O 1
ATOM 10317 N N . ARG B 1 487 ? 37.812 -6.941 -2.357 1 97.25 487 ARG B N 1
ATOM 10318 C CA . ARG B 1 487 ? 37.812 -6.379 -1.011 1 97.25 487 ARG B CA 1
ATOM 10319 C C . ARG B 1 487 ? 39.25 -6.16 -0.52 1 97.25 487 ARG B C 1
ATOM 10321 O O . ARG B 1 487 ? 39.531 -5.164 0.149 1 97.25 487 ARG B O 1
ATOM 10328 N N . LEU B 1 488 ? 40.125 -7.125 -0.865 1 97.56 488 LEU B N 1
ATOM 10329 C CA . LEU B 1 488 ? 41.531 -6.996 -0.493 1 97.56 488 LEU B CA 1
ATOM 10330 C C . LEU B 1 488 ? 42.125 -5.738 -1.105 1 97.56 488 LEU B C 1
ATOM 10332 O O . LEU B 1 488 ? 42.781 -4.957 -0.407 1 97.56 488 LEU B O 1
ATOM 10336 N N . VAL B 1 489 ? 41.906 -5.539 -2.346 1 97 489 VAL B N 1
ATOM 10337 C CA . VAL B 1 489 ? 42.438 -4.379 -3.057 1 97 489 VAL B CA 1
ATOM 10338 C C . VAL B 1 489 ? 41.844 -3.098 -2.465 1 97 489 VAL B C 1
ATOM 10340 O O . VAL B 1 489 ? 42.562 -2.098 -2.311 1 97 489 VAL B O 1
ATOM 10343 N N . GLN B 1 490 ? 40.594 -3.148 -2.127 1 96.38 490 GLN B N 1
ATOM 10344 C CA . GLN B 1 490 ? 39.969 -1.994 -1.507 1 96.38 490 GLN B CA 1
ATOM 10345 C C . GLN B 1 490 ? 40.625 -1.65 -0.173 1 96.38 490 GLN B C 1
ATOM 10347 O O . GLN B 1 490 ? 40.812 -0.475 0.144 1 96.38 490 GLN B O 1
ATOM 10352 N N . CYS B 1 491 ? 40.875 -2.67 0.615 1 95.88 491 CYS B N 1
ATOM 10353 C CA . CYS B 1 491 ? 41.5 -2.451 1.911 1 95.88 491 CYS B CA 1
ATOM 10354 C C . CYS B 1 491 ? 42.875 -1.818 1.745 1 95.88 491 CYS B C 1
ATOM 10356 O O . CYS B 1 491 ? 43.25 -0.916 2.5 1 95.88 491 CYS B O 1
ATOM 10358 N N . VAL B 1 492 ? 43.594 -2.246 0.767 1 95.31 492 VAL B N 1
ATOM 10359 C CA . VAL B 1 492 ? 44.938 -1.695 0.509 1 95.31 492 VAL B CA 1
ATOM 10360 C C . VAL B 1 492 ? 44.812 -0.239 0.066 1 95.31 492 VAL B C 1
ATOM 10362 O O . VAL B 1 492 ? 45.562 0.617 0.509 1 95.31 492 VAL B O 1
ATOM 10365 N N . ARG B 1 493 ? 43.844 0.045 -0.735 1 94.06 493 ARG B N 1
ATOM 10366 C CA . ARG B 1 493 ? 43.594 1.412 -1.187 1 94.06 493 ARG B CA 1
ATOM 10367 C C . ARG B 1 493 ? 43.219 2.314 -0.019 1 94.06 493 ARG B C 1
ATOM 10369 O O . ARG B 1 493 ? 43.688 3.449 0.076 1 94.06 493 ARG B O 1
ATOM 10376 N N . ARG B 1 494 ? 42.469 1.769 0.849 1 92.69 494 ARG B N 1
ATOM 10377 C CA . ARG B 1 494 ? 42.062 2.551 2.01 1 92.69 494 ARG B CA 1
ATOM 10378 C C . ARG B 1 494 ? 43.219 2.805 2.945 1 92.69 494 ARG B C 1
ATOM 10380 O O . ARG B 1 494 ? 43.312 3.875 3.549 1 92.69 494 ARG B O 1
ATOM 10387 N N . TYR B 1 495 ? 44.094 1.788 3.086 1 91.56 495 TYR B N 1
ATOM 10388 C CA . TYR B 1 495 ? 45.281 1.965 3.889 1 91.56 495 TYR B CA 1
ATOM 10389 C C . TYR B 1 495 ? 46.188 3.045 3.297 1 91.56 495 TYR B C 1
ATOM 10391 O O . TYR B 1 495 ? 46.781 3.85 4.031 1 91.56 495 TYR B O 1
ATOM 10399 N N . LYS B 1 496 ? 46.25 3.102 2.033 1 91 496 LYS B N 1
ATOM 10400 C CA . LYS B 1 496 ? 47.031 4.113 1.349 1 91 496 LYS B CA 1
ATOM 10401 C C . LYS B 1 496 ? 46.469 5.508 1.569 1 91 496 LYS B C 1
ATOM 10403 O O . LYS B 1 496 ? 47.219 6.473 1.755 1 91 496 LYS B O 1
ATOM 10408 N N . ASP B 1 497 ? 45.219 5.605 1.62 1 85.44 497 ASP B N 1
ATOM 10409 C CA . ASP B 1 497 ? 44.531 6.898 1.758 1 85.44 497 ASP B CA 1
ATOM 10410 C C . ASP B 1 497 ? 44.562 7.375 3.209 1 85.44 497 ASP B C 1
ATOM 10412 O O . ASP B 1 497 ? 44.781 8.555 3.479 1 85.44 497 ASP B O 1
ATOM 10416 N N . SER B 1 498 ? 44.406 6.52 4.223 1 85.19 498 SER B N 1
ATOM 10417 C CA . SER B 1 498 ? 44.219 6.945 5.605 1 85.19 498 SER B CA 1
ATOM 10418 C C . SER B 1 498 ? 45.406 6.566 6.465 1 85.19 498 SER B C 1
ATOM 10420 O O . SER B 1 498 ? 45.594 7.105 7.562 1 85.19 498 SER B O 1
ATOM 10422 N N . ASN B 1 499 ? 46.219 5.664 6.129 1 87.75 499 ASN B N 1
ATOM 10423 C CA . ASN B 1 499 ? 47.344 5.148 6.863 1 87.75 499 ASN B CA 1
ATOM 10424 C C . ASN B 1 499 ? 46.938 4.539 8.203 1 87.75 499 ASN B C 1
ATOM 10426 O O . ASN B 1 499 ? 47.688 4.582 9.172 1 87.75 499 ASN B O 1
ATOM 10430 N N . GLU B 1 500 ? 45.781 4.059 8.203 1 90.06 500 GLU B N 1
ATOM 10431 C CA . GLU B 1 500 ? 45.281 3.391 9.406 1 90.06 500 GLU B CA 1
ATOM 10432 C C . GLU B 1 500 ? 45.562 1.891 9.352 1 90.06 500 GLU B C 1
ATOM 10434 O O . GLU B 1 500 ? 45.219 1.229 8.367 1 90.06 500 GLU B O 1
ATOM 10439 N N . LYS B 1 501 ? 45.938 1.324 10.336 1 91.06 501 LYS B N 1
ATOM 10440 C CA . LYS B 1 501 ? 46.375 -0.069 10.383 1 91.06 501 LYS B CA 1
ATOM 10441 C C . LYS B 1 501 ? 45.188 -1.02 10.344 1 91.06 501 LYS B C 1
ATOM 10443 O O . LYS B 1 501 ? 45.344 -2.191 9.992 1 91.06 501 LYS B O 1
ATOM 10448 N N . VAL B 1 502 ? 44.062 -0.575 10.773 1 91.81 502 VAL B N 1
ATOM 10449 C CA . VAL B 1 502 ? 42.875 -1.422 10.805 1 91.81 502 VAL B CA 1
ATOM 10450 C C . VAL B 1 502 ? 42.594 -1.958 9.398 1 91.81 502 VAL B C 1
ATOM 10452 O O . VAL B 1 502 ? 42.125 -3.082 9.25 1 91.81 502 VAL B O 1
ATOM 10455 N N . HIS B 1 503 ? 42.938 -1.239 8.336 1 93.5 503 HIS B N 1
ATOM 10456 C CA . HIS B 1 503 ? 42.719 -1.654 6.957 1 93.5 503 HIS B CA 1
ATOM 10457 C C . HIS B 1 503 ? 43.656 -2.795 6.559 1 93.5 503 HIS B C 1
ATOM 10459 O O . HIS B 1 503 ? 43.281 -3.643 5.738 1 93.5 503 HIS B O 1
ATOM 10465 N N . LEU B 1 504 ? 44.781 -2.83 7.203 1 94.25 504 LEU B N 1
ATOM 10466 C CA . LEU B 1 504 ? 45.688 -3.932 6.934 1 94.25 504 LEU B CA 1
ATOM 10467 C C . LEU B 1 504 ? 45.188 -5.223 7.574 1 94.25 504 LEU B C 1
ATOM 10469 O O . LEU B 1 504 ? 45.344 -6.305 7 1 94.25 504 LEU B O 1
ATOM 10473 N N . PHE B 1 505 ? 44.656 -5.102 8.734 1 94.25 505 PHE B N 1
ATOM 10474 C CA . PHE B 1 505 ? 44.062 -6.27 9.367 1 94.25 505 PHE B CA 1
ATOM 10475 C C . PHE B 1 505 ? 42.875 -6.789 8.547 1 94.25 505 PHE B C 1
ATOM 10477 O O . PHE B 1 505 ? 42.688 -8 8.438 1 94.25 505 PHE B O 1
ATOM 10484 N N . ASN B 1 506 ? 42.125 -5.871 8.062 1 95.62 506 ASN B N 1
ATOM 10485 C CA . ASN B 1 506 ? 41.031 -6.266 7.199 1 95.62 506 ASN B CA 1
ATOM 10486 C C . ASN B 1 506 ? 41.531 -6.938 5.922 1 95.62 506 ASN B C 1
ATOM 10488 O O . ASN B 1 506 ? 40.938 -7.906 5.453 1 95.62 506 ASN B O 1
ATOM 10492 N N . ALA B 1 507 ? 42.625 -6.445 5.402 1 97.06 507 ALA B N 1
ATOM 10493 C CA . ALA B 1 507 ? 43.25 -7.062 4.234 1 97.06 507 ALA B CA 1
ATOM 10494 C C . ALA B 1 507 ? 43.688 -8.5 4.531 1 97.06 507 ALA B C 1
ATOM 10496 O O . ALA B 1 507 ? 43.531 -9.383 3.689 1 97.06 507 ALA B O 1
ATOM 10497 N N . ALA B 1 508 ? 44.188 -8.648 5.688 1 97.19 508 ALA B N 1
ATOM 10498 C CA . ALA B 1 508 ? 44.625 -9.984 6.102 1 97.19 508 ALA B CA 1
ATOM 10499 C C . ALA B 1 508 ? 43.438 -10.938 6.152 1 97.19 508 ALA B C 1
ATOM 10501 O O . ALA B 1 508 ? 43.562 -12.117 5.816 1 97.19 508 ALA B O 1
ATOM 10502 N N . LYS B 1 509 ? 42.344 -10.477 6.578 1 97.31 509 LYS B N 1
ATOM 10503 C CA . LYS B 1 509 ? 41.125 -11.266 6.609 1 97.31 509 LYS B CA 1
ATOM 10504 C C . LYS B 1 509 ? 40.781 -11.812 5.227 1 97.31 509 LYS B C 1
ATOM 10506 O O . LYS B 1 509 ? 40.531 -13.008 5.07 1 97.31 509 LYS B O 1
ATOM 10511 N N . TYR B 1 510 ? 40.844 -10.969 4.195 1 97.75 510 TYR B N 1
ATOM 10512 C CA . TYR B 1 510 ? 40.469 -11.391 2.848 1 97.75 510 TYR B CA 1
ATOM 10513 C C . TYR B 1 510 ? 41.562 -12.258 2.236 1 97.75 510 TYR B C 1
ATOM 10515 O O . TYR B 1 510 ? 41.281 -13.125 1.406 1 97.75 510 TYR B O 1
ATOM 10523 N N . THR B 1 511 ? 42.781 -12.133 2.721 1 97.94 511 THR B N 1
ATOM 10524 C CA . THR B 1 511 ? 43.844 -13.039 2.303 1 97.94 511 THR B CA 1
ATOM 10525 C C . THR B 1 511 ? 43.562 -14.453 2.795 1 97.94 511 THR B C 1
ATOM 10527 O O . THR B 1 511 ? 43.781 -15.422 2.061 1 97.94 511 THR B O 1
ATOM 10530 N N . THR B 1 512 ? 43.125 -14.555 3.979 1 97.88 512 THR B N 1
ATOM 10531 C CA . THR B 1 512 ? 42.781 -15.875 4.5 1 97.88 512 THR B CA 1
ATOM 10532 C C . THR B 1 512 ? 41.594 -16.469 3.729 1 97.88 512 THR B C 1
ATOM 10534 O O . THR B 1 512 ? 41.562 -17.672 3.496 1 97.88 512 THR B O 1
ATOM 10537 N N . SER B 1 513 ? 40.656 -15.648 3.338 1 97.75 513 SER B N 1
ATOM 10538 C CA . SER B 1 513 ? 39.5 -16.125 2.568 1 97.75 513 SER B CA 1
ATOM 10539 C C . SER B 1 513 ? 39.938 -16.609 1.19 1 97.75 513 SER B C 1
ATOM 10541 O O . SER B 1 513 ? 39.438 -17.656 0.722 1 97.75 513 SER B O 1
ATOM 10543 N N . ILE B 1 514 ? 40.812 -15.922 0.531 1 98.25 514 ILE B N 1
ATOM 10544 C CA . ILE B 1 514 ? 41.312 -16.312 -0.778 1 98.25 514 ILE B CA 1
ATOM 10545 C C . ILE B 1 514 ? 42.062 -17.641 -0.664 1 98.25 514 ILE B C 1
ATOM 10547 O O . ILE B 1 514 ? 41.875 -18.547 -1.47 1 98.25 514 ILE B O 1
ATOM 10551 N N . THR B 1 515 ? 42.875 -17.75 0.368 1 97.94 515 THR B N 1
ATOM 10552 C CA . THR B 1 515 ? 43.688 -18.953 0.578 1 97.94 515 THR B CA 1
ATOM 10553 C C . THR B 1 515 ? 42.781 -20.156 0.822 1 97.94 515 THR B C 1
ATOM 10555 O O . THR B 1 515 ? 42.969 -21.219 0.23 1 97.94 515 THR B O 1
ATOM 10558 N N . ALA B 1 516 ? 41.812 -20 1.653 1 97 516 ALA B N 1
ATOM 10559 C CA . ALA B 1 516 ? 40.875 -21.078 1.935 1 97 516 ALA B CA 1
ATOM 10560 C C . ALA B 1 516 ? 40.156 -21.516 0.668 1 97 516 ALA B C 1
ATOM 10562 O O . ALA B 1 516 ? 39.938 -22.703 0.437 1 97 516 ALA B O 1
ATOM 10563 N N . THR B 1 517 ? 39.75 -20.562 -0.182 1 96.69 517 THR B N 1
ATOM 10564 C CA . THR B 1 517 ? 39.031 -20.844 -1.414 1 96.69 517 THR B CA 1
ATOM 10565 C C . THR B 1 517 ? 39.906 -21.578 -2.408 1 96.69 517 THR B C 1
ATOM 10567 O O . THR B 1 517 ? 39.5 -22.547 -3.037 1 96.69 517 THR B O 1
ATOM 10570 N N . LEU B 1 518 ? 41.156 -21.234 -2.521 1 97.25 518 LEU B N 1
ATOM 10571 C CA . LEU B 1 518 ? 42.094 -21.859 -3.439 1 97.25 518 LEU B CA 1
ATOM 10572 C C . LEU B 1 518 ? 42.438 -23.281 -2.977 1 97.25 518 LEU B C 1
ATOM 10574 O O . LEU B 1 518 ? 42.531 -24.203 -3.793 1 97.25 518 LEU B O 1
ATOM 10578 N N . ILE B 1 519 ? 42.594 -23.453 -1.718 1 97 519 ILE B N 1
ATOM 10579 C CA . ILE B 1 519 ? 42.906 -24.766 -1.186 1 97 519 ILE B CA 1
ATOM 10580 C C . ILE B 1 519 ? 41.688 -25.688 -1.333 1 97 519 ILE B C 1
ATOM 10582 O O . ILE B 1 519 ? 41.844 -26.891 -1.553 1 97 519 ILE B O 1
ATOM 10586 N N . THR B 1 520 ? 40.5 -25.141 -1.227 1 94.31 520 THR B N 1
ATOM 10587 C CA . THR B 1 520 ? 39.281 -25.922 -1.503 1 94.31 520 THR B CA 1
ATOM 10588 C C . THR B 1 520 ? 39.312 -26.469 -2.93 1 94.31 520 THR B C 1
ATOM 10590 O O . THR B 1 520 ? 38.969 -27.625 -3.162 1 94.31 520 THR B O 1
ATOM 10593 N N . GLY B 1 521 ? 39.688 -25.609 -3.879 1 94.44 521 GLY B N 1
ATOM 10594 C CA . GLY B 1 521 ? 39.844 -26.062 -5.246 1 94.44 521 GLY B CA 1
ATOM 10595 C C . GLY B 1 521 ? 40.906 -27.156 -5.387 1 94.44 521 GLY B C 1
ATOM 10596 O O . GLY B 1 521 ? 40.688 -28.141 -6.086 1 94.44 521 GLY B O 1
ATOM 10597 N N . LEU B 1 522 ? 41.969 -27.016 -4.672 1 95.44 522 LEU B N 1
ATOM 10598 C CA . LEU B 1 522 ? 43.062 -27.969 -4.707 1 95.44 522 LEU B CA 1
ATOM 10599 C C . LEU B 1 522 ? 42.625 -29.328 -4.152 1 95.44 522 LEU B C 1
ATOM 10601 O O . LEU B 1 522 ? 42.969 -30.375 -4.707 1 95.44 522 LEU B O 1
ATOM 10605 N N . LYS B 1 523 ? 41.906 -29.328 -3.145 1 93.69 523 LYS B N 1
ATOM 10606 C CA . LYS B 1 523 ? 41.406 -30.547 -2.525 1 93.69 523 LYS B CA 1
ATOM 10607 C C . LYS B 1 523 ? 40.5 -31.312 -3.477 1 93.69 523 LYS B C 1
ATOM 10609 O O . LYS B 1 523 ? 40.531 -32.531 -3.531 1 93.69 523 LYS B O 1
ATOM 10614 N N . ARG B 1 524 ? 39.719 -30.609 -4.266 1 90.56 524 ARG B N 1
ATOM 10615 C CA . ARG B 1 524 ? 38.781 -31.234 -5.195 1 90.56 524 ARG B CA 1
ATOM 10616 C C . ARG B 1 524 ? 39.5 -31.859 -6.383 1 90.56 524 ARG B C 1
ATOM 10618 O O . ARG B 1 524 ? 39.125 -32.938 -6.855 1 90.56 524 ARG B O 1
ATOM 10625 N N . MET B 1 525 ? 40.531 -31.266 -6.805 1 93.12 525 MET B N 1
ATOM 10626 C CA . MET B 1 525 ? 41.281 -31.719 -7.977 1 93.12 525 MET B CA 1
ATOM 10627 C C . MET B 1 525 ? 42.25 -32.844 -7.609 1 93.12 525 MET B C 1
ATOM 10629 O O . MET B 1 525 ? 42.438 -33.781 -8.367 1 93.12 525 MET B O 1
ATOM 10633 N N . HIS B 1 526 ? 42.844 -32.594 -6.383 1 94 526 HIS B N 1
ATOM 10634 C CA . HIS B 1 526 ? 43.812 -33.594 -5.941 1 94 526 HIS B CA 1
ATOM 10635 C C . HIS B 1 526 ? 43.562 -34.031 -4.504 1 94 526 HIS B C 1
ATOM 10637 O O . HIS B 1 526 ? 44.312 -33.656 -3.592 1 94 526 HIS B O 1
ATOM 10643 N N . PRO B 1 527 ? 42.656 -34.938 -4.43 1 91.44 527 PRO B N 1
ATOM 10644 C CA . PRO B 1 527 ? 42.312 -35.344 -3.066 1 91.44 527 PRO B CA 1
ATOM 10645 C C . PRO B 1 527 ? 43.438 -36.188 -2.404 1 91.44 527 PRO B C 1
ATOM 10647 O O . PRO B 1 527 ? 44 -37.062 -3.031 1 91.44 527 PRO B O 1
ATOM 10650 N N . SER B 1 528 ? 43.969 -35.688 -1.249 1 94.75 528 SER B N 1
ATOM 10651 C CA . SER B 1 528 ? 44.938 -36.406 -0.396 1 94.75 528 SER B CA 1
ATOM 10652 C C . SER B 1 528 ? 44.688 -36.094 1.076 1 94.75 528 SER B C 1
ATOM 10654 O O . SER B 1 528 ? 44 -35.125 1.405 1 94.75 528 SER B O 1
ATOM 10656 N N . ASN B 1 529 ? 45.219 -36.938 1.909 1 94.5 529 ASN B N 1
ATOM 10657 C CA . ASN B 1 529 ? 45.062 -36.75 3.344 1 94.5 529 ASN B CA 1
ATOM 10658 C C . ASN B 1 529 ? 45.75 -35.469 3.809 1 94.5 529 ASN B C 1
ATOM 10660 O O . ASN B 1 529 ? 45.25 -34.75 4.656 1 94.5 529 ASN B O 1
ATOM 10664 N N . GLY B 1 530 ? 46.844 -35.281 3.256 1 94.88 530 GLY B N 1
ATOM 10665 C CA . GLY B 1 530 ? 47.562 -34.062 3.607 1 94.88 530 GLY B CA 1
ATOM 10666 C C . GLY B 1 530 ? 46.844 -32.781 3.193 1 94.88 530 GLY B C 1
ATOM 10667 O O . GLY B 1 530 ? 46.781 -31.828 3.969 1 94.88 530 GLY B O 1
ATOM 10668 N N . ILE B 1 531 ? 46.375 -32.844 2.041 1 96 531 ILE B N 1
ATOM 10669 C CA . ILE B 1 531 ? 45.656 -31.656 1.521 1 96 531 ILE B CA 1
ATOM 10670 C C . ILE B 1 531 ? 44.375 -31.438 2.293 1 96 531 ILE B C 1
ATOM 10672 O O . ILE B 1 531 ? 43.969 -30.297 2.543 1 96 531 ILE B O 1
ATOM 10676 N N . SER B 1 532 ? 43.688 -32.531 2.697 1 94.75 532 SER B N 1
ATOM 10677 C CA . SER B 1 532 ? 42.469 -32.406 3.484 1 94.75 532 SER B CA 1
ATOM 10678 C C . SER B 1 532 ? 42.75 -31.766 4.836 1 94.75 532 SER B C 1
ATOM 10680 O O . SER B 1 532 ? 41.938 -30.953 5.309 1 94.75 532 SER B O 1
ATOM 10682 N N . LEU B 1 533 ? 43.812 -32.156 5.41 1 95.62 533 LEU B N 1
ATOM 10683 C CA . LEU B 1 533 ? 44.156 -31.547 6.688 1 95.62 533 LEU B CA 1
ATOM 10684 C C . LEU B 1 533 ? 44.5 -30.062 6.516 1 95.62 533 LEU B C 1
ATOM 10686 O O . LEU B 1 533 ? 44.094 -29.25 7.348 1 95.62 533 LEU B O 1
ATOM 10690 N N . LEU B 1 534 ? 45.219 -29.75 5.469 1 96.5 534 LEU B N 1
ATOM 10691 C CA . LEU B 1 534 ? 45.531 -28.344 5.172 1 96.5 534 LEU B CA 1
ATOM 10692 C C . LEU B 1 534 ? 44.25 -27.562 4.938 1 96.5 534 LEU B C 1
ATOM 10694 O O . LEU B 1 534 ? 44.156 -26.406 5.371 1 96.5 534 LEU B O 1
ATOM 10698 N N . TRP B 1 535 ? 43.375 -28.172 4.238 1 96.12 535 TRP B N 1
ATOM 10699 C CA . TRP B 1 535 ? 42.062 -27.547 3.951 1 96.12 535 TRP B CA 1
ATOM 10700 C C . TRP B 1 535 ? 41.312 -27.25 5.238 1 96.12 535 TRP B C 1
ATOM 10702 O O . TRP B 1 535 ? 40.781 -26.156 5.43 1 96.12 535 TRP B O 1
ATOM 10712 N N . ILE B 1 536 ? 41.219 -28.156 6.18 1 96.44 536 ILE B N 1
ATOM 10713 C CA . ILE B 1 536 ? 40.5 -27.984 7.449 1 96.44 536 ILE B CA 1
ATOM 10714 C C . ILE B 1 536 ? 41.156 -26.859 8.258 1 96.44 536 ILE B C 1
ATOM 10716 O O . ILE B 1 536 ? 40.469 -26.016 8.812 1 96.44 536 ILE B O 1
ATOM 10720 N N . MET B 1 537 ? 42.438 -26.797 8.234 1 97.31 537 MET B N 1
ATOM 10721 C CA . MET B 1 537 ? 43.156 -25.781 8.992 1 97.31 537 MET B CA 1
ATOM 10722 C C . MET B 1 537 ? 42.906 -24.391 8.414 1 97.31 537 MET B C 1
ATOM 10724 O O . MET B 1 537 ? 42.656 -23.453 9.156 1 97.31 537 MET B O 1
ATOM 10728 N N . THR B 1 538 ? 43.031 -24.281 7.145 1 97.19 538 THR B N 1
ATOM 10729 C CA . THR B 1 538 ? 42.844 -22.984 6.512 1 97.19 538 THR B CA 1
ATOM 10730 C C . THR B 1 538 ? 41.406 -22.5 6.664 1 97.19 538 THR B C 1
ATOM 10732 O O . THR B 1 538 ? 41.156 -21.328 6.91 1 97.19 538 THR B O 1
ATOM 10735 N N . CYS B 1 539 ? 40.469 -23.422 6.508 1 97 539 CYS B N 1
ATOM 10736 C CA . CYS B 1 539 ? 39.062 -23.047 6.68 1 97 539 CYS B CA 1
ATOM 10737 C C . CYS B 1 539 ? 38.781 -22.641 8.125 1 97 539 CYS B C 1
ATOM 10739 O O . CYS B 1 539 ? 38 -21.734 8.367 1 97 539 CYS B O 1
ATOM 10741 N N . PHE B 1 540 ? 39.375 -23.344 9 1 97.5 540 PHE B N 1
ATOM 10742 C CA . PHE B 1 540 ? 39.188 -23.031 10.414 1 97.5 540 PHE B CA 1
ATOM 10743 C C . PHE B 1 540 ? 39.719 -21.641 10.734 1 97.5 540 PHE B C 1
ATOM 10745 O O . PHE B 1 540 ? 39.062 -20.859 11.406 1 97.5 540 PHE B O 1
ATOM 10752 N N . VAL B 1 541 ? 40.875 -21.312 10.266 1 97.75 541 VAL B N 1
ATOM 10753 C CA . VAL B 1 541 ? 41.469 -20 10.5 1 97.75 541 VAL B CA 1
ATOM 10754 C C . VAL B 1 541 ? 40.625 -18.922 9.867 1 97.75 541 VAL B C 1
ATOM 10756 O O . VAL B 1 541 ? 40.344 -17.891 10.484 1 97.75 541 VAL B O 1
ATOM 10759 N N . ASN B 1 542 ? 40.25 -19.172 8.695 1 97.75 542 ASN B N 1
ATOM 10760 C CA . ASN B 1 542 ? 39.406 -18.203 7.996 1 97.75 542 ASN B CA 1
ATOM 10761 C C . ASN B 1 542 ? 38.094 -17.953 8.727 1 97.75 542 ASN B C 1
ATOM 10763 O O . ASN B 1 542 ? 37.688 -16.812 8.938 1 97.75 542 ASN B O 1
ATOM 10767 N N . SER B 1 543 ? 37.406 -19.016 9.148 1 97.94 543 SER B N 1
ATOM 10768 C CA . SER B 1 543 ? 36.125 -18.906 9.828 1 97.94 543 SER B CA 1
ATOM 10769 C C . SER B 1 543 ? 36.25 -18.172 11.156 1 97.94 543 SER B C 1
ATOM 10771 O O . SER B 1 543 ? 35.406 -17.328 11.5 1 97.94 543 SER B O 1
ATOM 10773 N N . CYS B 1 544 ? 37.312 -18.453 11.859 1 97.5 544 CYS B N 1
ATOM 10774 C CA . CYS B 1 544 ? 37.531 -17.781 13.133 1 97.5 544 CYS B CA 1
ATOM 10775 C C . CYS B 1 544 ? 37.781 -16.281 12.914 1 97.5 544 CYS B C 1
ATOM 10777 O O . CYS B 1 544 ? 37.219 -15.453 13.625 1 97.5 544 CYS B O 1
ATOM 10779 N N . TYR B 1 545 ? 38.594 -16 11.984 1 97.31 545 TYR B N 1
ATOM 10780 C CA . TYR B 1 545 ? 38.938 -14.617 11.695 1 97.31 545 TYR B CA 1
ATOM 10781 C C . TYR B 1 545 ? 37.719 -13.836 11.227 1 97.31 545 TYR B C 1
ATOM 10783 O O . TYR B 1 545 ? 37.438 -12.75 11.734 1 97.31 545 TYR B O 1
ATOM 10791 N N . THR B 1 546 ? 37 -14.359 10.32 1 97.31 546 THR B N 1
ATOM 10792 C CA . THR B 1 546 ? 35.844 -13.664 9.758 1 97.31 546 THR B CA 1
ATOM 10793 C C . THR B 1 546 ? 34.75 -13.539 10.789 1 97.31 546 THR B C 1
ATOM 10795 O O . THR B 1 546 ? 34.031 -12.531 10.836 1 97.31 546 THR B O 1
ATOM 10798 N N . CYS B 1 547 ? 34.562 -14.492 11.609 1 97.19 547 CYS B N 1
ATOM 10799 C CA . CYS B 1 547 ? 33.562 -14.43 12.664 1 97.19 547 CYS B CA 1
ATOM 10800 C C . CYS B 1 547 ? 33.875 -13.32 13.656 1 97.19 547 CYS B C 1
ATOM 10802 O O . CYS B 1 547 ? 33 -12.531 14.016 1 97.19 547 CYS B O 1
ATOM 10804 N N . THR B 1 548 ? 35.062 -13.32 14.039 1 96.5 548 THR B N 1
ATOM 10805 C CA . THR B 1 548 ? 35.5 -12.289 14.984 1 96.5 548 THR B CA 1
ATOM 10806 C C . THR B 1 548 ? 35.344 -10.898 14.375 1 96.5 548 THR B C 1
ATOM 10808 O O . THR B 1 548 ? 34.906 -9.969 15.055 1 96.5 548 THR B O 1
ATOM 10811 N N . TRP B 1 549 ? 35.688 -10.766 13.18 1 96.44 549 TRP B N 1
ATOM 10812 C CA . TRP B 1 549 ? 35.531 -9.484 12.5 1 96.44 549 TRP B CA 1
ATOM 10813 C C . TRP B 1 549 ? 34.094 -9.07 12.391 1 96.44 549 TRP B C 1
ATOM 10815 O O . TRP B 1 549 ? 33.75 -7.906 12.625 1 96.44 549 TRP B O 1
ATOM 10825 N N . ASP B 1 550 ? 33.188 -9.969 12.039 1 97.25 550 ASP B N 1
ATOM 10826 C CA . ASP B 1 550 ? 31.766 -9.68 11.93 1 97.25 550 ASP B CA 1
ATOM 10827 C C . ASP B 1 550 ? 31.203 -9.141 13.242 1 97.25 550 ASP B C 1
ATOM 10829 O O . ASP B 1 550 ? 30.562 -8.086 13.273 1 97.25 550 ASP B O 1
ATOM 10833 N N . LEU B 1 551 ? 31.547 -9.773 14.297 1 97 551 LEU B N 1
ATOM 10834 C CA . LEU B 1 551 ? 30.906 -9.5 15.586 1 97 551 LEU B CA 1
ATOM 10835 C C . LEU B 1 551 ? 31.547 -8.281 16.25 1 97 551 LEU B C 1
ATOM 10837 O O . LEU B 1 551 ? 30.844 -7.375 16.703 1 97 551 LEU B O 1
ATOM 10841 N N . LYS B 1 552 ? 32.844 -8.227 16.203 1 94.81 552 LYS B N 1
ATOM 10842 C CA . LYS B 1 552 ? 33.531 -7.184 16.953 1 94.81 552 LYS B CA 1
ATOM 10843 C C . LYS B 1 552 ? 33.688 -5.91 16.125 1 94.81 552 LYS B C 1
ATOM 10845 O O . LYS B 1 552 ? 33.5 -4.805 16.641 1 94.81 552 LYS B O 1
ATOM 10850 N N . MET B 1 553 ? 33.969 -6.051 14.906 1 94.25 553 MET B N 1
ATOM 10851 C CA . MET B 1 553 ? 34.281 -4.875 14.094 1 94.25 553 MET B CA 1
ATOM 10852 C C . MET B 1 553 ? 33.031 -4.391 13.352 1 94.25 553 MET B C 1
ATOM 10854 O O . MET B 1 553 ? 32.625 -3.246 13.516 1 94.25 553 MET B O 1
ATOM 10858 N N . ASP B 1 554 ? 32.406 -5.289 12.648 1 95.5 554 ASP B N 1
ATOM 10859 C CA . ASP B 1 554 ? 31.297 -4.867 11.805 1 95.5 554 ASP B CA 1
ATOM 10860 C C . ASP B 1 554 ? 30.062 -4.57 12.648 1 95.5 554 ASP B C 1
ATOM 10862 O O . ASP B 1 554 ? 29.422 -3.533 12.469 1 95.5 554 ASP B O 1
ATOM 10866 N N . TRP B 1 555 ? 29.703 -5.426 13.586 1 96.38 555 TRP B N 1
ATOM 10867 C CA . TRP B 1 555 ? 28.516 -5.234 14.414 1 96.38 555 TRP B CA 1
ATOM 10868 C C . TRP B 1 555 ? 28.844 -4.348 15.617 1 96.38 555 TRP B C 1
ATOM 10870 O O . TRP B 1 555 ? 27.938 -3.789 16.234 1 96.38 555 TRP B O 1
ATOM 10880 N N . GLY B 1 556 ? 30.141 -4.234 16 1 94.31 556 GLY B N 1
ATOM 10881 C CA . GLY B 1 556 ? 30.578 -3.391 17.109 1 94.31 556 GLY B CA 1
ATOM 10882 C C . GLY B 1 556 ? 30.188 -3.949 18.469 1 94.31 556 GLY B C 1
ATOM 10883 O O . GLY B 1 556 ? 29.922 -3.191 19.406 1 94.31 556 GLY B O 1
ATOM 10884 N N . LEU B 1 557 ? 30.156 -5.211 18.562 1 95.25 557 LEU B N 1
ATOM 10885 C CA . LEU B 1 557 ? 29.703 -5.824 19.812 1 95.25 557 LEU B CA 1
ATOM 10886 C C . LEU B 1 557 ? 30.906 -6.164 20.703 1 95.25 557 LEU B C 1
ATOM 10888 O O . LEU B 1 557 ? 32.031 -5.879 20.344 1 95.25 557 LEU B O 1
ATOM 10892 N N . PHE B 1 558 ? 30.719 -6.625 21.938 1 93.5 558 PHE B N 1
ATOM 10893 C CA . PHE B 1 558 ? 31.688 -7.078 22.922 1 93.5 558 PHE B CA 1
ATOM 10894 C C . PHE B 1 558 ? 32.5 -5.906 23.469 1 93.5 558 PHE B C 1
ATOM 10896 O O . PHE B 1 558 ? 33.719 -5.98 23.562 1 93.5 558 PHE B O 1
ATOM 10903 N N . VAL B 1 559 ? 31.766 -4.867 23.656 1 89.69 559 VAL B N 1
ATOM 10904 C CA . VAL B 1 559 ? 32.375 -3.711 24.297 1 89.69 559 VAL B CA 1
ATOM 10905 C C . VAL B 1 559 ? 32.5 -3.947 25.797 1 89.69 559 VAL B C 1
ATOM 10907 O O . VAL B 1 559 ? 31.562 -4.391 26.438 1 89.69 559 VAL B O 1
ATOM 10910 N N . SER B 1 560 ? 33.594 -3.619 26.25 1 85.94 560 SER B N 1
ATOM 10911 C CA . SER B 1 560 ? 33.875 -3.848 27.672 1 85.94 560 SER B CA 1
ATOM 10912 C C . SER B 1 560 ? 33.125 -2.85 28.531 1 85.94 560 SER B C 1
ATOM 10914 O O . SER B 1 560 ? 33 -1.677 28.188 1 85.94 560 SER B O 1
ATOM 10916 N N . HIS B 1 561 ? 32.562 -3.268 29.672 1 84.69 561 HIS B N 1
ATOM 10917 C CA . HIS B 1 561 ? 31.922 -2.438 30.688 1 84.69 561 HIS B CA 1
ATOM 10918 C C . HIS B 1 561 ? 30.656 -1.804 30.141 1 84.69 561 HIS B C 1
ATOM 10920 O O . HIS B 1 561 ? 30.375 -0.635 30.422 1 84.69 561 HIS B O 1
ATOM 10926 N N . SER B 1 562 ? 30.062 -2.512 29.281 1 85 562 SER B N 1
ATOM 10927 C CA . SER B 1 562 ? 28.797 -2.021 28.75 1 85 562 SER B CA 1
ATOM 10928 C C . SER B 1 562 ? 27.625 -2.432 29.641 1 85 562 SER B C 1
ATOM 10930 O O . SER B 1 562 ? 27.734 -3.381 30.422 1 85 562 SER B O 1
ATOM 10932 N N . LYS B 1 563 ? 26.578 -1.703 29.641 1 89 563 LYS B N 1
ATOM 10933 C CA . LYS B 1 563 ? 25.344 -1.979 30.391 1 89 563 LYS B CA 1
ATOM 10934 C C . LYS B 1 563 ? 24.703 -3.281 29.922 1 89 563 LYS B C 1
ATOM 10936 O O . LYS B 1 563 ? 24.047 -3.971 30.703 1 89 563 LYS B O 1
ATOM 10941 N N . ASN B 1 564 ? 24.922 -3.611 28.688 1 91.06 564 ASN B N 1
ATOM 10942 C CA . ASN B 1 564 ? 24.422 -4.855 28.109 1 91.06 564 ASN B CA 1
ATOM 10943 C C . ASN B 1 564 ? 25.516 -5.918 28.031 1 91.06 564 ASN B C 1
ATOM 10945 O O . ASN B 1 564 ? 26.562 -5.695 27.422 1 91.06 564 ASN B O 1
ATOM 10949 N N . THR B 1 565 ? 25.234 -6.996 28.578 1 92.31 565 THR B N 1
ATOM 10950 C CA . THR B 1 565 ? 26.25 -8.047 28.672 1 92.31 565 THR B CA 1
ATOM 10951 C C . THR B 1 565 ? 26.688 -8.5 27.281 1 92.31 565 THR B C 1
ATOM 10953 O O . THR B 1 565 ? 25.859 -8.906 26.469 1 92.31 565 THR B O 1
ATOM 10956 N N . LEU B 1 566 ? 27.969 -8.383 26.922 1 92.62 566 LEU B N 1
ATOM 10957 C CA . LEU B 1 566 ? 28.625 -8.867 25.719 1 92.62 566 LEU B CA 1
ATOM 10958 C C . LEU B 1 566 ? 28.141 -8.102 24.484 1 92.62 566 LEU B C 1
ATOM 10960 O O . LEU B 1 566 ? 28.297 -8.57 23.359 1 92.62 566 LEU B O 1
ATOM 10964 N N . LEU B 1 567 ? 27.438 -7.039 24.656 1 95.62 567 LEU B N 1
ATOM 10965 C CA . LEU B 1 567 ? 26.953 -6.207 23.562 1 95.62 567 LEU B CA 1
ATOM 10966 C C . LEU B 1 567 ? 27.516 -4.789 23.672 1 95.62 567 LEU B C 1
ATOM 10968 O O . LEU B 1 567 ? 28.703 -4.602 23.922 1 95.62 567 LEU B O 1
ATOM 10972 N N . ARG B 1 568 ? 26.797 -3.752 23.328 1 92.56 568 ARG B N 1
ATOM 10973 C CA . ARG B 1 568 ? 27.203 -2.357 23.469 1 92.56 568 ARG B CA 1
ATOM 10974 C C . ARG B 1 568 ? 26.125 -1.552 24.203 1 92.56 568 ARG B C 1
ATOM 10976 O O . ARG B 1 568 ? 25.047 -2.064 24.484 1 92.56 568 ARG B O 1
ATOM 10983 N N . ASP B 1 569 ? 26.359 -0.396 24.484 1 89.38 569 ASP B N 1
ATOM 10984 C CA . ASP B 1 569 ? 25.484 0.419 25.312 1 89.38 569 ASP B CA 1
ATOM 10985 C C . ASP B 1 569 ? 24.234 0.847 24.547 1 89.38 569 ASP B C 1
ATOM 10987 O O . ASP B 1 569 ? 23.125 0.748 25.062 1 89.38 569 ASP B O 1
ATOM 10991 N N . GLU B 1 570 ? 24.5 1.296 23.344 1 89.44 570 GLU B N 1
ATOM 10992 C CA . GLU B 1 570 ? 23.359 1.78 22.562 1 89.44 570 GLU B CA 1
ATOM 10993 C C . GLU B 1 570 ? 22.875 0.724 21.578 1 89.44 570 GLU B C 1
ATOM 10995 O O . GLU B 1 570 ? 23.656 0.233 20.75 1 89.44 570 GLU B O 1
ATOM 11000 N N . LEU B 1 571 ? 21.625 0.322 21.734 1 93.06 571 LEU B N 1
ATOM 11001 C CA . LEU B 1 571 ? 21.016 -0.669 20.859 1 93.06 571 LEU B CA 1
ATOM 11002 C C . LEU B 1 571 ? 19.75 -0.123 20.219 1 93.06 571 LEU B C 1
ATOM 11004 O O . LEU B 1 571 ? 18.953 0.537 20.891 1 93.06 571 LEU B O 1
ATOM 11008 N N . VAL B 1 572 ? 19.562 -0.385 18.953 1 92.75 572 VAL B N 1
ATOM 11009 C CA . VAL B 1 572 ? 18.344 0.011 18.266 1 92.75 572 VAL B CA 1
ATOM 11010 C C . VAL B 1 572 ? 17.312 -1.121 18.344 1 92.75 572 VAL B C 1
ATOM 11012 O O . VAL B 1 572 ? 16.125 -0.88 18.578 1 92.75 572 VAL B O 1
ATOM 11015 N N . PHE B 1 573 ? 17.797 -2.355 18.172 1 95.25 573 PHE B N 1
ATOM 11016 C CA . PHE B 1 573 ? 16.922 -3.523 18.219 1 95.25 573 PHE B CA 1
ATOM 11017 C C . PHE B 1 573 ? 16.812 -4.062 19.641 1 95.25 573 PHE B C 1
ATOM 11019 O O . PHE B 1 573 ? 17.562 -3.643 20.531 1 95.25 573 PHE B O 1
ATOM 11026 N N . ASN B 1 574 ? 15.898 -5.027 19.828 1 94.75 574 ASN B N 1
ATOM 11027 C CA . ASN B 1 574 ? 15.773 -5.684 21.125 1 94.75 574 ASN B CA 1
ATOM 11028 C C . ASN B 1 574 ? 17 -6.527 21.453 1 94.75 574 ASN B C 1
ATOM 11030 O O . ASN B 1 574 ? 17.625 -7.102 20.562 1 94.75 574 ASN B O 1
ATOM 11034 N N . ARG B 1 575 ? 17.344 -6.691 22.688 1 94.38 575 ARG B N 1
ATOM 11035 C CA . ARG B 1 575 ? 18.547 -7.375 23.141 1 94.38 575 ARG B CA 1
ATOM 11036 C C . ARG B 1 575 ? 18.562 -8.828 22.672 1 94.38 575 ARG B C 1
ATOM 11038 O O . ARG B 1 575 ? 19.609 -9.359 22.297 1 94.38 575 ARG B O 1
ATOM 11045 N N . TRP B 1 576 ? 17.453 -9.383 22.609 1 94.94 576 TRP B N 1
ATOM 11046 C CA . TRP B 1 576 ? 17.359 -10.805 22.281 1 94.94 576 TRP B CA 1
ATOM 11047 C C . TRP B 1 576 ? 17.672 -11.039 20.812 1 94.94 576 TRP B C 1
ATOM 11049 O O . TRP B 1 576 ? 18.156 -12.117 20.438 1 94.94 576 TRP B O 1
ATOM 11059 N N . THR B 1 577 ? 17.359 -10.055 19.984 1 96.69 577 THR B N 1
ATOM 11060 C CA . THR B 1 577 ? 17.672 -10.188 18.562 1 96.69 577 THR B CA 1
ATOM 11061 C C . THR B 1 577 ? 19.172 -10.383 18.359 1 96.69 577 THR B C 1
ATOM 11063 O O . THR B 1 577 ? 19.594 -11.172 17.5 1 96.69 577 THR B O 1
ATOM 11066 N N . TYR B 1 578 ? 19.969 -9.781 19.203 1 97.06 578 TYR B N 1
ATOM 11067 C CA . TYR B 1 578 ? 21.422 -9.906 19.109 1 97.06 578 TYR B CA 1
ATOM 11068 C C . TYR B 1 578 ? 21.891 -11.266 19.625 1 97.06 578 TYR B C 1
ATOM 11070 O O . TYR B 1 578 ? 22.719 -11.922 18.984 1 97.06 578 TYR B O 1
ATOM 11078 N N . TYR B 1 579 ? 21.328 -11.719 20.719 1 96.69 579 TYR B N 1
ATOM 11079 C CA . TYR B 1 579 ? 21.75 -12.977 21.328 1 96.69 579 TYR B CA 1
ATOM 11080 C C . TYR B 1 579 ? 21.391 -14.156 20.438 1 96.69 579 TYR B C 1
ATOM 11082 O O . TYR B 1 579 ? 22.062 -15.195 20.469 1 96.69 579 TYR B O 1
ATOM 11090 N N . VAL B 1 580 ? 20.391 -13.977 19.609 1 97.75 580 VAL B N 1
ATOM 11091 C CA . VAL B 1 580 ? 20 -15.039 18.688 1 97.75 580 VAL B CA 1
ATOM 11092 C C . VAL B 1 580 ? 20.844 -14.938 17.422 1 97.75 580 VAL B C 1
ATOM 11094 O O . VAL B 1 580 ? 21.25 -15.961 16.859 1 97.75 580 VAL B O 1
ATOM 11097 N N . ALA B 1 581 ? 21.125 -13.797 16.984 1 98.06 581 ALA B N 1
ATOM 11098 C CA . ALA B 1 581 ? 21.844 -13.586 15.727 1 98.06 581 ALA B CA 1
ATOM 11099 C C . ALA B 1 581 ? 23.297 -14.023 15.844 1 98.06 581 ALA B C 1
ATOM 11101 O O . ALA B 1 581 ? 23.875 -14.547 14.883 1 98.06 581 ALA B O 1
ATOM 11102 N N . ILE B 1 582 ? 23.938 -13.906 16.969 1 98 582 ILE B N 1
ATOM 11103 C CA . ILE B 1 582 ? 25.359 -14.172 17.172 1 98 582 ILE B CA 1
ATOM 11104 C C . ILE B 1 582 ? 25.641 -15.648 16.938 1 98 582 ILE B C 1
ATOM 11106 O O . ILE B 1 582 ? 26.453 -16.016 16.078 1 98 582 ILE B O 1
ATOM 11110 N N . PRO B 1 583 ? 24.953 -16.562 17.641 1 97.62 583 PRO B N 1
ATOM 11111 C CA . PRO B 1 583 ? 25.25 -17.984 17.406 1 97.62 583 PRO B CA 1
ATOM 11112 C C . PRO B 1 583 ? 24.906 -18.422 15.977 1 97.62 583 PRO B C 1
ATOM 11114 O O . PRO B 1 583 ? 25.594 -19.281 15.414 1 97.62 583 PRO B O 1
ATOM 11117 N N . ILE B 1 584 ? 23.938 -17.859 15.398 1 98.06 584 ILE B N 1
ATOM 11118 C CA . ILE B 1 584 ? 23.562 -18.219 14.031 1 98.06 584 ILE B CA 1
ATOM 11119 C C . ILE B 1 584 ? 24.688 -17.828 13.078 1 98.06 584 ILE B C 1
ATOM 11121 O O . ILE B 1 584 ? 25.047 -18.594 12.18 1 98.06 584 ILE B O 1
ATOM 11125 N N . ASN B 1 585 ? 25.219 -16.641 13.258 1 98.06 585 ASN B N 1
ATOM 11126 C CA . ASN B 1 585 ? 26.328 -16.188 12.422 1 98.06 585 ASN B CA 1
ATOM 11127 C C . ASN B 1 585 ? 27.547 -17.094 12.562 1 98.06 585 ASN B C 1
ATOM 11129 O O . ASN B 1 585 ? 28.188 -17.438 11.562 1 98.06 585 ASN B O 1
ATOM 11133 N N . ILE B 1 586 ? 27.844 -17.562 13.758 1 97.69 586 ILE B N 1
ATOM 11134 C CA . ILE B 1 586 ? 28.984 -18.422 14.016 1 97.69 586 ILE B CA 1
ATOM 11135 C C . ILE B 1 586 ? 28.766 -19.781 13.352 1 97.69 586 ILE B C 1
ATOM 11137 O O . ILE B 1 586 ? 29.625 -20.281 12.641 1 97.69 586 ILE B O 1
ATOM 11141 N N . LEU B 1 587 ? 27.594 -20.281 13.508 1 97.25 587 LEU B N 1
ATOM 11142 C CA . LEU B 1 587 ? 27.266 -21.594 12.945 1 97.25 587 LEU B CA 1
ATOM 11143 C C . LEU B 1 587 ? 27.344 -21.562 11.422 1 97.25 587 LEU B C 1
ATOM 11145 O O . LEU B 1 587 ? 27.875 -22.5 10.805 1 97.25 587 LEU B O 1
ATOM 11149 N N . LEU B 1 588 ? 26.906 -20.5 10.859 1 97.12 588 LEU B N 1
ATOM 11150 C CA . LEU B 1 588 ? 26.859 -20.422 9.406 1 97.12 588 LEU B CA 1
ATOM 11151 C C . LEU B 1 588 ? 28.234 -20.156 8.82 1 97.12 588 LEU B C 1
ATOM 11153 O O . LEU B 1 588 ? 28.531 -20.562 7.691 1 97.12 588 LEU B O 1
ATOM 11157 N N . ARG B 1 589 ? 29.141 -19.484 9.555 1 96.94 589 ARG B N 1
ATOM 11158 C CA . ARG B 1 589 ? 30.516 -19.312 9.117 1 96.94 589 ARG B CA 1
ATOM 11159 C C . ARG B 1 589 ? 31.266 -20.641 9.102 1 96.94 589 ARG B C 1
ATOM 11161 O O . ARG B 1 589 ? 32.219 -20.812 8.336 1 96.94 589 ARG B O 1
ATOM 11168 N N . PHE B 1 590 ? 30.781 -21.609 9.875 1 96.06 590 PHE B N 1
ATOM 11169 C CA . PHE B 1 590 ? 31.375 -22.938 9.922 1 96.06 590 PHE B CA 1
ATOM 11170 C C . PHE B 1 590 ? 30.562 -23.938 9.109 1 96.06 590 PHE B C 1
ATOM 11172 O O . PHE B 1 590 ? 30.609 -25.141 9.359 1 96.06 590 PHE B O 1
ATOM 11179 N N . SER B 1 591 ? 29.812 -23.422 8.156 1 92.75 591 SER B N 1
ATOM 11180 C CA . SER B 1 591 ? 28.922 -24.266 7.371 1 92.75 591 SER B CA 1
ATOM 11181 C C . SER B 1 591 ? 29.719 -25.266 6.523 1 92.75 591 SER B C 1
ATOM 11183 O O . SER B 1 591 ? 29.172 -26.281 6.086 1 92.75 591 SER B O 1
ATOM 11185 N N . TRP B 1 592 ? 31.062 -25.031 6.258 1 90.19 592 TRP B N 1
ATOM 11186 C CA . TRP B 1 592 ? 31.906 -25.938 5.469 1 90.19 592 TRP B CA 1
ATOM 11187 C C . TRP B 1 592 ? 32.062 -27.281 6.172 1 90.19 592 TRP B C 1
ATOM 11189 O O . TRP B 1 592 ? 32.344 -28.297 5.527 1 90.19 592 TRP B O 1
ATOM 11199 N N . ILE B 1 593 ? 31.75 -27.328 7.441 1 91 593 ILE B N 1
ATOM 11200 C CA . ILE B 1 593 ? 31.844 -28.562 8.211 1 91 593 ILE B CA 1
ATOM 11201 C C . ILE B 1 593 ? 30.75 -29.531 7.766 1 91 593 ILE B C 1
ATOM 11203 O O . ILE B 1 593 ? 30.922 -30.75 7.801 1 91 593 ILE B O 1
ATOM 11207 N N . LEU B 1 594 ? 29.641 -28.953 7.27 1 88.06 594 LEU B N 1
ATOM 11208 C CA . LEU B 1 594 ? 28.547 -29.797 6.793 1 88.06 594 LEU B CA 1
ATOM 11209 C C . LEU B 1 594 ? 28.969 -30.594 5.57 1 88.06 594 LEU B C 1
ATOM 11211 O O . LEU B 1 594 ? 28.422 -31.672 5.301 1 88.06 594 LEU B O 1
ATOM 11215 N N . GLY B 1 595 ? 29.984 -30.109 4.855 1 82.44 595 GLY B N 1
ATOM 11216 C CA . GLY B 1 595 ? 30.516 -30.828 3.703 1 82.44 595 GLY B CA 1
ATOM 11217 C C . GLY B 1 595 ? 31.297 -32.062 4.078 1 82.44 595 GLY B C 1
ATOM 11218 O O . GLY B 1 595 ? 31.422 -33 3.275 1 82.44 595 GLY B O 1
ATOM 11219 N N . ILE B 1 596 ? 31.75 -32.062 5.262 1 83 596 ILE B N 1
ATOM 11220 C CA . ILE B 1 596 ? 32.5 -33.188 5.742 1 83 596 ILE B CA 1
ATOM 11221 C C . ILE B 1 596 ? 31.547 -34.281 6.246 1 83 596 ILE B C 1
ATOM 11223 O O . ILE B 1 596 ? 31.812 -35.469 6.094 1 83 596 ILE B O 1
ATOM 11227 N N . CYS B 1 597 ? 30.344 -33.656 6.594 1 78.38 597 CYS B N 1
ATOM 11228 C CA . CYS B 1 597 ? 29.344 -34.562 7.121 1 78.38 597 CYS B CA 1
ATOM 11229 C C . CYS B 1 597 ? 28.609 -35.281 5.992 1 78.38 597 CYS B C 1
ATOM 11231 O O . CYS B 1 597 ? 28.375 -34.688 4.938 1 78.38 597 CYS B O 1
ATOM 11233 N N . ARG B 1 598 ? 28.719 -36.531 5.801 1 70.56 598 ARG B N 1
ATOM 11234 C CA . ARG B 1 598 ? 28.109 -37.375 4.754 1 70.56 598 ARG B CA 1
ATOM 11235 C C . ARG B 1 598 ? 26.594 -37.281 4.816 1 70.56 598 ARG B C 1
ATOM 11237 O O . ARG B 1 598 ? 25.938 -38.219 5.309 1 70.56 598 ARG B O 1
ATOM 11244 N N . LEU B 1 599 ? 26.031 -36 4.371 1 71.88 599 LEU B N 1
ATOM 11245 C CA . LEU B 1 599 ? 24.578 -35.875 4.32 1 71.88 599 LEU B CA 1
ATOM 11246 C C . LEU B 1 599 ? 24.031 -36.562 3.074 1 71.88 599 LEU B C 1
ATOM 11248 O O . LEU B 1 599 ? 24.703 -36.625 2.043 1 71.88 599 LEU B O 1
ATOM 11252 N N . HIS B 1 600 ? 23 -37.312 3.125 1 75.69 600 HIS B N 1
ATOM 11253 C CA . HIS B 1 600 ? 22.359 -38.062 2.061 1 75.69 600 HIS B CA 1
ATOM 11254 C C . HIS B 1 600 ? 21.672 -37.156 1.062 1 75.69 600 HIS B C 1
ATOM 11256 O O . HIS B 1 600 ? 20.438 -37.188 0.915 1 75.69 600 HIS B O 1
ATOM 11262 N N . MET B 1 601 ? 22.375 -36.125 0.544 1 77 601 MET B N 1
ATOM 11263 C CA . MET B 1 601 ? 21.828 -35.25 -0.47 1 77 601 MET B CA 1
ATOM 11264 C C . MET B 1 601 ? 22.75 -35.156 -1.677 1 77 601 MET B C 1
ATOM 11266 O O . MET B 1 601 ? 23.953 -35.438 -1.57 1 77 601 MET B O 1
ATOM 11270 N N . THR B 1 602 ? 22.078 -34.969 -2.805 1 77.06 602 THR B N 1
ATOM 11271 C CA . THR B 1 602 ? 22.875 -34.781 -4.008 1 77.06 602 THR B CA 1
ATOM 11272 C C . THR B 1 602 ? 23.812 -33.594 -3.854 1 77.06 602 THR B C 1
ATOM 11274 O O . THR B 1 602 ? 23.516 -32.656 -3.125 1 77.06 602 THR B O 1
ATOM 11277 N N . SER B 1 603 ? 25.031 -33.688 -4.301 1 77.19 603 SER B N 1
ATOM 11278 C CA . SER B 1 603 ? 26.062 -32.656 -4.195 1 77.19 603 SER B CA 1
ATOM 11279 C C . SER B 1 603 ? 25.547 -31.297 -4.695 1 77.19 603 SER B C 1
ATOM 11281 O O . SER B 1 603 ? 25.891 -30.25 -4.148 1 77.19 603 SER B O 1
ATOM 11283 N N . GLN B 1 604 ? 24.641 -31.297 -5.621 1 78 604 GLN B N 1
ATOM 11284 C CA . GLN B 1 604 ? 24.125 -30.062 -6.188 1 78 604 GLN B CA 1
ATOM 11285 C C . GLN B 1 604 ? 23.188 -29.359 -5.215 1 78 604 GLN B C 1
ATOM 11287 O O . GLN B 1 604 ? 23.312 -28.156 -4.98 1 78 604 GLN B O 1
ATOM 11292 N N . LEU B 1 605 ? 22.266 -30.156 -4.734 1 82.25 605 LEU B N 1
ATOM 11293 C CA . LEU B 1 605 ? 21.312 -29.609 -3.781 1 82.25 605 LEU B CA 1
ATOM 11294 C C . LEU B 1 605 ? 22.031 -29.078 -2.543 1 82.25 605 LEU B C 1
ATOM 11296 O O . LEU B 1 605 ? 21.656 -28.031 -2.002 1 82.25 605 LEU B O 1
ATOM 11300 N N . PHE B 1 606 ? 23.031 -29.797 -2.25 1 86.12 606 PHE B N 1
ATOM 11301 C CA . PHE B 1 606 ? 23.812 -29.391 -1.081 1 86.12 606 PHE B CA 1
ATOM 11302 C C . PHE B 1 606 ? 24.484 -28.047 -1.315 1 86.12 606 PHE B C 1
ATOM 11304 O O . PHE B 1 606 ? 24.453 -27.172 -0.452 1 86.12 606 PHE B O 1
ATOM 11311 N N . SER B 1 607 ? 25.109 -27.891 -2.447 1 88.38 607 SER B N 1
ATOM 11312 C CA . SER B 1 607 ? 25.812 -26.641 -2.756 1 88.38 607 SER B CA 1
ATOM 11313 C C . SER B 1 607 ? 24.844 -25.469 -2.797 1 88.38 607 SER B C 1
ATOM 11315 O O . SER B 1 607 ? 25.188 -24.375 -2.336 1 88.38 607 SER B O 1
ATOM 11317 N N . VAL B 1 608 ? 23.656 -25.703 -3.318 1 90.12 608 VAL B N 1
ATOM 11318 C CA . VAL B 1 608 ? 22.656 -24.641 -3.406 1 90.12 608 VAL B CA 1
ATOM 11319 C C . VAL B 1 608 ? 22.172 -24.266 -2.008 1 90.12 608 VAL B C 1
ATOM 11321 O O . VAL B 1 608 ? 21.969 -23.094 -1.701 1 90.12 608 VAL B O 1
ATOM 11324 N N . LEU B 1 609 ? 22 -25.234 -1.219 1 91.44 609 LEU B N 1
ATOM 11325 C CA . LEU B 1 609 ? 21.531 -25 0.141 1 91.44 609 LEU B CA 1
ATOM 11326 C C . LEU B 1 609 ? 22.547 -24.203 0.942 1 91.44 609 LEU B C 1
ATOM 11328 O O . LEU B 1 609 ? 22.188 -23.266 1.66 1 91.44 609 LEU B O 1
ATOM 11332 N N . ILE B 1 610 ? 23.797 -24.531 0.793 1 92.62 610 ILE B N 1
ATOM 11333 C CA . ILE B 1 610 ? 24.844 -23.812 1.492 1 92.62 610 ILE B CA 1
ATOM 11334 C C . ILE B 1 610 ? 24.891 -22.359 0.998 1 92.62 610 ILE B C 1
ATOM 11336 O O . ILE B 1 610 ? 25.109 -21.438 1.786 1 92.62 610 ILE B O 1
ATOM 11340 N N . ALA B 1 611 ? 24.719 -22.234 -0.292 1 95.81 611 ALA B N 1
ATOM 11341 C CA . ALA B 1 611 ? 24.719 -20.906 -0.872 1 95.81 611 ALA B CA 1
ATOM 11342 C C . ALA B 1 611 ? 23.562 -20.078 -0.333 1 95.81 611 ALA B C 1
ATOM 11344 O O . ALA B 1 611 ? 23.703 -18.891 -0.047 1 95.81 611 ALA B O 1
ATOM 11345 N N . LEU B 1 612 ? 22.406 -20.703 -0.161 1 96.19 612 LEU B N 1
ATOM 11346 C CA . LEU B 1 612 ? 21.234 -20.016 0.378 1 96.19 612 LEU B CA 1
ATOM 11347 C C . LEU B 1 612 ? 21.453 -19.641 1.837 1 96.19 612 LEU B C 1
ATOM 11349 O O . LEU B 1 612 ? 21.047 -18.547 2.264 1 96.19 612 LEU B O 1
ATOM 11353 N N . LEU B 1 613 ? 22.062 -20.469 2.553 1 96.5 613 LEU B N 1
ATOM 11354 C CA . LEU B 1 613 ? 22.359 -20.188 3.953 1 96.5 613 LEU B CA 1
ATOM 11355 C C . LEU B 1 613 ? 23.359 -19.031 4.074 1 96.5 613 LEU B C 1
ATOM 11357 O O . LEU B 1 613 ? 23.234 -18.203 4.98 1 96.5 6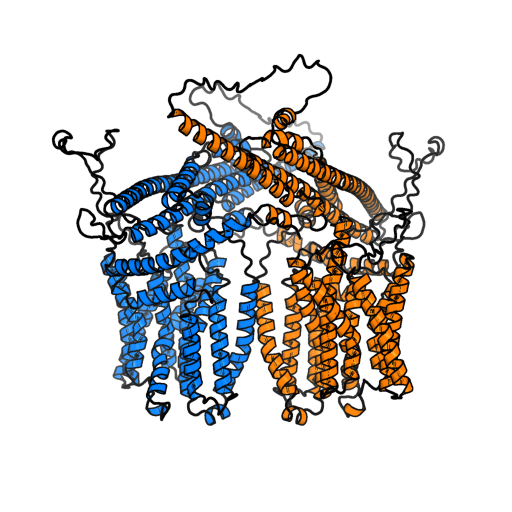13 LEU B O 1
ATOM 11361 N N . GLU B 1 614 ? 24.297 -19.031 3.213 1 96.88 614 GLU B N 1
ATOM 11362 C CA . GLU B 1 614 ? 25.25 -17.922 3.193 1 96.88 614 GLU B CA 1
ATOM 11363 C C . GLU B 1 614 ? 24.547 -16.594 2.867 1 96.88 614 GLU B C 1
ATOM 11365 O O . GLU B 1 614 ? 24.859 -15.57 3.465 1 96.88 614 GLU B O 1
ATOM 11370 N N . ALA B 1 615 ? 23.688 -16.688 1.922 1 97.5 615 ALA B N 1
ATOM 11371 C CA . ALA B 1 615 ? 22.906 -15.492 1.592 1 97.5 615 ALA B CA 1
ATOM 11372 C C . ALA B 1 615 ? 22.109 -15.016 2.797 1 97.5 615 ALA B C 1
ATOM 11374 O O . ALA B 1 615 ? 22.047 -13.812 3.076 1 97.5 615 ALA B O 1
ATOM 11375 N N . TYR B 1 616 ? 21.516 -15.938 3.502 1 97.75 616 TYR B N 1
ATOM 11376 C CA . TYR B 1 616 ? 20.781 -15.594 4.715 1 97.75 616 TYR B CA 1
ATOM 11377 C C . TYR B 1 616 ? 21.688 -14.945 5.742 1 97.75 616 TYR B C 1
ATOM 11379 O O . TYR B 1 616 ? 21.328 -13.945 6.367 1 97.75 616 TYR B O 1
ATOM 11387 N N . ARG B 1 617 ? 22.766 -15.531 5.949 1 98.06 617 ARG B N 1
ATOM 11388 C CA . ARG B 1 617 ? 23.734 -14.992 6.895 1 98.06 617 ARG B CA 1
ATOM 11389 C C . ARG B 1 617 ? 24.062 -13.539 6.574 1 98.06 617 ARG B C 1
ATOM 11391 O O . ARG B 1 617 ? 24.125 -12.695 7.473 1 98.06 617 ARG B O 1
ATOM 11398 N N . ARG B 1 618 ? 24.25 -13.266 5.34 1 98.12 618 ARG B N 1
ATOM 11399 C CA . ARG B 1 618 ? 24.594 -11.914 4.914 1 98.12 618 ARG B CA 1
ATOM 11400 C C . ARG B 1 618 ? 23.422 -10.961 5.133 1 98.12 618 ARG B C 1
ATOM 11402 O O . ARG B 1 618 ? 23.625 -9.805 5.527 1 98.12 618 ARG B O 1
ATOM 11409 N N . ILE B 1 619 ? 22.281 -11.391 4.879 1 98.25 619 ILE B N 1
ATOM 11410 C CA . ILE B 1 619 ? 21.094 -10.57 5.129 1 98.25 619 ILE B CA 1
ATOM 11411 C C . ILE B 1 619 ? 21.031 -10.211 6.613 1 98.25 619 ILE B C 1
ATOM 11413 O O . ILE B 1 619 ? 20.75 -9.062 6.965 1 98.25 619 ILE B O 1
ATOM 11417 N N . GLN B 1 620 ? 21.297 -11.172 7.438 1 98.25 620 GLN B N 1
ATOM 11418 C CA . GLN B 1 620 ? 21.328 -10.922 8.875 1 98.25 620 GLN B CA 1
ATOM 11419 C C . GLN B 1 620 ? 22.453 -9.945 9.227 1 98.25 620 GLN B C 1
ATOM 11421 O O . GLN B 1 620 ? 22.25 -9.031 10.039 1 98.25 620 GLN B O 1
ATOM 11426 N N . TRP B 1 621 ? 23.594 -10.133 8.625 1 98.12 621 TRP B N 1
ATOM 11427 C CA . TRP B 1 621 ? 24.734 -9.258 8.82 1 98.12 621 TRP B CA 1
ATOM 11428 C C . TRP B 1 621 ? 24.391 -7.812 8.477 1 98.12 621 TRP B C 1
ATOM 11430 O O . TRP B 1 621 ? 24.766 -6.891 9.203 1 98.12 621 TRP B O 1
ATOM 11440 N N . ASN B 1 622 ? 23.625 -7.617 7.461 1 98.25 622 ASN B N 1
ATOM 11441 C CA . ASN B 1 622 ? 23.25 -6.285 6.988 1 98.25 622 ASN B CA 1
ATOM 11442 C C . ASN B 1 622 ? 22.5 -5.5 8.062 1 98.25 622 ASN B C 1
ATOM 11444 O O . ASN B 1 622 ? 22.703 -4.289 8.203 1 98.25 622 ASN B O 1
ATOM 11448 N N . PHE B 1 623 ? 21.672 -6.172 8.836 1 97.94 623 PHE B N 1
ATOM 11449 C CA . PHE B 1 623 ? 20.875 -5.488 9.852 1 97.94 623 PHE B CA 1
ATOM 11450 C C . PHE B 1 623 ? 21.781 -4.777 10.859 1 97.94 623 PHE B C 1
ATOM 11452 O O . PHE B 1 623 ? 21.594 -3.586 11.117 1 97.94 623 PHE B O 1
ATOM 11459 N N . PHE B 1 624 ? 22.719 -5.469 11.281 1 97.5 624 PHE B N 1
ATOM 11460 C CA . PHE B 1 624 ? 23.5 -4.98 12.414 1 97.5 624 PHE B CA 1
ATOM 11461 C C . PHE B 1 624 ? 24.656 -4.102 11.938 1 97.5 624 PHE B C 1
ATOM 11463 O O . PHE B 1 624 ? 25.062 -3.17 12.633 1 97.5 624 PHE B O 1
ATOM 11470 N N . ARG B 1 625 ? 25.141 -4.402 10.75 1 97 625 ARG B N 1
ATOM 11471 C CA . ARG B 1 625 ? 26.203 -3.564 10.203 1 97 625 ARG B CA 1
ATOM 11472 C C . ARG B 1 625 ? 25.703 -2.141 9.961 1 97 625 ARG B C 1
ATOM 11474 O O . ARG B 1 625 ? 26.391 -1.176 10.297 1 97 625 ARG B O 1
ATOM 11481 N N . LEU B 1 626 ? 24.562 -2.018 9.383 1 96.56 626 LEU B N 1
ATOM 11482 C CA . LEU B 1 626 ? 24.016 -0.688 9.109 1 96.56 626 LEU B CA 1
ATOM 11483 C C . LEU B 1 626 ? 23.594 0 10.406 1 96.56 626 LEU B C 1
ATOM 11485 O O . LEU B 1 626 ? 23.703 1.224 10.523 1 96.56 626 LEU B O 1
ATOM 11489 N N . GLU B 1 627 ? 23.062 -0.772 11.328 1 96.06 627 GLU B N 1
ATOM 11490 C CA . GLU B 1 627 ? 22.734 -0.201 12.633 1 96.06 627 GLU B CA 1
ATOM 11491 C C . GLU B 1 627 ? 23.953 0.432 13.281 1 96.06 627 GLU B C 1
ATOM 11493 O O . GLU B 1 627 ? 23.875 1.533 13.828 1 96.06 627 GLU B O 1
ATOM 11498 N N . ASN B 1 628 ? 25.047 -0.346 13.25 1 94.62 628 ASN B N 1
ATOM 11499 C CA . ASN B 1 628 ? 26.297 0.149 13.828 1 94.62 628 ASN B CA 1
ATOM 11500 C C . ASN B 1 628 ? 26.734 1.451 13.172 1 94.62 628 ASN B C 1
ATOM 11502 O O . ASN B 1 628 ? 27.172 2.379 13.859 1 94.62 628 ASN B O 1
ATOM 11506 N N . GLU B 1 629 ? 26.594 1.495 11.891 1 92.69 629 GLU B N 1
ATOM 11507 C CA . GLU B 1 629 ? 26.938 2.715 11.172 1 92.69 629 GLU B CA 1
ATOM 11508 C C . GLU B 1 629 ? 26.016 3.861 11.539 1 92.69 629 GLU B C 1
ATOM 11510 O O . GLU B 1 629 ? 26.453 5.004 11.688 1 92.69 629 GLU B O 1
ATOM 11515 N N . HIS B 1 630 ? 24.797 3.578 11.672 1 92.56 630 HIS B N 1
ATOM 11516 C CA . HIS B 1 630 ? 23.812 4.578 12.07 1 92.56 630 HIS B CA 1
ATOM 11517 C C . HIS B 1 630 ? 24.125 5.137 13.453 1 92.56 630 HIS B C 1
ATOM 11519 O O . HIS B 1 630 ? 24.078 6.352 13.664 1 92.56 630 HIS B O 1
ATOM 11525 N N . LEU B 1 631 ? 24.469 4.309 14.367 1 91.31 631 LEU B N 1
ATOM 11526 C CA . LEU B 1 631 ? 24.781 4.734 15.727 1 91.31 631 LEU B CA 1
ATOM 11527 C C . LEU B 1 631 ? 26.047 5.574 15.75 1 91.31 631 LEU B C 1
ATOM 11529 O O . LEU B 1 631 ? 26.172 6.508 16.547 1 91.31 631 LEU B O 1
ATOM 11533 N N . ASN B 1 632 ? 26.953 5.199 14.945 1 88.31 632 ASN B N 1
ATOM 11534 C CA . ASN B 1 632 ? 28.156 6.016 14.82 1 88.31 632 ASN B CA 1
ATOM 11535 C C . ASN B 1 632 ? 27.828 7.418 14.312 1 88.31 632 ASN B C 1
ATOM 11537 O O . ASN B 1 632 ? 28.375 8.406 14.789 1 88.31 632 ASN B O 1
ATOM 11541 N N . ASN B 1 633 ? 26.953 7.496 13.367 1 86.5 633 ASN B N 1
ATOM 11542 C CA . ASN B 1 633 ? 26.5 8.789 12.867 1 86.5 633 ASN B CA 1
ATOM 11543 C C . ASN B 1 633 ? 25.781 9.586 13.953 1 86.5 633 ASN B C 1
ATOM 11545 O O . ASN B 1 633 ? 25.938 10.805 14.039 1 86.5 633 ASN B O 1
ATOM 11549 N N . CYS B 1 634 ? 25.047 8.898 14.68 1 86.81 634 CYS B N 1
ATOM 11550 C CA . CYS B 1 634 ? 24.328 9.539 15.773 1 86.81 634 CYS B CA 1
ATOM 11551 C C . CYS B 1 634 ? 25.312 10.078 16.812 1 86.81 634 CYS B C 1
ATOM 11553 O O . CYS B 1 634 ? 25.094 11.156 17.375 1 86.81 634 CYS B O 1
ATOM 11555 N N . GLY B 1 635 ? 26.312 9.305 17.094 1 80.56 635 GLY B N 1
ATOM 11556 C CA . GLY B 1 635 ? 27.312 9.742 18.062 1 80.56 635 GLY B CA 1
ATOM 11557 C C . GLY B 1 635 ? 28.031 11.008 17.641 1 80.56 635 GLY B C 1
ATOM 11558 O O . GLY B 1 635 ? 28.344 11.859 18.484 1 80.56 635 GLY B O 1
ATOM 11559 N N . GLN B 1 636 ? 28.141 11.188 16.359 1 79.06 636 GLN B N 1
ATOM 11560 C CA . GLN B 1 636 ? 28.828 12.359 15.836 1 79.06 636 GLN B CA 1
ATOM 11561 C C . GLN B 1 636 ? 27.828 13.398 15.32 1 79.06 636 GLN B C 1
ATOM 11563 O O . GLN B 1 636 ? 28.219 14.43 14.773 1 79.06 636 GLN B O 1
ATOM 11568 N N . TYR B 1 637 ? 26.562 13.156 15.445 1 83.69 637 TYR B N 1
ATOM 11569 C CA . TYR B 1 637 ? 25.453 14.023 15.047 1 83.69 637 TYR B CA 1
ATOM 11570 C C . TYR B 1 637 ? 25.562 14.398 13.578 1 83.69 637 TYR B C 1
ATOM 11572 O O . TYR B 1 637 ? 25.344 15.562 13.211 1 83.69 637 TYR B O 1
ATOM 11580 N N . ARG B 1 638 ? 25.938 13.438 12.82 1 81.81 638 ARG B N 1
ATOM 11581 C CA . ARG B 1 638 ? 26.031 13.625 11.375 1 81.81 638 ARG B CA 1
ATOM 11582 C C . ARG B 1 638 ? 24.703 13.297 10.711 1 81.81 638 ARG B C 1
ATOM 11584 O O . ARG B 1 638 ? 24.328 12.125 10.602 1 81.81 638 ARG B O 1
ATOM 11591 N N . ALA B 1 639 ? 24.078 14.289 10.188 1 84.12 639 ALA B N 1
ATOM 11592 C CA . ALA B 1 639 ? 22.75 14.062 9.625 1 84.12 639 ALA B CA 1
ATOM 11593 C C . ALA B 1 639 ? 22.734 14.367 8.125 1 84.12 639 ALA B C 1
ATOM 11595 O O . ALA B 1 639 ? 21.75 14.078 7.445 1 84.12 639 ALA B O 1
ATOM 11596 N N . ILE B 1 640 ? 23.828 14.859 7.613 1 79.5 640 ILE B N 1
ATOM 11597 C CA . ILE B 1 640 ? 23.828 15.242 6.207 1 79.5 640 ILE B CA 1
ATOM 11598 C C . ILE B 1 640 ? 25.094 14.711 5.527 1 79.5 640 ILE B C 1
ATOM 11600 O O . ILE B 1 640 ? 26.109 14.461 6.188 1 79.5 640 ILE B O 1
ATOM 11604 N N . LYS B 1 641 ? 24.828 14.594 4.25 1 78.38 641 LYS B N 1
ATOM 11605 C CA . LYS B 1 641 ? 25.969 14.18 3.432 1 78.38 641 LYS B CA 1
ATOM 11606 C C . LYS B 1 641 ? 26.969 15.32 3.26 1 78.38 641 LYS B C 1
ATOM 11608 O O . LYS B 1 641 ? 26.578 16.453 2.957 1 78.38 641 LYS B O 1
ATOM 11613 N N . GLU B 1 642 ? 28.141 15.062 3.543 1 76.06 642 GLU B N 1
ATOM 11614 C CA . GLU B 1 642 ? 29.172 16.078 3.369 1 76.06 642 GLU B CA 1
ATOM 11615 C C . GLU B 1 642 ? 29.797 16.016 1.974 1 76.06 642 GLU B C 1
ATOM 11617 O O . GLU B 1 642 ? 30.359 14.992 1.593 1 76.06 642 GLU B O 1
ATOM 11622 N N . ILE B 1 643 ? 29.547 17.047 1.226 1 73.38 643 ILE B N 1
ATOM 11623 C CA . ILE B 1 643 ? 30.109 17.125 -0.117 1 73.38 643 ILE B CA 1
ATOM 11624 C C . ILE B 1 643 ? 31.391 17.953 -0.084 1 73.38 643 ILE B C 1
ATOM 11626 O O . ILE B 1 643 ? 31.391 19.094 0.403 1 73.38 643 ILE B O 1
ATOM 11630 N N . PRO B 1 644 ? 32.469 17.375 -0.585 1 73.19 644 PRO B N 1
ATOM 11631 C CA . PRO B 1 644 ? 33.688 18.141 -0.589 1 73.19 644 PRO B CA 1
ATOM 11632 C C . PRO B 1 644 ? 33.656 19.344 -1.526 1 73.19 644 PRO B C 1
ATOM 11634 O O . PRO B 1 644 ? 33.156 19.234 -2.652 1 73.19 644 PRO B O 1
ATOM 11637 N N . LEU B 1 645 ? 34.094 20.453 -1.096 1 78.06 645 LEU B N 1
ATOM 11638 C CA . LEU B 1 645 ? 34.094 21.672 -1.904 1 78.06 645 LEU B CA 1
ATOM 11639 C C . LEU B 1 645 ? 35.25 21.641 -2.896 1 78.06 645 LEU B C 1
ATOM 11641 O O . LEU B 1 645 ? 36.312 21.078 -2.609 1 78.06 645 LEU B O 1
ATOM 11645 N N . PRO B 1 646 ? 35.094 22.172 -4.004 1 72.31 646 PRO B N 1
ATOM 11646 C CA . PRO B 1 646 ? 36.031 22.047 -5.102 1 72.31 646 PRO B CA 1
ATOM 11647 C C . PRO B 1 646 ? 37.344 22.797 -4.828 1 72.31 646 PRO B C 1
ATOM 11649 O O . PRO B 1 646 ? 38.406 22.359 -5.262 1 72.31 646 PRO B O 1
ATOM 11652 N N . PHE B 1 647 ? 37.281 24.078 -4.137 1 72.31 647 PHE B N 1
ATOM 11653 C CA . PHE B 1 647 ? 38.469 24.906 -4.023 1 72.31 647 PHE B CA 1
ATOM 11654 C C . PHE B 1 647 ? 38.969 24.969 -2.58 1 72.31 647 PHE B C 1
ATOM 11656 O O . PHE B 1 647 ? 38.156 25.016 -1.649 1 72.31 647 PHE B O 1
ATOM 11663 N N . ALA B 1 648 ? 40.281 24.766 -2.555 1 62.94 648 ALA B N 1
ATOM 11664 C CA . ALA B 1 648 ? 40.875 24.859 -1.221 1 62.94 648 ALA B CA 1
ATOM 11665 C C . ALA B 1 648 ? 41.031 26.328 -0.809 1 62.94 648 ALA B C 1
ATOM 11667 O O . ALA B 1 648 ? 41.5 27.141 -1.606 1 62.94 648 ALA B O 1
ATOM 11668 N N . LEU B 1 649 ? 40.469 27 0.095 1 54.69 649 LEU B N 1
ATOM 11669 C CA . LEU B 1 649 ? 40.594 28.375 0.572 1 54.69 649 LEU B CA 1
ATOM 11670 C C . LEU B 1 649 ? 41.781 28.516 1.52 1 54.69 649 LEU B C 1
ATOM 11672 O O . LEU B 1 649 ? 41.938 27.703 2.443 1 54.69 649 LEU B O 1
ATOM 11676 N N . THR B 1 650 ? 43.094 29.109 0.908 1 41.25 650 THR B N 1
ATOM 11677 C CA . THR B 1 650 ? 44.281 29.344 1.724 1 41.25 650 THR B CA 1
ATOM 11678 C C . THR B 1 650 ? 44.125 30.594 2.586 1 41.25 650 THR B C 1
ATOM 11680 O O . THR B 1 650 ? 43.625 31.609 2.117 1 41.25 650 THR B O 1
ATOM 11683 N N . GLU B 1 651 ? 44.25 30.781 3.793 1 36.25 651 GLU B N 1
ATOM 11684 C CA . GLU B 1 651 ? 44.375 31.953 4.648 1 36.25 651 GLU B CA 1
ATOM 11685 C C . GLU B 1 651 ? 45.625 32.75 4.34 1 36.25 651 GLU B C 1
ATOM 11687 O O . GLU B 1 651 ? 46.75 32.219 4.43 1 36.25 651 GLU B O 1
ATOM 11692 N N . THR B 1 652 ? 45.844 33.844 3.307 1 30.83 652 THR B N 1
ATOM 11693 C CA . THR B 1 652 ? 46.969 34.75 3.154 1 30.83 652 THR B CA 1
ATOM 11694 C C . THR B 1 652 ? 47.25 35.531 4.445 1 30.83 652 THR B C 1
ATOM 11696 O O . THR B 1 652 ? 46.344 36.188 4.961 1 30.83 652 THR B O 1
ATOM 11699 N N . ASN B 1 653 ? 48.219 35.344 5.223 1 30.27 653 ASN B N 1
ATOM 11700 C CA . ASN B 1 653 ? 48.844 36.25 6.191 1 30.27 653 ASN B CA 1
ATOM 11701 C C . ASN B 1 653 ? 49.5 37.438 5.508 1 30.27 653 ASN B C 1
ATOM 11703 O O . ASN B 1 653 ? 50.469 37.281 4.758 1 30.27 653 ASN B O 1
ATOM 11707 N N . GLY B 1 654 ? 48.938 38.594 4.965 1 30.66 654 GLY B N 1
ATOM 11708 C CA . GLY B 1 654 ? 49.469 39.844 4.484 1 30.66 654 GLY B CA 1
ATOM 11709 C C . GLY B 1 654 ? 50.438 40.5 5.461 1 30.66 654 GLY B C 1
ATOM 11710 O O . GLY B 1 654 ? 50 41.344 6.27 1 30.66 654 GLY B O 1
ATOM 11711 N N . SER B 1 655 ? 51.5 40.125 5.93 1 29.8 655 SER B N 1
ATOM 11712 C CA . SER B 1 655 ? 52.469 41.062 6.477 1 29.8 655 SER B CA 1
ATOM 11713 C C . SER B 1 655 ? 53.125 41.875 5.371 1 29.8 655 SER B C 1
ATOM 11715 O O . SER B 1 655 ? 54.094 42.594 5.609 1 29.8 655 SER B O 1
ATOM 11717 N N . GLN B 1 656 ? 53.062 41.75 4 1 28.7 656 GLN B N 1
ATOM 11718 C CA . GLN B 1 656 ? 53.875 42.688 3.244 1 28.7 656 GLN B CA 1
ATOM 11719 C C . GLN B 1 656 ? 53.219 44.062 3.217 1 28.7 656 GLN B C 1
ATOM 11721 O O . GLN B 1 656 ? 52 44.188 3.252 1 28.7 656 GLN B O 1
ATOM 11726 N N . ASP B 1 657 ? 54.031 45.219 3.479 1 28.2 657 ASP B N 1
ATOM 11727 C CA . ASP B 1 657 ? 53.875 46.656 3.396 1 28.2 657 ASP B CA 1
ATOM 11728 C C . ASP B 1 657 ? 53.188 47.062 2.098 1 28.2 657 ASP B C 1
ATOM 11730 O O . ASP B 1 657 ? 53.469 46.531 1.032 1 28.2 657 ASP B O 1
ATOM 11734 N N . PRO B 1 658 ? 52.031 47.719 2.1 1 29.94 658 PRO B N 1
ATOM 11735 C CA . PRO B 1 658 ? 51.281 48.125 0.928 1 29.94 658 PRO B CA 1
ATOM 11736 C C . PRO B 1 658 ? 52.094 48.969 -0.039 1 29.94 658 PRO B C 1
ATOM 11738 O O . PRO B 1 658 ? 51.562 49.469 -1.041 1 29.94 658 PRO B O 1
ATOM 11741 N N . LEU B 1 659 ? 53.188 49.656 0.447 1 27.44 659 LEU B N 1
ATOM 11742 C CA . LEU B 1 659 ? 53.75 50.75 -0.326 1 27.44 659 LEU B CA 1
ATOM 11743 C C . LEU B 1 659 ? 54.219 50.281 -1.697 1 27.44 659 LEU B C 1
ATOM 11745 O O . LEU B 1 659 ? 54.125 51 -2.68 1 27.44 659 LEU B O 1
ATOM 11749 N N . GLU B 1 660 ? 55.156 49.344 -1.768 1 26.23 660 GLU B N 1
ATOM 11750 C CA . GLU B 1 660 ? 55.969 49.406 -2.988 1 26.23 660 GLU B CA 1
ATOM 11751 C C . GLU B 1 660 ? 55.156 48.969 -4.203 1 26.23 660 GLU B C 1
ATOM 11753 O O . GLU B 1 660 ? 55.469 49.344 -5.336 1 26.23 660 GLU B O 1
ATOM 11758 N N . ARG B 1 661 ? 54.344 47.844 -4.133 1 27.44 661 ARG B N 1
ATOM 11759 C CA . ARG B 1 661 ? 54.094 47.375 -5.484 1 27.44 661 ARG B CA 1
ATOM 11760 C C . ARG B 1 661 ? 52.969 48.156 -6.152 1 27.44 661 ARG B C 1
ATOM 11762 O O . ARG B 1 661 ? 51.875 47.625 -6.348 1 27.44 661 ARG B O 1
ATOM 11769 N N . ILE B 1 662 ? 52.656 49.438 -5.699 1 27.55 662 ILE B N 1
ATOM 11770 C CA . ILE B 1 662 ? 51.531 50.094 -6.375 1 27.55 662 ILE B CA 1
ATOM 11771 C C . ILE B 1 662 ? 51.781 50.125 -7.879 1 27.55 662 ILE B C 1
ATOM 11773 O O . ILE B 1 662 ? 51.031 50.75 -8.633 1 27.55 662 ILE B O 1
ATOM 11777 N N . GLU B 1 663 ? 53.094 50.031 -8.273 1 25.3 663 GLU B N 1
ATOM 11778 C CA . GLU B 1 663 ? 53.031 50.469 -9.664 1 25.3 663 GLU B CA 1
ATOM 11779 C C . GLU B 1 663 ? 52 49.656 -10.445 1 25.3 663 GLU B C 1
ATOM 11781 O O . GLU B 1 663 ? 51.25 50.219 -11.266 1 25.3 663 GLU B O 1
ATOM 11786 N N . SER B 1 664 ? 52.406 48.469 -10.812 1 26.41 664 SER B N 1
ATOM 11787 C CA . SER B 1 664 ? 51.594 47.875 -11.875 1 26.41 664 SER B CA 1
ATOM 11788 C C . SER B 1 664 ? 50.25 47.406 -11.344 1 26.41 664 SER B C 1
ATOM 11790 O O . SER B 1 664 ? 50.188 46.719 -10.32 1 26.41 664 SER B O 1
ATOM 11792 N N . THR B 1 665 ? 49.156 48.25 -11.344 1 26.53 665 THR B N 1
ATOM 11793 C CA . THR B 1 665 ? 47.906 48.375 -10.617 1 26.53 665 THR B CA 1
ATOM 11794 C C . THR B 1 665 ? 47.25 47.031 -10.422 1 26.53 665 THR B C 1
ATOM 11796 O O . THR B 1 665 ? 46.5 46.562 -11.281 1 26.53 665 THR B O 1
ATOM 11799 N N . GLN B 1 666 ? 48.031 46 -9.867 1 23.31 666 GLN B N 1
ATOM 11800 C CA . GLN B 1 666 ? 47.625 44.625 -9.797 1 23.31 666 GLN B CA 1
ATOM 11801 C C . GLN B 1 666 ? 46.438 44.438 -8.852 1 23.31 666 GLN B C 1
ATOM 11803 O O . GLN B 1 666 ? 46.219 45.281 -7.965 1 23.31 666 GLN B O 1
ATOM 11808 N N . PRO B 1 667 ? 45.844 43.094 -8.594 1 23.12 667 PRO B N 1
ATOM 11809 C CA . PRO B 1 667 ? 44.469 42.719 -8.25 1 23.12 667 PRO B CA 1
ATOM 11810 C C . PRO B 1 667 ? 44.062 43.188 -6.863 1 23.12 667 PRO B C 1
ATOM 11812 O O . PRO B 1 667 ? 44.906 43.688 -6.102 1 23.12 667 PRO B O 1
ATOM 11815 N N . ILE B 1 668 ? 43.469 42.375 -5.77 1 25.97 668 ILE B N 1
ATOM 11816 C CA . ILE B 1 668 ? 42.031 42.281 -5.492 1 25.97 668 ILE B CA 1
ATOM 11817 C C . ILE B 1 668 ? 41.75 42.906 -4.133 1 25.97 668 ILE B C 1
ATOM 11819 O O . ILE B 1 668 ? 40.594 43.25 -3.836 1 25.97 668 ILE B O 1
ATOM 11823 N N . ALA B 1 669 ? 42.531 43.594 -3.176 1 24.09 669 ALA B N 1
ATOM 11824 C CA . ALA B 1 669 ? 42.656 43.219 -1.774 1 24.09 669 ALA B CA 1
ATOM 11825 C C . ALA B 1 669 ? 41.531 43.812 -0.934 1 24.09 669 ALA B C 1
ATOM 11827 O O . ALA B 1 669 ? 41.375 45.031 -0.851 1 24.09 669 ALA B O 1
ATOM 11828 N N . ILE B 1 670 ? 40.375 43.125 -0.645 1 23.38 670 ILE B N 1
ATOM 11829 C CA . ILE B 1 670 ? 39.344 43.469 0.327 1 23.38 670 ILE B CA 1
ATOM 11830 C C . ILE B 1 670 ? 39.969 43.594 1.716 1 23.38 670 ILE B C 1
ATOM 11832 O O . ILE B 1 670 ? 40.562 42.625 2.223 1 23.38 670 ILE B O 1
ATOM 11836 N N . SER B 1 671 ? 40.219 44.688 2.258 1 23.58 671 SER B N 1
ATOM 11837 C CA . SER B 1 671 ? 40.875 45.156 3.469 1 23.58 671 SER B CA 1
ATOM 11838 C C . SER B 1 671 ? 40.125 44.75 4.719 1 23.58 671 SER B C 1
ATOM 11840 O O . SER B 1 671 ? 38.938 45.062 4.883 1 23.58 671 SER B O 1
ATOM 11842 N N . ARG B 1 672 ? 40.562 43.625 5.473 1 24.89 672 ARG B N 1
ATOM 11843 C CA . ARG B 1 672 ? 40.156 43.031 6.738 1 24.89 672 ARG B CA 1
ATOM 11844 C C . ARG B 1 672 ? 40.312 44 7.891 1 24.89 672 ARG B C 1
ATOM 11846 O O . ARG B 1 672 ? 41.219 44.844 7.887 1 24.89 672 ARG B O 1
ATOM 11853 N N . HIS B 1 673 ? 39.219 44.344 8.633 1 23.41 673 HIS B N 1
ATOM 11854 C CA . HIS B 1 673 ? 39.375 44.938 9.961 1 23.41 673 HIS B CA 1
ATOM 11855 C C . HIS B 1 673 ? 40.406 44.188 10.781 1 23.41 673 HIS B C 1
ATOM 11857 O O . HIS B 1 673 ? 40.656 43 10.547 1 23.41 673 HIS B O 1
ATOM 11863 N N . PRO B 1 674 ? 41.188 44.781 11.797 1 23.67 674 PRO B N 1
ATOM 11864 C CA . PRO B 1 674 ? 42.469 44.438 12.422 1 23.67 674 PRO B CA 1
ATOM 11865 C C . PRO B 1 674 ? 42.438 43.094 13.125 1 23.67 674 PRO B C 1
ATOM 11867 O O . PRO B 1 674 ? 43.312 42.25 12.898 1 23.67 674 PRO B O 1
ATOM 11870 N N . SER B 1 675 ? 42.094 42.938 14.555 1 22.94 675 SER B N 1
ATOM 11871 C CA . SER B 1 675 ? 43 42.344 15.539 1 22.94 675 SER B CA 1
ATOM 11872 C C . SER B 1 675 ? 43 40.812 15.461 1 22.94 675 SER B C 1
ATOM 11874 O O . SER B 1 675 ? 43.688 40.156 16.234 1 22.94 675 SER B O 1
ATOM 11876 N N . TYR B 1 676 ? 41.875 40.125 15.344 1 20.97 676 TYR B N 1
ATOM 11877 C CA . TYR B 1 676 ? 41.875 38.719 15.664 1 20.97 676 TYR B CA 1
ATOM 11878 C C . TYR B 1 676 ? 43.062 38 15.047 1 20.97 676 TYR B C 1
ATOM 11880 O O . TYR B 1 676 ? 43.5 38.344 13.961 1 20.97 676 TYR B O 1
ATOM 11888 N N . HIS B 1 677 ? 43.938 37.25 15.984 1 23.08 677 HIS B N 1
ATOM 11889 C CA . HIS B 1 677 ? 45.188 36.531 15.758 1 23.08 677 HIS B CA 1
ATOM 11890 C C . HIS B 1 677 ? 45.156 35.812 14.414 1 23.08 677 HIS B C 1
ATOM 11892 O O . HIS B 1 677 ? 44.094 35.312 13.992 1 23.08 677 HIS B O 1
ATOM 11898 N N . THR B 1 678 ? 46.062 36.281 13.633 1 24.56 678 THR B N 1
ATOM 11899 C CA . THR B 1 678 ? 46.375 36 12.242 1 24.56 678 THR B CA 1
ATOM 11900 C C . THR B 1 678 ? 46.594 34.5 12.031 1 24.56 678 THR B C 1
ATOM 11902 O O . THR B 1 678 ? 47.594 33.938 12.43 1 24.56 678 THR B O 1
ATOM 11905 N N . VAL B 1 679 ? 45.562 33.688 12.594 1 23.95 679 VAL B N 1
ATOM 11906 C CA . VAL B 1 679 ? 45.75 32.25 12.359 1 23.95 679 VAL B CA 1
ATOM 11907 C C . VAL B 1 679 ? 46.312 32.031 10.953 1 23.95 679 VAL B C 1
ATOM 11909 O O . VAL B 1 679 ? 45.781 32.562 9.977 1 23.95 679 VAL B O 1
ATOM 11912 N N . ARG B 1 680 ? 47.594 31.797 10.953 1 24.16 680 ARG B N 1
ATOM 11913 C CA . ARG B 1 680 ? 48.469 31.406 9.844 1 24.16 680 ARG B CA 1
ATOM 11914 C C . ARG B 1 680 ? 47.719 30.531 8.844 1 24.16 680 ARG B C 1
ATOM 11916 O O . ARG B 1 680 ? 47.094 29.531 9.234 1 24.16 680 ARG B O 1
ATOM 11923 N N . HIS B 1 681 ? 47.438 31.156 7.73 1 24.42 681 HIS B N 1
ATOM 11924 C CA . HIS B 1 681 ? 46.562 30.781 6.625 1 24.42 681 HIS B CA 1
ATOM 11925 C C . HIS B 1 681 ? 47.031 29.484 5.969 1 24.42 681 HIS B C 1
ATOM 11927 O O . HIS B 1 681 ? 46.781 29.266 4.781 1 24.42 681 HIS B O 1
ATOM 11933 N N . SER B 1 682 ? 47.969 28.641 6.727 1 24.8 682 SER B N 1
ATOM 11934 C CA . SER B 1 682 ? 48.281 27.547 5.816 1 24.8 682 SER B CA 1
ATOM 11935 C C . SER B 1 682 ? 47 26.938 5.234 1 24.8 682 SER B C 1
ATOM 11937 O O . SER B 1 682 ? 46.219 26.344 5.961 1 24.8 682 SER B O 1
ATOM 11939 N N . TYR B 1 683 ? 46.562 27.656 4.332 1 26.69 683 TYR B N 1
ATOM 11940 C CA . TYR B 1 683 ? 45.281 27.438 3.629 1 26.69 683 TYR B CA 1
ATOM 11941 C C . TYR B 1 683 ? 45.281 26.078 2.941 1 26.69 683 TYR B C 1
ATOM 11943 O O . TYR B 1 683 ? 44.75 25.938 1.838 1 26.69 683 TYR B O 1
ATOM 11951 N N . ASP B 1 684 ? 46.5 25.266 3.121 1 25.75 684 ASP B N 1
ATOM 11952 C CA . ASP B 1 684 ? 46.5 24.203 2.131 1 25.75 684 ASP B CA 1
ATOM 11953 C C . ASP B 1 684 ? 45.125 23.547 2.021 1 25.75 684 ASP B C 1
ATOM 11955 O O . ASP B 1 684 ? 44.594 23.391 0.921 1 25.75 684 ASP B O 1
ATOM 11959 N N . VAL B 1 685 ? 45.094 22.5 2.787 1 28.84 685 VAL B N 1
ATOM 11960 C CA . VAL B 1 685 ? 44.344 21.281 2.516 1 28.84 685 VAL B CA 1
ATOM 11961 C C . VAL B 1 685 ? 42.844 21.562 2.598 1 28.84 685 VAL B C 1
ATOM 11963 O O . VAL B 1 685 ? 42.375 22.234 3.518 1 28.84 685 VAL B O 1
ATOM 11966 N N . GLY B 1 686 ? 42.312 21.828 1.371 1 29.69 686 GLY B N 1
ATOM 11967 C CA . GLY B 1 686 ? 40.875 21.812 1.302 1 29.69 686 GLY B CA 1
ATOM 11968 C C . GLY B 1 686 ? 40.219 20.906 2.34 1 29.69 686 GLY B C 1
ATOM 11969 O O . GLY B 1 686 ? 40.375 19.688 2.273 1 29.69 686 GLY B O 1
ATOM 11970 N N . SER B 1 687 ? 40.5 21.25 3.645 1 29.27 687 SER B N 1
ATOM 11971 C CA . SER B 1 687 ? 40.219 20.469 4.844 1 29.27 687 SER B CA 1
ATOM 11972 C C . SER B 1 687 ? 38.812 19.875 4.789 1 29.27 687 SER B C 1
ATOM 11974 O O . SER B 1 687 ? 38.5 18.922 5.508 1 29.27 687 SER B O 1
ATOM 11976 N N . PHE B 1 688 ? 37.906 20.703 4.371 1 30.5 688 PHE B N 1
ATOM 11977 C CA . PHE B 1 688 ? 36.906 20.172 5.285 1 30.5 688 PHE B CA 1
ATOM 11978 C C . PHE B 1 688 ? 36.812 18.656 5.203 1 30.5 688 PHE B C 1
ATOM 11980 O O . PHE B 1 688 ? 36.906 17.969 6.223 1 30.5 688 PHE B O 1
ATOM 11987 N N . TYR B 1 689 ? 35.562 18.078 4.477 1 31.72 689 TYR B N 1
ATOM 11988 C CA . TYR B 1 689 ? 34.75 16.969 4.953 1 31.72 689 TYR B CA 1
ATOM 11989 C C . TYR B 1 689 ? 35.312 15.625 4.496 1 31.72 689 TYR B C 1
ATOM 11991 O O . TYR B 1 689 ? 35.438 15.383 3.295 1 31.72 689 TYR B O 1
ATOM 11999 N N . GLY B 1 690 ? 36.406 15.219 5.137 1 31.72 690 GLY B N 1
ATOM 12000 C CA . GLY B 1 690 ? 36.906 13.859 5.016 1 31.72 690 GLY B CA 1
ATOM 12001 C C . GLY B 1 690 ? 35.812 12.82 4.926 1 31.72 690 GLY B C 1
ATOM 12002 O O . GLY B 1 690 ? 34.781 12.938 5.605 1 31.72 690 GLY B O 1
ATOM 12003 N N . ARG B 1 691 ? 35.562 12.352 3.785 1 37.41 691 ARG B N 1
ATOM 12004 C CA . ARG B 1 691 ? 34.719 11.188 3.672 1 37.41 691 ARG B CA 1
ATOM 12005 C C . ARG B 1 691 ? 35.062 10.133 4.719 1 37.41 691 ARG B C 1
ATOM 12007 O O . ARG B 1 691 ? 36.219 9.719 4.82 1 37.41 691 ARG B O 1
ATOM 12014 N N . ARG B 1 692 ? 34.562 10.078 6.027 1 36.5 692 ARG B N 1
ATOM 12015 C CA . ARG B 1 692 ? 34.781 9.242 7.199 1 36.5 692 ARG B CA 1
ATOM 12016 C C . ARG B 1 692 ? 34.719 7.766 6.836 1 36.5 692 ARG B C 1
ATOM 12018 O O . ARG B 1 692 ? 33.719 7.305 6.27 1 36.5 692 ARG B O 1
ATOM 12025 N N . ASP B 1 693 ? 35.812 7.25 6.426 1 39.03 693 ASP B N 1
ATOM 12026 C CA . ASP B 1 693 ? 35.938 5.797 6.395 1 39.03 693 ASP B CA 1
ATOM 12027 C C . ASP B 1 693 ? 35.688 5.191 7.773 1 39.03 693 ASP B C 1
ATOM 12029 O O . ASP B 1 693 ? 36.5 5.387 8.688 1 39.03 693 ASP B O 1
ATOM 12033 N N . PHE B 1 694 ? 34.531 5.055 8.289 1 40 694 PHE B N 1
ATOM 12034 C CA . PHE B 1 694 ? 34.094 4.758 9.641 1 40 694 PHE B CA 1
ATOM 12035 C C . PHE B 1 694 ? 34.562 3.387 10.086 1 40 694 PHE B C 1
ATOM 12037 O O . PHE B 1 694 ? 34.219 2.924 11.18 1 40 694 PHE B O 1
ATOM 12044 N N . GLU B 1 695 ? 35.281 2.646 9.289 1 43.72 695 GLU B N 1
ATOM 12045 C CA . GLU B 1 695 ? 35.688 1.389 9.914 1 43.72 695 GLU B CA 1
ATOM 12046 C C . GLU B 1 695 ? 36.656 1.633 11.07 1 43.72 695 GLU B C 1
ATOM 12048 O O . GLU B 1 695 ? 37.094 0.686 11.719 1 43.72 695 GLU B O 1
ATOM 12053 N N . ASN B 1 696 ? 37 2.916 11.469 1 37.41 696 ASN B N 1
ATOM 12054 C CA . ASN B 1 696 ? 38.094 3.154 12.406 1 37.41 696 ASN B CA 1
ATOM 12055 C C . ASN B 1 696 ? 37.594 3.164 13.852 1 37.41 696 ASN B C 1
ATOM 12057 O O . ASN B 1 696 ? 38.281 3.682 14.742 1 37.41 696 ASN B O 1
ATOM 12061 N N . LYS B 1 697 ? 36.406 2.807 14.336 1 38.91 697 LYS B N 1
ATOM 12062 C CA . LYS B 1 697 ? 36.125 3.252 15.695 1 38.91 697 LYS B CA 1
ATOM 12063 C C . LYS B 1 697 ? 36.812 2.348 16.719 1 38.91 697 LYS B C 1
ATOM 12065 O O . LYS B 1 697 ? 36.156 1.534 17.375 1 38.91 697 LYS B O 1
ATOM 12070 N N . GLN B 1 698 ? 37.938 1.726 16.641 1 33.03 698 GLN B N 1
ATOM 12071 C CA . GLN B 1 698 ? 38.312 1.089 17.906 1 33.03 698 GLN B CA 1
ATOM 12072 C C . GLN B 1 698 ? 38.469 2.121 19.016 1 33.03 698 GLN B C 1
ATOM 12074 O O . GLN B 1 698 ? 38.844 3.27 18.766 1 33.03 698 GLN B O 1
ATOM 12079 N N . ASP B 1 699 ? 37.969 1.88 20.344 1 33.47 699 ASP B N 1
ATOM 12080 C CA . ASP B 1 699 ? 37.938 2.582 21.625 1 33.47 699 ASP B CA 1
ATOM 12081 C C . ASP B 1 699 ? 39.312 3.166 21.953 1 33.47 699 ASP B C 1
ATOM 12083 O O . ASP B 1 699 ? 39.562 3.549 23.094 1 33.47 699 ASP B O 1
ATOM 12087 N N . GLU B 1 700 ? 40.531 2.828 21.484 1 32.38 700 GLU B N 1
ATOM 12088 C CA . GLU B 1 700 ? 41.656 3.334 22.266 1 32.38 700 GLU B CA 1
ATOM 12089 C C . GLU B 1 700 ? 41.594 4.848 22.438 1 32.38 700 GLU B C 1
ATOM 12091 O O . GLU B 1 700 ? 41.031 5.547 21.578 1 32.38 700 GLU B O 1
ATOM 12096 N N . ASP B 1 701 ? 41.781 5.426 23.859 1 32 701 ASP B N 1
ATOM 12097 C CA . ASP B 1 701 ? 42.062 6.734 24.438 1 32 701 ASP B CA 1
ATOM 12098 C C . ASP B 1 701 ? 42.844 7.617 23.484 1 32 701 ASP B C 1
ATOM 12100 O O . ASP B 1 701 ? 43.969 8.023 23.781 1 32 701 ASP B O 1
ATOM 12104 N N . MET B 1 702 ? 43.156 7.219 22.344 1 29.22 702 MET B N 1
ATOM 12105 C CA . MET B 1 702 ? 44.062 8.125 21.688 1 29.22 702 MET B CA 1
ATOM 12106 C C . MET B 1 702 ? 43.562 9.562 21.719 1 29.22 702 MET B C 1
ATOM 12108 O O . MET B 1 702 ? 42.344 9.789 21.609 1 29.22 702 MET B O 1
ATOM 12112 N N . SER B 1 703 ? 44.375 10.523 22.484 1 27.67 703 SER B N 1
ATOM 12113 C CA . SER B 1 703 ? 44.344 11.984 22.531 1 27.67 703 SER B CA 1
ATOM 12114 C C . SER B 1 703 ? 43.812 12.562 21.234 1 27.67 703 SER B C 1
ATOM 12116 O O . SER B 1 703 ? 44 11.992 20.156 1 27.67 703 SER B O 1
ATOM 12118 N N . ALA B 1 704 ? 42.906 13.406 21.328 1 29.75 704 ALA B N 1
ATOM 12119 C CA . ALA B 1 704 ? 42.344 14.336 20.344 1 29.75 704 ALA B CA 1
ATOM 12120 C C . ALA B 1 704 ? 43.438 14.875 19.422 1 29.75 704 ALA B C 1
ATOM 12122 O O . ALA B 1 704 ? 43.75 16.062 19.453 1 29.75 704 ALA B O 1
ATOM 12123 N N . GLY B 1 705 ? 44.719 14.289 19.469 1 25.97 705 GLY B N 1
ATOM 12124 C CA . GLY B 1 705 ? 45.625 15.078 18.656 1 25.97 705 GLY B CA 1
ATOM 12125 C C . GLY B 1 705 ? 45.062 15.445 17.297 1 25.97 705 GLY B C 1
ATOM 12126 O O . GLY B 1 705 ? 43.906 15.156 17 1 25.97 705 GLY B O 1
ATOM 12127 N N . SER B 1 706 ? 46.062 15.469 16.172 1 24.67 706 SER B N 1
ATOM 12128 C CA . SER B 1 706 ? 46.031 16.156 14.898 1 24.67 706 SER B CA 1
ATOM 12129 C C . SER B 1 706 ? 45 15.539 13.961 1 24.67 706 SER B C 1
ATOM 12131 O O . SER B 1 706 ? 45.094 14.352 13.633 1 24.67 706 SER B O 1
ATOM 12133 N N . ALA B 1 707 ? 43.781 15.727 14.133 1 28.23 707 ALA B N 1
ATOM 12134 C CA . ALA B 1 707 ? 42.844 15.68 13.008 1 28.23 707 ALA B CA 1
ATOM 12135 C C . ALA B 1 707 ? 43.562 16.016 11.695 1 28.23 707 ALA B C 1
ATOM 12137 O O . ALA B 1 707 ? 43.562 17.172 11.258 1 28.23 707 ALA B O 1
ATOM 12138 N N . SER B 1 708 ? 44.844 15.578 11.531 1 25.59 708 SER B N 1
ATOM 12139 C CA . SER B 1 708 ? 45.594 15.836 10.32 1 25.59 708 SER B CA 1
ATOM 12140 C C . SER B 1 708 ? 44.812 15.508 9.07 1 25.59 708 SER B C 1
ATOM 12142 O O . SER B 1 708 ? 43.781 14.82 9.141 1 25.59 708 SER B O 1
ATOM 12144 N N . ASN B 1 709 ? 45.438 15.812 7.781 1 27.52 709 ASN B N 1
ATOM 12145 C CA . ASN B 1 709 ? 45.25 16.047 6.352 1 27.52 709 ASN B CA 1
ATOM 12146 C C . ASN B 1 709 ? 44.812 14.773 5.641 1 27.52 709 ASN B C 1
ATOM 12148 O O . ASN B 1 709 ? 45.625 13.984 5.168 1 27.52 709 ASN B O 1
ATOM 12152 N N . LEU B 1 710 ? 44 14.047 6.242 1 30.77 710 LEU B N 1
ATOM 12153 C CA . LEU B 1 710 ? 43.625 12.914 5.395 1 30.77 710 LEU B CA 1
ATOM 12154 C C . LEU B 1 710 ? 43.25 13.391 4 1 30.77 710 LEU B C 1
ATOM 12156 O O . LEU B 1 710 ? 42.156 13.961 3.824 1 30.77 710 LEU B O 1
ATOM 12160 N N . ARG B 1 711 ? 44.25 13.836 3.123 1 31.7 711 ARG B N 1
ATOM 12161 C CA . ARG B 1 711 ? 44.25 14.234 1.719 1 31.7 711 ARG B CA 1
ATOM 12162 C C . ARG B 1 711 ? 43.688 13.125 0.837 1 31.7 711 ARG B C 1
ATOM 12164 O O . ARG B 1 711 ? 44.25 12.031 0.765 1 31.7 711 ARG B O 1
ATOM 12171 N N . ARG B 1 712 ? 42.5 12.969 0.836 1 34.5 712 ARG B N 1
ATOM 12172 C CA . ARG B 1 712 ? 42.062 12.078 -0.242 1 34.5 712 ARG B CA 1
ATOM 12173 C C . ARG B 1 712 ? 42.562 12.578 -1.593 1 34.5 712 ARG B C 1
ATOM 12175 O O . ARG B 1 712 ? 42.25 13.695 -2.004 1 34.5 712 ARG B O 1
ATOM 12182 N N . LYS B 1 713 ? 43.688 12.141 -2.119 1 36 713 LYS B N 1
ATOM 12183 C CA . LYS B 1 713 ? 44.188 12.477 -3.453 1 36 713 LYS B CA 1
ATOM 12184 C C . LYS B 1 713 ? 43.219 11.984 -4.527 1 36 713 LYS B C 1
ATOM 12186 O O . LYS B 1 713 ? 42.875 10.805 -4.57 1 36 713 LYS B O 1
ATOM 12191 N N . SER B 1 714 ? 42.375 12.773 -5.086 1 43.22 714 SER B N 1
ATOM 12192 C CA . SER B 1 714 ? 41.5 12.43 -6.207 1 43.22 714 SER B CA 1
ATOM 12193 C C . SER B 1 714 ? 42.281 11.664 -7.285 1 43.22 714 SER B C 1
ATOM 12195 O O . SER B 1 714 ? 43.438 11.969 -7.562 1 43.22 714 SER B O 1
ATOM 12197 N N . SER B 1 715 ? 41.938 10.5 -7.422 1 47.78 715 SER B N 1
ATOM 12198 C CA . SER B 1 715 ? 42.594 9.766 -8.508 1 47.78 715 SER B CA 1
ATOM 12199 C C . SER B 1 715 ? 42.25 10.383 -9.867 1 47.78 715 SER B C 1
ATOM 12201 O O . SER B 1 715 ? 41.219 11.016 -10.023 1 47.78 715 SER B O 1
ATOM 12203 N N . THR B 1 716 ? 43.281 10.484 -10.672 1 47.06 716 THR B N 1
ATOM 12204 C CA . THR B 1 716 ? 43.156 10.961 -12.047 1 47.06 716 THR B CA 1
ATOM 12205 C C . THR B 1 716 ? 41.969 10.305 -12.75 1 47.06 716 THR B C 1
ATOM 12207 O O . THR B 1 716 ? 41.25 10.961 -13.492 1 47.06 716 THR B O 1
ATOM 12210 N N . ILE B 1 717 ? 41.781 9.117 -12.383 1 51.84 717 ILE B N 1
ATOM 12211 C CA . ILE B 1 717 ? 40.719 8.383 -13.086 1 51.84 717 ILE B CA 1
ATOM 12212 C C . ILE B 1 717 ? 39.344 8.898 -12.648 1 51.84 717 ILE B C 1
ATOM 12214 O O . ILE B 1 717 ? 38.438 9.023 -13.469 1 51.84 717 ILE B O 1
ATOM 12218 N N . GLU B 1 718 ? 39.281 9.258 -11.484 1 53.66 718 GLU B N 1
ATOM 12219 C CA . GLU B 1 718 ? 38 9.781 -10.984 1 53.66 718 GLU B CA 1
ATOM 12220 C C . GLU B 1 718 ? 37.625 11.086 -11.688 1 53.66 718 GLU B C 1
ATOM 12222 O O . GLU B 1 718 ? 36.469 11.32 -12 1 53.66 718 GLU B O 1
ATOM 12227 N N . ASN B 1 719 ? 38.594 11.805 -11.93 1 51.88 719 ASN B N 1
ATOM 12228 C CA . ASN B 1 719 ? 38.375 13.078 -12.625 1 51.88 719 ASN B CA 1
ATOM 12229 C C . ASN B 1 719 ? 37.969 12.859 -14.07 1 51.88 719 ASN B C 1
ATOM 12231 O O . ASN B 1 719 ? 37.094 13.578 -14.594 1 51.88 719 ASN B O 1
ATOM 12235 N N . ILE B 1 720 ? 38.531 11.812 -14.578 1 51.97 720 ILE B N 1
ATOM 12236 C CA . ILE B 1 720 ? 38.188 11.492 -15.961 1 51.97 720 ILE B CA 1
ATOM 12237 C C . ILE B 1 720 ? 36.75 10.992 -16.047 1 51.97 720 ILE B C 1
ATOM 12239 O O . ILE B 1 720 ? 36 11.422 -16.906 1 51.97 720 ILE B O 1
ATOM 12243 N N . LEU B 1 721 ? 36.438 10.258 -15.125 1 57.78 721 LEU B N 1
ATOM 12244 C CA . LEU B 1 721 ? 35.094 9.672 -15.148 1 57.78 721 LEU B CA 1
ATOM 12245 C C . LEU B 1 721 ? 34.031 10.719 -14.82 1 57.78 721 LEU B C 1
ATOM 12247 O O . LEU B 1 721 ? 32.938 10.703 -15.398 1 57.78 721 LEU B O 1
ATOM 12251 N N . ALA B 1 722 ? 34.375 11.562 -13.93 1 55.72 722 ALA B N 1
ATOM 12252 C CA . ALA B 1 722 ? 33.469 12.672 -13.633 1 55.72 722 ALA B CA 1
ATOM 12253 C C . ALA B 1 722 ? 33.25 13.539 -14.867 1 55.72 722 ALA B C 1
ATOM 12255 O O . ALA B 1 722 ? 32.125 14.016 -15.109 1 55.72 722 ALA B O 1
ATOM 12256 N N . HIS B 1 723 ? 34.281 13.609 -15.648 1 52 723 HIS B N 1
ATOM 12257 C CA . HIS B 1 723 ? 34.219 14.352 -16.906 1 52 723 HIS B CA 1
ATOM 12258 C C . HIS B 1 723 ? 33.312 13.641 -17.906 1 52 723 HIS B C 1
ATOM 12260 O O . HIS B 1 723 ? 32.531 14.281 -18.609 1 52 723 HIS B O 1
ATOM 12266 N N . ILE B 1 724 ? 33.344 12.398 -17.797 1 52.09 724 ILE B N 1
ATOM 12267 C CA . ILE B 1 724 ? 32.562 11.609 -18.734 1 52.09 724 ILE B CA 1
ATOM 12268 C C . ILE B 1 724 ? 31.094 11.688 -18.344 1 52.09 724 ILE B C 1
ATOM 12270 O O . ILE B 1 724 ? 30.219 11.836 -19.203 1 52.09 724 ILE B O 1
ATOM 12274 N N . ARG B 1 725 ? 30.875 11.586 -17.141 1 55.25 725 ARG B N 1
ATOM 12275 C CA . ARG B 1 725 ? 29.5 11.648 -16.641 1 55.25 725 ARG B CA 1
ATOM 12276 C C . ARG B 1 725 ? 28.875 13.008 -16.938 1 55.25 725 ARG B C 1
ATOM 12278 O O . ARG B 1 725 ? 27.688 13.086 -17.266 1 55.25 725 ARG B O 1
ATOM 12285 N N . TYR B 1 726 ? 29.641 14.07 -16.797 1 46.75 726 TYR B N 1
ATOM 12286 C CA . TYR B 1 726 ? 29.156 15.414 -17.109 1 46.75 726 TYR B CA 1
ATOM 12287 C C . TYR B 1 726 ? 28.875 15.562 -18.594 1 46.75 726 TYR B C 1
ATOM 12289 O O . TYR B 1 726 ? 27.891 16.203 -18.984 1 46.75 726 TYR B O 1
ATOM 12297 N N . LEU B 1 727 ? 29.734 14.969 -19.312 1 47.56 727 LEU B N 1
ATOM 12298 C CA . LEU B 1 727 ? 29.5 15.039 -20.75 1 47.56 727 LEU B CA 1
ATOM 12299 C C . LEU B 1 727 ? 28.172 14.398 -21.125 1 47.56 727 LEU B C 1
ATOM 12301 O O . LEU B 1 727 ? 27.438 14.906 -21.984 1 47.56 727 LEU B O 1
ATOM 12305 N N . LYS B 1 728 ? 27.828 13.469 -20.312 1 49.28 728 LYS B N 1
ATOM 12306 C CA . LYS B 1 728 ? 26.594 12.75 -20.625 1 49.28 728 LYS B CA 1
ATOM 12307 C C . LYS B 1 728 ? 25.391 13.484 -20.047 1 49.28 728 LYS B C 1
ATOM 12309 O O . LYS B 1 728 ? 24.328 13.516 -20.672 1 49.28 728 LYS B O 1
ATOM 12314 N N . GLU B 1 729 ? 25.484 13.938 -18.844 1 49.41 729 GLU B N 1
ATOM 12315 C CA . GLU B 1 729 ? 24.375 14.688 -18.25 1 49.41 729 GLU B CA 1
ATOM 12316 C C . GLU B 1 729 ? 24.125 15.992 -19 1 49.41 729 GLU B C 1
ATOM 12318 O O . GLU B 1 729 ? 23 16.469 -19.078 1 49.41 729 GLU B O 1
ATOM 12323 N N . SER B 1 730 ? 25.141 16.672 -19.438 1 44.78 730 SER B N 1
ATOM 12324 C CA . SER B 1 730 ? 24.984 17.859 -20.266 1 44.78 730 SER B CA 1
ATOM 12325 C C . SER B 1 730 ? 24.25 17.531 -21.562 1 44.78 730 SER B C 1
ATOM 12327 O O . SER B 1 730 ? 23.484 18.359 -22.062 1 44.78 730 SER B O 1
ATOM 12329 N N . ASP B 1 731 ? 24.453 16.359 -21.984 1 41.34 731 ASP B N 1
ATOM 12330 C CA . ASP B 1 731 ? 23.688 15.977 -23.172 1 41.34 731 ASP B CA 1
ATOM 12331 C C . ASP B 1 731 ? 22.219 15.766 -22.828 1 41.34 731 ASP B C 1
ATOM 12333 O O . ASP B 1 731 ? 21.344 16.062 -23.641 1 41.34 731 ASP B O 1
ATOM 12337 N N . GLN B 1 732 ? 21.953 15.273 -21.609 1 40.56 732 GLN B N 1
ATOM 12338 C CA . GLN B 1 732 ? 20.578 15.055 -21.203 1 40.56 732 GLN B CA 1
ATOM 12339 C C . GLN B 1 732 ? 19.922 16.359 -20.766 1 40.56 732 GLN B C 1
ATOM 12341 O O . GLN B 1 732 ? 18.703 16.547 -20.938 1 40.56 732 GLN B O 1
ATOM 12346 N N . SER B 1 733 ? 20.594 17.281 -20.109 1 38.91 733 SER B N 1
ATOM 12347 C CA . SER B 1 733 ? 20.016 18.562 -19.734 1 38.91 733 SER B CA 1
ATOM 12348 C C . SER B 1 733 ? 19.641 19.375 -20.969 1 38.91 733 SER B C 1
ATOM 12350 O O . SER B 1 733 ? 18.672 20.141 -20.953 1 38.91 733 SER B O 1
ATOM 12352 N N . GLU B 1 734 ? 20.359 19.281 -22.047 1 36.56 734 GLU B N 1
ATOM 12353 C CA . GLU B 1 734 ? 19.906 19.953 -23.266 1 36.56 734 GLU B CA 1
ATOM 12354 C C . GLU B 1 734 ? 18.562 19.406 -23.719 1 36.56 734 GLU B C 1
ATOM 12356 O O . GLU B 1 734 ? 17.719 20.156 -24.234 1 36.56 734 GLU B O 1
ATOM 12361 N N . ASP B 1 735 ? 18.328 18.156 -23.453 1 36.56 735 ASP B N 1
ATOM 12362 C CA . ASP B 1 735 ? 17.031 17.609 -23.859 1 36.56 735 ASP B CA 1
ATOM 12363 C C . ASP B 1 735 ? 15.93 18 -22.875 1 36.56 735 ASP B C 1
ATOM 12365 O O . ASP B 1 735 ? 14.789 18.219 -23.281 1 36.56 735 ASP B O 1
ATOM 12369 N N . GLU B 1 736 ? 16.172 18.125 -21.547 1 36.47 736 GLU B N 1
ATOM 12370 C CA . GLU B 1 736 ? 15.133 18.547 -20.625 1 36.47 736 GLU B CA 1
ATOM 12371 C C . GLU B 1 736 ? 14.844 20.031 -20.734 1 36.47 736 GLU B C 1
ATOM 12373 O O . GLU B 1 736 ? 13.758 20.5 -20.391 1 36.47 736 GLU B O 1
ATOM 12378 N N . GLU B 1 737 ? 15.828 20.859 -21.125 1 35.25 737 GLU B N 1
ATOM 12379 C CA . GLU B 1 737 ? 15.484 22.266 -21.406 1 35.25 737 GLU B CA 1
ATOM 12380 C C . GLU B 1 737 ? 14.453 22.375 -22.516 1 35.25 737 GLU B C 1
ATOM 12382 O O . GLU B 1 737 ? 13.602 23.266 -22.484 1 35.25 737 GLU B O 1
ATOM 12387 N N . TYR B 1 738 ? 14.531 21.469 -23.453 1 34.91 738 TYR B N 1
ATOM 12388 C CA . TYR B 1 738 ? 13.516 21.547 -24.5 1 34.91 738 TYR B CA 1
ATOM 12389 C C . TYR B 1 738 ? 12.141 21.172 -23.953 1 34.91 738 TYR B C 1
ATOM 12391 O O . TYR B 1 738 ? 11.125 21.719 -24.391 1 34.91 738 TYR B O 1
ATOM 12399 N N . GLU B 1 739 ? 12.086 20.219 -23.047 1 33.53 739 GLU B N 1
ATOM 12400 C CA . GLU B 1 739 ? 10.75 19.844 -22.594 1 33.53 739 GLU B CA 1
ATOM 12401 C C . GLU B 1 739 ? 10.18 20.875 -21.625 1 33.53 739 GLU B C 1
ATOM 12403 O O . GLU B 1 739 ? 8.961 21.031 -21.531 1 33.53 739 GLU B O 1
ATOM 12408 N N . SER B 1 740 ? 11.023 21.531 -20.812 1 35 740 SER B N 1
ATOM 12409 C CA . SER B 1 740 ? 10.422 22.484 -19.891 1 35 740 SER B CA 1
ATOM 12410 C C . SER B 1 740 ? 9.906 23.719 -20.625 1 35 740 SER B C 1
ATOM 12412 O O . SER B 1 740 ? 9.102 24.469 -20.094 1 35 740 SER B O 1
ATOM 12414 N N . LYS B 1 741 ? 10.43 24.094 -21.844 1 34.69 741 LYS B N 1
ATOM 12415 C CA . LYS B 1 741 ? 9.789 25.188 -22.562 1 34.69 741 LYS B CA 1
ATOM 12416 C C . LYS B 1 741 ? 8.352 24.828 -22.938 1 34.69 741 LYS B C 1
ATOM 12418 O O . LYS B 1 741 ? 7.547 25.703 -23.266 1 34.69 741 LYS B O 1
ATOM 12423 N N . GLU B 1 742 ? 8.078 23.469 -23.141 1 31.94 742 GLU B N 1
ATOM 12424 C CA . GLU B 1 742 ? 6.711 23.188 -23.578 1 31.94 742 GLU B CA 1
ATOM 12425 C C . GLU B 1 742 ? 5.723 23.391 -22.422 1 31.94 742 GLU B C 1
ATOM 12427 O O . GLU B 1 742 ? 4.555 23.703 -22.656 1 31.94 742 GLU B O 1
ATOM 12432 N N . TYR B 1 743 ? 6.082 23.062 -21.156 1 32.41 743 TYR B N 1
ATOM 12433 C CA . TYR B 1 743 ? 4.988 23.266 -20.203 1 32.41 743 TYR B CA 1
ATOM 12434 C C . TYR B 1 743 ? 4.754 24.75 -19.953 1 32.41 743 TYR B C 1
ATOM 12436 O O . TYR B 1 743 ? 3.889 25.125 -19.172 1 32.41 743 TYR B O 1
ATOM 12444 N N . ASP B 1 744 ? 5.699 25.641 -20.297 1 30.77 744 ASP B N 1
ATOM 12445 C CA . ASP B 1 744 ? 5.211 27 -20.109 1 30.77 744 ASP B CA 1
ATOM 12446 C C . ASP B 1 744 ? 4.023 27.297 -21.016 1 30.77 744 ASP B C 1
ATOM 12448 O O . ASP B 1 744 ? 3.449 28.375 -20.969 1 30.77 744 ASP B O 1
ATOM 12452 N N . GLY B 1 745 ? 3.943 26.594 -22.219 1 28.38 745 GLY B N 1
ATOM 12453 C CA . GLY B 1 745 ? 2.846 26.984 -23.094 1 28.38 745 GLY B CA 1
ATOM 12454 C C . GLY B 1 745 ? 1.48 26.688 -22.5 1 28.38 745 GLY B C 1
ATOM 12455 O O . GLY B 1 745 ? 0.456 26.906 -23.141 1 28.38 745 GLY B O 1
ATOM 12456 N N . ASP B 1 746 ? 1.365 25.656 -21.656 1 27.08 746 ASP B N 1
ATOM 12457 C CA . ASP B 1 746 ? -0.049 25.328 -21.484 1 27.08 746 ASP B CA 1
ATOM 12458 C C . ASP B 1 746 ? -0.787 26.469 -20.781 1 27.08 746 ASP B C 1
ATOM 12460 O O . ASP B 1 746 ? -1.246 26.312 -19.656 1 27.08 746 ASP B O 1
ATOM 12464 N N . ASP B 1 747 ? -0.244 27.672 -20.703 1 25.83 747 ASP B N 1
ATOM 12465 C CA . ASP B 1 747 ? -1.254 28.703 -20.484 1 25.83 747 ASP B CA 1
ATOM 12466 C C . ASP B 1 747 ? -2.363 28.625 -21.531 1 25.83 747 ASP B C 1
ATOM 12468 O O . ASP B 1 747 ? -3.238 29.484 -21.578 1 25.83 747 ASP B O 1
ATOM 12472 N N . ASP B 1 748 ? -2.092 28.203 -22.797 1 24.08 748 ASP B N 1
ATOM 12473 C CA . ASP B 1 748 ? -3.104 28.531 -23.797 1 24.08 748 ASP B CA 1
ATOM 12474 C C . ASP B 1 748 ? -4.453 27.922 -23.438 1 24.08 748 ASP B C 1
ATOM 12476 O O . ASP B 1 748 ? -4.527 26.734 -23.094 1 24.08 748 ASP B O 1
ATOM 12480 N N . ASP B 1 749 ? -5.492 28.844 -23.188 1 25.31 749 ASP B N 1
ATOM 12481 C CA . ASP B 1 749 ? -6.949 28.859 -23.219 1 25.31 749 ASP B CA 1
ATOM 12482 C C . ASP B 1 749 ? -7.488 28.031 -24.375 1 25.31 749 ASP B C 1
ATOM 12484 O O . ASP B 1 749 ? -7.227 28.344 -25.547 1 25.31 749 ASP B O 1
ATOM 12488 N N . GLU B 1 750 ? -7.395 26.703 -24.406 1 22.86 750 GLU B N 1
ATOM 12489 C CA . GLU B 1 750 ? -8.312 26.141 -25.391 1 22.86 750 GLU B CA 1
ATOM 12490 C C . GLU B 1 750 ? -9.602 26.953 -25.484 1 22.86 750 GLU B C 1
ATOM 12492 O O . GLU B 1 750 ? -10.164 27.344 -24.453 1 22.86 750 GLU B O 1
ATOM 12497 N N . ARG B 1 751 ? -9.938 27.594 -26.688 1 21.53 751 ARG B N 1
ATOM 12498 C CA . ARG B 1 751 ? -11.078 28.172 -27.391 1 21.53 751 ARG B CA 1
ATOM 12499 C C . ARG B 1 751 ? -12.383 27.516 -26.953 1 21.53 751 ARG B C 1
ATOM 12501 O O . ARG B 1 751 ? -12.367 26.406 -26.406 1 21.53 751 ARG B O 1
ATOM 12508 N N . ASP B 1 752 ? -13.711 28.109 -27.547 1 21.45 752 ASP B N 1
ATOM 12509 C CA . ASP B 1 752 ? -15.156 28.234 -27.688 1 21.45 752 ASP B CA 1
ATOM 12510 C C . ASP B 1 752 ? -15.789 26.891 -28.047 1 21.45 752 ASP B C 1
ATOM 12512 O O . ASP B 1 752 ? -16.922 26.609 -27.641 1 21.45 752 ASP B O 1
ATOM 12516 N N . GLN B 1 753 ? -15.367 26.172 -29.234 1 18.7 753 GLN B N 1
ATOM 12517 C CA . GLN B 1 753 ? -16.5 25.328 -29.641 1 18.7 753 GLN B CA 1
ATOM 12518 C C . GLN B 1 753 ? -16.703 24.172 -28.672 1 18.7 753 GLN B C 1
ATOM 12520 O O . GLN B 1 753 ? -15.727 23.562 -28.203 1 18.7 753 GLN B O 1
#

Secondary structure (DSSP, 8-state):
--HHHHHHHHS-GGGGGGS--HHHHHHHHHHHHHHHHHHHHHHHHHHHHHHHHTTS---------------------SSS----HHHHHHHSS-HHHHHHHHHHHHHHHHHHHHHHHHHHHHHHHHHHHHHHHHHHHHHHHHHHHHT--TT-EE--TTSS--EEHHHHHHHHHHHHHHHHHHHHHHHHHHHHHHHHHHHHHHHHHHHHSS--HHHHHHHHHHSHHHH--HHHHHHHHHHHHHHHHHSTT-HHHHHHHHSPPP-----HHHHHHHHHHHHHHHHHHHHHHHHHH-HHHHHH-TTHHHHHHHHHHHHHHHHHHHHHHHHHHHHHHTT--HHHHTT--SSS---TTTTTHHHHHHHHHHHHHHHHHHHTTTTTTS-GGGHHHHHHHHHHHHHT--SS-S-HHHHHHHHHHHHHHHTTTTSPPPHHHHHHHHHHHTTHHHHHHHHHHHHHHHTTTSSHHHHT-GGGSTHHHHHHTHHHHHHHHHHHHHHHHH--THHHHHHHHHHHHHHHHHHHHHHHHS--HHHHHHHHHHHHHHHHHHHHIIIIIIS----TT-SSTTS-S--SS-HHHHHHHHHHHHHHHTTTHHHHS--SS-HHHHHHHHHHHHHHHHHHHHHHHHHHHHHHHHHTT--S--PPPSS--------S-TTGGG-S-S---------S--------S--------GGG-------S-----------HHHHHHHHHHHHHHHHHHHHHHHHHHHHGGGG------/--HHHHHHHHS-GGGGGGS--HHHHHHHHHHHHHHHHHHHHHHHHHHHHHHHHTTS---------------------S-S----HHHHHHHSS-HHHHHHHHHHHHHHHHHHHHHHHHHHHHHHHHHHHHHHHHHHHHHHHHHHHHT--TT-EE--TTSS--EEHHHHHHHHHHHHHHHHHHHHHHHHHHHHHHHHHHHHHHHHHHHHSS--HHHHHHHHHHSHHHH--HHHHHHHHHHHHHHHHHSTT-HHHHHHHHSPPP-----HHHHHHHHHHHHHHHHHHHHHHHHHH-HHHHHH-TTHHHHHHHHHHHHHHHHHHHHHHHHHHHHHHTT--HHHHTT--SSS---HHHHTHHHHHHHHHHHHHHHHHHHTTTTTTS-GGGHHHHHHHHHHHHHT--SS-S-HHHHHHHHHHHHHHHTTTTSPPPHHHHHHHHHHHTTHHHHHHHHHHHHHHHTTTSSHHHHT-GGGSTHHHHHHTHHHHHHHHHHHHHHHHH--THHHHHHHHHHHHHHHHHHHHHHHHS--HHHHHHHHHHHHHHHHHHHHIIIIIIS----TT-SSTTS-S--SS-HHHHHHHHHHHHHHHTTTHHHHS--SS-HHHHHHHHHHHHHHHHHHHHHHHHHHHHHHHHHTT--S--PPPSS--------S-SSGGGSS---------S-S--------S--S-----GGG-------S-----------HHHHHHHHHHHHHHHHHHHHHHHHHHHHTSTT------

InterPro domains:
  IPR004331 SPX domain [PF03105] (1-153)
  IPR004331 SPX domain [PF03105] (154-220)
  IPR004331 SPX domain [PS51382] (1-218)
  IPR004342 EXS, C-terminal [PF03124] (309-631)
  IPR004342 EXS, C-terminal [PS51380] (467-657)

Nearest PDB structures (foldseek):
  8x5f-assembly1_A  TM=8.502E-01  e=2.121E-28  Homo sapiens
  8yet-assembly1_A  TM=8.224E-01  e=6.766E-24  Homo sapiens
  8yfu-assembly1_A  TM=6.462E-01  e=5.558E-23  Homo sapiens
  9j4x-assembly1_B  TM=8.751E-01  e=5.394E-18  Homo sapiens
  8x5b-assembly1_A  TM=8.813E-01  e=1.777E-17  Homo sapiens

Organism: Rhizopus oryzae (NCBI:txid64495)

Radius of gyration: 41.14 Å; Cα contacts (8 Å, |Δi|>4): 1392; chains: 2; bounding box: 114×116×110 Å

Solvent-accessible surface area (backbone atoms only — not comparable to full-atom values): 84396 Å² total; per-residue (Å²): 130,59,62,68,60,48,50,62,69,70,45,57,67,28,46,54,87,60,46,70,61,58,70,60,52,50,51,40,48,50,49,36,40,53,52,52,53,51,51,52,49,52,53,50,50,50,53,51,54,51,61,61,55,63,74,54,85,76,75,78,75,76,68,72,76,75,74,70,75,71,71,72,79,69,85,70,76,75,70,100,62,82,68,54,75,58,56,63,54,46,69,75,42,52,72,50,51,45,49,40,53,50,52,47,50,52,48,50,50,52,37,47,52,51,49,51,51,53,49,51,51,50,52,54,49,50,52,51,49,53,53,51,51,50,51,51,53,50,49,51,50,50,34,65,71,67,69,48,62,72,72,55,58,48,70,42,89,89,63,75,74,62,56,35,52,60,58,39,50,52,43,48,54,53,34,51,38,45,49,52,49,50,51,50,52,53,50,50,52,43,53,51,42,52,50,48,53,52,52,56,30,53,51,44,25,67,61,71,71,50,82,51,37,72,63,52,46,52,56,54,50,68,35,62,79,63,61,53,60,58,67,59,48,53,52,51,50,48,51,50,52,45,12,53,73,75,30,79,60,37,54,68,63,26,46,62,68,54,46,73,73,77,77,86,70,84,60,47,67,53,26,25,52,34,14,26,37,47,15,42,31,51,60,36,42,54,51,32,54,50,42,70,67,31,67,70,42,47,69,75,34,80,60,48,67,61,50,52,48,37,51,50,24,61,45,48,62,37,52,46,50,45,49,48,32,52,49,42,48,52,32,55,73,71,58,44,63,58,52,64,66,58,61,50,51,87,77,66,65,82,52,61,70,52,58,39,38,60,37,32,52,54,45,30,52,51,31,51,51,49,30,44,45,63,65,45,73,54,56,76,82,54,54,65,84,49,47,64,55,52,50,50,51,53,54,50,48,62,67,65,44,88,52,91,52,89,56,37,70,60,43,47,53,51,52,50,44,51,52,45,40,77,43,24,70,56,43,85,84,48,64,55,39,55,54,52,39,54,53,41,50,48,40,25,62,34,55,23,36,46,50,53,52,57,42,37,62,72,50,69,70,50,67,44,81,74,75,50,46,53,71,63,39,70,63,32,28,55,44,40,29,43,36,35,47,39,49,26,41,34,22,52,41,48,25,71,50,66,70,44,65,68,29,52,56,53,25,49,51,26,49,36,46,38,50,31,39,45,40,49,37,45,34,61,61,52,75,45,72,66,45,50,52,51,37,52,50,38,43,49,53,29,32,52,51,52,46,50,41,46,43,44,62,47,42,48,32,60,37,80,93,34,86,34,86,70,25,42,71,84,70,90,66,62,72,63,60,52,67,56,48,51,60,50,50,52,54,58,56,49,47,70,55,56,72,72,45,88,66,99,60,58,72,62,62,47,52,51,48,52,41,52,50,39,38,50,47,48,50,58,48,49,56,42,34,51,48,38,50,43,51,52,29,29,76,68,52,51,80,66,78,74,59,59,64,81,70,45,76,46,38,75,48,78,78,76,77,82,70,74,79,62,72,76,86,79,87,80,76,92,73,66,95,77,72,74,74,65,59,60,8,82,22,58,72,53,62,56,63,63,82,77,72,71,84,65,73,71,82,74,81,69,72,86,60,80,86,63,81,61,58,74,73,78,36,70,59,50,55,49,48,54,50,51,51,46,57,50,47,56,57,49,49,60,55,51,56,59,54,57,63,55,68,67,53,75,75,62,90,70,86,86,132,132,60,62,68,58,49,49,62,70,69,46,56,67,28,45,55,86,62,46,70,60,58,69,61,53,51,53,39,48,50,49,36,41,51,52,51,53,50,51,53,49,52,52,50,50,51,53,51,54,51,60,58,55,64,75,54,84,77,75,75,75,75,67,72,75,73,74,70,75,69,71,72,80,67,86,71,76,80,71,83,86,82,70,52,75,58,57,64,54,46,68,75,44,53,72,48,50,44,49,42,54,50,52,49,50,51,47,51,50,53,37,46,51,51,48,51,51,52,48,52,51,48,52,53,48,50,53,53,48,52,53,50,50,50,50,51,54,48,48,52,51,50,32,64,72,68,69,49,64,72,72,54,59,48,68,43,90,88,62,74,74,61,57,33,51,59,56,39,51,52,44,48,54,53,33,52,39,46,50,52,48,49,51,50,51,51,50,49,52,45,52,51,41,54,50,48,52,52,52,53,30,51,50,42,25,67,62,71,70,52,81,51,38,73,62,50,47,51,56,54,51,67,35,62,77,64,61,53,60,60,66,60,47,52,51,51,50,50,51,48,53,45,12,52,73,75,32,78,60,36,56,69,64,28,46,62,68,55,45,73,74,78,77,87,70,83,59,45,68,52,25,23,51,37,14,26,38,47,14,42,31,50,60,38,42,52,51,32,53,49,39,70,68,31,67,70,42,48,67,75,34,79,61,46,68,59,49,51,47,37,51,50,26,62,45,49,63,36,52,46,50,45,47,47,32,52,48,42,48,52,33,54,73,70,58,43,62,57,52,64,68,57,61,50,51,86,78,66,66,81,53,60,68,54,58,39,39,59,38,30,52,54,45,30,52,52,31,50,50,48,29,45,45,63,65,45,74,53,56,75,82,53,53,64,84,50,47,64,54,52,50,49,51,53,54,49,50,62,65,66,44,88,51,91,53,87,55,35,70,60,44,46,53,53,52,51,41,52,51,45,39,76,44,23,70,54,43,86,83,48,65,54,38,56,54,50,39,55,53,41,50,48,40,25,63,35,55,24,37,45,50,52,51,57,42,38,62,72,51,68,70,51,66,42,82,73,73,52,47,53,72,62,39,70,62,30,29,53,44,40,28,44,36,36,46,39,50,27,42,34,23,52,42,48,24,71,50,64,70,45,65,69,30,53,56,53,24,50,52,27,50,37,48,38,50,30,39,45,40,50,36,45,33,60,60,51,74,46,72,66,46,48,52,51,38,54,52,38,43,49,52,30,33,53,51,52,47,50,41,45,43,43,62,48,41,49,30,60,37,81,93,34,88,34,86,69,25,41,70,82,69,91,66,63,71,63,61,54,67,54,46,52,59,51,49,52,53,59,58,50,46,70,56,57,72,72,45,88,64,98,58,59,71,63,60,47,52,51,50,52,41,51,49,40,39,49,47,48,50,57,48,50,56,41,33,53,48,39,51,43,50,52,29,30,75,68,53,50,77,67,78,72,62,59,72,81,69,49,74,55,45,82,75,79,77,75,74,80,71,74,74,56,68,72,83,65,87,85,82,82,81,73,82,80,78,76,78,76,69,71,17,83,19,61,68,62,54,74,59,61,80,77,73,70,88,66,75,70,81,74,84,70,73,86,62,81,85,62,82,62,58,75,73,77,35,70,58,49,55,51,49,53,49,50,51,46,57,48,48,55,57,48,49,60,53,50,56,57,53,58,60,52,68,65,51,71,68,68,74,80,82,86,129

Sequence (1506 aa):
MKFSKYLENQSVPEWRKAYICYKGLKRDLKAVERFRKSKERKAASYLEHYFQNLNQPSHVPFIHHFDQSTSRPGSLQSDKMSLSVLDKVLYYASSSERQFFESLDFELDKIAKFYDEKETDAKLKLEALKTQMQFIAEMGRQLLDTGQDQYQWFKYQNGEQRISYAVARSRLKKAITEYYRSLGFLKSYQELNETGFRKILKKFDKVAGWKASPLYMKVVESHYWVNSNDLNRMMHETETLYINEFADGHRRRGMSKLRAPEPNKNYNSTTLRVGILLGITIPLFIQASYLAMDPQTIIQLPNLYINTQIYASFLLPILFCLGFSINLIVWHRFRINYKLIFELNSRDNLDYHQFAELPSILLLISCCIMYIDFSQLTAPTIPSELYPLILFIILAAIMLCPFNVFYLSARRWLGITLGRIILSYCFPVEFRDFFVADELNSLSYSIWTISYFFCAYSKHWSNLQVSCNMTQFWISPILASLPPWWRLVQCVRRYKDSNEKVHLFNAAKYTTSITATLITGLKRMHPSNGISLLWIMTCFVNSCYTCTWDLKMDWGLFVSHSKNTLLRDELVFNRWTYYVAIPINILLRFSWILGICRLHMTSQLFSVLIALLEAYRRIQWNFFRLENEHLNNCGQYRAIKEIPLPFALTETNGSQDPLERIESTQPIAISRHPSYHTVRHSYDVGSFYGRRDFENKQDEDMSAGSASNLRRKSSTIENILAHIRYLKESDQSEDEEYESKEYDGDDDDERDQMKFSKYLENQSVPEWRKAYICYKGLKRDLKAVERFRKSKERKAASYLEHYFQNLNQPSHVPFIHHFDQSTSRPGSLQSDKMSLSVLDKVLYYASSSERQFFESLDFELDKIAKFYDEKETDAKLKLEALKTQMQFIAEMGRQLLDTGQDQYQWFKYQNGEQRISYAVARSRLKKAITEYYRSLGFLKSYQELNETGFRKILKKFDKVAGWKASPLYMKVVESHYWVNSNDLNRMMHETETLYINEFADGHRRRGMSKLRAPEPNKNYNSTTLRVGILLGITIPLFIQASYLAMDPQTIIQLPNLYINTQIYASFLLPILFCLGFSINLIVWHRFRINYKLIFELNSRDNLDYHQFAELPSILLLISCCIMYIDFSQLTAPTIPSELYPLILFIILAAIMLCPFNVFYLSARRWLGITLGRIILSYCFPVEFRDFFVADELNSLSYSIWTISYFFCAYSKHWSNLQVSCNMTQFWISPILASLPPWWRLVQCVRRYKDSNEKVHLFNAAKYTTSITATLITGLKRMHPSNGISLLWIMTCFVNSCYTCTWDLKMDWGLFVSHSKNTLLRDELVFNRWTYYVAIPINILLRFSWILGICRLHMTSQLFSVLIALLEAYRRIQWNFFRLENEHLNNCGQYRAIKEIPLPFALTETNGSQDPLERIESTQPIAISRHPSYHTVRHSYDVGSFYGRRDFENKQDEDMSAGSASNLRRKSSTIENILAHIRYLKESDQSEDEEYESKEYDGDDDDERDQ